Protein 4ZV9 (pdb70)

Sequence (1404 aa):
SNAQQVEFTDPEIFAEYITYPSPNGHGEVRGYLVKPAKSGKTPAVVVVHENRGLNPYIEDVARRVAKAGYIALAPDGLNSVGGYPGNDDKGREELQQQVDPTKLNDFFAAIEFQQRYPQATGKVGITGFYGGGVSNAAAVAYPELACAVPFYGRQAPTADVAKIEAPLLLHFAELDTRINEGWPAYEAALKANNKVYEAYIYPGVNHGFHNDSTPRRYDKSAADLAWQRTLKWFDKYLSNAQVEFTDPEIFAEYITYPSPNGHGEVRGYLVKPAKSGKTPAVVVVHENRGLNPYIEDVARRVAKAGYIALAPDGLNSVGGYPGNDDKGRRELQQQVDPTKLNDFFAAIEFQRRYPQATGKKVGITGFYGGGVSNAAAVAYPELACAVPFYGRRQAPTADVAKIEAPLLLHFAELDTRINEGWPAYEAALKANNKVYEAYIYPGVNHGFHNDSTPRRYDKSAADLAWQRTLKKWFDKYLSNAQVEFTDPEIFAEYITYPSPNGHGEVRGYLVKPAKSGKTPAVVVVHENRGLNPYIEDVARRVAKAGYIALAPDGLNSVGGYPGNDDKGRELQQQVDPTKLNDFFAAIEFQRYPQATGKVGITGFYGGGVSNAAAVAYPELACAVPFYGRQAPTADVAKIEAPLLLHFAELDTRINEGWPAYEAALKANNKVYEAYIYPGVNHGFHNDSTPRYDKSAADLAWQRTLKWFDKYLSNAQQVEFTDPEIFAEYITYPSPNGHGEVRGYLVKPAKSGKTPAVVVVHENRGLNPYIEDVARRVAKAGYIALAPDGLNSVGGYPGNDDKGRELQQQVDPTKLNDFFAAIEFQRYPQATGKVGITGFYGGGVSNAAAVAYPELACAVPFYGRQAPTADVAKIEAPLLLHFAELDTRINEEGWPAYEAALKANNKVYEAYIYPGVNHGFHNDSTPRYDKSAADLAWQRTLKWFDDKYLSNAQVEFTDPEIFAEYITYPSPNGHGEVRGYLVKPAKSGKTPAVVVVHENRGLNPYIEDVARRVAKAGYIALAPDGLNSVGGYPGNDDKGRELQQQQVDPTKLNDFFAAIEFQRYPQQATGKVGITGFYGGGVSNAAAVAYPELACAVPFYGRQAPTADVAKIEAPLLLHFAELDTRINEGWPAYEAALKANNKVYEAYIYPGVNHGFHNDSTPRYDKSAADLAWQRTLKWFDKYLSNAQVEFTDPEIFAEYITYPSPNGHGEVRGYLVKPAKSGKTPAVVVVHENRGLNPYIEDVARRVAKAGYIALAPDGLNSVGGYPGNDDKGRRELQQQVDPTKLNDFFAAIEFQRYPQATGKVGITGFYGGGVSNAAAVAYPELACAVPFYGRQAPTADVAKIEAPLLLHFAELDTRINEGWPAYEAALKANNKVYEAYIYPGVNHGFHNDSTPRRYDKSSAADLAWQRTLKWFDKYL

Nearest PDB structures (foldseek):
  4zv9-assembly5_E  TM=9.921E-01  e=2.365E-50  Escherichia coli O157:H7
  4u2e-assembly1_A  TM=8.870E-01  e=2.311E-17  Pseudomonas knackmussii
  4u2c-assembly1_A  TM=8.648E-01  e=3.155E-17  Pseudomonas knackmussii
  4u2g-assembly1_A  TM=8.722E-01  e=6.258E-17  Pseudomonas knackmussii
  1zi9-assembly1_A  TM=8.501E-01  e=1.695E-16  Pseudomonas putida

B-factor: mean 39.07, std 23.61, range [8.05, 160.91]

Radius of gyration: 39.45 Å; Cα contacts (8 Å, |Δi|>4): 3406; chains: 6; bounding box: 109×87×96 Å

CATH classification: 3.40.50.1820

Structure (mmCIF, N/CA/C/O backbone):
data_4ZV9
#
_entry.id   4ZV9
#
_cell.length_a   70.615
_cell.length_b   96.341
_cell.length_c   129.617
_cell.angle_alpha   90.00
_cell.angle_beta   98.22
_cell.angle_gamma   90.00
#
_symmetry.space_group_name_H-M   'P 1 21 1'
#
loop_
_entity.id
_entity.type
_entity.pdbx_description
1 polymer 'Uncharacterized protein'
2 non-polymer GLYCEROL
3 non-polymer 'PHOSPHATE ION'
4 non-polymer 'TRIETHYLENE GLYCOL'
5 non-polymer DI(HYDROXYETHYL)ETHER
6 water water
#
loop_
_atom_site.group_PDB
_atom_site.id
_atom_site.type_symbol
_atom_site.label_atom_id
_atom_site.label_alt_id
_atom_site.label_comp_id
_atom_site.label_asym_id
_atom_site.label_entity_id
_atom_site.label_seq_id
_atom_site.pdbx_PDB_ins_code
_atom_site.Cartn_x
_atom_site.Cartn_y
_atom_site.Cartn_z
_atom_site.occupancy
_atom_site.B_iso_or_equiv
_atom_site.auth_seq_id
_atom_site.auth_comp_id
_atom_site.auth_asym_id
_atom_site.auth_atom_id
_atom_site.pdbx_PDB_model_num
ATOM 1 N N . SER A 1 1 ? 65.928 73.839 93.848 1.00 56.69 -2 SER A N 1
ATOM 2 C CA . SER A 1 1 ? 64.549 73.774 94.406 1.00 56.89 -2 SER A CA 1
ATOM 3 C C . SER A 1 1 ? 64.256 72.374 94.899 1.00 55.64 -2 SER A C 1
ATOM 4 O O . SER A 1 1 ? 64.589 71.411 94.217 1.00 57.25 -2 SER A O 1
ATOM 7 N N . ASN A 1 2 ? 63.580 72.275 96.045 1.00 53.40 -1 ASN A N 1
ATOM 8 C CA . ASN A 1 2 ? 63.172 70.987 96.618 1.00 51.43 -1 ASN A CA 1
ATOM 9 C C . ASN A 1 2 ? 61.666 70.717 96.392 1.00 50.18 -1 ASN A C 1
ATOM 10 O O . ASN A 1 2 ? 61.058 69.878 97.051 1.00 43.19 -1 ASN A O 1
ATOM 15 N N . ALA A 1 3 ? 61.063 71.498 95.504 1.00 51.77 0 ALA A N 1
ATOM 16 C CA . ALA A 1 3 ? 59.649 71.362 95.207 1.00 49.30 0 ALA A CA 1
ATOM 17 C C . ALA A 1 3 ? 59.376 70.001 94.616 1.00 45.49 0 ALA A C 1
ATOM 18 O O . ALA A 1 3 ? 60.269 69.396 94.006 1.00 45.57 0 ALA A O 1
ATOM 20 N N A GLN A 1 4 ? 58.163 69.487 94.851 0.50 41.60 60 GLN A N 1
ATOM 21 N N B GLN A 1 4 ? 58.169 69.499 94.838 0.50 42.12 60 GLN A N 1
ATOM 22 C CA A GLN A 1 4 ? 57.730 68.277 94.170 0.50 37.14 60 GLN A CA 1
ATOM 23 C CA B GLN A 1 4 ? 57.726 68.295 94.189 0.50 37.95 60 GLN A CA 1
ATOM 24 C C A GLN A 1 4 ? 57.708 68.571 92.677 0.50 35.47 60 GLN A C 1
ATOM 25 C C B GLN A 1 4 ? 57.695 68.570 92.682 0.50 35.90 60 GLN A C 1
ATOM 26 O O A GLN A 1 4 ? 57.459 69.704 92.233 0.50 35.92 60 GLN A O 1
ATOM 27 O O B GLN A 1 4 ? 57.457 69.703 92.234 0.50 36.29 60 GLN A O 1
ATOM 38 N N . VAL A 1 5 ? 57.989 67.533 91.911 1.00 31.90 61 VAL A N 1
ATOM 39 C CA . VAL A 1 5 ? 58.043 67.629 90.471 1.00 30.91 61 VAL A CA 1
ATOM 40 C C . VAL A 1 5 ? 56.950 66.749 89.899 1.00 29.92 61 VAL A C 1
ATOM 41 O O . VAL A 1 5 ? 56.920 65.557 90.135 1.00 26.91 61 VAL A O 1
ATOM 45 N N . GLU A 1 6 ? 56.057 67.356 89.137 1.00 30.90 62 GLU A N 1
ATOM 46 C CA . GLU A 1 6 ? 54.971 66.651 88.494 1.00 33.49 62 GLU A CA 1
ATOM 47 C C . GLU A 1 6 ? 55.559 65.564 87.545 1.00 28.24 62 GLU A C 1
ATOM 48 O O . GLU A 1 6 ? 56.567 65.800 86.855 1.00 26.54 62 GLU A O 1
ATOM 54 N N . PHE A 1 7 ? 54.960 64.365 87.529 1.00 23.86 63 PHE A N 1
ATOM 55 C CA . PHE A 1 7 ? 55.461 63.311 86.661 1.00 22.31 63 PHE A CA 1
ATOM 56 C C . PHE A 1 7 ? 55.455 63.734 85.188 1.00 21.83 63 PHE A C 1
ATOM 57 O O . PHE A 1 7 ? 56.230 63.196 84.385 1.00 22.19 63 PHE A O 1
ATOM 65 N N . THR A 1 8 ? 54.586 64.689 84.841 1.00 22.07 64 THR A N 1
ATOM 66 C CA . THR A 1 8 ? 54.447 65.210 83.478 1.00 23.48 64 THR A CA 1
ATOM 67 C C . THR A 1 8 ? 55.283 66.459 83.182 1.00 24.51 64 THR A C 1
ATOM 68 O O . THR A 1 8 ? 55.173 67.029 82.092 1.00 23.95 64 THR A O 1
ATOM 72 N N . ASP A 1 9 ? 56.109 66.876 84.135 1.00 24.80 65 ASP A N 1
ATOM 73 C CA . ASP A 1 9 ? 56.940 68.077 83.964 1.00 26.63 65 ASP A CA 1
ATOM 74 C C . ASP A 1 9 ? 57.726 67.987 82.652 1.00 27.17 65 ASP A C 1
ATOM 75 O O . ASP A 1 9 ? 58.501 67.053 82.446 1.00 27.84 65 ASP A O 1
ATOM 80 N N . PRO A 1 10 ? 57.524 68.948 81.743 1.00 29.83 66 PRO A N 1
ATOM 81 C CA . PRO A 1 10 ? 58.191 68.840 80.431 1.00 30.92 66 PRO A CA 1
ATOM 82 C C . PRO A 1 10 ? 59.718 68.942 80.454 1.00 29.78 66 PRO A C 1
ATOM 83 O O . PRO A 1 10 ? 60.363 68.670 79.438 1.00 29.50 66 PRO A O 1
ATOM 87 N N . GLU A 1 11 ? 60.293 69.351 81.580 1.00 29.81 67 GLU A N 1
ATOM 88 C CA . GLU A 1 11 ? 61.747 69.470 81.675 1.00 30.94 67 GLU A CA 1
ATOM 89 C C . GLU A 1 11 ? 62.425 68.161 82.049 1.00 28.56 67 GLU A C 1
ATOM 90 O O . GLU A 1 11 ? 63.652 68.095 82.100 1.00 28.52 67 GLU A O 1
ATOM 96 N N . ILE A 1 12 ? 61.649 67.113 82.283 1.00 26.11 68 ILE A N 1
ATOM 97 C CA . ILE A 1 12 ? 62.235 65.810 82.606 1.00 25.81 68 ILE A CA 1
ATOM 98 C C . ILE A 1 12 ? 61.636 64.717 81.739 1.00 25.34 68 ILE A C 1
ATOM 99 O O . ILE A 1 12 ? 60.565 64.899 81.150 1.00 24.31 68 ILE A O 1
ATOM 104 N N . PHE A 1 13 ? 62.385 63.626 81.584 1.00 23.58 69 PHE A N 1
ATOM 105 C CA . PHE A 1 13 ? 61.922 62.478 80.852 1.00 23.04 69 PHE A CA 1
ATOM 106 C C . PHE A 1 13 ? 62.124 61.261 81.747 1.00 22.51 69 PHE A C 1
ATOM 107 O O . PHE A 1 13 ? 63.262 60.882 82.035 1.00 19.94 69 PHE A O 1
ATOM 115 N N . ALA A 1 14 ? 61.020 60.621 82.137 1.00 19.68 70 ALA A N 1
ATOM 116 C CA . ALA A 1 14 ? 61.051 59.479 83.050 1.00 20.09 70 ALA A CA 1
ATOM 117 C C . ALA A 1 14 ? 60.559 58.178 82.419 1.00 19.61 70 ALA A C 1
ATOM 118 O O . ALA A 1 14 ? 59.598 58.188 81.660 1.00 19.47 70 ALA A O 1
ATOM 120 N N . GLU A 1 15 ? 61.240 57.079 82.721 1.00 19.58 71 GLU A N 1
ATOM 121 C CA . GLU A 1 15 ? 60.836 55.768 82.231 1.00 22.11 71 GLU A CA 1
ATOM 122 C C . GLU A 1 15 ? 61.357 54.694 83.152 1.00 22.42 71 GLU A C 1
ATOM 123 O O . GLU A 1 15 ? 62.381 54.891 83.809 1.00 21.71 71 GLU A O 1
ATOM 129 N N . TYR A 1 16 ? 60.655 53.562 83.202 1.00 21.76 72 TYR A N 1
ATOM 130 C CA . TYR A 1 16 ? 61.150 52.403 83.952 1.00 21.35 72 TYR A CA 1
ATOM 131 C C . TYR A 1 16 ? 62.047 51.632 83.025 1.00 22.07 72 TYR A C 1
ATOM 132 O O . TYR A 1 16 ? 61.785 51.538 81.819 1.00 21.41 72 TYR A O 1
ATOM 141 N N . ILE A 1 17 ? 63.133 51.107 83.571 1.00 23.20 73 ILE A N 1
ATOM 142 C CA . ILE A 1 17 ? 64.076 50.322 82.809 1.00 24.75 73 ILE A CA 1
ATOM 143 C C . ILE A 1 17 ? 64.431 49.102 83.623 1.00 25.73 73 ILE A C 1
ATOM 144 O O . ILE A 1 17 ? 64.006 48.969 84.775 1.00 24.07 73 ILE A O 1
ATOM 149 N N . THR A 1 18 ? 65.208 48.217 83.027 1.00 27.13 74 THR A N 1
ATOM 150 C CA . THR A 1 18 ? 65.785 47.110 83.782 1.00 30.21 74 THR A CA 1
ATOM 151 C C . THR A 1 18 ? 67.290 47.184 83.558 1.00 29.48 74 THR A C 1
ATOM 152 O O . THR A 1 18 ? 67.730 47.645 82.513 1.00 27.63 74 THR A O 1
ATOM 156 N N . TYR A 1 19 ? 68.079 46.737 84.538 1.00 28.12 75 TYR A N 1
ATOM 157 C CA . TYR A 1 19 ? 69.533 46.709 84.383 1.00 28.16 75 TYR A CA 1
ATOM 158 C C . TYR A 1 19 ? 70.061 45.448 85.067 1.00 29.17 75 TYR A C 1
ATOM 159 O O . TYR A 1 19 ? 69.386 44.893 85.936 1.00 28.74 75 TYR A O 1
ATOM 168 N N . PRO A 1 20 ? 71.253 44.984 84.682 1.00 30.73 76 PRO A N 1
ATOM 169 C CA . PRO A 1 20 ? 71.756 43.757 85.280 1.00 31.57 76 PRO A CA 1
ATOM 170 C C . PRO A 1 20 ? 72.405 43.919 86.651 1.00 31.76 76 PRO A C 1
ATOM 171 O O . PRO A 1 20 ? 73.148 44.880 86.896 1.00 31.56 76 PRO A O 1
ATOM 175 N N . SER A 1 21 ? 72.133 42.956 87.525 1.00 31.53 77 SER A N 1
ATOM 176 C CA . SER A 1 21 ? 72.736 42.889 88.855 1.00 31.09 77 SER A CA 1
ATOM 177 C C . SER A 1 21 ? 73.110 41.426 89.068 1.00 33.02 77 SER A C 1
ATOM 178 O O . SER A 1 21 ? 72.393 40.692 89.758 1.00 31.84 77 SER A O 1
ATOM 181 N N . PRO A 1 22 ? 74.239 40.995 88.478 1.00 36.47 78 PRO A N 1
ATOM 182 C CA . PRO A 1 22 ? 74.650 39.579 88.539 1.00 39.31 78 PRO A CA 1
ATOM 183 C C . PRO A 1 22 ? 74.889 39.024 89.938 1.00 41.00 78 PRO A C 1
ATOM 184 O O . PRO A 1 22 ? 74.767 37.817 90.139 1.00 43.88 78 PRO A O 1
ATOM 188 N N . ASN A 1 23 ? 75.229 39.881 90.897 1.00 39.66 79 ASN A N 1
ATOM 189 C CA . ASN A 1 23 ? 75.460 39.446 92.279 1.00 39.71 79 ASN A CA 1
ATOM 190 C C . ASN A 1 23 ? 74.304 39.836 93.190 1.00 37.48 79 ASN A C 1
ATOM 191 O O . ASN A 1 23 ? 74.387 39.700 94.400 1.00 36.72 79 ASN A O 1
ATOM 196 N N . GLY A 1 24 ? 73.217 40.300 92.588 1.00 36.64 80 GLY A N 1
ATOM 197 C CA . GLY A 1 24 ? 72.027 40.676 93.321 1.00 36.05 80 GLY A CA 1
ATOM 198 C C . GLY A 1 24 ? 70.852 39.875 92.802 1.00 38.58 80 GLY A C 1
ATOM 199 O O . GLY A 1 24 ? 70.900 38.645 92.786 1.00 39.58 80 GLY A O 1
ATOM 200 N N . HIS A 1 25 ? 69.824 40.560 92.316 1.00 37.15 81 HIS A N 1
ATOM 201 C CA . HIS A 1 25 ? 68.614 39.864 91.871 1.00 39.01 81 HIS A CA 1
ATOM 202 C C . HIS A 1 25 ? 68.484 39.700 90.356 1.00 39.01 81 HIS A C 1
ATOM 203 O O . HIS A 1 25 ? 67.385 39.522 89.852 1.00 41.88 81 HIS A O 1
ATOM 210 N N . GLY A 1 26 ? 69.604 39.734 89.636 1.00 37.53 82 GLY A N 1
ATOM 211 C CA . GLY A 1 26 ? 69.581 39.544 88.186 1.00 39.50 82 GLY A CA 1
ATOM 212 C C . GLY A 1 26 ? 69.151 40.783 87.412 1.00 40.26 82 GLY A C 1
ATOM 213 O O . GLY A 1 26 ? 69.861 41.779 87.419 1.00 45.50 82 GLY A O 1
ATOM 214 N N . GLU A 1 27 ? 68.008 40.730 86.729 1.00 41.95 83 GLU A N 1
ATOM 215 C CA . GLU A 1 27 ? 67.536 41.884 85.972 1.00 41.69 83 GLU A CA 1
ATOM 216 C C . GLU A 1 27 ? 66.663 42.714 86.887 1.00 39.84 83 GLU A C 1
ATOM 217 O O . GLU A 1 27 ? 65.541 42.321 87.161 1.00 48.89 83 GLU A O 1
ATOM 223 N N . VAL A 1 28 ? 67.158 43.882 87.291 1.00 31.80 84 VAL A N 1
ATOM 224 C CA . VAL A 1 28 ? 66.485 44.727 88.257 1.00 28.77 84 VAL A CA 1
ATOM 225 C C . VAL A 1 28 ? 65.789 45.934 87.605 1.00 28.37 84 VAL A C 1
ATOM 226 O O . VAL A 1 28 ? 66.365 46.625 86.771 1.00 28.33 84 VAL A O 1
ATOM 230 N N . ARG A 1 29 ? 64.558 46.184 88.031 1.00 26.09 85 ARG A N 1
ATOM 231 C CA . ARG A 1 29 ? 63.771 47.308 87.540 1.00 25.91 85 ARG A CA 1
ATOM 232 C C . ARG A 1 29 ? 64.177 48.580 88.272 1.00 23.77 85 ARG A C 1
ATOM 233 O O . ARG A 1 29 ? 64.425 48.553 89.482 1.00 25.54 85 ARG A O 1
ATOM 241 N N . GLY A 1 30 ? 64.232 49.687 87.544 1.00 21.76 86 GLY A N 1
ATOM 242 C CA . GLY A 1 30 ? 64.546 50.982 88.115 1.00 21.79 86 GLY A CA 1
ATOM 243 C C . GLY A 1 30 ? 63.816 52.112 87.399 1.00 22.30 86 GLY A C 1
ATOM 244 O O . GLY A 1 30 ? 63.424 51.968 86.240 1.00 23.00 86 GLY A O 1
ATOM 245 N N . TYR A 1 31 ? 63.611 53.212 88.112 1.00 19.71 87 TYR A N 1
ATOM 246 C CA . TYR A 1 31 ? 62.998 54.416 87.579 1.00 19.21 87 TYR A CA 1
ATOM 247 C C . TYR A 1 31 ? 64.124 55.353 87.149 1.00 20.65 87 TYR A C 1
ATOM 248 O O . TYR A 1 31 ? 64.911 55.835 87.990 1.00 20.15 87 TYR A O 1
ATOM 257 N N . LEU A 1 32 ? 64.261 55.554 85.845 1.00 19.84 88 LEU A N 1
ATOM 258 C CA . LEU A 1 32 ? 65.315 56.382 85.285 1.00 21.93 88 LEU A CA 1
ATOM 259 C C . LEU A 1 32 ? 64.731 57.729 84.845 1.00 22.56 88 LEU A C 1
ATOM 260 O O . LEU A 1 32 ? 63.800 57.747 84.037 1.00 21.28 88 LEU A O 1
ATOM 265 N N . VAL A 1 33 ? 65.285 58.842 85.342 1.00 20.62 89 VAL A N 1
ATOM 266 C CA . VAL A 1 33 ? 64.807 60.161 84.953 1.00 21.78 89 VAL A CA 1
ATOM 267 C C . VAL A 1 33 ? 65.960 61.008 84.425 1.00 23.53 89 VAL A C 1
ATOM 268 O O . VAL A 1 33 ? 66.987 61.130 85.091 1.00 23.91 89 VAL A O 1
ATOM 272 N N . LYS A 1 34 ? 65.779 61.609 83.247 1.00 24.27 90 LYS A N 1
ATOM 273 C CA . LYS A 1 34 ? 66.801 62.446 82.609 1.00 26.06 90 LYS A CA 1
ATOM 274 C C . LYS A 1 34 ? 66.282 63.856 82.389 1.00 26.37 90 LYS A C 1
ATOM 275 O O . LYS A 1 34 ? 65.068 64.053 82.261 1.00 23.72 90 LYS A O 1
ATOM 281 N N . PRO A 1 35 ? 67.191 64.842 82.301 1.00 26.33 91 PRO A N 1
ATOM 282 C CA . PRO A 1 35 ? 66.773 66.164 81.862 1.00 28.90 91 PRO A CA 1
ATOM 283 C C . PRO A 1 35 ? 66.244 66.010 80.430 1.00 30.51 91 PRO A C 1
ATOM 284 O O . PRO A 1 35 ? 66.849 65.286 79.635 1.00 30.48 91 PRO A O 1
ATOM 288 N N . ALA A 1 36 ? 65.112 66.630 80.115 1.00 32.94 92 ALA A N 1
ATOM 289 C CA . ALA A 1 36 ? 64.500 66.481 78.790 1.00 37.25 92 ALA A CA 1
ATOM 290 C C . ALA A 1 36 ? 65.366 67.058 77.673 1.00 43.78 92 ALA A C 1
ATOM 291 O O . ALA A 1 36 ? 65.393 66.532 76.561 1.00 41.81 92 ALA A O 1
ATOM 293 N N . LYS A 1 37 ? 66.050 68.152 77.964 1.00 51.55 93 LYS A N 1
ATOM 294 C CA . LYS A 1 37 ? 66.915 68.793 76.994 1.00 64.59 93 LYS A CA 1
ATOM 295 C C . LYS A 1 37 ? 68.372 68.546 77.363 1.00 67.86 93 LYS A C 1
ATOM 296 O O . LYS A 1 37 ? 68.922 69.229 78.227 1.00 66.46 93 LYS A O 1
ATOM 310 N N . SER A 1 39 ? 72.117 67.983 75.442 1.00 70.04 95 SER A N 1
ATOM 311 C CA . SER A 1 39 ? 72.902 67.939 74.222 1.00 72.72 95 SER A CA 1
ATOM 312 C C . SER A 1 39 ? 73.973 66.862 74.410 1.00 66.74 95 SER A C 1
ATOM 313 O O . SER A 1 39 ? 73.941 65.825 73.757 1.00 76.16 95 SER A O 1
ATOM 316 N N . GLY A 1 40 ? 74.887 67.093 75.343 1.00 51.34 96 GLY A N 1
ATOM 317 C CA . GLY A 1 40 ? 76.011 66.177 75.559 1.00 46.14 96 GLY A CA 1
ATOM 318 C C . GLY A 1 40 ? 75.789 65.168 76.666 1.00 38.37 96 GLY A C 1
ATOM 319 O O . GLY A 1 40 ? 74.682 65.035 77.188 1.00 36.81 96 GLY A O 1
ATOM 320 N N . LYS A 1 41 ? 76.856 64.481 77.036 1.00 33.09 97 LYS A N 1
ATOM 321 C CA . LYS A 1 41 ? 76.818 63.530 78.133 1.00 29.84 97 LYS A CA 1
ATOM 322 C C . LYS A 1 41 ? 76.554 64.264 79.453 1.00 29.22 97 LYS A C 1
ATOM 323 O O . LYS A 1 41 ? 76.996 65.395 79.666 1.00 27.29 97 LYS A O 1
ATOM 329 N N . THR A 1 42 ? 75.816 63.607 80.341 1.00 28.06 98 THR A N 1
ATOM 330 C CA . THR A 1 42 ? 75.383 64.194 81.602 1.00 28.11 98 THR A CA 1
ATOM 331 C C . THR A 1 42 ? 75.837 63.314 82.779 1.00 27.25 98 THR A C 1
ATOM 332 O O . THR A 1 42 ? 75.812 62.098 82.671 1.00 25.92 98 THR A O 1
ATOM 336 N N . PRO A 1 43 ? 76.223 63.923 83.919 1.00 27.36 99 PRO A N 1
ATOM 337 C CA . PRO A 1 43 ? 76.573 63.106 85.088 1.00 25.72 99 PRO A CA 1
ATOM 338 C C . PRO A 1 43 ? 75.337 62.392 85.661 1.00 26.12 99 PRO A C 1
ATOM 339 O O . PRO A 1 43 ? 74.193 62.808 85.405 1.00 23.70 99 PRO A O 1
ATOM 343 N N . ALA A 1 44 ? 75.566 61.347 86.437 1.00 22.62 100 ALA A N 1
ATOM 344 C CA . ALA A 1 44 ? 74.486 60.537 86.981 1.00 23.70 100 ALA A CA 1
ATOM 345 C C . ALA A 1 44 ? 74.477 60.471 88.516 1.00 24.27 100 ALA A C 1
ATOM 346 O O . ALA A 1 44 ? 75.502 60.630 89.163 1.00 25.06 100 ALA A O 1
ATOM 348 N N . VAL A 1 45 ? 73.293 60.213 89.067 1.00 22.74 101 VAL A N 1
ATOM 349 C CA . VAL A 1 45 ? 73.111 60.042 90.496 1.00 23.14 101 VAL A CA 1
ATOM 350 C C . VAL A 1 45 ? 72.226 58.844 90.724 1.00 25.89 101 VAL A C 1
ATOM 351 O O . VAL A 1 45 ? 71.148 58.730 90.108 1.00 20.66 101 VAL A O 1
ATOM 355 N N . VAL A 1 46 ? 72.684 57.924 91.570 1.00 24.79 102 VAL A N 1
ATOM 356 C CA . VAL A 1 46 ? 71.856 56.798 91.974 1.00 23.85 102 VAL A CA 1
ATOM 357 C C . VAL A 1 46 ? 71.106 57.270 93.232 1.00 23.19 102 VAL A C 1
ATOM 358 O O . VAL A 1 46 ? 71.711 57.814 94.155 1.00 23.14 102 VAL A O 1
ATOM 362 N N . VAL A 1 47 ? 69.797 57.053 93.259 1.00 20.46 103 VAL A N 1
ATOM 363 C CA . VAL A 1 47 ? 68.968 57.436 94.389 1.00 20.59 103 VAL A CA 1
ATOM 364 C C . VAL A 1 47 ? 68.465 56.170 95.072 1.00 21.46 103 VAL A C 1
ATOM 365 O O . VAL A 1 47 ? 67.776 55.360 94.456 1.00 20.62 103 VAL A O 1
ATOM 369 N N . VAL A 1 48 ? 68.796 56.003 96.344 1.00 22.11 104 VAL A N 1
ATOM 370 C CA . VAL A 1 48 ? 68.438 54.801 97.077 1.00 22.82 104 VAL A CA 1
ATOM 371 C C . VAL A 1 48 ? 67.282 55.069 98.023 1.00 24.44 104 VAL A C 1
ATOM 372 O O . VAL A 1 48 ? 67.338 55.976 98.868 1.00 25.20 104 VAL A O 1
ATOM 376 N N . HIS A 1 49 ? 66.248 54.241 97.920 1.00 24.02 105 HIS A N 1
ATOM 377 C CA . HIS A 1 49 ? 65.053 54.407 98.754 1.00 24.43 105 HIS A CA 1
ATOM 378 C C . HIS A 1 49 ? 65.252 54.051 100.229 1.00 25.28 105 HIS A C 1
ATOM 379 O O . HIS A 1 49 ? 66.363 53.710 100.670 1.00 23.82 105 HIS A O 1
ATOM 386 N N . GLU A 1 50 ? 64.166 54.166 101.000 1.00 23.56 106 GLU A N 1
ATOM 387 C CA . GLU A 1 50 ? 64.179 53.891 102.428 1.00 26.68 106 GLU A CA 1
ATOM 388 C C . GLU A 1 50 ? 63.950 52.383 102.679 1.00 27.55 106 GLU A C 1
ATOM 389 O O . GLU A 1 50 ? 64.334 51.538 101.848 1.00 28.61 106 GLU A O 1
ATOM 395 N N . ASN A 1 51 ? 63.295 52.034 103.780 1.00 29.41 107 ASN A N 1
ATOM 396 C CA . ASN A 1 51 ? 63.053 50.630 104.126 1.00 31.21 107 ASN A CA 1
ATOM 397 C C . ASN A 1 51 ? 61.735 50.046 103.621 1.00 31.44 107 ASN A C 1
ATOM 398 O O . ASN A 1 51 ? 61.253 49.035 104.152 1.00 33.42 107 ASN A O 1
ATOM 403 N N . ARG A 1 52 ? 61.146 50.650 102.600 1.00 29.88 108 ARG A N 1
ATOM 404 C CA . ARG A 1 52 ? 59.869 50.177 102.096 1.00 29.16 108 ARG A CA 1
ATOM 405 C C . ARG A 1 52 ? 59.732 50.232 100.575 1.00 29.88 108 ARG A C 1
ATOM 406 O O . ARG A 1 52 ? 58.632 50.411 100.059 1.00 27.01 108 ARG A O 1
ATOM 414 N N . GLY A 1 53 ? 60.852 50.065 99.875 1.00 25.31 109 GLY A N 1
ATOM 415 C CA . GLY A 1 53 ? 60.866 50.008 98.419 1.00 24.17 109 GLY A CA 1
ATOM 416 C C . GLY A 1 53 ? 60.714 51.343 97.704 1.00 24.59 109 GLY A C 1
ATOM 417 O O . GLY A 1 53 ? 60.767 52.415 98.315 1.00 25.43 109 GLY A O 1
ATOM 418 N N . LEU A 1 54 ? 60.492 51.253 96.400 1.00 23.45 110 LEU A N 1
ATOM 419 C CA . LEU A 1 54 ? 60.441 52.398 95.529 1.00 22.17 110 LEU A CA 1
ATOM 420 C C . LEU A 1 54 ? 59.045 52.994 95.519 1.00 25.03 110 LEU A C 1
ATOM 421 O O . LEU A 1 54 ? 58.217 52.611 94.695 1.00 26.55 110 LEU A O 1
ATOM 426 N N . ASN A 1 55 ? 58.779 53.888 96.464 1.00 22.30 111 ASN A N 1
ATOM 427 C CA . ASN A 1 55 ? 57.455 54.466 96.621 1.00 22.16 111 ASN A CA 1
ATOM 428 C C . ASN A 1 55 ? 57.376 55.827 95.911 1.00 22.14 111 ASN A C 1
ATOM 429 O O . ASN A 1 55 ? 58.381 56.303 95.393 1.00 21.14 111 ASN A O 1
ATOM 434 N N . PRO A 1 56 ? 56.191 56.442 95.856 1.00 21.47 112 PRO A N 1
ATOM 435 C CA . PRO A 1 56 ? 56.104 57.706 95.110 1.00 22.69 112 PRO A CA 1
ATOM 436 C C . PRO A 1 56 ? 57.020 58.854 95.576 1.00 22.39 112 PRO A C 1
ATOM 437 O O . PRO A 1 56 ? 57.385 59.701 94.756 1.00 21.13 112 PRO A O 1
ATOM 441 N N . TYR A 1 57 ? 57.348 58.906 96.863 1.00 20.92 113 TYR A N 1
ATOM 442 C CA . TYR A 1 57 ? 58.256 59.934 97.380 1.00 21.78 113 TYR A CA 1
ATOM 443 C C . TYR A 1 57 ? 59.624 59.821 96.751 1.00 20.87 113 TYR A C 1
ATOM 444 O O . TYR A 1 57 ? 60.155 60.802 96.238 1.00 23.18 113 TYR A O 1
ATOM 453 N N . ILE A 1 58 ? 60.173 58.613 96.711 1.00 21.80 114 ILE A N 1
ATOM 454 C CA . ILE A 1 58 ? 61.488 58.412 96.103 1.00 21.47 114 ILE A CA 1
ATOM 455 C C . ILE A 1 58 ? 61.467 58.683 94.596 1.00 21.67 114 ILE A C 1
ATOM 456 O O . ILE A 1 58 ? 62.422 59.235 94.038 1.00 21.85 114 ILE A O 1
ATOM 461 N N . GLU A 1 59 ? 60.396 58.284 93.924 1.00 20.72 115 GLU A N 1
ATOM 462 C CA . GLU A 1 59 ? 60.269 58.582 92.495 1.00 22.66 115 GLU A CA 1
ATOM 463 C C . GLU A 1 59 ? 60.271 60.097 92.274 1.00 21.20 115 GLU A C 1
ATOM 464 O O . GLU A 1 59 ? 60.893 60.607 91.330 1.00 21.28 115 GLU A O 1
ATOM 470 N N . ASP A 1 60 ? 59.585 60.829 93.148 1.00 23.93 116 ASP A N 1
ATOM 471 C CA . ASP A 1 60 ? 59.591 62.289 93.054 1.00 22.41 116 ASP A CA 1
ATOM 472 C C . ASP A 1 60 ? 61.023 62.821 93.254 1.00 22.41 116 ASP A C 1
ATOM 473 O O . ASP A 1 60 ? 61.455 63.717 92.541 1.00 20.49 116 ASP A O 1
ATOM 478 N N . VAL A 1 61 ? 61.754 62.269 94.222 1.00 22.04 117 VAL A N 1
ATOM 479 C CA . VAL A 1 61 ? 63.121 62.726 94.465 1.00 24.05 117 VAL A CA 1
ATOM 480 C C . VAL A 1 61 ? 63.972 62.530 93.206 1.00 21.60 117 VAL A C 1
ATOM 481 O O . VAL A 1 61 ? 64.772 63.397 92.856 1.00 21.57 117 VAL A O 1
ATOM 485 N N . ALA A 1 62 ? 63.781 61.401 92.526 1.00 20.10 118 ALA A N 1
ATOM 486 C CA . ALA A 1 62 ? 64.500 61.139 91.286 1.00 18.59 118 ALA A CA 1
ATOM 487 C C . ALA A 1 62 ? 64.203 62.230 90.266 1.00 19.43 118 ALA A C 1
ATOM 488 O O . ALA A 1 62 ? 65.119 62.719 89.585 1.00 21.41 118 ALA A O 1
ATOM 490 N N . ARG A 1 63 ? 62.948 62.637 90.167 1.00 18.48 119 ARG A N 1
ATOM 491 C CA . ARG A 1 63 ? 62.582 63.722 89.272 1.00 20.64 119 ARG A CA 1
ATOM 492 C C . ARG A 1 63 ? 63.213 65.058 89.699 1.00 22.43 119 ARG A C 1
ATOM 493 O O . ARG A 1 63 ? 63.644 65.832 88.843 1.00 20.70 119 ARG A O 1
ATOM 501 N N . ARG A 1 64 ? 63.322 65.306 91.003 1.00 21.98 120 ARG A N 1
ATOM 502 C CA . ARG A 1 64 ? 63.991 66.534 91.493 1.00 23.71 120 ARG A CA 1
ATOM 503 C C . ARG A 1 64 ? 65.467 66.554 91.082 1.00 23.20 120 ARG A C 1
ATOM 504 O O . ARG A 1 64 ? 65.999 67.599 90.735 1.00 26.57 120 ARG A O 1
ATOM 512 N N . VAL A 1 65 ? 66.112 65.396 91.126 1.00 21.66 121 VAL A N 1
ATOM 513 C CA . VAL A 1 65 ? 67.486 65.278 90.688 1.00 23.40 121 VAL A CA 1
ATOM 514 C C . VAL A 1 65 ? 67.624 65.601 89.200 1.00 23.17 121 VAL A C 1
ATOM 515 O O . VAL A 1 65 ? 68.559 66.303 88.788 1.00 22.77 121 VAL A O 1
ATOM 519 N N . ALA A 1 66 ? 66.716 65.080 88.388 1.00 23.05 122 ALA A N 1
ATOM 520 C CA . ALA A 1 66 ? 66.744 65.363 86.960 1.00 24.86 122 ALA A CA 1
ATOM 521 C C . ALA A 1 66 ? 66.458 66.841 86.682 1.00 25.78 122 ALA A C 1
ATOM 522 O O . ALA A 1 66 ? 67.022 67.411 85.753 1.00 24.63 122 ALA A O 1
ATOM 524 N N . LYS A 1 67 ? 65.558 67.450 87.448 1.00 27.24 123 LYS A N 1
ATOM 525 C CA . LYS A 1 67 ? 65.290 68.897 87.298 1.00 31.26 123 LYS A CA 1
ATOM 526 C C . LYS A 1 67 ? 66.544 69.709 87.576 1.00 29.61 123 LYS A C 1
ATOM 527 O O . LYS A 1 67 ? 66.719 70.770 87.008 1.00 31.64 123 LYS A O 1
ATOM 533 N N . ALA A 1 68 ? 67.395 69.209 88.472 1.00 27.66 124 ALA A N 1
ATOM 534 C CA . ALA A 1 68 ? 68.642 69.890 88.804 1.00 30.47 124 ALA A CA 1
ATOM 535 C C . ALA A 1 68 ? 69.721 69.681 87.735 1.00 28.58 124 ALA A C 1
ATOM 536 O O . ALA A 1 68 ? 70.797 70.256 87.842 1.00 31.65 124 ALA A O 1
ATOM 538 N N . GLY A 1 69 ? 69.452 68.830 86.739 1.00 27.30 125 GLY A N 1
ATOM 539 C CA . GLY A 1 69 ? 70.370 68.612 85.613 1.00 28.15 125 GLY A CA 1
ATOM 540 C C . GLY A 1 69 ? 71.166 67.310 85.567 1.00 26.27 125 GLY A C 1
ATOM 541 O O . GLY A 1 69 ? 72.117 67.204 84.808 1.00 28.42 125 GLY A O 1
ATOM 542 N N . TYR A 1 70 ? 70.766 66.295 86.327 1.00 26.10 126 TYR A N 1
ATOM 543 C CA . TYR A 1 70 ? 71.493 65.013 86.341 1.00 24.33 126 TYR A CA 1
ATOM 544 C C . TYR A 1 70 ? 70.613 63.848 85.910 1.00 25.95 126 TYR A C 1
ATOM 545 O O . TYR A 1 70 ? 69.379 63.931 86.000 1.00 24.38 126 TYR A O 1
ATOM 554 N N . ILE A 1 71 ? 71.231 62.772 85.423 1.00 24.88 127 ILE A N 1
ATOM 555 C CA . ILE A 1 71 ? 70.474 61.546 85.120 1.00 24.61 127 ILE A CA 1
ATOM 556 C C . ILE A 1 71 ? 70.326 60.820 86.445 1.00 24.47 127 ILE A C 1
ATOM 557 O O . ILE A 1 71 ? 71.318 60.516 87.083 1.00 25.69 127 ILE A O 1
ATOM 562 N N . ALA A 1 72 ? 69.090 60.535 86.848 1.00 21.64 128 ALA A N 1
ATOM 563 C CA . ALA A 1 72 ? 68.839 59.867 88.109 1.00 20.37 128 ALA A CA 1
ATOM 564 C C . ALA A 1 72 ? 68.303 58.460 87.884 1.00 21.40 128 ALA A C 1
ATOM 565 O O . ALA A 1 72 ? 67.446 58.244 87.024 1.00 22.86 128 ALA A O 1
ATOM 567 N N . LEU A 1 73 ? 68.831 57.503 88.637 1.00 20.08 129 LEU A N 1
ATOM 568 C CA . LEU A 1 73 ? 68.342 56.134 88.595 1.00 20.90 129 LEU A CA 1
ATOM 569 C C . LEU A 1 73 ? 68.005 55.697 90.011 1.00 22.88 129 LEU A C 1
ATOM 570 O O . LEU A 1 73 ? 68.868 55.730 90.895 1.00 22.92 129 LEU A O 1
ATOM 575 N N . ALA A 1 74 ? 66.746 55.332 90.229 1.00 20.10 130 ALA A N 1
ATOM 576 C CA . ALA A 1 74 ? 66.250 54.858 91.520 1.00 21.16 130 ALA A CA 1
ATOM 577 C C . ALA A 1 74 ? 65.813 53.407 91.374 1.00 23.80 130 ALA A C 1
ATOM 578 O O . ALA A 1 74 ? 64.725 53.139 90.851 1.00 22.03 130 ALA A O 1
ATOM 580 N N . PRO A 1 75 ? 66.664 52.453 91.793 1.00 23.48 131 PRO A N 1
ATOM 581 C CA . PRO A 1 75 ? 66.276 51.053 91.656 1.00 22.43 131 PRO A CA 1
ATOM 582 C C . PRO A 1 75 ? 65.110 50.652 92.557 1.00 22.68 131 PRO A C 1
ATOM 583 O O . PRO A 1 75 ? 64.882 51.284 93.598 1.00 22.59 131 PRO A O 1
ATOM 587 N N . ASP A 1 76 ? 64.426 49.572 92.187 1.00 25.57 132 ASP A N 1
ATOM 588 C CA . ASP A 1 76 ? 63.372 49.005 93.011 1.00 27.86 132 ASP A CA 1
ATOM 589 C C . ASP A 1 76 ? 63.872 47.768 93.770 1.00 28.85 132 ASP A C 1
ATOM 590 O O . ASP A 1 76 ? 64.009 46.661 93.213 1.00 30.29 132 ASP A O 1
ATOM 595 N N . GLY A 1 77 ? 64.102 47.955 95.057 1.00 24.54 133 GLY A N 1
ATOM 596 C CA . GLY A 1 77 ? 64.608 46.886 95.918 1.00 29.25 133 GLY A CA 1
ATOM 597 C C . GLY A 1 77 ? 63.606 45.786 96.200 1.00 29.06 133 GLY A C 1
ATOM 598 O O . GLY A 1 77 ? 63.963 44.742 96.753 1.00 27.71 133 GLY A O 1
ATOM 599 N N . LEU A 1 78 ? 62.343 46.026 95.850 1.00 27.61 134 LEU A N 1
ATOM 600 C CA . LEU A 1 78 ? 61.312 45.006 96.006 1.00 30.72 134 LEU A CA 1
ATOM 601 C C . LEU A 1 78 ? 61.006 44.290 94.706 1.00 30.06 134 LEU A C 1
ATOM 602 O O . LEU A 1 78 ? 60.028 43.547 94.628 1.00 27.60 134 LEU A O 1
ATOM 607 N N . ASN A 1 79 ? 61.850 44.466 93.692 1.00 29.94 135 ASN A N 1
ATOM 608 C CA . ASN A 1 79 ? 61.556 43.878 92.389 1.00 29.01 135 ASN A CA 1
ATOM 609 C C . ASN A 1 79 ? 61.462 42.361 92.407 1.00 33.82 135 ASN A C 1
ATOM 610 O O . ASN A 1 79 ? 60.721 41.780 91.617 1.00 32.63 135 ASN A O 1
ATOM 615 N N . SER A 1 80 ? 62.183 41.714 93.320 1.00 33.20 136 SER A N 1
ATOM 616 C CA . SER A 1 80 ? 62.163 40.256 93.403 1.00 33.91 136 SER A CA 1
ATOM 617 C C . SER A 1 80 ? 60.905 39.701 94.087 1.00 35.83 136 SER A C 1
ATOM 618 O O . SER A 1 80 ? 60.682 38.498 94.063 1.00 37.76 136 SER A O 1
ATOM 621 N N . VAL A 1 81 ? 60.130 40.562 94.747 1.00 36.03 137 VAL A N 1
ATOM 622 C CA . VAL A 1 81 ? 58.936 40.130 95.471 1.00 34.99 137 VAL A CA 1
ATOM 623 C C . VAL A 1 81 ? 57.692 40.906 95.015 1.00 35.98 137 VAL A C 1
ATOM 624 O O . VAL A 1 81 ? 56.808 41.198 95.823 1.00 34.71 137 VAL A O 1
ATOM 628 N N . GLY A 1 82 ? 57.663 41.273 93.729 1.00 34.21 138 GLY A N 1
ATOM 629 C CA . GLY A 1 82 ? 56.518 41.943 93.113 1.00 33.17 138 GLY A CA 1
ATOM 630 C C . GLY A 1 82 ? 56.511 43.461 93.005 1.00 30.13 138 GLY A C 1
ATOM 631 O O . GLY A 1 82 ? 55.539 44.035 92.508 1.00 29.91 138 GLY A O 1
ATOM 632 N N . GLY A 1 83 ? 57.532 44.126 93.526 1.00 28.28 139 GLY A N 1
ATOM 633 C CA . GLY A 1 83 ? 57.594 45.588 93.482 1.00 26.23 139 GLY A CA 1
ATOM 634 C C . GLY A 1 83 ? 56.894 46.267 94.637 1.00 25.21 139 GLY A C 1
ATOM 635 O O . GLY A 1 83 ? 56.219 45.604 95.436 1.00 24.24 139 GLY A O 1
ATOM 636 N N . TYR A 1 84 ? 56.996 47.598 94.696 1.00 21.76 140 TYR A N 1
ATOM 637 C CA . TYR A 1 84 ? 56.275 48.346 95.694 1.00 25.82 140 TYR A CA 1
ATOM 638 C C . TYR A 1 84 ? 54.791 47.890 95.684 1.00 26.02 140 TYR A C 1
ATOM 639 O O . TYR A 1 84 ? 54.102 47.985 94.662 1.00 27.86 140 TYR A O 1
ATOM 648 N N . PRO A 1 85 ? 54.285 47.391 96.833 1.00 26.25 141 PRO A N 1
ATOM 649 C CA . PRO A 1 85 ? 52.924 46.848 96.879 1.00 24.98 141 PRO A CA 1
ATOM 650 C C . PRO A 1 85 ? 51.781 47.854 97.002 1.00 23.08 141 PRO A C 1
ATOM 651 O O . PRO A 1 85 ? 50.628 47.445 97.049 1.00 24.91 141 PRO A O 1
ATOM 655 N N . GLY A 1 86 ? 52.084 49.141 97.066 1.00 23.04 142 GLY A N 1
ATOM 656 C CA . GLY A 1 86 ? 51.067 50.181 97.111 1.00 26.44 142 GLY A CA 1
ATOM 657 C C . GLY A 1 86 ? 50.933 50.900 98.435 1.00 25.51 142 GLY A C 1
ATOM 658 O O . GLY A 1 86 ? 50.284 51.963 98.506 1.00 24.68 142 GLY A O 1
ATOM 659 N N . ASN A 1 87 ? 51.474 50.295 99.492 1.00 26.97 143 ASN A N 1
ATOM 660 C CA . ASN A 1 87 ? 51.481 50.919 100.811 1.00 27.89 143 ASN A CA 1
ATOM 661 C C . ASN A 1 87 ? 52.790 50.639 101.540 1.00 30.73 143 ASN A C 1
ATOM 662 O O . ASN A 1 87 ? 53.400 49.581 101.367 1.00 26.28 143 ASN A O 1
ATOM 667 N N . ASP A 1 88 ? 53.174 51.588 102.385 1.00 28.99 144 ASP A N 1
ATOM 668 C CA . ASP A 1 88 ? 54.438 51.513 103.089 1.00 32.98 144 ASP A CA 1
ATOM 669 C C . ASP A 1 88 ? 54.544 50.375 104.110 1.00 33.44 144 ASP A C 1
ATOM 670 O O . ASP A 1 88 ? 55.621 49.811 104.272 1.00 31.82 144 ASP A O 1
ATOM 675 N N . ASP A 1 89 ? 53.446 50.027 104.782 1.00 32.88 145 ASP A N 1
ATOM 676 C CA . ASP A 1 89 ? 53.476 48.924 105.754 1.00 35.55 145 ASP A CA 1
ATOM 677 C C . ASP A 1 89 ? 53.854 47.599 105.082 1.00 34.51 145 ASP A C 1
ATOM 678 O O . ASP A 1 89 ? 54.691 46.845 105.585 1.00 33.18 145 ASP A O 1
ATOM 683 N N . LYS A 1 90 ? 53.205 47.289 103.963 1.00 32.27 146 LYS A N 1
ATOM 684 C CA . LYS A 1 90 ? 53.503 46.057 103.255 1.00 32.63 146 LYS A CA 1
ATOM 685 C C . LYS A 1 90 ? 54.904 46.162 102.644 1.00 32.05 146 LYS A C 1
ATOM 686 O O . LYS A 1 90 ? 55.645 45.178 102.623 1.00 29.94 146 LYS A O 1
ATOM 692 N N . GLY A 1 91 ? 55.274 47.357 102.198 1.00 29.90 147 GLY A N 1
ATOM 693 C CA . GLY A 1 91 ? 56.597 47.588 101.639 1.00 27.91 147 GLY A CA 1
ATOM 694 C C . GLY A 1 91 ? 57.670 47.246 102.660 1.00 31.32 147 GLY A C 1
ATOM 695 O O . GLY A 1 91 ? 58.652 46.594 102.330 1.00 29.01 147 GLY A O 1
ATOM 696 N N . ARG A 1 92 ? 57.470 47.690 103.900 1.00 33.49 148 ARG A N 1
ATOM 697 C CA . ARG A 1 92 ? 58.422 47.417 104.994 1.00 37.26 148 ARG A CA 1
ATOM 698 C C . ARG A 1 92 ? 58.560 45.933 105.281 1.00 36.36 148 ARG A C 1
ATOM 699 O O . ARG A 1 92 ? 59.664 45.426 105.427 1.00 34.80 148 ARG A O 1
ATOM 707 N N A GLU A 1 93 ? 57.428 45.254 105.362 0.50 35.48 149 GLU A N 1
ATOM 708 N N B GLU A 1 93 ? 57.419 45.246 105.365 0.50 35.59 149 GLU A N 1
ATOM 709 C CA A GLU A 1 93 ? 57.398 43.822 105.584 0.50 37.89 149 GLU A CA 1
ATOM 710 C CA B GLU A 1 93 ? 57.389 43.792 105.586 0.50 37.93 149 GLU A CA 1
ATOM 711 C C A GLU A 1 93 ? 58.108 43.051 104.472 0.50 35.17 149 GLU A C 1
ATOM 712 C C B GLU A 1 93 ? 58.109 43.045 104.472 0.50 35.16 149 GLU A C 1
ATOM 713 O O A GLU A 1 93 ? 58.894 42.147 104.736 0.50 36.26 149 GLU A O 1
ATOM 714 O O B GLU A 1 93 ? 58.896 42.146 104.735 0.50 36.26 149 GLU A O 1
ATOM 725 N N . LEU A 1 94 ? 57.852 43.429 103.228 1.00 32.99 150 LEU A N 1
ATOM 726 C CA . LEU A 1 94 ? 58.485 42.768 102.093 1.00 33.50 150 LEU A CA 1
ATOM 727 C C . LEU A 1 94 ? 59.991 43.003 102.062 1.00 34.16 150 LEU A C 1
ATOM 728 O O . LEU A 1 94 ? 60.753 42.078 101.772 1.00 33.32 150 LEU A O 1
ATOM 733 N N . GLN A 1 95 ? 60.428 44.231 102.340 1.00 34.15 151 GLN A N 1
ATOM 734 C CA . GLN A 1 95 ? 61.860 44.536 102.231 1.00 32.53 151 GLN A CA 1
ATOM 735 C C . GLN A 1 95 ? 62.664 43.708 103.237 1.00 36.73 151 GLN A C 1
ATOM 736 O O . GLN A 1 95 ? 63.782 43.303 102.948 1.00 35.36 151 GLN A O 1
ATOM 742 N N . GLN A 1 96 ? 62.070 43.424 104.394 1.00 37.51 152 GLN A N 1
ATOM 743 C CA . GLN A 1 96 ? 62.692 42.556 105.401 1.00 44.76 152 GLN A CA 1
ATOM 744 C C . GLN A 1 96 ? 62.946 41.126 104.927 1.00 44.43 152 GLN A C 1
ATOM 745 O O . GLN A 1 96 ? 63.861 40.476 105.408 1.00 43.81 152 GLN A O 1
ATOM 751 N N . GLN A 1 97 ? 62.145 40.654 103.982 1.00 45.16 153 GLN A N 1
ATOM 752 C CA . GLN A 1 97 ? 62.274 39.303 103.457 1.00 46.88 153 GLN A CA 1
ATOM 753 C C . GLN A 1 97 ? 63.335 39.206 102.363 1.00 43.21 153 GLN A C 1
ATOM 754 O O . GLN A 1 97 ? 63.716 38.111 101.986 1.00 48.08 153 GLN A O 1
ATOM 760 N N . VAL A 1 98 ? 63.792 40.332 101.835 1.00 35.69 154 VAL A N 1
ATOM 761 C CA . VAL A 1 98 ? 64.770 40.322 100.754 1.00 34.46 154 VAL A CA 1
ATOM 762 C C . VAL A 1 98 ? 66.172 40.118 101.346 1.00 34.63 154 VAL A C 1
ATOM 763 O O . VAL A 1 98 ? 66.504 40.707 102.373 1.00 30.76 154 VAL A O 1
ATOM 767 N N . ASP A 1 99 ? 66.974 39.282 100.702 1.00 34.52 155 ASP A N 1
ATOM 768 C CA . ASP A 1 99 ? 68.337 39.034 101.183 1.00 37.18 155 ASP A CA 1
ATOM 769 C C . ASP A 1 99 ? 69.108 40.366 101.221 1.00 34.25 155 ASP A C 1
ATOM 770 O O . ASP A 1 99 ? 69.216 41.035 100.205 1.00 32.20 155 ASP A O 1
ATOM 775 N N . PRO A 1 100 ? 69.629 40.757 102.400 1.00 36.15 156 PRO A N 1
ATOM 776 C CA . PRO A 1 100 ? 70.307 42.045 102.511 1.00 35.17 156 PRO A CA 1
ATOM 777 C C . PRO A 1 100 ? 71.500 42.260 101.574 1.00 34.30 156 PRO A C 1
ATOM 778 O O . PRO A 1 100 ? 71.638 43.338 101.009 1.00 32.47 156 PRO A O 1
ATOM 782 N N . THR A 1 101 ? 72.337 41.246 101.406 1.00 33.95 157 THR A N 1
ATOM 783 C CA . THR A 1 101 ? 73.516 41.371 100.542 1.00 33.79 157 THR A CA 1
ATOM 784 C C . THR A 1 101 ? 73.116 41.568 99.089 1.00 32.61 157 THR A C 1
ATOM 785 O O . THR A 1 101 ? 73.697 42.404 98.405 1.00 29.92 157 THR A O 1
ATOM 789 N N . LYS A 1 102 ? 72.144 40.786 98.610 1.00 32.43 158 LYS A N 1
ATOM 790 C CA . LYS A 1 102 ? 71.712 40.895 97.219 1.00 32.75 158 LYS A CA 1
ATOM 791 C C . LYS A 1 102 ? 71.044 42.234 96.967 1.00 32.10 158 LYS A C 1
ATOM 792 O O . LYS A 1 102 ? 71.253 42.844 95.916 1.00 28.61 158 LYS A O 1
ATOM 798 N N . LEU A 1 103 ? 70.280 42.707 97.952 1.00 31.94 159 LEU A N 1
ATOM 799 C CA . LEU A 1 103 ? 69.625 44.007 97.847 1.00 32.83 159 LEU A CA 1
ATOM 800 C C . LEU A 1 103 ? 70.664 45.133 97.717 1.00 33.38 159 LEU A C 1
ATOM 801 O O . LEU A 1 103 ? 70.566 45.989 96.833 1.00 29.36 159 LEU A O 1
ATOM 822 N N . ASN A 1 105 ? 73.710 44.830 96.763 1.00 30.42 161 ASN A N 1
ATOM 823 C CA . ASN A 1 105 ? 74.365 44.633 95.466 1.00 29.92 161 ASN A CA 1
ATOM 824 C C . ASN A 1 105 ? 73.602 45.224 94.284 1.00 28.56 161 ASN A C 1
ATOM 825 O O . ASN A 1 105 ? 74.217 45.652 93.308 1.00 25.57 161 ASN A O 1
ATOM 830 N N . ASP A 1 106 ? 72.274 45.220 94.360 1.00 28.26 162 ASP A N 1
ATOM 831 C CA . ASP A 1 106 ? 71.459 45.813 93.319 1.00 27.14 162 ASP A CA 1
ATOM 832 C C . ASP A 1 106 ? 71.778 47.284 93.200 1.00 25.28 162 ASP A C 1
ATOM 833 O O . ASP A 1 106 ? 71.811 47.821 92.095 1.00 28.70 162 ASP A O 1
ATOM 838 N N . PHE A 1 107 ? 71.961 47.964 94.327 1.00 25.11 163 PHE A N 1
ATOM 839 C CA . PHE A 1 107 ? 72.280 49.393 94.295 1.00 23.94 163 PHE A CA 1
ATOM 840 C C . PHE A 1 107 ? 73.702 49.644 93.812 1.00 25.23 163 PHE A C 1
ATOM 841 O O . PHE A 1 107 ? 73.950 50.595 93.072 1.00 24.85 163 PHE A O 1
ATOM 849 N N . PHE A 1 108 ? 74.625 48.767 94.195 1.00 26.62 164 PHE A N 1
ATOM 850 C CA . PHE A 1 108 ? 76.002 48.832 93.704 1.00 25.87 164 PHE A CA 1
ATOM 851 C C . PHE A 1 108 ? 76.012 48.622 92.186 1.00 25.48 164 PHE A C 1
ATOM 852 O O . PHE A 1 108 ? 76.688 49.348 91.461 1.00 25.56 164 PHE A O 1
ATOM 860 N N . ALA A 1 109 ? 75.214 47.668 91.705 1.00 26.13 165 ALA A N 1
ATOM 861 C CA . ALA A 1 109 ? 75.114 47.393 90.273 1.00 27.23 165 ALA A CA 1
ATOM 862 C C . ALA A 1 109 ? 74.529 48.602 89.511 1.00 27.44 165 ALA A C 1
ATOM 863 O O . ALA A 1 109 ? 74.878 48.846 88.366 1.00 26.14 165 ALA A O 1
ATOM 865 N N . ALA A 1 110 ? 73.642 49.352 90.156 1.00 26.53 166 ALA A N 1
ATOM 866 C CA . ALA A 1 110 ? 73.077 50.555 89.548 1.00 25.37 166 ALA A CA 1
ATOM 867 C C . ALA A 1 110 ? 74.178 51.621 89.354 1.00 24.83 166 ALA A C 1
ATOM 868 O O . ALA A 1 110 ? 74.204 52.313 88.325 1.00 25.37 166 ALA A O 1
ATOM 870 N N . ILE A 1 111 ? 75.092 51.722 90.307 1.00 24.62 167 ILE A N 1
ATOM 871 C CA . ILE A 1 111 ? 76.234 52.632 90.166 1.00 24.34 167 ILE A CA 1
ATOM 872 C C . ILE A 1 111 ? 77.039 52.239 88.920 1.00 26.50 167 ILE A C 1
ATOM 873 O O . ILE A 1 111 ? 77.391 53.083 88.082 1.00 27.05 167 ILE A O 1
ATOM 878 N N . GLU A 1 112 ? 77.333 50.956 88.799 1.00 25.54 168 GLU A N 1
ATOM 879 C CA . GLU A 1 112 ? 78.136 50.473 87.679 1.00 27.97 168 GLU A CA 1
ATOM 880 C C . GLU A 1 112 ? 77.438 50.686 86.339 1.00 28.27 168 GLU A C 1
ATOM 881 O O . GLU A 1 112 ? 78.078 51.048 85.365 1.00 28.10 168 GLU A O 1
ATOM 887 N N . PHE A 1 113 ? 76.134 50.439 86.310 1.00 27.05 169 PHE A N 1
ATOM 888 C CA . PHE A 1 113 ? 75.341 50.626 85.124 1.00 25.72 169 PHE A CA 1
ATOM 889 C C . PHE A 1 113 ? 75.354 52.096 84.696 1.00 24.38 169 PHE A C 1
ATOM 890 O O . PHE A 1 113 ? 75.505 52.389 83.512 1.00 23.72 169 PHE A O 1
ATOM 914 N N A GLN A 1 115 ? 77.659 54.217 85.382 0.50 26.00 171 GLN A N 1
ATOM 915 N N B GLN A 1 115 ? 77.632 54.215 85.379 0.50 25.34 171 GLN A N 1
ATOM 916 C CA A GLN A 1 115 ? 79.040 54.549 84.981 0.50 27.74 171 GLN A CA 1
ATOM 917 C CA B GLN A 1 115 ? 79.000 54.558 85.012 0.50 28.34 171 GLN A CA 1
ATOM 918 C C A GLN A 1 115 ? 79.239 54.327 83.490 0.50 28.18 171 GLN A C 1
ATOM 919 C C B GLN A 1 115 ? 79.243 54.315 83.509 0.50 28.54 171 GLN A C 1
ATOM 920 O O A GLN A 1 115 ? 79.941 55.085 82.831 0.50 26.64 171 GLN A O 1
ATOM 921 O O B GLN A 1 115 ? 79.942 55.081 82.847 0.50 26.98 171 GLN A O 1
ATOM 932 N N . ARG A 1 116 ? 78.615 53.277 82.973 1.00 30.73 172 ARG A N 1
ATOM 933 C CA . ARG A 1 116 ? 78.770 52.891 81.578 1.00 34.80 172 ARG A CA 1
ATOM 934 C C . ARG A 1 116 ? 77.629 53.339 80.663 1.00 29.51 172 ARG A C 1
ATOM 935 O O . ARG A 1 116 ? 77.641 53.042 79.471 1.00 30.23 172 ARG A O 1
ATOM 943 N N . TYR A 1 117 ? 76.654 54.042 81.214 1.00 26.55 173 TYR A N 1
ATOM 944 C CA . TYR A 1 117 ? 75.484 54.468 80.448 1.00 25.63 173 TYR A CA 1
ATOM 945 C C . TYR A 1 117 ? 75.931 55.413 79.327 1.00 25.66 173 TYR A C 1
ATOM 946 O O . TYR A 1 117 ? 76.558 56.427 79.606 1.00 23.54 173 TYR A O 1
ATOM 955 N N . PRO A 1 118 ? 75.594 55.095 78.066 1.00 27.57 174 PRO A N 1
ATOM 956 C CA . PRO A 1 118 ? 76.052 55.906 76.926 1.00 31.18 174 PRO A CA 1
ATOM 957 C C . PRO A 1 118 ? 75.786 57.407 77.012 1.00 28.21 174 PRO A C 1
ATOM 958 O O . PRO A 1 118 ? 76.640 58.195 76.588 1.00 26.45 174 PRO A O 1
ATOM 962 N N . GLN A 1 119 ? 74.632 57.807 77.548 1.00 23.30 175 GLN A N 1
ATOM 963 C CA . GLN A 1 119 ? 74.302 59.227 77.651 1.00 24.30 175 GLN A CA 1
ATOM 964 C C . GLN A 1 119 ? 74.856 59.885 78.904 1.00 23.38 175 GLN A C 1
ATOM 965 O O . GLN A 1 119 ? 74.766 61.109 79.048 1.00 22.60 175 GLN A O 1
ATOM 971 N N . ALA A 1 120 ? 75.522 59.104 79.756 1.00 22.41 176 ALA A N 1
ATOM 972 C CA . ALA A 1 120 ? 76.172 59.645 80.941 1.00 21.71 176 ALA A CA 1
ATOM 973 C C . ALA A 1 120 ? 77.684 59.910 80.725 1.00 23.10 176 ALA A C 1
ATOM 974 O O . ALA A 1 120 ? 78.287 59.410 79.779 1.00 23.15 176 ALA A O 1
ATOM 976 N N . THR A 1 121 ? 78.270 60.731 81.593 1.00 22.67 177 THR A N 1
ATOM 977 C CA . THR A 1 121 ? 79.688 61.113 81.466 1.00 25.49 177 THR A CA 1
ATOM 978 C C . THR A 1 121 ? 80.625 60.049 81.991 1.00 25.88 177 THR A C 1
ATOM 979 O O . THR A 1 121 ? 81.813 60.060 81.683 1.00 27.24 177 THR A O 1
ATOM 983 N N . GLY A 1 122 ? 80.109 59.175 82.845 1.00 25.94 178 GLY A N 1
ATOM 984 C CA . GLY A 1 122 ? 80.965 58.206 83.528 1.00 27.01 178 GLY A CA 1
ATOM 985 C C . GLY A 1 122 ? 81.080 58.496 85.013 1.00 27.47 178 GLY A C 1
ATOM 986 O O . GLY A 1 122 ? 81.432 57.604 85.782 1.00 30.39 178 GLY A O 1
ATOM 987 N N . LYS A 1 123 ? 80.826 59.734 85.429 1.00 27.98 179 LYS A N 1
ATOM 988 C CA . LYS A 1 123 ? 80.853 60.078 86.860 1.00 30.47 179 LYS A CA 1
ATOM 989 C C . LYS A 1 123 ? 79.479 59.780 87.480 1.00 28.31 179 LYS A C 1
ATOM 990 O O . LYS A 1 123 ? 78.441 60.080 86.884 1.00 28.74 179 LYS A O 1
ATOM 996 N N . VAL A 1 124 ? 79.493 59.148 88.647 1.00 24.90 180 VAL A N 1
ATOM 997 C CA . VAL A 1 124 ? 78.276 58.778 89.337 1.00 26.27 180 VAL A CA 1
ATOM 998 C C . VAL A 1 124 ? 78.353 59.157 90.814 1.00 28.68 180 VAL A C 1
ATOM 999 O O . VAL A 1 124 ? 79.344 58.877 91.488 1.00 30.40 180 VAL A O 1
ATOM 1003 N N . GLY A 1 125 ? 77.301 59.803 91.291 1.00 24.66 181 GLY A N 1
ATOM 1004 C CA . GLY A 1 125 ? 77.153 60.127 92.700 1.00 26.51 181 GLY A CA 1
ATOM 1005 C C . GLY A 1 125 ? 76.010 59.295 93.252 1.00 25.93 181 GLY A C 1
ATOM 1006 O O . GLY A 1 125 ? 75.306 58.616 92.494 1.00 21.76 181 GLY A O 1
ATOM 1007 N N . ILE A 1 126 ? 75.843 59.314 94.569 1.00 25.40 182 ILE A N 1
ATOM 1008 C CA . ILE A 1 126 ? 74.785 58.549 95.193 1.00 23.64 182 ILE A CA 1
ATOM 1009 C C . ILE A 1 126 ? 74.175 59.320 96.368 1.00 25.31 182 ILE A C 1
ATOM 1010 O O . ILE A 1 126 ? 74.880 60.041 97.079 1.00 26.49 182 ILE A O 1
ATOM 1015 N N . THR A 1 127 ? 72.866 59.163 96.553 1.00 24.38 183 THR A N 1
ATOM 1016 C CA . THR A 1 127 ? 72.186 59.753 97.693 1.00 26.72 183 THR A CA 1
ATOM 1017 C C . THR A 1 127 ? 71.084 58.813 98.077 1.00 26.56 183 THR A C 1
ATOM 1018 O O . THR A 1 127 ? 70.577 58.049 97.245 1.00 26.24 183 THR A O 1
ATOM 1022 N N . GLY A 1 128 ? 70.733 58.830 99.348 1.00 25.86 184 GLY A N 1
ATOM 1023 C CA . GLY A 1 128 ? 69.690 57.964 99.851 1.00 26.73 184 GLY A CA 1
ATOM 1024 C C . GLY A 1 128 ? 69.234 58.385 101.223 1.00 27.35 184 GLY A C 1
ATOM 1025 O O . GLY A 1 128 ? 69.932 59.121 101.922 1.00 29.02 184 GLY A O 1
ATOM 1026 N N . PHE A 1 129 ? 68.099 57.843 101.634 1.00 26.27 185 PHE A N 1
ATOM 1027 C CA . PHE A 1 129 ? 67.467 58.210 102.881 1.00 28.94 185 PHE A CA 1
ATOM 1028 C C . PHE A 1 129 ? 67.236 56.982 103.741 1.00 28.11 185 PHE A C 1
ATOM 1029 O O . PHE A 1 129 ? 66.752 55.959 103.241 1.00 27.17 185 PHE A O 1
ATOM 1047 N N . TYR A 1 131 ? 67.544 53.722 105.251 1.00 31.23 187 TYR A N 1
ATOM 1048 C CA . TYR A 1 131 ? 68.246 52.589 104.665 1.00 30.13 187 TYR A CA 1
ATOM 1049 C C . TYR A 1 131 ? 69.186 53.068 103.569 1.00 27.45 187 TYR A C 1
ATOM 1050 O O . TYR A 1 131 ? 70.337 52.636 103.488 1.00 28.66 187 TYR A O 1
ATOM 1059 N N . GLY A 1 132 ? 68.682 53.945 102.708 1.00 24.75 188 GLY A N 1
ATOM 1060 C CA . GLY A 1 132 ? 69.450 54.464 101.597 1.00 23.82 188 GLY A CA 1
ATOM 1061 C C . GLY A 1 132 ? 70.662 55.280 101.976 1.00 25.58 188 GLY A C 1
ATOM 1062 O O . GLY A 1 132 ? 71.616 55.357 101.204 1.00 25.06 188 GLY A O 1
ATOM 1063 N N . GLY A 1 133 ? 70.617 55.926 103.137 1.00 26.14 189 GLY A N 1
ATOM 1064 C CA . GLY A 1 133 ? 71.781 56.660 103.642 1.00 28.04 189 GLY A CA 1
ATOM 1065 C C . GLY A 1 133 ? 72.866 55.664 104.001 1.00 29.33 189 GLY A C 1
ATOM 1066 O O . GLY A 1 133 ? 74.036 55.878 103.713 1.00 31.02 189 GLY A O 1
ATOM 1067 N N . GLY A 1 134 ? 72.460 54.547 104.601 1.00 31.22 190 GLY A N 1
ATOM 1068 C CA . GLY A 1 134 ? 73.360 53.434 104.919 1.00 30.95 190 GLY A CA 1
ATOM 1069 C C . GLY A 1 134 ? 74.028 52.879 103.670 1.00 30.91 190 GLY A C 1
ATOM 1070 O O . GLY A 1 134 ? 75.251 52.651 103.640 1.00 29.91 190 GLY A O 1
ATOM 1071 N N . VAL A 1 135 ? 73.238 52.679 102.621 1.00 29.63 191 VAL A N 1
ATOM 1072 C CA . VAL A 1 135 ? 73.794 52.191 101.339 1.00 29.85 191 VAL A CA 1
ATOM 1073 C C . VAL A 1 135 ? 74.763 53.202 100.720 1.00 27.85 191 VAL A C 1
ATOM 1074 O O . VAL A 1 135 ? 75.797 52.815 100.172 1.00 27.36 191 VAL A O 1
ATOM 1078 N N . SER A 1 136 ? 74.443 54.489 100.845 1.00 28.86 192 SER A N 1
ATOM 1079 C CA . SER A 1 136 ? 75.306 55.552 100.342 1.00 29.61 192 SER A CA 1
ATOM 1080 C C . SER A 1 136 ? 76.691 55.497 100.983 1.00 31.86 192 SER A C 1
ATOM 1081 O O . SER A 1 136 ? 77.700 55.592 100.283 1.00 30.99 192 SER A O 1
ATOM 1084 N N . ASN A 1 137 ? 76.736 55.336 102.307 1.00 29.72 193 ASN A N 1
ATOM 1085 C CA . ASN A 1 137 ? 77.997 55.177 103.000 1.00 30.57 193 ASN A CA 1
ATOM 1086 C C . ASN A 1 137 ? 78.736 53.900 102.556 1.00 30.03 193 ASN A C 1
ATOM 1087 O O . ASN A 1 137 ? 79.947 53.920 102.354 1.00 30.43 193 ASN A O 1
ATOM 1092 N N . ALA A 1 138 ? 78.015 52.794 102.442 1.00 28.63 194 ALA A N 1
ATOM 1093 C CA . ALA A 1 138 ? 78.614 51.542 102.013 1.00 28.96 194 ALA A CA 1
ATOM 1094 C C . ALA A 1 138 ? 79.177 51.662 100.600 1.00 30.62 194 ALA A C 1
ATOM 1095 O O . ALA A 1 138 ? 80.247 51.116 100.288 1.00 30.86 194 ALA A O 1
ATOM 1097 N N . ALA A 1 139 ? 78.478 52.395 99.741 1.00 25.93 195 ALA A N 1
ATOM 1098 C CA . ALA A 1 139 ? 78.973 52.635 98.382 1.00 27.07 195 ALA A CA 1
ATOM 1099 C C . ALA A 1 139 ? 80.259 53.461 98.399 1.00 27.79 195 ALA A C 1
ATOM 1100 O O . ALA A 1 139 ? 81.181 53.200 97.602 1.00 29.22 195 ALA A O 1
ATOM 1102 N N . ALA A 1 140 ? 80.339 54.441 99.304 1.00 27.38 196 ALA A N 1
ATOM 1103 C CA . ALA A 1 140 ? 81.552 55.240 99.432 1.00 30.64 196 ALA A CA 1
ATOM 1104 C C . ALA A 1 140 ? 82.742 54.358 99.820 1.00 33.18 196 ALA A C 1
ATOM 1105 O O . ALA A 1 140 ? 83.854 54.585 99.372 1.00 32.95 196 ALA A O 1
ATOM 1107 N N . VAL A 1 141 ? 82.494 53.364 100.670 1.00 33.63 197 VAL A N 1
ATOM 1108 C CA . VAL A 1 141 ? 83.520 52.416 101.060 1.00 34.25 197 VAL A CA 1
ATOM 1109 C C . VAL A 1 141 ? 83.941 51.555 99.872 1.00 34.16 197 VAL A C 1
ATOM 1110 O O . VAL A 1 141 ? 85.126 51.358 99.624 1.00 35.06 197 VAL A O 1
ATOM 1114 N N . ALA A 1 142 ? 82.971 51.062 99.117 1.00 33.45 198 ALA A N 1
ATOM 1115 C CA . ALA A 1 142 ? 83.250 50.121 98.032 1.00 34.84 198 ALA A CA 1
ATOM 1116 C C . ALA A 1 142 ? 83.788 50.679 96.699 1.00 34.14 198 ALA A C 1
ATOM 1117 O O . ALA A 1 142 ? 84.459 49.959 95.981 1.00 34.88 198 ALA A O 1
ATOM 1119 N N . TYR A 1 143 ? 83.457 51.920 96.348 1.00 33.66 199 TYR A N 1
ATOM 1120 C CA . TYR A 1 143 ? 83.806 52.482 95.034 1.00 31.41 199 TYR A CA 1
ATOM 1121 C C . TYR A 1 143 ? 84.723 53.690 95.137 1.00 33.48 199 TYR A C 1
ATOM 1122 O O . TYR A 1 143 ? 84.248 54.810 95.316 1.00 31.09 199 TYR A O 1
ATOM 1131 N N . PRO A 1 144 ? 86.043 53.475 94.977 1.00 36.31 200 PRO A N 1
ATOM 1132 C CA . PRO A 1 144 ? 86.958 54.608 95.105 1.00 36.56 200 PRO A CA 1
ATOM 1133 C C . PRO A 1 144 ? 86.744 55.717 94.061 1.00 34.47 200 PRO A C 1
ATOM 1134 O O . PRO A 1 144 ? 87.120 56.858 94.312 1.00 33.60 200 PRO A O 1
ATOM 1138 N N . GLU A 1 145 ? 86.117 55.393 92.934 1.00 33.28 201 GLU A N 1
ATOM 1139 C CA . GLU A 1 145 ? 85.817 56.384 91.897 1.00 34.72 201 GLU A CA 1
ATOM 1140 C C . GLU A 1 145 ? 84.463 57.101 92.025 1.00 32.49 201 GLU A C 1
ATOM 1141 O O . GLU A 1 145 ? 84.143 57.936 91.196 1.00 31.45 201 GLU A O 1
ATOM 1147 N N . LEU A 1 146 ? 83.670 56.729 93.012 1.00 28.47 202 LEU A N 1
ATOM 1148 C CA . LEU A 1 146 ? 82.376 57.355 93.240 1.00 28.19 202 LEU A CA 1
ATOM 1149 C C . LEU A 1 146 ? 82.600 58.858 93.374 1.00 29.25 202 LEU A C 1
ATOM 1150 O O . LEU A 1 146 ? 83.474 59.301 94.136 1.00 26.34 202 LEU A O 1
ATOM 1155 N N . ALA A 1 147 ? 81.856 59.642 92.604 1.00 27.29 203 ALA A N 1
ATOM 1156 C CA . ALA A 1 147 ? 82.066 61.092 92.576 1.00 28.94 203 ALA A CA 1
ATOM 1157 C C . ALA A 1 147 ? 81.706 61.806 93.889 1.00 30.11 203 ALA A C 1
ATOM 1158 O O . ALA A 1 147 ? 82.360 62.775 94.266 1.00 27.38 203 ALA A O 1
ATOM 1160 N N . CYS A 1 148 ? 80.656 61.342 94.559 1.00 29.63 204 CYS A N 1
ATOM 1161 C CA . CYS A 1 148 ? 80.243 61.898 95.845 1.00 30.86 204 CYS A CA 1
ATOM 1162 C C . CYS A 1 148 ? 79.151 61.013 96.443 1.00 28.40 204 CYS A C 1
ATOM 1163 O O . CYS A 1 148 ? 78.551 60.192 95.743 1.00 30.19 204 CYS A O 1
ATOM 1166 N N . ALA A 1 149 ? 78.930 61.158 97.742 1.00 26.16 205 ALA A N 1
ATOM 1167 C CA . ALA A 1 149 ? 77.883 60.411 98.444 1.00 25.19 205 ALA A CA 1
ATOM 1168 C C . ALA A 1 149 ? 77.188 61.326 99.438 1.00 25.69 205 ALA A C 1
ATOM 1169 O O . ALA A 1 149 ? 77.852 62.088 100.167 1.00 27.80 205 ALA A O 1
ATOM 1171 N N . VAL A 1 150 ? 75.866 61.235 99.493 1.00 24.68 206 VAL A N 1
ATOM 1172 C CA . VAL A 1 150 ? 75.062 62.101 100.344 1.00 26.94 206 VAL A CA 1
ATOM 1173 C C . VAL A 1 150 ? 74.040 61.289 101.148 1.00 29.71 206 VAL A C 1
ATOM 1174 O O . VAL A 1 150 ? 72.892 61.130 100.730 1.00 30.73 206 VAL A O 1
ATOM 1178 N N . PRO A 1 151 ? 74.469 60.732 102.293 1.00 32.07 207 PRO A N 1
ATOM 1179 C CA . PRO A 1 151 ? 73.535 59.984 103.122 1.00 31.40 207 PRO A CA 1
ATOM 1180 C C . PRO A 1 151 ? 72.642 60.873 103.989 1.00 33.75 207 PRO A C 1
ATOM 1181 O O . PRO A 1 151 ? 73.150 61.750 104.702 1.00 33.63 207 PRO A O 1
ATOM 1185 N N . PHE A 1 152 ? 71.324 60.665 103.894 1.00 29.97 208 PHE A N 1
ATOM 1186 C CA . PHE A 1 152 ? 70.379 61.317 104.789 1.00 30.06 208 PHE A CA 1
ATOM 1187 C C . PHE A 1 152 ? 70.041 60.340 105.920 1.00 31.34 208 PHE A C 1
ATOM 1188 O O . PHE A 1 152 ? 69.511 59.236 105.671 1.00 31.07 208 PHE A O 1
ATOM 1196 N N . TYR A 1 153 ? 70.311 60.763 107.155 1.00 34.22 209 TYR A N 1
ATOM 1197 C CA . TYR A 1 153 ? 69.983 60.004 108.374 1.00 35.12 209 TYR A CA 1
ATOM 1198 C C . TYR A 1 153 ? 70.028 58.504 108.182 1.00 33.73 209 TYR A C 1
ATOM 1199 O O . TYR A 1 153 ? 69.035 57.809 108.377 1.00 31.12 209 TYR A O 1
ATOM 1208 N N . GLY A 1 154 ? 71.219 58.018 107.842 1.00 35.65 210 GLY A N 1
ATOM 1209 C CA . GLY A 1 154 ? 71.462 56.593 107.616 1.00 35.58 210 GLY A CA 1
ATOM 1210 C C . GLY A 1 154 ? 72.637 56.034 108.375 1.00 35.75 210 GLY A C 1
ATOM 1211 O O . GLY A 1 154 ? 73.467 56.781 108.914 1.00 36.04 210 GLY A O 1
ATOM 1212 N N . ARG A 1 155 ? 72.692 54.707 108.432 1.00 38.70 211 ARG A N 1
ATOM 1213 C CA . ARG A 1 155 ? 73.776 54.002 109.127 1.00 44.14 211 ARG A CA 1
ATOM 1214 C C . ARG A 1 155 ? 75.159 54.434 108.640 1.00 41.78 211 ARG A C 1
ATOM 1215 O O . ARG A 1 155 ? 75.408 54.577 107.453 1.00 34.60 211 ARG A O 1
ATOM 1223 N N . GLN A 1 156 ? 76.064 54.578 109.589 1.00 40.33 212 GLN A N 1
ATOM 1224 C CA . GLN A 1 156 ? 77.421 55.015 109.317 1.00 44.24 212 GLN A CA 1
ATOM 1225 C C . GLN A 1 156 ? 78.202 53.900 108.610 1.00 43.16 212 GLN A C 1
ATOM 1226 O O . GLN A 1 156 ? 77.782 52.753 108.604 1.00 42.94 212 GLN A O 1
ATOM 1232 N N . ALA A 1 157 ? 79.321 54.252 107.983 1.00 42.27 213 ALA A N 1
ATOM 1233 C CA . ALA A 1 157 ? 80.207 53.255 107.394 1.00 39.88 213 ALA A CA 1
ATOM 1234 C C . ALA A 1 157 ? 80.913 52.552 108.553 1.00 45.91 213 ALA A C 1
ATOM 1235 O O . ALA A 1 157 ? 81.096 53.158 109.605 1.00 43.68 213 ALA A O 1
ATOM 1237 N N . PRO A 1 158 ? 81.299 51.279 108.377 1.00 46.62 214 PRO A N 1
ATOM 1238 C CA . PRO A 1 158 ? 82.062 50.601 109.421 1.00 47.32 214 PRO A CA 1
ATOM 1239 C C . PRO A 1 158 ? 83.402 51.327 109.668 1.00 49.80 214 PRO A C 1
ATOM 1240 O O . PRO A 1 158 ? 84.115 51.641 108.709 1.00 48.07 214 PRO A O 1
ATOM 1244 N N . THR A 1 159 ? 83.748 51.568 110.931 1.00 50.81 215 THR A N 1
ATOM 1245 C CA . THR A 1 159 ? 84.944 52.336 111.258 1.00 50.45 215 THR A CA 1
ATOM 1246 C C . THR A 1 159 ? 86.225 51.797 110.611 1.00 52.58 215 THR A C 1
ATOM 1247 O O . THR A 1 159 ? 87.038 52.578 110.114 1.00 50.26 215 THR A O 1
ATOM 1251 N N . ALA A 1 160 ? 86.406 50.478 110.607 1.00 54.17 216 ALA A N 1
ATOM 1252 C CA . ALA A 1 160 ? 87.614 49.879 110.019 1.00 56.04 216 ALA A CA 1
ATOM 1253 C C . ALA A 1 160 ? 87.738 50.056 108.497 1.00 53.18 216 ALA A C 1
ATOM 1254 O O . ALA A 1 160 ? 88.813 49.851 107.940 1.00 52.89 216 ALA A O 1
ATOM 1256 N N . ASP A 1 161 ? 86.656 50.446 107.828 1.00 50.96 217 ASP A N 1
ATOM 1257 C CA . ASP A 1 161 ? 86.665 50.634 106.369 1.00 50.96 217 ASP A CA 1
ATOM 1258 C C . ASP A 1 161 ? 86.783 52.080 105.915 1.00 46.07 217 ASP A C 1
ATOM 1259 O O . ASP A 1 161 ? 86.855 52.353 104.705 1.00 42.23 217 ASP A O 1
ATOM 1264 N N . VAL A 1 162 ? 86.795 53.012 106.862 1.00 43.86 218 VAL A N 1
ATOM 1265 C CA . VAL A 1 162 ? 86.782 54.438 106.528 1.00 42.68 218 VAL A CA 1
ATOM 1266 C C . VAL A 1 162 ? 87.979 54.866 105.669 1.00 42.15 218 VAL A C 1
ATOM 1267 O O . VAL A 1 162 ? 87.818 55.694 104.766 1.00 43.20 218 VAL A O 1
ATOM 1271 N N . ALA A 1 163 ? 89.150 54.272 105.891 1.00 41.10 219 ALA A N 1
ATOM 1272 C CA . ALA A 1 163 ? 90.343 54.615 105.099 1.00 41.52 219 ALA A CA 1
ATOM 1273 C C . ALA A 1 163 ? 90.145 54.383 103.597 1.00 40.81 219 ALA A C 1
ATOM 1274 O O . ALA A 1 163 ? 90.766 55.055 102.776 1.00 41.65 219 ALA A O 1
ATOM 1276 N N . LYS A 1 164 ? 89.262 53.449 103.234 1.00 42.90 220 LYS A N 1
ATOM 1277 C CA . LYS A 1 164 ? 89.001 53.145 101.824 1.00 42.78 220 LYS A CA 1
ATOM 1278 C C . LYS A 1 164 ? 88.183 54.218 101.090 1.00 39.69 220 LYS A C 1
ATOM 1279 O O . LYS A 1 164 ? 88.204 54.283 99.858 1.00 35.43 220 LYS A O 1
ATOM 1285 N N . ILE A 1 165 ? 87.460 55.050 101.841 1.00 39.44 221 ILE A N 1
ATOM 1286 C CA . ILE A 1 165 ? 86.563 56.062 101.242 1.00 34.40 221 ILE A CA 1
ATOM 1287 C C . ILE A 1 165 ? 87.302 57.164 100.485 1.00 34.18 221 ILE A C 1
ATOM 1288 O O . ILE A 1 165 ? 88.264 57.744 101.006 1.00 35.57 221 ILE A O 1
ATOM 1293 N N . GLU A 1 166 ? 86.875 57.423 99.241 1.00 33.98 222 GLU A N 1
ATOM 1294 C CA . GLU A 1 166 ? 87.439 58.509 98.435 1.00 34.65 222 GLU A CA 1
ATOM 1295 C C . GLU A 1 166 ? 86.382 59.546 98.018 1.00 35.00 222 GLU A C 1
ATOM 1296 O O . GLU A 1 166 ? 86.713 60.707 97.797 1.00 34.28 222 GLU A O 1
ATOM 1302 N N . ALA A 1 167 ? 85.120 59.133 97.927 1.00 32.75 223 ALA A N 1
ATOM 1303 C CA . ALA A 1 167 ? 84.051 60.049 97.568 1.00 32.86 223 ALA A CA 1
ATOM 1304 C C . ALA A 1 167 ? 83.824 61.085 98.670 1.00 33.47 223 ALA A C 1
ATOM 1305 O O . ALA A 1 167 ? 83.671 60.724 99.841 1.00 32.07 223 ALA A O 1
ATOM 1307 N N . PRO A 1 168 ? 83.783 62.375 98.290 1.00 34.06 224 PRO A N 1
ATOM 1308 C CA . PRO A 1 168 ? 83.421 63.432 99.237 1.00 34.95 224 PRO A CA 1
ATOM 1309 C C . PRO A 1 168 ? 82.029 63.186 99.804 1.00 32.05 224 PRO A C 1
ATOM 1310 O O . PRO A 1 168 ? 81.092 62.944 99.037 1.00 29.56 224 PRO A O 1
ATOM 1314 N N . LEU A 1 169 ? 81.919 63.239 101.126 1.00 31.89 225 LEU A N 1
ATOM 1315 C CA . LEU A 1 169 ? 80.677 62.906 101.841 1.00 33.37 225 LEU A CA 1
ATOM 1316 C C . LEU A 1 169 ? 79.951 64.118 102.380 1.00 34.55 225 LEU A C 1
ATOM 1317 O O . LEU A 1 169 ? 80.561 64.964 103.050 1.00 34.92 225 LEU A O 1
ATOM 1322 N N . LEU A 1 170 ? 78.656 64.193 102.109 1.00 32.44 226 LEU A N 1
ATOM 1323 C CA . LEU A 1 170 ? 77.804 65.223 102.683 1.00 33.97 226 LEU A CA 1
ATOM 1324 C C . LEU A 1 170 ? 76.795 64.462 103.515 1.00 33.52 226 LEU A C 1
ATOM 1325 O O . LEU A 1 170 ? 75.948 63.759 102.965 1.00 34.55 226 LEU A O 1
ATOM 1330 N N . LEU A 1 171 ? 76.867 64.605 104.838 1.00 34.38 227 LEU A N 1
ATOM 1331 C CA . LEU A 1 171 ? 75.975 63.857 105.711 1.00 34.05 227 LEU A CA 1
ATOM 1332 C C . LEU A 1 171 ? 74.932 64.748 106.397 1.00 36.75 227 LEU A C 1
ATOM 1333 O O . LEU A 1 171 ? 75.266 65.788 106.971 1.00 36.90 227 LEU A O 1
ATOM 1338 N N . HIS A 1 172 ? 73.673 64.337 106.307 1.00 33.88 228 HIS A N 1
ATOM 1339 C CA . HIS A 1 172 ? 72.572 65.056 106.957 1.00 35.65 228 HIS A CA 1
ATOM 1340 C C . HIS A 1 172 ? 72.030 64.220 108.112 1.00 37.02 228 HIS A C 1
ATOM 1341 O O . HIS A 1 172 ? 71.598 63.071 107.911 1.00 38.45 228 HIS A O 1
ATOM 1348 N N . PHE A 1 173 ? 72.037 64.788 109.313 1.00 38.19 229 PHE A N 1
ATOM 1349 C CA . PHE A 1 173 ? 71.526 64.101 110.496 1.00 38.49 229 PHE A CA 1
ATOM 1350 C C . PHE A 1 173 ? 70.416 64.915 111.152 1.00 39.87 229 PHE A C 1
ATOM 1351 O O . PHE A 1 173 ? 70.447 66.140 111.132 1.00 37.57 229 PHE A O 1
ATOM 1359 N N . ALA A 1 174 ? 69.446 64.220 111.737 1.00 38.42 230 ALA A N 1
ATOM 1360 C CA . ALA A 1 174 ? 68.371 64.870 112.476 1.00 41.47 230 ALA A CA 1
ATOM 1361 C C . ALA A 1 174 ? 68.735 64.845 113.960 1.00 43.17 230 ALA A C 1
ATOM 1362 O O . ALA A 1 174 ? 69.136 63.803 114.481 1.00 43.79 230 ALA A O 1
ATOM 1364 N N . GLU A 1 175 ? 68.596 65.978 114.637 1.00 49.09 231 GLU A N 1
ATOM 1365 C CA . GLU A 1 175 ? 68.952 66.071 116.071 1.00 51.74 231 GLU A CA 1
ATOM 1366 C C . GLU A 1 175 ? 68.294 65.009 116.951 1.00 53.83 231 GLU A C 1
ATOM 1367 O O . GLU A 1 175 ? 68.952 64.407 117.800 1.00 52.50 231 GLU A O 1
ATOM 1373 N N . LEU A 1 176 ? 67.007 64.756 116.730 1.00 53.57 232 LEU A N 1
ATOM 1374 C CA . LEU A 1 176 ? 66.266 63.806 117.556 1.00 56.35 232 LEU A CA 1
ATOM 1375 C C . LEU A 1 176 ? 66.491 62.324 117.207 1.00 55.60 232 LEU A C 1
ATOM 1376 O O . LEU A 1 176 ? 66.057 61.440 117.950 1.00 59.25 232 LEU A O 1
ATOM 1381 N N . ASP A 1 177 ? 67.192 62.049 116.114 1.00 50.91 233 ASP A N 1
ATOM 1382 C CA . ASP A 1 177 ? 67.444 60.678 115.636 1.00 50.70 233 ASP A CA 1
ATOM 1383 C C . ASP A 1 177 ? 68.627 60.040 116.380 1.00 51.39 233 ASP A C 1
ATOM 1384 O O . ASP A 1 177 ? 69.692 59.767 115.792 1.00 51.07 233 ASP A O 1
ATOM 1389 N N . THR A 1 178 ? 68.393 59.729 117.652 1.00 52.85 234 THR A N 1
ATOM 1390 C CA . THR A 1 178 ? 69.435 59.225 118.533 1.00 54.90 234 THR A CA 1
ATOM 1391 C C . THR A 1 178 ? 70.070 57.904 118.116 1.00 54.80 234 THR A C 1
ATOM 1392 O O . THR A 1 178 ? 71.269 57.744 118.301 1.00 49.76 234 THR A O 1
ATOM 1396 N N . ARG A 1 179 ? 69.301 56.979 117.534 1.00 57.98 235 ARG A N 1
ATOM 1397 C CA . ARG A 1 179 ? 69.861 55.684 117.100 1.00 61.92 235 ARG A CA 1
ATOM 1398 C C . ARG A 1 179 ? 70.957 55.848 116.048 1.00 55.90 235 ARG A C 1
ATOM 1399 O O . ARG A 1 179 ? 71.996 55.207 116.130 1.00 56.28 235 ARG A O 1
ATOM 1407 N N . ILE A 1 180 ? 70.746 56.725 115.078 1.00 54.97 236 ILE A N 1
ATOM 1408 C CA . ILE A 1 180 ? 71.765 56.977 114.049 1.00 55.32 236 ILE A CA 1
ATOM 1409 C C . ILE A 1 180 ? 72.885 57.854 114.567 1.00 53.01 236 ILE A C 1
ATOM 1410 O O . ILE A 1 180 ? 74.072 57.574 114.345 1.00 53.97 236 ILE A O 1
ATOM 1415 N N . ASN A 1 181 ? 72.512 58.917 115.264 1.00 55.61 237 ASN A N 1
ATOM 1416 C CA . ASN A 1 181 ? 73.502 59.847 115.818 1.00 59.29 237 ASN A CA 1
ATOM 1417 C C . ASN A 1 181 ? 74.510 59.198 116.761 1.00 61.60 237 ASN A C 1
ATOM 1418 O O . ASN A 1 181 ? 75.638 59.670 116.874 1.00 65.93 237 ASN A O 1
ATOM 1423 N N . GLU A 1 182 ? 74.104 58.132 117.444 1.00 67.59 238 GLU A N 1
ATOM 1424 C CA . GLU A 1 182 ? 74.986 57.410 118.378 1.00 75.33 238 GLU A CA 1
ATOM 1425 C C . GLU A 1 182 ? 76.290 57.004 117.725 1.00 64.82 238 GLU A C 1
ATOM 1426 O O . GLU A 1 182 ? 77.330 57.027 118.357 1.00 59.40 238 GLU A O 1
ATOM 1432 N N . GLY A 1 183 ? 76.209 56.587 116.466 1.00 57.95 239 GLY A N 1
ATOM 1433 C CA . GLY A 1 183 ? 77.389 56.138 115.734 1.00 58.94 239 GLY A CA 1
ATOM 1434 C C . GLY A 1 183 ? 78.181 57.215 115.009 1.00 56.25 239 GLY A C 1
ATOM 1435 O O . GLY A 1 183 ? 79.282 56.955 114.522 1.00 56.91 239 GLY A O 1
ATOM 1436 N N . TRP A 1 184 ? 77.650 58.433 114.954 1.00 57.18 240 TRP A N 1
ATOM 1437 C CA . TRP A 1 184 ? 78.324 59.517 114.236 1.00 54.59 240 TRP A CA 1
ATOM 1438 C C . TRP A 1 184 ? 79.708 59.890 114.789 1.00 53.46 240 TRP A C 1
ATOM 1439 O O . TRP A 1 184 ? 80.660 59.991 114.021 1.00 48.95 240 TRP A O 1
ATOM 1450 N N . PRO A 1 185 ? 79.841 60.082 116.117 1.00 54.03 241 PRO A N 1
ATOM 1451 C CA . PRO A 1 185 ? 81.158 60.475 116.600 1.00 54.31 241 PRO A CA 1
ATOM 1452 C C . PRO A 1 185 ? 82.303 59.539 116.188 1.00 53.45 241 PRO A C 1
ATOM 1453 O O . PRO A 1 185 ? 83.387 60.018 115.856 1.00 59.65 241 PRO A O 1
ATOM 1457 N N . ALA A 1 186 ? 82.086 58.228 116.232 1.00 50.90 242 ALA A N 1
ATOM 1458 C CA . ALA A 1 186 ? 83.132 57.290 115.829 1.00 51.42 242 ALA A CA 1
ATOM 1459 C C . ALA A 1 186 ? 83.435 57.432 114.331 1.00 48.88 242 ALA A C 1
ATOM 1460 O O . ALA A 1 186 ? 84.581 57.363 113.909 1.00 49.51 242 ALA A O 1
ATOM 1462 N N . TYR A 1 187 ? 82.395 57.653 113.535 1.00 48.27 243 TYR A N 1
ATOM 1463 C CA . TYR A 1 187 ? 82.557 57.818 112.092 1.00 45.13 243 TYR A CA 1
ATOM 1464 C C . TYR A 1 187 ? 83.316 59.107 111.801 1.00 45.24 243 TYR A C 1
ATOM 1465 O O . TYR A 1 187 ? 84.286 59.112 111.034 1.00 42.28 243 TYR A O 1
ATOM 1474 N N . GLU A 1 188 ? 82.917 60.192 112.461 1.00 48.89 244 GLU A N 1
ATOM 1475 C CA . GLU A 1 188 ? 83.590 61.466 112.263 1.00 51.72 244 GLU A CA 1
ATOM 1476 C C . GLU A 1 188 ? 85.057 61.389 112.654 1.00 52.04 244 GLU A C 1
ATOM 1477 O O . GLU A 1 188 ? 85.917 61.918 111.944 1.00 51.08 244 GLU A O 1
ATOM 1483 N N . ALA A 1 189 ? 85.347 60.753 113.784 1.00 55.74 245 ALA A N 1
ATOM 1484 C CA . ALA A 1 189 ? 86.728 60.646 114.255 1.00 57.71 245 ALA A CA 1
ATOM 1485 C C . ALA A 1 189 ? 87.586 59.896 113.238 1.00 57.48 245 ALA A C 1
ATOM 1486 O O . ALA A 1 189 ? 88.735 60.279 112.991 1.00 57.35 245 ALA A O 1
ATOM 1488 N N . ALA A 1 190 ? 87.025 58.851 112.625 1.00 54.06 246 ALA A N 1
ATOM 1489 C CA . ALA A 1 190 ? 87.763 58.084 111.610 1.00 51.60 246 ALA A CA 1
ATOM 1490 C C . ALA A 1 190 ? 87.950 58.891 110.321 1.00 50.19 246 ALA A C 1
ATOM 1491 O O . ALA A 1 190 ? 89.000 58.805 109.672 1.00 49.91 246 ALA A O 1
ATOM 1493 N N . LEU A 1 191 ? 86.938 59.673 109.950 1.00 47.70 247 LEU A N 1
ATOM 1494 C CA . LEU A 1 191 ? 87.039 60.521 108.764 1.00 46.70 247 LEU A CA 1
ATOM 1495 C C . LEU A 1 191 ? 88.171 61.539 108.956 1.00 49.62 247 LEU A C 1
ATOM 1496 O O . LEU A 1 191 ? 89.018 61.708 108.076 1.00 48.62 247 LEU A O 1
ATOM 1501 N N . LYS A 1 192 ? 88.197 62.184 110.122 1.00 53.28 248 LYS A N 1
ATOM 1502 C CA . LYS A 1 192 ? 89.234 63.163 110.429 1.00 53.84 248 LYS A CA 1
ATOM 1503 C C . LYS A 1 192 ? 90.605 62.518 110.524 1.00 56.34 248 LYS A C 1
ATOM 1504 O O . LYS A 1 192 ? 91.574 63.042 109.977 1.00 54.78 248 LYS A O 1
ATOM 1510 N N . ALA A 1 193 ? 90.692 61.379 111.209 1.00 57.96 249 ALA A N 1
ATOM 1511 C CA . ALA A 1 193 ? 91.974 60.676 111.361 1.00 58.77 249 ALA A CA 1
ATOM 1512 C C . ALA A 1 193 ? 92.563 60.249 110.013 1.00 56.23 249 ALA A C 1
ATOM 1513 O O . ALA A 1 193 ? 93.776 60.126 109.876 1.00 52.89 249 ALA A O 1
ATOM 1515 N N . ASN A 1 194 ? 91.703 60.041 109.020 1.00 55.31 250 ASN A N 1
ATOM 1516 C CA . ASN A 1 194 ? 92.137 59.648 107.682 1.00 54.69 250 ASN A CA 1
ATOM 1517 C C . ASN A 1 194 ? 92.059 60.767 106.640 1.00 53.04 250 ASN A C 1
ATOM 1518 O O . ASN A 1 194 ? 92.134 60.508 105.432 1.00 53.32 250 ASN A O 1
ATOM 1523 N N . ASN A 1 195 ? 91.954 62.009 107.113 1.00 53.67 251 ASN A N 1
ATOM 1524 C CA . ASN A 1 195 ? 91.944 63.196 106.245 1.00 54.26 251 ASN A CA 1
ATOM 1525 C C . ASN A 1 195 ? 90.951 63.128 105.096 1.00 50.06 251 ASN A C 1
ATOM 1526 O O . ASN A 1 195 ? 91.263 63.530 103.979 1.00 45.56 251 ASN A O 1
ATOM 1531 N N . LYS A 1 196 ? 89.749 62.642 105.385 1.00 47.49 252 LYS A N 1
ATOM 1532 C CA . LYS A 1 196 ? 88.716 62.508 104.364 1.00 46.29 252 LYS A CA 1
ATOM 1533 C C . LYS A 1 196 ? 87.913 63.789 104.197 1.00 43.77 252 LYS A C 1
ATOM 1534 O O . LYS A 1 196 ? 87.759 64.562 105.140 1.00 44.02 252 LYS A O 1
ATOM 1540 N N . VAL A 1 197 ? 87.443 64.017 102.972 1.00 41.51 253 VAL A N 1
ATOM 1541 C CA . VAL A 1 197 ? 86.663 65.204 102.639 1.00 41.10 253 VAL A CA 1
ATOM 1542 C C . VAL A 1 197 ? 85.223 64.924 103.017 1.00 39.85 253 VAL A C 1
ATOM 1543 O O . VAL A 1 197 ? 84.616 63.983 102.496 1.00 38.47 253 VAL A O 1
ATOM 1547 N N . TYR A 1 198 ? 84.670 65.730 103.920 1.00 41.75 254 TYR A N 1
ATOM 1548 C CA . TYR A 1 198 ? 83.274 65.582 104.302 1.00 40.24 254 TYR A CA 1
ATOM 1549 C C . TYR A 1 198 ? 82.726 66.865 104.897 1.00 43.18 254 TYR A C 1
ATOM 1550 O O . TYR A 1 198 ? 83.480 67.733 105.328 1.00 40.50 254 TYR A O 1
ATOM 1559 N N . GLU A 1 199 ? 81.401 66.977 104.892 1.00 40.57 255 GLU A N 1
ATOM 1560 C CA . GLU A 1 199 ? 80.696 68.033 105.621 1.00 44.82 255 GLU A CA 1
ATOM 1561 C C . GLU A 1 199 ? 79.500 67.339 106.244 1.00 42.37 255 GLU A C 1
ATOM 1562 O O . GLU A 1 199 ? 78.865 66.501 105.599 1.00 35.24 255 GLU A O 1
ATOM 1568 N N . ALA A 1 200 ? 79.223 67.649 107.507 1.00 42.84 256 ALA A N 1
ATOM 1569 C CA . ALA A 1 200 ? 78.099 67.026 108.197 1.00 44.01 256 ALA A CA 1
ATOM 1570 C C . ALA A 1 200 ? 77.269 68.094 108.858 1.00 45.18 256 ALA A C 1
ATOM 1571 O O . ALA A 1 200 ? 77.802 69.062 109.390 1.00 46.36 256 ALA A O 1
ATOM 1573 N N . TYR A 1 201 ? 75.957 67.924 108.793 1.00 43.90 257 TYR A N 1
ATOM 1574 C CA . TYR A 1 201 ? 75.035 68.884 109.369 1.00 47.88 257 TYR A CA 1
ATOM 1575 C C . TYR A 1 201 ? 74.009 68.177 110.223 1.00 48.07 257 TYR A C 1
ATOM 1576 O O . TYR A 1 201 ? 73.446 67.151 109.820 1.00 46.94 257 TYR A O 1
ATOM 1585 N N . ILE A 1 202 ? 73.788 68.723 111.413 1.00 49.05 258 ILE A N 1
ATOM 1586 C CA . ILE A 1 202 ? 72.777 68.213 112.317 1.00 49.49 258 ILE A CA 1
ATOM 1587 C C . ILE A 1 202 ? 71.668 69.257 112.331 1.00 50.51 258 ILE A C 1
ATOM 1588 O O . ILE A 1 202 ? 71.895 70.394 112.722 1.00 53.63 258 ILE A O 1
ATOM 1593 N N . TYR A 1 203 ? 70.468 68.853 111.923 1.00 46.49 259 TYR A N 1
ATOM 1594 C CA . TYR A 1 203 ? 69.335 69.761 111.810 1.00 47.43 259 TYR A CA 1
ATOM 1595 C C . TYR A 1 203 ? 68.590 69.785 113.143 1.00 48.99 259 TYR A C 1
ATOM 1596 O O . TYR A 1 203 ? 68.105 68.743 113.592 1.00 47.11 259 TYR A O 1
ATOM 1605 N N . PRO A 1 204 ? 68.526 70.966 113.798 1.00 52.01 260 PRO A N 1
ATOM 1606 C CA . PRO A 1 204 ? 67.901 71.014 115.125 1.00 53.22 260 PRO A CA 1
ATOM 1607 C C . PRO A 1 204 ? 66.389 70.827 115.138 1.00 51.99 260 PRO A C 1
ATOM 1608 O O . PRO A 1 204 ? 65.701 71.164 114.178 1.00 52.15 260 PRO A O 1
ATOM 1612 N N . GLY A 1 205 ? 65.901 70.216 116.212 1.00 54.67 261 GLY A N 1
ATOM 1613 C CA . GLY A 1 205 ? 64.471 70.056 116.449 1.00 53.82 261 GLY A CA 1
ATOM 1614 C C . GLY A 1 205 ? 63.687 69.155 115.513 1.00 52.23 261 GLY A C 1
ATOM 1615 O O . GLY A 1 205 ? 62.462 69.174 115.549 1.00 50.67 261 GLY A O 1
ATOM 1616 N N . VAL A 1 206 ? 64.367 68.365 114.685 1.00 48.77 262 VAL A N 1
ATOM 1617 C CA . VAL A 1 206 ? 63.676 67.459 113.769 1.00 46.07 262 VAL A CA 1
ATOM 1618 C C . VAL A 1 206 ? 64.160 66.038 113.981 1.00 46.78 262 VAL A C 1
ATOM 1619 O O . VAL A 1 206 ? 65.203 65.793 114.606 1.00 49.46 262 VAL A O 1
ATOM 1623 N N . ASN A 1 207 ? 63.411 65.103 113.417 1.00 47.90 263 ASN A N 1
ATOM 1624 C CA . ASN A 1 207 ? 63.723 63.699 113.542 1.00 50.54 263 ASN A CA 1
ATOM 1625 C C . ASN A 1 207 ? 64.031 63.078 112.191 1.00 44.90 263 ASN A C 1
ATOM 1626 O O . ASN A 1 207 ? 63.934 63.704 111.144 1.00 43.40 263 ASN A O 1
ATOM 1631 N N . HIS A 1 208 ? 64.449 61.831 112.230 1.00 44.95 264 HIS A N 1
ATOM 1632 C CA . HIS A 1 208 ? 64.680 61.028 111.044 1.00 45.99 264 HIS A CA 1
ATOM 1633 C C . HIS A 1 208 ? 63.482 61.140 110.126 1.00 42.43 264 HIS A C 1
ATOM 1634 O O . HIS A 1 208 ? 62.348 61.223 110.606 1.00 39.66 264 HIS A O 1
ATOM 1641 N N . GLY A 1 209 ? 63.725 61.153 108.817 1.00 37.94 265 GLY A N 1
ATOM 1642 C CA . GLY A 1 209 ? 62.656 61.239 107.827 1.00 33.80 265 GLY A CA 1
ATOM 1643 C C . GLY A 1 209 ? 62.184 62.656 107.541 1.00 34.64 265 GLY A C 1
ATOM 1644 O O . GLY A 1 209 ? 61.158 62.841 106.877 1.00 34.41 265 GLY A O 1
ATOM 1645 N N . PHE A 1 210 ? 62.926 63.672 107.990 1.00 33.32 266 PHE A N 1
ATOM 1646 C CA . PHE A 1 210 ? 62.461 65.071 107.836 1.00 34.39 266 PHE A CA 1
ATOM 1647 C C . PHE A 1 210 ? 62.347 65.550 106.393 1.00 32.02 266 PHE A C 1
ATOM 1648 O O . PHE A 1 210 ? 61.633 66.509 106.128 1.00 33.07 266 PHE A O 1
ATOM 1656 N N . HIS A 1 211 ? 63.044 64.897 105.473 1.00 31.89 267 HIS A N 1
ATOM 1657 C CA . HIS A 1 211 ? 62.935 65.240 104.059 1.00 29.57 267 HIS A CA 1
ATOM 1658 C C . HIS A 1 211 ? 61.726 64.564 103.397 1.00 29.45 267 HIS A C 1
ATOM 1659 O O . HIS A 1 211 ? 61.305 64.981 102.309 1.00 27.72 267 HIS A O 1
ATOM 1666 N N . ASN A 1 212 ? 61.164 63.539 104.037 1.00 27.71 268 ASN A N 1
ATOM 1667 C CA . ASN A 1 212 ? 60.045 62.804 103.448 1.00 27.31 268 ASN A CA 1
ATOM 1668 C C . ASN A 1 212 ? 58.727 63.542 103.673 1.00 28.31 268 ASN A C 1
ATOM 1669 O O . ASN A 1 212 ? 58.085 63.414 104.710 1.00 27.62 268 ASN A O 1
ATOM 1674 N N . ASP A 1 213 ? 58.305 64.254 102.636 1.00 29.27 269 ASP A N 1
ATOM 1675 C CA . ASP A 1 213 ? 57.087 65.049 102.668 1.00 32.67 269 ASP A CA 1
ATOM 1676 C C . ASP A 1 213 ? 55.782 64.230 102.661 1.00 32.07 269 ASP A C 1
ATOM 1677 O O . ASP A 1 213 ? 54.706 64.805 102.787 1.00 31.71 269 ASP A O 1
ATOM 1682 N N . SER A 1 214 ? 55.871 62.903 102.573 1.00 30.28 270 SER A N 1
ATOM 1683 C CA . SER A 1 214 ? 54.676 62.058 102.665 1.00 30.37 270 SER A CA 1
ATOM 1684 C C . SER A 1 214 ? 54.445 61.542 104.099 1.00 30.57 270 SER A C 1
ATOM 1685 O O . SER A 1 214 ? 53.491 60.788 104.339 1.00 30.00 270 SER A O 1
ATOM 1688 N N . THR A 1 215 ? 55.266 61.972 105.053 1.00 32.19 271 THR A N 1
ATOM 1689 C CA . THR A 1 215 ? 55.140 61.504 106.451 1.00 34.29 271 THR A CA 1
ATOM 1690 C C . THR A 1 215 ? 55.011 62.676 107.419 1.00 35.66 271 THR A C 1
ATOM 1691 O O . THR A 1 215 ? 55.404 63.796 107.099 1.00 34.18 271 THR A O 1
ATOM 1695 N N . PRO A 1 216 ? 54.482 62.415 108.627 1.00 38.16 272 PRO A N 1
ATOM 1696 C CA . PRO A 1 216 ? 54.365 63.473 109.639 1.00 40.59 272 PRO A CA 1
ATOM 1697 C C . PRO A 1 216 ? 55.709 64.011 110.179 1.00 42.19 272 PRO A C 1
ATOM 1698 O O . PRO A 1 216 ? 55.723 65.033 110.857 1.00 43.87 272 PRO A O 1
ATOM 1702 N N A ARG A 1 217 ? 56.807 63.303 109.920 0.50 41.49 273 ARG A N 1
ATOM 1703 N N B ARG A 1 217 ? 56.808 63.311 109.914 0.50 41.34 273 ARG A N 1
ATOM 1704 C CA A ARG A 1 217 ? 58.131 63.740 110.359 0.50 43.68 273 ARG A CA 1
ATOM 1705 C CA B ARG A 1 217 ? 58.127 63.769 110.348 0.50 43.43 273 ARG A CA 1
ATOM 1706 C C A ARG A 1 217 ? 58.709 64.814 109.419 0.50 39.94 273 ARG A C 1
ATOM 1707 C C B ARG A 1 217 ? 58.709 64.824 109.416 0.50 39.82 273 ARG A C 1
ATOM 1708 O O A ARG A 1 217 ? 59.767 65.387 109.684 0.50 40.38 273 ARG A O 1
ATOM 1709 O O B ARG A 1 217 ? 59.767 65.389 109.683 0.50 40.26 273 ARG A O 1
ATOM 1724 N N . TYR A 1 218 ? 58.011 65.092 108.320 1.00 37.36 274 TYR A N 1
ATOM 1725 C CA . TYR A 1 218 ? 58.449 66.096 107.368 1.00 35.49 274 TYR A CA 1
ATOM 1726 C C . TYR A 1 218 ? 58.647 67.453 108.038 1.00 36.49 274 TYR A C 1
ATOM 1727 O O . TYR A 1 218 ? 57.819 67.875 108.835 1.00 31.90 274 TYR A O 1
ATOM 1736 N N . ASP A 1 219 ? 59.763 68.105 107.731 1.00 36.32 275 ASP A N 1
ATOM 1737 C CA . ASP A 1 219 ? 59.998 69.484 108.167 1.00 39.03 275 ASP A CA 1
ATOM 1738 C C . ASP A 1 219 ? 60.496 70.257 106.954 1.00 39.71 275 ASP A C 1
ATOM 1739 O O . ASP A 1 219 ? 61.628 70.053 106.506 1.00 36.48 275 ASP A O 1
ATOM 1744 N N . LYS A 1 220 ? 59.661 71.151 106.434 1.00 41.28 276 LYS A N 1
ATOM 1745 C CA . LYS A 1 220 ? 59.993 71.880 105.217 1.00 42.84 276 LYS A CA 1
ATOM 1746 C C . LYS A 1 220 ? 61.309 72.646 105.285 1.00 42.25 276 LYS A C 1
ATOM 1747 O O . LYS A 1 220 ? 62.118 72.569 104.368 1.00 38.80 276 LYS A O 1
ATOM 1753 N N . SER A 1 221 ? 61.522 73.378 106.369 1.00 40.83 277 SER A N 1
ATOM 1754 C CA . SER A 1 221 ? 62.724 74.189 106.515 1.00 42.82 277 SER A CA 1
ATOM 1755 C C . SER A 1 221 ? 64.010 73.344 106.464 1.00 41.32 277 SER A C 1
ATOM 1756 O O . SER A 1 221 ? 64.952 73.674 105.738 1.00 40.60 277 SER A O 1
ATOM 1759 N N . ALA A 1 222 ? 64.040 72.249 107.217 1.00 40.62 278 ALA A N 1
ATOM 1760 C CA . ALA A 1 222 ? 65.206 71.377 107.229 1.00 41.38 278 ALA A CA 1
ATOM 1761 C C . ALA A 1 222 ? 65.348 70.657 105.885 1.00 39.51 278 ALA A C 1
ATOM 1762 O O . ALA A 1 222 ? 66.449 70.525 105.360 1.00 39.06 278 ALA A O 1
ATOM 1764 N N . ALA A 1 223 ? 64.229 70.197 105.334 1.00 37.86 279 ALA A N 1
ATOM 1765 C CA . ALA A 1 223 ? 64.228 69.472 104.055 1.00 35.70 279 ALA A CA 1
ATOM 1766 C C . ALA A 1 223 ? 64.815 70.328 102.947 1.00 35.88 279 ALA A C 1
ATOM 1767 O O . ALA A 1 223 ? 65.704 69.888 102.217 1.00 35.46 279 ALA A O 1
ATOM 1769 N N . ASP A 1 224 ? 64.313 71.557 102.832 1.00 38.23 280 ASP A N 1
ATOM 1770 C CA . ASP A 1 224 ? 64.759 72.488 101.793 1.00 37.38 280 ASP A CA 1
ATOM 1771 C C . ASP A 1 224 ? 66.225 72.848 101.949 1.00 37.50 280 ASP A C 1
ATOM 1772 O O . ASP A 1 224 ? 66.951 72.890 100.959 1.00 36.79 280 ASP A O 1
ATOM 1777 N N . LEU A 1 225 ? 66.655 73.112 103.181 1.00 37.67 281 LEU A N 1
ATOM 1778 C CA . LEU A 1 225 ? 68.055 73.460 103.443 1.00 38.49 281 LEU A CA 1
ATOM 1779 C C . LEU A 1 225 ? 68.981 72.298 103.109 1.00 35.64 281 LEU A C 1
ATOM 1780 O O . LEU A 1 225 ? 69.992 72.466 102.424 1.00 36.38 281 LEU A O 1
ATOM 1785 N N . ALA A 1 226 ? 68.627 71.102 103.563 1.00 35.52 282 ALA A N 1
ATOM 1786 C CA . ALA A 1 226 ? 69.411 69.905 103.235 1.00 32.73 282 ALA A CA 1
ATOM 1787 C C . ALA A 1 226 ? 69.482 69.680 101.718 1.00 33.47 282 ALA A C 1
ATOM 1788 O O . ALA A 1 226 ? 70.537 69.295 101.176 1.00 30.61 282 ALA A O 1
ATOM 1790 N N . TRP A 1 227 ? 68.372 69.918 101.022 1.00 32.64 283 TRP A N 1
ATOM 1791 C CA . TRP A 1 227 ? 68.370 69.694 99.587 1.00 35.05 283 TRP A CA 1
ATOM 1792 C C . TRP A 1 227 ? 69.254 70.719 98.870 1.00 36.90 283 TRP A C 1
ATOM 1793 O O . TRP A 1 227 ? 69.958 70.369 97.934 1.00 34.93 283 TRP A O 1
ATOM 1804 N N . GLN A 1 228 ? 69.196 71.974 99.301 1.00 39.71 284 GLN A N 1
ATOM 1805 C CA . GLN A 1 228 ? 70.027 73.014 98.692 1.00 41.11 284 GLN A CA 1
ATOM 1806 C C . GLN A 1 228 ? 71.480 72.650 98.844 1.00 38.49 284 GLN A C 1
ATOM 1807 O O . GLN A 1 228 ? 72.246 72.763 97.894 1.00 35.37 284 GLN A O 1
ATOM 1813 N N . ARG A 1 229 ? 71.859 72.203 100.035 1.00 37.52 285 ARG A N 1
ATOM 1814 C CA . ARG A 1 229 ? 73.230 71.764 100.273 1.00 38.57 285 ARG A CA 1
ATOM 1815 C C . ARG A 1 229 ? 73.609 70.571 99.387 1.00 33.40 285 ARG A C 1
ATOM 1816 O O . ARG A 1 229 ? 74.729 70.493 98.874 1.00 33.30 285 ARG A O 1
ATOM 1824 N N . THR A 1 230 ? 72.676 69.656 99.213 1.00 30.14 286 THR A N 1
ATOM 1825 C CA . THR A 1 230 ? 72.877 68.484 98.347 1.00 27.99 286 THR A CA 1
ATOM 1826 C C . THR A 1 230 ? 73.121 68.876 96.872 1.00 28.24 286 THR A C 1
ATOM 1827 O O . THR A 1 230 ? 74.065 68.404 96.249 1.00 28.10 286 THR A O 1
ATOM 1831 N N . LEU A 1 231 ? 72.320 69.793 96.345 1.00 30.31 287 LEU A N 1
ATOM 1832 C CA . LEU A 1 231 ? 72.519 70.283 94.976 1.00 32.29 287 LEU A CA 1
ATOM 1833 C C . LEU A 1 231 ? 73.869 71.007 94.794 1.00 33.71 287 LEU A C 1
ATOM 1834 O O . LEU A 1 231 ? 74.533 70.851 93.766 1.00 32.84 287 LEU A O 1
ATOM 1839 N N . LYS A 1 232 ? 74.290 71.774 95.791 1.00 35.06 288 LYS A N 1
ATOM 1840 C CA . LYS A 1 232 ? 75.605 72.417 95.718 1.00 37.42 288 LYS A CA 1
ATOM 1841 C C . LYS A 1 232 ? 76.730 71.377 95.714 1.00 34.78 288 LYS A C 1
ATOM 1842 O O . LYS A 1 232 ? 77.760 71.566 95.062 1.00 34.01 288 LYS A O 1
ATOM 1848 N N . TRP A 1 233 ? 76.546 70.302 96.467 1.00 32.85 289 TRP A N 1
ATOM 1849 C CA . TRP A 1 233 ? 77.535 69.236 96.548 1.00 34.24 289 TRP A CA 1
ATOM 1850 C C . TRP A 1 233 ? 77.625 68.566 95.169 1.00 33.50 289 TRP A C 1
ATOM 1851 O O . TRP A 1 233 ? 78.726 68.343 94.647 1.00 32.44 289 TRP A O 1
ATOM 1862 N N . PHE A 1 234 ? 76.466 68.258 94.585 1.00 31.11 290 PHE A N 1
ATOM 1863 C CA . PHE A 1 234 ? 76.429 67.658 93.245 1.00 33.43 290 PHE A CA 1
ATOM 1864 C C . PHE A 1 234 ? 77.118 68.553 92.228 1.00 35.64 290 PHE A C 1
ATOM 1865 O O . PHE A 1 234 ? 77.885 68.076 91.396 1.00 34.81 290 PHE A O 1
ATOM 1873 N N . ASP A 1 235 ? 76.809 69.844 92.282 1.00 36.61 291 ASP A N 1
ATOM 1874 C CA . ASP A 1 235 ? 77.374 70.801 91.351 1.00 42.29 291 ASP A CA 1
ATOM 1875 C C . ASP A 1 235 ? 78.894 70.859 91.484 1.00 42.23 291 ASP A C 1
ATOM 1876 O O . ASP A 1 235 ? 79.613 70.972 90.501 1.00 39.13 291 ASP A O 1
ATOM 1881 N N . LYS A 1 236 ? 79.376 70.760 92.711 1.00 40.21 292 LYS A N 1
ATOM 1882 C CA . LYS A 1 236 ? 80.803 70.806 92.966 1.00 42.29 292 LYS A CA 1
ATOM 1883 C C . LYS A 1 236 ? 81.541 69.538 92.527 1.00 39.66 292 LYS A C 1
ATOM 1884 O O . LYS A 1 236 ? 82.643 69.625 91.997 1.00 38.91 292 LYS A O 1
ATOM 1890 N N . TYR A 1 237 ? 80.941 68.369 92.740 1.00 33.76 293 TYR A N 1
ATOM 1891 C CA . TYR A 1 237 ? 81.662 67.119 92.529 1.00 35.56 293 TYR A CA 1
ATOM 1892 C C . TYR A 1 237 ? 81.256 66.238 91.357 1.00 38.72 293 TYR A C 1
ATOM 1893 O O . TYR A 1 237 ? 81.963 65.292 91.066 1.00 36.04 293 TYR A O 1
ATOM 1902 N N . LEU A 1 238 ? 80.147 66.537 90.683 1.00 38.22 294 LEU A N 1
ATOM 1903 C CA . LEU A 1 238 ? 79.729 65.739 89.526 1.00 43.11 294 LEU A CA 1
ATOM 1904 C C . LEU A 1 238 ? 80.156 66.378 88.212 1.00 48.56 294 LEU A C 1
ATOM 1905 O O . LEU A 1 238 ? 80.100 67.603 88.067 1.00 58.20 294 LEU A O 1
ATOM 1911 N N . SER B 1 1 ? 10.739 25.126 86.620 1.00 28.94 57 SER B N 1
ATOM 1912 C CA . SER B 1 1 ? 11.990 25.761 86.119 1.00 27.18 57 SER B CA 1
ATOM 1913 C C . SER B 1 1 ? 12.651 24.840 85.108 1.00 26.07 57 SER B C 1
ATOM 1914 O O . SER B 1 1 ? 12.722 23.632 85.340 1.00 24.64 57 SER B O 1
ATOM 1917 N N . ASN B 1 2 ? 13.169 25.423 84.029 1.00 24.69 58 ASN B N 1
ATOM 1918 C CA . ASN B 1 2 ? 13.907 24.675 83.008 1.00 23.17 58 ASN B CA 1
ATOM 1919 C C . ASN B 1 2 ? 15.409 24.885 83.147 1.00 22.53 58 ASN B C 1
ATOM 1920 O O . ASN B 1 2 ? 16.195 24.585 82.218 1.00 21.45 58 ASN B O 1
ATOM 1925 N N . ALA B 1 3 ? 15.828 25.420 84.294 1.00 22.79 59 ALA B N 1
ATOM 1926 C CA . ALA B 1 3 ? 17.261 25.625 84.556 1.00 21.89 59 ALA B CA 1
ATOM 1927 C C . ALA B 1 3 ? 18.015 24.302 84.540 1.00 21.44 59 ALA B C 1
ATOM 1928 O O . ALA B 1 3 ? 17.453 23.253 84.859 1.00 20.54 59 ALA B O 1
ATOM 1930 N N . GLN B 1 4 ? 19.286 24.353 84.141 1.00 21.73 60 GLN B N 1
ATOM 1931 C CA . GLN B 1 4 ? 20.169 23.212 84.288 1.00 21.95 60 GLN B CA 1
ATOM 1932 C C . GLN B 1 4 ? 20.313 22.900 85.780 1.00 21.62 60 GLN B C 1
ATOM 1933 O O . GLN B 1 4 ? 20.221 23.784 86.639 1.00 20.70 60 GLN B O 1
ATOM 1939 N N . VAL B 1 5 ? 20.451 21.616 86.079 1.00 19.55 61 VAL B N 1
ATOM 1940 C CA . VAL B 1 5 ? 20.537 21.131 87.444 1.00 19.87 61 VAL B CA 1
ATOM 1941 C C . VAL B 1 5 ? 21.917 20.528 87.672 1.00 20.74 61 VAL B C 1
ATOM 1942 O O . VAL B 1 5 ? 22.311 19.604 86.966 1.00 20.48 61 VAL B O 1
ATOM 1946 N N . GLU B 1 6 ? 22.642 21.071 88.638 1.00 19.65 62 GLU B N 1
ATOM 1947 C CA . GLU B 1 6 ? 23.965 20.554 88.994 1.00 23.10 62 GLU B CA 1
ATOM 1948 C C . GLU B 1 6 ? 23.845 19.088 89.370 1.00 21.46 62 GLU B C 1
ATOM 1949 O O . GLU B 1 6 ? 22.907 18.705 90.083 1.00 19.31 62 GLU B O 1
ATOM 1955 N N . PHE B 1 7 ? 24.806 18.272 88.944 1.00 19.19 63 PHE B N 1
ATOM 1956 C CA . PHE B 1 7 ? 24.789 16.854 89.309 1.00 19.08 63 PHE B CA 1
ATOM 1957 C C . PHE B 1 7 ? 24.857 16.654 90.828 1.00 19.64 63 PHE B C 1
ATOM 1958 O O . PHE B 1 7 ? 24.370 15.650 91.334 1.00 20.45 63 PHE B O 1
ATOM 1966 N N . THR B 1 8 ? 25.402 17.642 91.541 1.00 19.12 64 THR B N 1
ATOM 1967 C CA . THR B 1 8 ? 25.511 17.624 92.999 1.00 20.61 64 THR B CA 1
ATOM 1968 C C . THR B 1 8 ? 24.338 18.287 93.749 1.00 21.28 64 THR B C 1
ATOM 1969 O O . THR B 1 8 ? 24.384 18.404 94.985 1.00 20.28 64 THR B O 1
ATOM 1973 N N . ASP B 1 9 ? 23.300 18.711 93.030 1.00 20.39 65 ASP B N 1
ATOM 1974 C CA . ASP B 1 9 ? 22.175 19.425 93.652 1.00 21.17 65 ASP B CA 1
ATOM 1975 C C . ASP B 1 9 ? 21.629 18.584 94.818 1.00 21.66 65 ASP B C 1
ATOM 1976 O O . ASP B 1 9 ? 21.216 17.451 94.605 1.00 21.98 65 ASP B O 1
ATOM 1981 N N . PRO B 1 10 ? 21.647 19.125 96.045 1.00 21.44 66 PRO B N 1
ATOM 1982 C CA . PRO B 1 10 ? 21.189 18.335 97.200 1.00 23.65 66 PRO B CA 1
ATOM 1983 C C . PRO B 1 10 ? 19.709 17.936 97.190 1.00 22.24 66 PRO B C 1
ATOM 1984 O O . PRO B 1 10 ? 19.308 17.095 97.982 1.00 22.46 66 PRO B O 1
ATOM 1988 N N . GLU B 1 11 ? 18.911 18.503 96.287 1.00 21.71 67 GLU B N 1
ATOM 1989 C CA . GLU B 1 11 ? 17.491 18.159 96.219 1.00 23.37 67 GLU B CA 1
ATOM 1990 C C . GLU B 1 11 ? 17.224 16.926 95.358 1.00 22.68 67 GLU B C 1
ATOM 1991 O O . GLU B 1 11 ? 16.090 16.496 95.233 1.00 20.53 67 GLU B O 1
ATOM 1997 N N . ILE B 1 12 ? 18.263 16.380 94.728 1.00 22.38 68 ILE B N 1
ATOM 1998 C CA . ILE B 1 12 ? 18.072 15.179 93.902 1.00 24.03 68 ILE B CA 1
ATOM 1999 C C . ILE B 1 12 ? 19.069 14.109 94.311 1.00 23.68 68 ILE B C 1
ATOM 2000 O O . ILE B 1 12 ? 20.105 14.416 94.910 1.00 22.15 68 ILE B O 1
ATOM 2005 N N . PHE B 1 13 ? 18.751 12.864 93.989 1.00 21.54 69 PHE B N 1
ATOM 2006 C CA . PHE B 1 13 ? 19.643 11.742 94.220 1.00 21.67 69 PHE B CA 1
ATOM 2007 C C . PHE B 1 13 ? 19.744 10.938 92.929 1.00 21.24 69 PHE B C 1
ATOM 2008 O O . PHE B 1 13 ? 18.744 10.380 92.463 1.00 19.87 69 PHE B O 1
ATOM 2016 N N . ALA B 1 14 ? 20.947 10.903 92.345 1.00 19.44 70 ALA B N 1
ATOM 2017 C CA . ALA B 1 14 ? 21.162 10.268 91.044 1.00 19.23 70 ALA B CA 1
ATOM 2018 C C . ALA B 1 14 ? 22.087 9.081 91.130 1.00 21.14 70 ALA B C 1
ATOM 2019 O O . ALA B 1 14 ? 23.105 9.140 91.832 1.00 20.97 70 ALA B O 1
ATOM 2021 N N . GLU B 1 15 ? 21.763 8.024 90.390 1.00 20.65 71 GLU B N 1
ATOM 2022 C CA . GLU B 1 15 ? 22.608 6.838 90.334 1.00 24.03 71 GLU B CA 1
ATOM 2023 C C . GLU B 1 15 ? 22.335 6.064 89.057 1.00 23.37 71 GLU B C 1
ATOM 2024 O O . GLU B 1 15 ? 21.244 6.164 88.491 1.00 22.38 71 GLU B O 1
ATOM 2030 N N . TYR B 1 16 ? 23.336 5.318 88.590 1.00 23.57 72 TYR B N 1
ATOM 2031 C CA . TYR B 1 16 ? 23.143 4.465 87.425 1.00 25.15 72 TYR B CA 1
ATOM 2032 C C . TYR B 1 16 ? 22.635 3.158 87.947 1.00 27.28 72 TYR B C 1
ATOM 2033 O O . TYR B 1 16 ? 23.054 2.710 89.025 1.00 30.37 72 TYR B O 1
ATOM 2042 N N . ILE B 1 17 ? 21.702 2.567 87.218 1.00 25.96 73 ILE B N 1
ATOM 2043 C CA . ILE B 1 17 ? 21.138 1.287 87.585 1.00 26.68 73 ILE B CA 1
ATOM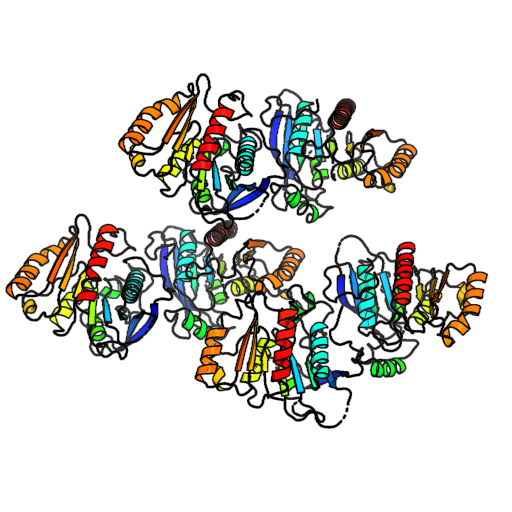 2044 C C . ILE B 1 17 ? 21.081 0.431 86.340 1.00 26.17 73 ILE B C 1
ATOM 2045 O O . ILE B 1 17 ? 21.417 0.884 85.244 1.00 25.61 73 ILE B O 1
ATOM 2050 N N . THR B 1 18 ? 20.676 -0.817 86.518 1.00 27.69 74 THR B N 1
ATOM 2051 C CA . THR B 1 18 ? 20.418 -1.690 85.372 1.00 28.99 74 THR B CA 1
ATOM 2052 C C . THR B 1 18 ? 19.009 -2.236 85.571 1.00 28.67 74 THR B C 1
ATOM 2053 O O . THR B 1 18 ? 18.558 -2.359 86.705 1.00 29.66 74 THR B O 1
ATOM 2057 N N . TYR B 1 19 ? 18.318 -2.536 84.478 1.00 28.94 75 TYR B N 1
ATOM 2058 C CA . TYR B 1 19 ? 16.972 -3.089 84.563 1.00 29.93 75 TYR B CA 1
ATOM 2059 C C . TYR B 1 19 ? 16.797 -4.076 83.417 1.00 30.05 75 TYR B C 1
ATOM 2060 O O . TYR B 1 19 ? 17.519 -4.000 82.431 1.00 30.11 75 TYR B O 1
ATOM 2069 N N . PRO B 1 20 ? 15.848 -5.015 83.540 1.00 30.96 76 PRO B N 1
ATOM 2070 C CA . PRO B 1 20 ? 15.711 -6.045 82.508 1.00 31.83 76 PRO B CA 1
ATOM 2071 C C . PRO B 1 20 ? 14.880 -5.640 81.300 1.00 29.84 76 PRO B C 1
ATOM 2072 O O . PRO B 1 20 ? 13.874 -4.941 81.441 1.00 28.17 76 PRO B O 1
ATOM 2076 N N . SER B 1 21 ? 15.361 -6.035 80.125 1.00 29.59 77 SER B N 1
ATOM 2077 C CA . SER B 1 21 ? 14.692 -5.777 78.860 1.00 28.83 77 SER B CA 1
ATOM 2078 C C . SER B 1 21 ? 14.796 -7.078 78.064 1.00 31.45 77 SER B C 1
ATOM 2079 O O . SER B 1 21 ? 15.630 -7.190 77.170 1.00 30.35 77 SER B O 1
ATOM 2082 N N . PRO B 1 22 ? 13.934 -8.059 78.387 1.00 31.56 78 PRO B N 1
ATOM 2083 C CA . PRO B 1 22 ? 14.006 -9.389 77.763 1.00 35.11 78 PRO B CA 1
ATOM 2084 C C . PRO B 1 22 ? 13.814 -9.417 76.256 1.00 32.95 78 PRO B C 1
ATOM 2085 O O . PRO B 1 22 ? 14.314 -10.323 75.603 1.00 36.94 78 PRO B O 1
ATOM 2089 N N . ASN B 1 23 ? 13.097 -8.449 75.705 1.00 31.63 79 ASN B N 1
ATOM 2090 C CA . ASN B 1 23 ? 12.884 -8.376 74.265 1.00 32.20 79 ASN B CA 1
ATOM 2091 C C . ASN B 1 23 ? 13.757 -7.302 73.628 1.00 31.14 79 ASN B C 1
ATOM 2092 O O . ASN B 1 23 ? 13.578 -6.965 72.458 1.00 31.00 79 ASN B O 1
ATOM 2097 N N . GLY B 1 24 ? 14.678 -6.753 74.405 1.00 29.57 80 GLY B N 1
ATOM 2098 C CA . GLY B 1 24 ? 15.589 -5.740 73.921 1.00 30.28 80 GLY B CA 1
ATOM 2099 C C . GLY B 1 24 ? 17.010 -6.218 74.110 1.00 32.77 80 GLY B C 1
ATOM 2100 O O . GLY B 1 24 ? 17.370 -7.287 73.627 1.00 33.14 80 GLY B O 1
ATOM 2101 N N . HIS B 1 25 ? 17.814 -5.450 74.843 1.00 30.58 81 HIS B N 1
ATOM 2102 C CA . HIS B 1 25 ? 19.222 -5.790 75.013 1.00 32.41 81 HIS B CA 1
ATOM 2103 C C . HIS B 1 25 ? 19.561 -6.459 76.354 1.00 33.77 81 HIS B C 1
ATOM 2104 O O . HIS B 1 25 ? 20.714 -6.451 76.772 1.00 34.59 81 HIS B O 1
ATOM 2111 N N . GLY B 1 26 ? 18.576 -7.089 76.990 1.00 33.61 82 GLY B N 1
ATOM 2112 C CA . GLY B 1 26 ? 18.810 -7.812 78.240 1.00 35.68 82 GLY B CA 1
ATOM 2113 C C . GLY B 1 26 ? 18.885 -6.914 79.456 1.00 36.29 82 GLY B C 1
ATOM 2114 O O . GLY B 1 26 ? 17.900 -6.289 79.825 1.00 38.50 82 GLY B O 1
ATOM 2115 N N . GLU B 1 27 ? 20.042 -6.843 80.092 1.00 35.42 83 GLU B N 1
ATOM 2116 C CA . GLU B 1 27 ? 20.197 -6.043 81.294 1.00 37.40 83 GLU B CA 1
ATOM 2117 C C . GLU B 1 27 ? 20.710 -4.641 80.853 1.00 34.10 83 GLU B C 1
ATOM 2118 O O . GLU B 1 27 ? 21.836 -4.477 80.402 1.00 34.46 83 GLU B O 1
ATOM 2124 N N . VAL B 1 28 ? 19.817 -3.646 80.892 1.00 29.66 84 VAL B N 1
ATOM 2125 C CA . VAL B 1 28 ? 20.074 -2.309 80.333 1.00 27.19 84 VAL B CA 1
ATOM 2126 C C . VAL B 1 28 ? 20.409 -1.285 81.414 1.00 26.39 84 VAL B C 1
ATOM 2127 O O . VAL B 1 28 ? 19.724 -1.186 82.425 1.00 26.27 84 VAL B O 1
ATOM 2131 N N . ARG B 1 29 ? 21.445 -0.506 81.161 1.00 24.08 85 ARG B N 1
ATOM 2132 C CA . ARG B 1 29 ? 21.864 0.547 82.057 1.00 25.81 85 ARG B CA 1
ATOM 2133 C C . ARG B 1 29 ? 20.997 1.802 81.860 1.00 24.82 85 ARG B C 1
ATOM 2134 O O . ARG B 1 29 ? 20.642 2.152 80.739 1.00 21.67 85 ARG B O 1
ATOM 2142 N N . GLY B 1 30 ? 20.670 2.459 82.965 1.00 24.47 86 GLY B N 1
ATOM 2143 C CA . GLY B 1 30 ? 19.927 3.698 82.936 1.00 22.79 86 GLY B CA 1
ATOM 2144 C C . GLY B 1 30 ? 20.344 4.646 84.039 1.00 23.00 86 GLY B C 1
ATOM 2145 O O . GLY B 1 30 ? 20.871 4.219 85.078 1.00 24.01 86 GLY B O 1
ATOM 2146 N N . TYR B 1 31 ? 20.097 5.935 83.817 1.00 20.44 87 TYR B N 1
ATOM 2147 C CA . TYR B 1 31 ? 20.364 6.971 84.808 1.00 18.37 87 TYR B CA 1
ATOM 2148 C C . TYR B 1 31 ? 19.059 7.227 85.552 1.00 18.95 87 TYR B C 1
ATOM 2149 O O . TYR B 1 31 ? 18.088 7.726 84.958 1.00 17.24 87 TYR B O 1
ATOM 2158 N N . LEU B 1 32 ? 19.019 6.866 86.838 1.00 19.13 88 LEU B N 1
ATOM 2159 C CA . LEU B 1 32 ? 17.845 7.037 87.660 1.00 20.34 88 LEU B CA 1
ATOM 2160 C C . LEU B 1 32 ? 18.027 8.227 88.596 1.00 21.37 88 LEU B C 1
ATOM 2161 O O . LEU B 1 32 ? 18.999 8.256 89.355 1.00 21.76 88 LEU B O 1
ATOM 2166 N N . VAL B 1 33 ? 17.094 9.185 88.577 1.00 18.22 89 VAL B N 1
ATOM 2167 C CA . VAL B 1 33 ? 17.190 10.355 89.460 1.00 18.74 89 VAL B CA 1
ATOM 2168 C C . VAL B 1 33 ? 15.879 10.511 90.252 1.00 20.88 89 VAL B C 1
ATOM 2169 O O . VAL B 1 33 ? 14.808 10.501 89.660 1.00 20.90 89 VAL B O 1
ATOM 2173 N N . LYS B 1 34 ? 15.991 10.634 91.581 1.00 22.64 90 LYS B N 1
ATOM 2174 C CA . LYS B 1 34 ? 14.844 10.774 92.470 1.00 23.41 90 LYS B CA 1
ATOM 2175 C C . LYS B 1 34 ? 14.913 12.084 93.235 1.00 23.17 90 LYS B C 1
ATOM 2176 O O . LYS B 1 34 ? 16.001 12.609 93.453 1.00 20.54 90 LYS B O 1
ATOM 2182 N N . PRO B 1 35 ? 13.762 12.575 93.703 1.00 22.64 91 PRO B N 1
ATOM 2183 C CA . PRO B 1 35 ? 13.791 13.705 94.615 1.00 24.85 91 PRO B CA 1
ATOM 2184 C C . PRO B 1 35 ? 14.500 13.204 95.897 1.00 27.85 91 PRO B C 1
ATOM 2185 O O . PRO B 1 35 ? 14.240 12.089 96.319 1.00 24.35 91 PRO B O 1
ATOM 2189 N N . ALA B 1 36 ? 15.406 13.995 96.464 1.00 27.90 92 ALA B N 1
ATOM 2190 C CA . ALA B 1 36 ? 16.168 13.573 97.626 1.00 31.73 92 ALA B CA 1
ATOM 2191 C C . ALA B 1 36 ? 15.288 13.376 98.875 1.00 39.57 92 ALA B C 1
ATOM 2192 O O . ALA B 1 36 ? 15.546 12.492 99.675 1.00 40.14 92 ALA B O 1
ATOM 2194 N N . LYS B 1 37 ? 14.271 14.214 99.035 1.00 44.56 93 LYS B N 1
ATOM 2195 C CA . LYS B 1 37 ? 13.372 14.119 100.193 1.00 64.62 93 LYS B CA 1
ATOM 2196 C C . LYS B 1 37 ? 12.024 13.587 99.699 1.00 68.86 93 LYS B C 1
ATOM 2197 O O . LYS B 1 37 ? 11.229 14.324 99.105 1.00 72.88 93 LYS B O 1
ATOM 2211 N N . SER B 1 39 ? 8.800 11.267 101.076 1.00 73.20 95 SER B N 1
ATOM 2212 C CA . SER B 1 39 ? 8.162 10.565 102.178 1.00 83.31 95 SER B CA 1
ATOM 2213 C C . SER B 1 39 ? 7.433 9.344 101.602 1.00 79.79 95 SER B C 1
ATOM 2214 O O . SER B 1 39 ? 7.831 8.204 101.839 1.00 86.14 95 SER B O 1
ATOM 2217 N N . GLY B 1 40 ? 6.405 9.596 100.794 1.00 68.34 96 GLY B N 1
ATOM 2218 C CA . GLY B 1 40 ? 5.598 8.525 100.212 1.00 58.97 96 GLY B CA 1
ATOM 2219 C C . GLY B 1 40 ? 6.029 8.130 98.810 1.00 49.85 96 GLY B C 1
ATOM 2220 O O . GLY B 1 40 ? 7.097 8.519 98.334 1.00 46.04 96 GLY B O 1
ATOM 2221 N N . LYS B 1 41 ? 5.217 7.297 98.172 1.00 43.09 97 LYS B N 1
ATOM 2222 C CA . LYS B 1 41 ? 5.498 6.831 96.822 1.00 40.37 97 LYS B CA 1
ATOM 2223 C C . LYS B 1 41 ? 5.411 8.027 95.880 1.00 35.81 97 LYS B C 1
ATOM 2224 O O . LYS B 1 41 ? 4.599 8.925 96.087 1.00 32.63 97 LYS B O 1
ATOM 2230 N N . THR B 1 42 ? 6.219 8.005 94.828 1.00 31.86 98 THR B N 1
ATOM 2231 C CA . THR B 1 42 ? 6.316 9.109 93.896 1.00 28.66 98 THR B CA 1
ATOM 2232 C C . THR B 1 42 ? 6.038 8.618 92.466 1.00 25.77 98 THR B C 1
ATOM 2233 O O . THR B 1 42 ? 6.431 7.510 92.111 1.00 25.47 98 THR B O 1
ATOM 2237 N N . PRO B 1 43 ? 5.369 9.433 91.635 1.00 23.50 99 PRO B N 1
ATOM 2238 C CA . PRO B 1 43 ? 5.148 9.021 90.247 1.00 22.25 99 PRO B CA 1
ATOM 2239 C C . PRO B 1 43 ? 6.459 9.013 89.459 1.00 21.75 99 PRO B C 1
ATOM 2240 O O . PRO B 1 43 ? 7.438 9.658 89.877 1.00 19.28 99 PRO B O 1
ATOM 2244 N N . ALA B 1 44 ? 6.477 8.309 88.334 1.00 21.38 100 ALA B N 1
ATOM 2245 C CA . ALA B 1 44 ? 7.685 8.172 87.530 1.00 21.92 100 ALA B CA 1
ATOM 2246 C C . ALA B 1 44 ? 7.547 8.663 86.104 1.00 20.90 100 ALA B C 1
ATOM 2247 O O . ALA B 1 44 ? 6.447 8.718 85.553 1.00 20.63 100 ALA B O 1
ATOM 2249 N N . VAL B 1 45 ? 8.684 9.021 85.515 1.00 18.83 101 VAL B N 1
ATOM 2250 C CA . VAL B 1 45 ? 8.745 9.477 84.137 1.00 18.12 101 VAL B CA 1
ATOM 2251 C C . VAL B 1 45 ? 9.946 8.830 83.479 1.00 17.24 101 VAL B C 1
ATOM 2252 O O . VAL B 1 45 ? 11.046 8.902 84.003 1.00 18.09 101 VAL B O 1
ATOM 2256 N N . VAL B 1 46 ? 9.720 8.221 82.323 1.00 18.69 102 VAL B N 1
ATOM 2257 C CA . VAL B 1 46 ? 10.791 7.695 81.509 1.00 18.28 102 VAL B CA 1
ATOM 2258 C C . VAL B 1 46 ? 11.184 8.808 80.550 1.00 18.34 102 VAL B C 1
ATOM 2259 O O . VAL B 1 46 ? 10.320 9.441 79.906 1.00 19.36 102 VAL B O 1
ATOM 2263 N N . VAL B 1 47 ? 12.471 9.091 80.476 1.00 17.36 103 VAL B N 1
ATOM 2264 C CA . VAL B 1 47 ? 12.997 10.136 79.596 1.00 16.77 103 VAL B CA 1
ATOM 2265 C C . VAL B 1 47 ? 13.794 9.486 78.477 1.00 17.54 103 VAL B C 1
ATOM 2266 O O . VAL B 1 47 ? 14.775 8.770 78.738 1.00 16.11 103 VAL B O 1
ATOM 2270 N N . VAL B 1 48 ? 13.390 9.722 77.236 1.00 15.63 104 VAL B N 1
ATOM 2271 C CA . VAL B 1 48 ? 14.022 9.054 76.080 1.00 15.46 104 VAL B CA 1
ATOM 2272 C C . VAL B 1 48 ? 14.897 10.010 75.314 1.00 14.91 104 VAL B C 1
ATOM 2273 O O . VAL B 1 48 ? 14.459 11.105 74.920 1.00 15.47 104 VAL B O 1
ATOM 2277 N N . HIS B 1 49 ? 16.138 9.602 75.096 1.00 13.60 105 HIS B N 1
ATOM 2278 C CA . HIS B 1 49 ? 17.120 10.458 74.435 1.00 15.41 105 HIS B CA 1
ATOM 2279 C C . HIS B 1 49 ? 16.870 10.660 72.942 1.00 16.00 105 HIS B C 1
ATOM 2280 O O . HIS B 1 49 ? 15.880 10.164 72.391 1.00 15.44 105 HIS B O 1
ATOM 2287 N N . GLU B 1 50 ? 17.776 11.396 72.310 1.00 16.65 106 GLU B N 1
ATOM 2288 C CA . GLU B 1 50 ? 17.697 11.716 70.898 1.00 17.98 106 GLU B CA 1
ATOM 2289 C C . GLU B 1 50 ? 18.378 10.597 70.078 1.00 17.23 106 GLU B C 1
ATOM 2290 O O . GLU B 1 50 ? 18.375 9.433 70.502 1.00 17.72 106 GLU B O 1
ATOM 2296 N N . ASN B 1 51 ? 18.974 10.938 68.946 1.00 17.44 107 ASN B N 1
ATOM 2297 C CA . ASN B 1 51 ? 19.632 9.948 68.086 1.00 22.71 107 ASN B CA 1
ATOM 2298 C C . ASN B 1 51 ? 21.127 9.708 68.358 1.00 21.18 107 ASN B C 1
ATOM 2299 O O . ASN B 1 51 ? 21.820 9.184 67.508 1.00 20.86 107 ASN B O 1
ATOM 2304 N N . ARG B 1 52 ? 21.620 10.082 69.535 1.00 20.46 108 ARG B N 1
ATOM 2305 C CA . ARG B 1 52 ? 23.028 9.907 69.850 1.00 20.47 108 ARG B CA 1
ATOM 2306 C C . ARG B 1 52 ? 23.308 9.434 71.266 1.00 18.79 108 ARG B C 1
ATOM 2307 O O . ARG B 1 52 ? 24.351 9.741 71.832 1.00 20.73 108 ARG B O 1
ATOM 2315 N N . GLY B 1 53 ? 22.397 8.637 71.807 1.00 17.22 109 GLY B N 1
ATOM 2316 C CA . GLY B 1 53 ? 22.585 8.017 73.121 1.00 17.07 109 GLY B CA 1
ATOM 2317 C C . GLY B 1 53 ? 22.367 8.933 74.304 1.00 17.64 109 GLY B C 1
ATOM 2318 O O . GLY B 1 53 ? 21.876 10.068 74.173 1.00 17.04 109 GLY B O 1
ATOM 2319 N N . LEU B 1 54 ? 22.747 8.415 75.473 1.00 17.55 110 LEU B N 1
ATOM 2320 C CA . LEU B 1 54 ? 22.526 9.079 76.716 1.00 18.00 110 LEU B CA 1
ATOM 2321 C C . LEU B 1 54 ? 23.648 10.064 76.966 1.00 17.70 110 LEU B C 1
ATOM 2322 O O . LEU B 1 54 ? 24.647 9.713 77.594 1.00 19.40 110 LEU B O 1
ATOM 2327 N N . ASN B 1 55 ? 23.493 11.292 76.447 1.00 16.55 111 ASN B N 1
ATOM 2328 C CA . ASN B 1 55 ? 24.537 12.315 76.544 1.00 15.17 111 ASN B CA 1
ATOM 2329 C C . ASN B 1 55 ? 24.256 13.253 77.734 1.00 15.97 111 ASN B C 1
ATOM 2330 O O . ASN B 1 55 ? 23.241 13.102 78.401 1.00 16.29 111 ASN B O 1
ATOM 2335 N N . PRO B 1 56 ? 25.175 14.163 78.050 1.00 14.88 112 PRO B N 1
ATOM 2336 C CA . PRO B 1 56 ? 24.952 14.967 79.260 1.00 15.45 112 PRO B CA 1
ATOM 2337 C C . PRO B 1 56 ? 23.690 15.838 79.282 1.00 14.59 112 PRO B C 1
ATOM 2338 O O . PRO B 1 56 ? 23.165 16.122 80.356 1.00 14.12 112 PRO B O 1
ATOM 2342 N N . TYR B 1 57 ? 23.201 16.253 78.113 1.00 14.58 113 TYR B N 1
ATOM 2343 C CA . TYR B 1 57 ? 21.957 17.016 78.034 1.00 13.84 113 TYR B CA 1
ATOM 2344 C C . TYR B 1 57 ? 20.792 16.199 78.561 1.00 14.15 113 TYR B C 1
ATOM 2345 O O . TYR B 1 57 ? 20.022 16.685 79.381 1.00 15.35 113 TYR B O 1
ATOM 2354 N N . ILE B 1 58 ? 20.647 14.961 78.098 1.00 14.13 114 ILE B N 1
ATOM 2355 C CA . ILE B 1 58 ? 19.547 14.111 78.548 1.00 14.47 114 ILE B CA 1
ATOM 2356 C C . ILE B 1 58 ? 19.671 13.760 80.047 1.00 15.43 114 ILE B C 1
ATOM 2357 O O . ILE B 1 58 ? 18.665 13.745 80.760 1.00 15.38 114 ILE B O 1
ATOM 2362 N N . GLU B 1 59 ? 20.896 13.564 80.532 1.00 14.98 115 GLU B N 1
ATOM 2363 C CA . GLU B 1 59 ? 21.101 13.329 81.970 1.00 17.35 115 GLU B CA 1
ATOM 2364 C C . GLU B 1 59 ? 20.650 14.569 82.769 1.00 16.90 115 GLU B C 1
ATOM 2365 O O . GLU B 1 59 ? 19.990 14.444 83.822 1.00 16.74 115 GLU B O 1
ATOM 2371 N N . ASP B 1 60 ? 20.939 15.762 82.253 1.00 16.87 116 ASP B N 1
ATOM 2372 C CA . ASP B 1 60 ? 20.474 16.983 82.909 1.00 16.98 116 ASP B CA 1
ATOM 2373 C C . ASP B 1 60 ? 18.934 17.060 82.904 1.00 16.19 116 ASP B C 1
ATOM 2374 O O . ASP B 1 60 ? 18.324 17.395 83.917 1.00 15.83 116 ASP B O 1
ATOM 2379 N N . VAL B 1 61 ? 18.308 16.706 81.788 1.00 15.59 117 VAL B N 1
ATOM 2380 C CA . VAL B 1 61 ? 16.840 16.707 81.720 1.00 14.36 117 VAL B CA 1
ATOM 2381 C C . VAL B 1 61 ? 16.246 15.777 82.779 1.00 15.20 117 VAL B C 1
ATOM 2382 O O . VAL B 1 61 ? 15.264 16.124 83.434 1.00 15.23 117 VAL B O 1
ATOM 2386 N N . ALA B 1 62 ? 16.856 14.608 82.968 1.00 15.82 118 ALA B N 1
ATOM 2387 C CA . ALA B 1 62 ? 16.411 13.673 83.985 1.00 16.54 118 ALA B CA 1
ATOM 2388 C C . ALA B 1 62 ? 16.485 14.328 85.370 1.00 15.82 118 ALA B C 1
ATOM 2389 O O . ALA B 1 62 ? 15.553 14.174 86.177 1.00 15.64 118 ALA B O 1
ATOM 2391 N N . ARG B 1 63 ? 17.561 15.062 85.642 1.00 15.98 119 ARG B N 1
ATOM 2392 C CA . ARG B 1 63 ? 17.661 15.795 86.910 1.00 16.31 119 ARG B CA 1
ATOM 2393 C C . ARG B 1 63 ? 16.579 16.885 87.027 1.00 16.73 119 ARG B C 1
ATOM 2394 O O . ARG B 1 63 ? 16.025 17.081 88.112 1.00 17.60 119 ARG B O 1
ATOM 2402 N N . ARG B 1 64 ? 16.251 17.560 85.924 1.00 16.13 120 ARG B N 1
ATOM 2403 C CA . ARG B 1 64 ? 15.170 18.565 85.945 1.00 18.17 120 ARG B CA 1
ATOM 2404 C C . ARG B 1 64 ? 13.841 17.920 86.310 1.00 17.63 120 ARG B C 1
ATOM 2405 O O . ARG B 1 64 ? 13.033 18.526 87.013 1.00 18.71 120 ARG B O 1
ATOM 2413 N N . VAL B 1 65 ? 13.601 16.708 85.808 1.00 18.36 121 VAL B N 1
ATOM 2414 C CA . VAL B 1 65 ? 12.361 15.976 86.106 1.00 18.12 121 VAL B CA 1
ATOM 2415 C C . VAL B 1 65 ? 12.304 15.630 87.593 1.00 17.77 121 VAL B C 1
ATOM 2416 O O . VAL B 1 65 ? 11.260 15.815 88.233 1.00 17.79 121 VAL B O 1
ATOM 2420 N N . ALA B 1 66 ? 13.429 15.185 88.156 1.00 17.31 122 ALA B N 1
ATOM 2421 C CA . ALA B 1 66 ? 13.488 14.918 89.597 1.00 19.78 122 ALA B CA 1
ATOM 2422 C C . ALA B 1 66 ? 13.310 16.195 90.429 1.00 19.48 122 ALA B C 1
ATOM 2423 O O . ALA B 1 66 ? 12.696 16.157 91.492 1.00 22.69 122 ALA B O 1
ATOM 2425 N N . LYS B 1 67 ? 13.855 17.317 89.967 1.00 20.36 123 LYS B N 1
ATOM 2426 C CA . LYS B 1 67 ? 13.673 18.587 90.700 1.00 23.13 123 LYS B CA 1
ATOM 2427 C C . LYS B 1 67 ? 12.194 18.974 90.736 1.00 21.37 123 LYS B C 1
ATOM 2428 O O . LYS B 1 67 ? 11.760 19.618 91.677 1.00 21.05 123 LYS B O 1
ATOM 2434 N N . ALA B 1 68 ? 11.449 18.589 89.700 1.00 19.01 124 ALA B N 1
ATOM 2435 C CA . ALA B 1 68 ? 10.022 18.880 89.625 1.00 20.89 124 ALA B CA 1
ATOM 2436 C C . ALA B 1 68 ? 9.191 17.930 90.477 1.00 22.86 124 ALA B C 1
ATOM 2437 O O . ALA B 1 68 ? 7.974 18.101 90.587 1.00 21.92 124 ALA B O 1
ATOM 2439 N N . GLY B 1 69 ? 9.836 16.925 91.070 1.00 23.78 125 GLY B N 1
ATOM 2440 C CA . GLY B 1 69 ? 9.179 16.030 92.024 1.00 23.03 125 GLY B CA 1
ATOM 2441 C C . GLY B 1 69 ? 8.862 14.615 91.543 1.00 23.05 125 GLY B C 1
ATOM 2442 O O . GLY B 1 69 ? 8.069 13.939 92.164 1.00 23.39 125 GLY B O 1
ATOM 2443 N N . TYR B 1 70 ? 9.484 14.144 90.471 1.00 20.36 126 TYR B N 1
ATOM 2444 C CA . TYR B 1 70 ? 9.186 12.807 89.935 1.00 22.02 126 TYR B CA 1
ATOM 2445 C C . TYR B 1 70 ? 10.440 11.935 89.898 1.00 22.14 126 TYR B C 1
ATOM 2446 O O . TYR B 1 70 ? 11.552 12.454 89.868 1.00 21.36 126 TYR B O 1
ATOM 2455 N N . ILE B 1 71 ? 10.256 10.619 89.923 1.00 20.58 127 ILE B N 1
ATOM 2456 C CA . ILE B 1 71 ? 11.377 9.706 89.729 1.00 20.68 127 ILE B CA 1
ATOM 2457 C C . ILE B 1 71 ? 11.593 9.611 88.231 1.00 19.33 127 ILE B C 1
ATOM 2458 O O . ILE B 1 71 ? 10.679 9.252 87.495 1.00 20.54 127 ILE B O 1
ATOM 2463 N N . ALA B 1 72 ? 12.797 9.948 87.772 1.00 17.75 128 ALA B N 1
ATOM 2464 C CA . ALA B 1 72 ? 13.102 9.933 86.359 1.00 18.04 128 ALA B CA 1
ATOM 2465 C C . ALA B 1 72 ? 14.081 8.813 86.021 1.00 19.76 128 ALA B C 1
ATOM 2466 O O . ALA B 1 72 ? 15.050 8.587 86.736 1.00 23.14 128 ALA B O 1
ATOM 2468 N N . LEU B 1 73 ? 13.786 8.088 84.950 1.00 19.14 129 LEU B N 1
ATOM 2469 C CA . LEU B 1 73 ? 14.685 7.066 84.442 1.00 18.72 129 LEU B CA 1
ATOM 2470 C C . LEU B 1 73 ? 14.979 7.353 82.968 1.00 18.49 129 LEU B C 1
ATOM 2471 O O . LEU B 1 73 ? 14.060 7.385 82.149 1.00 17.90 129 LEU B O 1
ATOM 2476 N N . ALA B 1 74 ? 16.268 7.541 82.656 1.00 18.48 130 ALA B N 1
ATOM 2477 C CA . ALA B 1 74 ? 16.740 7.753 81.291 1.00 17.31 130 ALA B CA 1
ATOM 2478 C C . ALA B 1 74 ? 17.613 6.579 80.880 1.00 18.66 130 ALA B C 1
ATOM 2479 O O . ALA B 1 74 ? 18.780 6.525 81.256 1.00 17.92 130 ALA B O 1
ATOM 2481 N N . PRO B 1 75 ? 17.057 5.645 80.080 1.00 19.59 131 PRO B N 1
ATOM 2482 C CA . PRO B 1 75 ? 17.861 4.503 79.656 1.00 21.06 131 PRO B CA 1
ATOM 2483 C C . PRO B 1 75 ? 18.960 4.862 78.673 1.00 20.36 131 PRO B C 1
ATOM 2484 O O . PRO B 1 75 ? 18.894 5.904 77.987 1.00 18.51 131 PRO B O 1
ATOM 2488 N N . ASP B 1 76 ? 19.983 4.029 78.633 1.00 21.43 132 ASP B N 1
ATOM 2489 C CA . ASP B 1 76 ? 21.082 4.213 77.693 1.00 22.07 132 ASP B CA 1
ATOM 2490 C C . ASP B 1 76 ? 20.887 3.262 76.509 1.00 20.48 132 ASP B C 1
ATOM 2491 O O . ASP B 1 76 ? 21.220 2.076 76.565 1.00 21.49 132 ASP B O 1
ATOM 2496 N N . GLY B 1 77 ? 20.501 3.843 75.385 1.00 19.08 133 GLY B N 1
ATOM 2497 C CA . GLY B 1 77 ? 20.297 3.092 74.158 1.00 19.42 133 GLY B CA 1
ATOM 2498 C C . GLY B 1 77 ? 21.577 2.609 73.507 1.00 20.21 133 GLY B C 1
ATOM 2499 O O . GLY B 1 77 ? 21.514 1.824 72.559 1.00 18.92 133 GLY B O 1
ATOM 2500 N N . LEU B 1 78 ? 22.735 3.110 73.966 1.00 19.33 134 LEU B N 1
ATOM 2501 C CA . LEU B 1 78 ? 24.029 2.650 73.446 1.00 20.13 134 LEU B CA 1
ATOM 2502 C C . LEU B 1 78 ? 24.688 1.648 74.361 1.00 22.36 134 LEU B C 1
ATOM 2503 O O . LEU B 1 78 ? 25.856 1.313 74.161 1.00 22.33 134 LEU B O 1
ATOM 2508 N N . ASN B 1 79 ? 23.944 1.124 75.340 1.00 24.18 135 ASN B N 1
ATOM 2509 C CA . ASN B 1 79 ? 24.538 0.222 76.323 1.00 26.02 135 ASN B CA 1
ATOM 2510 C C . ASN B 1 79 ? 25.112 -1.054 75.697 1.00 28.30 135 ASN B C 1
ATOM 2511 O O . ASN B 1 79 ? 26.088 -1.580 76.203 1.00 27.85 135 ASN B O 1
ATOM 2516 N N . SER B 1 80 ? 24.543 -1.509 74.580 1.00 28.24 136 SER B N 1
ATOM 2517 C CA . SER B 1 80 ? 25.023 -2.722 73.912 1.00 29.51 136 SER B CA 1
ATOM 2518 C C . SER B 1 80 ? 26.297 -2.507 73.092 1.00 28.97 136 SER B C 1
ATOM 2519 O O . SER B 1 80 ? 26.900 -3.473 72.659 1.00 30.32 136 SER B O 1
ATOM 2522 N N . VAL B 1 81 ? 26.691 -1.252 72.863 1.00 28.88 137 VAL B N 1
ATOM 2523 C CA . VAL B 1 81 ? 27.870 -0.943 72.048 1.00 29.47 137 VAL B CA 1
ATOM 2524 C C . VAL B 1 81 ? 28.843 -0.019 72.780 1.00 30.01 137 VAL B C 1
ATOM 2525 O O . VAL B 1 81 ? 29.488 0.838 72.166 1.00 32.23 137 VAL B O 1
ATOM 2529 N N . GLY B 1 82 ? 28.895 -0.152 74.100 1.00 28.92 138 GLY B N 1
ATOM 2530 C CA . GLY B 1 82 ? 29.875 0.576 74.916 1.00 28.30 138 GLY B CA 1
ATOM 2531 C C . GLY B 1 82 ? 29.455 1.882 75.578 1.00 26.86 138 GLY B C 1
ATOM 2532 O O . GLY B 1 82 ? 30.262 2.515 76.243 1.00 25.76 138 GLY B O 1
ATOM 2533 N N . GLY B 1 83 ? 28.206 2.289 75.409 1.00 23.14 139 GLY B N 1
ATOM 2534 C CA . GLY B 1 83 ? 27.711 3.497 76.040 1.00 22.60 139 GLY B CA 1
ATOM 2535 C C . GLY B 1 83 ? 28.099 4.771 75.286 1.00 22.66 139 GLY B C 1
ATOM 2536 O O . GLY B 1 83 ? 28.751 4.719 74.250 1.00 23.00 139 GLY B O 1
ATOM 2537 N N . TYR B 1 84 ? 27.648 5.918 75.775 1.00 19.79 140 TYR B N 1
ATOM 2538 C CA . TYR B 1 84 ? 27.916 7.189 75.091 1.00 19.46 140 TYR B CA 1
ATOM 2539 C C . TYR B 1 84 ? 29.423 7.346 74.901 1.00 20.15 140 TYR B C 1
ATOM 2540 O O . TYR B 1 84 ? 30.157 7.252 75.877 1.00 19.29 140 TYR B O 1
ATOM 2549 N N . PRO B 1 85 ? 29.881 7.553 73.659 1.00 17.92 141 PRO B N 1
ATOM 2550 C CA . PRO B 1 85 ? 31.327 7.525 73.407 1.00 19.60 141 PRO B CA 1
ATOM 2551 C C . PRO B 1 85 ? 32.071 8.818 73.680 1.00 18.76 141 PRO B C 1
ATOM 2552 O O . PRO B 1 85 ? 33.283 8.865 73.481 1.00 19.88 141 PRO B O 1
ATOM 2556 N N . GLY B 1 86 ? 31.360 9.854 74.093 1.00 17.56 142 GLY B N 1
ATOM 2557 C CA . GLY B 1 86 ? 31.975 11.126 74.484 1.00 18.19 142 GLY B CA 1
ATOM 2558 C C . GLY B 1 86 ? 31.715 12.272 73.515 1.00 17.98 142 GLY B C 1
ATOM 2559 O O . GLY B 1 86 ? 31.922 13.423 73.869 1.00 17.52 142 GLY B O 1
ATOM 2560 N N . ASN B 1 87 ? 31.306 11.942 72.300 1.00 17.45 143 ASN B N 1
ATOM 2561 C CA . ASN B 1 87 ? 30.920 12.948 71.317 1.00 18.07 143 ASN B CA 1
ATOM 2562 C C . ASN B 1 87 ? 29.698 12.518 70.526 1.00 19.04 143 ASN B C 1
ATOM 2563 O O . ASN B 1 87 ? 29.443 11.322 70.330 1.00 17.29 143 ASN B O 1
ATOM 2568 N N . ASP B 1 88 ? 28.913 13.510 70.131 1.00 17.50 144 ASP B N 1
ATOM 2569 C CA . ASP B 1 88 ? 27.650 13.262 69.481 1.00 17.85 144 ASP B CA 1
ATOM 2570 C C . ASP B 1 88 ? 27.766 12.611 68.094 1.00 18.54 144 ASP B C 1
ATOM 2571 O O . ASP B 1 88 ? 26.899 11.820 67.738 1.00 17.89 144 ASP B O 1
ATOM 2576 N N . ASP B 1 89 ? 28.821 12.923 67.339 1.00 20.14 145 ASP B N 1
ATOM 2577 C CA . ASP B 1 89 ? 29.019 12.308 66.015 1.00 22.55 145 ASP B CA 1
ATOM 2578 C C . ASP B 1 89 ? 29.178 10.789 66.137 1.00 20.00 145 ASP B C 1
ATOM 2579 O O . ASP B 1 89 ? 28.548 10.028 65.406 1.00 20.58 145 ASP B O 1
ATOM 2584 N N . LYS B 1 90 ? 30.015 10.342 67.054 1.00 20.77 146 LYS B N 1
ATOM 2585 C CA . LYS B 1 90 ? 30.210 8.912 67.238 1.00 20.22 146 LYS B CA 1
ATOM 2586 C C . LYS B 1 90 ? 28.938 8.317 67.835 1.00 19.32 146 LYS B C 1
ATOM 2587 O O . LYS B 1 90 ? 28.538 7.207 67.478 1.00 17.56 146 LYS B O 1
ATOM 2593 N N . GLY B 1 91 ? 28.281 9.071 68.717 1.00 17.16 147 GLY B N 1
ATOM 2594 C CA . GLY B 1 91 ? 27.014 8.615 69.313 1.00 17.93 147 GLY B CA 1
ATOM 2595 C C . GLY B 1 91 ? 25.971 8.318 68.228 1.00 18.91 147 GLY B C 1
ATOM 2596 O O . GLY B 1 91 ? 25.288 7.294 68.282 1.00 17.99 147 GLY B O 1
ATOM 2597 N N A ARG B 1 92 ? 25.845 9.227 67.259 0.50 18.85 148 ARG B N 1
ATOM 2598 N N B ARG B 1 92 ? 25.853 9.227 67.264 0.50 17.95 148 ARG B N 1
ATOM 2599 C CA A ARG B 1 92 ? 24.887 9.117 66.150 0.50 21.21 148 ARG B CA 1
ATOM 2600 C CA B ARG B 1 92 ? 24.904 9.087 66.171 0.50 19.32 148 ARG B CA 1
ATOM 2601 C C A ARG B 1 92 ? 25.225 7.893 65.298 0.50 20.33 148 ARG B C 1
ATOM 2602 C C B ARG B 1 92 ? 25.230 7.873 65.320 0.50 19.33 148 ARG B C 1
ATOM 2603 O O A ARG B 1 92 ? 24.338 7.101 64.969 0.50 21.97 148 ARG B O 1
ATOM 2604 O O B ARG B 1 92 ? 24.339 7.098 64.971 0.50 20.87 148 ARG B O 1
ATOM 2619 N N . GLU B 1 93 ? 26.504 7.700 64.993 1.00 19.93 149 GLU B N 1
ATOM 2620 C CA . GLU B 1 93 ? 26.957 6.554 64.244 1.00 22.16 149 GLU B CA 1
ATOM 2621 C C . GLU B 1 93 ? 26.653 5.243 64.961 1.00 24.00 149 GLU B C 1
ATOM 2622 O O . GLU B 1 93 ? 26.181 4.291 64.336 1.00 23.75 149 GLU B O 1
ATOM 2628 N N . LEU B 1 94 ? 26.934 5.184 66.259 1.00 21.06 150 LEU B N 1
ATOM 2629 C CA . LEU B 1 94 ? 26.681 3.970 67.024 1.00 21.26 150 LEU B CA 1
ATOM 2630 C C . LEU B 1 94 ? 25.181 3.661 67.139 1.00 21.10 150 LEU B C 1
ATOM 2631 O O . LEU B 1 94 ? 24.786 2.502 67.003 1.00 20.94 150 LEU B O 1
ATOM 2636 N N . GLN B 1 95 ? 24.350 4.683 67.369 1.00 18.77 151 GLN B N 1
ATOM 2637 C CA . GLN B 1 95 ? 22.926 4.420 67.564 1.00 18.87 151 GLN B CA 1
ATOM 2638 C C . GLN B 1 95 ? 22.273 3.835 66.287 1.00 20.77 151 GLN B C 1
ATOM 2639 O O . GLN B 1 95 ? 21.405 2.971 66.368 1.00 19.87 151 GLN B O 1
ATOM 2645 N N . GLN B 1 96 ? 22.744 4.257 65.122 1.00 20.82 152 GLN B N 1
ATOM 2646 C CA . GLN B 1 96 ? 22.232 3.739 63.870 1.00 23.77 152 GLN B CA 1
ATOM 2647 C C . GLN B 1 96 ? 22.586 2.235 63.696 1.00 26.41 152 GLN B C 1
ATOM 2648 O O . GLN B 1 96 ? 21.889 1.554 62.967 1.00 28.01 152 GLN B O 1
ATOM 2654 N N . GLN B 1 97 ? 23.623 1.712 64.371 1.00 24.10 153 GLN B N 1
ATOM 2655 C CA . GLN B 1 97 ? 23.999 0.294 64.287 1.00 27.77 153 GLN B CA 1
ATOM 2656 C C . GLN B 1 97 ? 23.178 -0.594 65.223 1.00 29.58 153 GLN B C 1
ATOM 2657 O O . GLN B 1 97 ? 23.195 -1.808 65.090 1.00 29.56 153 GLN B O 1
ATOM 2663 N N . VAL B 1 98 ? 22.481 0.005 66.187 1.00 28.14 154 VAL B N 1
ATOM 2664 C CA . VAL B 1 98 ? 21.681 -0.755 67.149 1.00 26.14 154 VAL B CA 1
ATOM 2665 C C . VAL B 1 98 ? 20.368 -1.179 66.475 1.00 25.67 154 VAL B C 1
ATOM 2666 O O . VAL B 1 98 ? 19.748 -0.391 65.744 1.00 25.87 154 VAL B O 1
ATOM 2670 N N . ASP B 1 99 ? 19.936 -2.398 66.733 1.00 25.66 155 ASP B N 1
ATOM 2671 C CA . ASP B 1 99 ? 18.691 -2.896 66.140 1.00 27.44 155 ASP B CA 1
ATOM 2672 C C . ASP B 1 99 ? 17.542 -2.012 66.596 1.00 25.68 155 ASP B C 1
ATOM 2673 O O . ASP B 1 99 ? 17.340 -1.844 67.796 1.00 24.68 155 ASP B O 1
ATOM 2678 N N . PRO B 1 100 ? 16.772 -1.453 65.651 1.00 26.59 156 PRO B N 1
ATOM 2679 C CA . PRO B 1 100 ? 15.721 -0.504 66.059 1.00 25.69 156 PRO B CA 1
ATOM 2680 C C . PRO B 1 100 ? 14.643 -1.061 66.969 1.00 24.22 156 PRO B C 1
ATOM 2681 O O . PRO B 1 100 ? 14.222 -0.384 67.911 1.00 23.33 156 PRO B O 1
ATOM 2685 N N . THR B 1 101 ? 14.186 -2.280 66.690 1.00 23.88 157 THR B N 1
ATOM 2686 C CA . THR B 1 101 ? 13.138 -2.894 67.495 1.00 25.28 157 THR B CA 1
ATOM 2687 C C . THR B 1 101 ? 13.619 -3.141 68.926 1.00 25.98 157 THR B C 1
ATOM 2688 O O . THR B 1 101 ? 12.883 -2.876 69.882 1.00 24.55 157 THR B O 1
ATOM 2692 N N . LYS B 1 102 ? 14.825 -3.679 69.078 1.00 25.15 158 LYS B N 1
ATOM 2693 C CA . LYS B 1 102 ? 15.354 -3.957 70.412 1.00 27.04 158 LYS B CA 1
ATOM 2694 C C . LYS B 1 102 ? 15.562 -2.668 71.189 1.00 24.12 158 LYS B C 1
ATOM 2695 O O . LYS B 1 102 ? 15.316 -2.621 72.397 1.00 21.91 158 LYS B O 1
ATOM 2701 N N . LEU B 1 103 ? 16.021 -1.627 70.488 1.00 22.78 159 LEU B N 1
ATOM 2702 C CA . LEU B 1 103 ? 16.251 -0.326 71.123 1.00 22.74 159 LEU B CA 1
ATOM 2703 C C . LEU B 1 103 ? 14.934 0.239 71.663 1.00 22.06 159 LEU B C 1
ATOM 2704 O O . LEU B 1 103 ? 14.853 0.667 72.817 1.00 19.86 159 LEU B O 1
ATOM 2725 N N . ASN B 1 105 ? 12.266 -1.418 72.356 1.00 24.02 161 ASN B N 1
ATOM 2726 C CA . ASN B 1 105 ? 11.863 -2.313 73.451 1.00 25.81 161 ASN B CA 1
ATOM 2727 C C . ASN B 1 105 ? 12.549 -2.014 74.790 1.00 24.43 161 ASN B C 1
ATOM 2728 O O . ASN B 1 105 ? 11.933 -2.205 75.843 1.00 26.03 161 ASN B O 1
ATOM 2733 N N . ASP B 1 106 ? 13.787 -1.529 74.747 1.00 22.85 162 ASP B N 1
ATOM 2734 C CA . ASP B 1 106 ? 14.490 -1.113 75.955 1.00 22.08 162 ASP B CA 1
ATOM 2735 C C . ASP B 1 106 ? 13.744 0.024 76.654 1.00 21.32 162 ASP B C 1
ATOM 2736 O O . ASP B 1 106 ? 13.630 0.030 77.876 1.00 22.62 162 ASP B O 1
ATOM 2741 N N . PHE B 1 107 ? 13.224 0.975 75.887 1.00 19.78 163 PHE B N 1
ATOM 2742 C CA . PHE B 1 107 ? 12.442 2.069 76.474 1.00 18.97 163 PHE B CA 1
ATOM 2743 C C . PHE B 1 107 ? 11.077 1.603 76.982 1.00 20.94 163 PHE B C 1
ATOM 2744 O O . PHE B 1 107 ? 10.623 2.065 78.029 1.00 20.02 163 PHE B O 1
ATOM 2752 N N . PHE B 1 108 ? 10.452 0.658 76.271 1.00 20.54 164 PHE B N 1
ATOM 2753 C CA . PHE B 1 108 ? 9.188 0.087 76.707 1.00 21.85 164 PHE B CA 1
ATOM 2754 C C . PHE B 1 108 ? 9.419 -0.673 78.027 1.00 22.97 164 PHE B C 1
ATOM 2755 O O . PHE B 1 108 ? 8.639 -0.543 78.972 1.00 22.27 164 PHE B O 1
ATOM 2763 N N . ALA B 1 109 ? 10.523 -1.417 78.107 1.00 23.26 165 ALA B N 1
ATOM 2764 C CA . ALA B 1 109 ? 10.882 -2.141 79.317 1.00 24.55 165 ALA B CA 1
ATOM 2765 C C . ALA B 1 109 ? 11.129 -1.202 80.509 1.00 24.61 165 ALA B C 1
ATOM 2766 O O . ALA B 1 109 ? 10.841 -1.552 81.647 1.00 25.69 165 ALA B O 1
ATOM 2768 N N . ALA B 1 110 ? 11.627 0.001 80.236 1.00 22.93 166 ALA B N 1
ATOM 2769 C CA . ALA B 1 110 ? 11.847 0.990 81.276 1.00 21.87 166 ALA B CA 1
ATOM 2770 C C . ALA B 1 110 ? 10.508 1.438 81.862 1.00 22.61 166 ALA B C 1
ATOM 2771 O O . ALA B 1 110 ? 10.400 1.668 83.069 1.00 21.27 166 ALA B O 1
ATOM 2773 N N . ILE B 1 111 ? 9.492 1.569 81.010 1.00 21.55 167 ILE B N 1
ATOM 2774 C CA . ILE B 1 111 ? 8.159 1.934 81.478 1.00 21.94 167 ILE B CA 1
ATOM 2775 C C . ILE B 1 111 ? 7.669 0.858 82.454 1.00 25.42 167 ILE B C 1
ATOM 2776 O O . ILE B 1 111 ? 7.186 1.170 83.550 1.00 24.35 167 ILE B O 1
ATOM 2781 N N . GLU B 1 112 ? 7.788 -0.398 82.044 1.00 25.69 168 GLU B N 1
ATOM 2782 C CA . GLU B 1 112 ? 7.323 -1.519 82.859 1.00 29.50 168 GLU B CA 1
ATOM 2783 C C . GLU B 1 112 ? 8.087 -1.622 84.180 1.00 28.48 168 GLU B C 1
ATOM 2784 O O . GLU B 1 112 ? 7.485 -1.838 85.231 1.00 31.59 168 GLU B O 1
ATOM 2790 N N . PHE B 1 113 ? 9.397 -1.389 84.127 1.00 27.30 169 PHE B N 1
ATOM 2791 C CA . PHE B 1 113 ? 10.221 -1.368 85.318 1.00 27.18 169 PHE B CA 1
ATOM 2792 C C . PHE B 1 113 ? 9.794 -0.259 86.302 1.00 28.55 169 PHE B C 1
ATOM 2793 O O . PHE B 1 113 ? 9.700 -0.488 87.525 1.00 30.78 169 PHE B O 1
ATOM 2809 N N . GLN B 1 115 ? 6.868 1.052 86.491 1.00 27.75 171 GLN B N 1
ATOM 2810 C CA . GLN B 1 115 ? 5.522 0.726 86.966 1.00 30.11 171 GLN B CA 1
ATOM 2811 C C . GLN B 1 115 ? 5.578 -0.089 88.247 1.00 32.08 171 GLN B C 1
ATOM 2812 O O . GLN B 1 115 ? 4.751 0.096 89.132 1.00 33.83 171 GLN B O 1
ATOM 2818 N N A ARG B 1 116 ? 6.570 -0.965 88.344 0.50 32.42 172 ARG B N 1
ATOM 2819 N N B ARG B 1 116 ? 6.560 -0.981 88.343 0.50 33.86 172 ARG B N 1
ATOM 2820 C CA A ARG B 1 116 ? 6.708 -1.873 89.477 0.50 34.30 172 ARG B CA 1
ATOM 2821 C CA B ARG B 1 116 ? 6.684 -1.877 89.503 0.50 36.74 172 ARG B CA 1
ATOM 2822 C C A ARG B 1 116 ? 7.739 -1.436 90.515 0.50 34.80 172 ARG B C 1
ATOM 2823 C C B ARG B 1 116 ? 7.739 -1.439 90.520 0.50 36.20 172 ARG B C 1
ATOM 2824 O O A ARG B 1 116 ? 7.951 -2.123 91.504 0.50 35.11 172 ARG B O 1
ATOM 2825 O O B ARG B 1 116 ? 7.955 -2.122 91.509 0.50 36.41 172 ARG B O 1
ATOM 2840 N N . TYR B 1 117 ? 8.362 -0.282 90.305 1.00 34.30 173 TYR B N 1
ATOM 2841 C CA . TYR B 1 117 ? 9.404 0.210 91.212 1.00 34.98 173 TYR B CA 1
ATOM 2842 C C . TYR B 1 117 ? 8.822 0.477 92.613 1.00 35.43 173 TYR B C 1
ATOM 2843 O O . TYR B 1 117 ? 7.863 1.216 92.734 1.00 33.14 173 TYR B O 1
ATOM 2852 N N . PRO B 1 118 ? 9.415 -0.114 93.669 1.00 39.73 174 PRO B N 1
ATOM 2853 C CA . PRO B 1 118 ? 8.830 -0.033 95.029 1.00 42.35 174 PRO B CA 1
ATOM 2854 C C . PRO B 1 118 ? 8.580 1.378 95.567 1.00 40.58 174 PRO B C 1
ATOM 2855 O O . PRO B 1 118 ? 7.561 1.624 96.218 1.00 42.13 174 PRO B O 1
ATOM 2859 N N . GLN B 1 119 ? 9.464 2.309 95.256 1.00 37.58 175 GLN B N 1
ATOM 2860 C CA . GLN B 1 119 ? 9.275 3.677 95.707 1.00 41.69 175 GLN B CA 1
ATOM 2861 C C . GLN B 1 119 ? 8.332 4.505 94.812 1.00 37.26 175 GLN B C 1
ATOM 2862 O O . GLN B 1 119 ? 8.101 5.677 95.092 1.00 33.54 175 GLN B O 1
ATOM 2868 N N . ALA B 1 120 ? 7.858 3.921 93.712 1.00 32.67 176 ALA B N 1
ATOM 2869 C CA . ALA B 1 120 ? 6.994 4.630 92.777 1.00 31.47 176 ALA B CA 1
ATOM 2870 C C . ALA B 1 120 ? 5.534 4.299 93.050 1.00 30.09 176 ALA B C 1
ATOM 2871 O O . ALA B 1 120 ? 5.246 3.305 93.695 1.00 32.43 176 ALA B O 1
ATOM 2873 N N . THR B 1 121 ? 4.634 5.135 92.547 1.00 29.62 177 THR B N 1
ATOM 2874 C CA . THR B 1 121 ? 3.200 4.949 92.753 1.00 29.73 177 THR B CA 1
ATOM 2875 C C . THR B 1 121 ? 2.596 3.909 91.838 1.00 29.77 177 THR B C 1
ATOM 2876 O O . THR B 1 121 ? 1.507 3.410 92.106 1.00 30.62 177 THR B O 1
ATOM 2880 N N . GLY B 1 122 ? 3.286 3.584 90.759 1.00 26.99 178 GLY B N 1
ATOM 2881 C CA . GLY B 1 122 ? 2.715 2.705 89.741 1.00 29.85 178 GLY B CA 1
ATOM 2882 C C . GLY B 1 122 ? 2.339 3.452 88.467 1.00 27.64 178 GLY B C 1
ATOM 2883 O O . GLY B 1 122 ? 2.214 2.843 87.401 1.00 33.39 178 GLY B O 1
ATOM 2884 N N A LYS B 1 123 ? 2.153 4.765 88.554 0.50 27.64 179 LYS B N 1
ATOM 2885 N N B LYS B 1 123 ? 2.161 4.764 88.554 0.50 26.31 179 LYS B N 1
ATOM 2886 C CA A LYS B 1 123 ? 1.864 5.568 87.363 0.50 27.61 179 LYS B CA 1
ATOM 2887 C CA B LYS B 1 123 ? 1.875 5.563 87.363 0.50 25.43 179 LYS B CA 1
ATOM 2888 C C A LYS B 1 123 ? 3.177 5.977 86.699 0.50 24.80 179 LYS B C 1
ATOM 2889 C C B LYS B 1 123 ? 3.181 5.975 86.699 0.50 23.63 179 LYS B C 1
ATOM 2890 O O A LYS B 1 123 ? 4.124 6.397 87.381 0.50 23.28 179 LYS B O 1
ATOM 2891 O O B LYS B 1 123 ? 4.126 6.396 87.381 0.50 22.30 179 LYS B O 1
ATOM 2902 N N . VAL B 1 124 ? 3.227 5.856 85.373 1.00 21.48 180 VAL B N 1
ATOM 2903 C CA . VAL B 1 124 ? 4.415 6.218 84.610 1.00 21.65 180 VAL B CA 1
ATOM 2904 C C . VAL B 1 124 ? 4.057 7.079 83.409 1.00 21.77 180 VAL B C 1
ATOM 2905 O O . VAL B 1 124 ? 3.120 6.771 82.661 1.00 27.41 180 VAL B O 1
ATOM 2909 N N . GLY B 1 125 ? 4.792 8.171 83.244 1.00 19.25 181 GLY B N 1
ATOM 2910 C CA . GLY B 1 125 ? 4.644 9.044 82.077 1.00 18.69 181 GLY B CA 1
ATOM 2911 C C . GLY B 1 125 ? 5.894 8.896 81.246 1.00 16.14 181 GLY B C 1
ATOM 2912 O O . GLY B 1 125 ? 6.875 8.295 81.696 1.00 17.03 181 GLY B O 1
ATOM 2913 N N . ILE B 1 126 ? 5.893 9.465 80.058 1.00 15.39 182 ILE B N 1
ATOM 2914 C CA . ILE B 1 126 ? 7.060 9.408 79.203 1.00 15.84 182 ILE B CA 1
ATOM 2915 C C . ILE B 1 126 ? 7.244 10.720 78.430 1.00 17.49 182 ILE B C 1
ATOM 2916 O O . ILE B 1 126 ? 6.263 11.389 78.060 1.00 16.50 182 ILE B O 1
ATOM 2921 N N . THR B 1 127 ? 8.505 11.111 78.226 1.00 16.73 183 THR B N 1
ATOM 2922 C CA . THR B 1 127 ? 8.812 12.283 77.416 1.00 15.50 183 THR B CA 1
ATOM 2923 C C . THR B 1 127 ? 10.113 11.968 76.687 1.00 16.29 183 THR B C 1
ATOM 2924 O O . THR B 1 127 ? 10.939 11.188 77.169 1.00 16.55 183 THR B O 1
ATOM 2928 N N . GLY B 1 128 ? 10.288 12.588 75.531 1.00 15.73 184 GLY B N 1
ATOM 2929 C CA . GLY B 1 128 ? 11.493 12.396 74.746 1.00 16.21 184 GLY B CA 1
ATOM 2930 C C . GLY B 1 128 ? 11.609 13.406 73.642 1.00 15.55 184 GLY B C 1
ATOM 2931 O O . GLY B 1 128 ? 10.635 14.086 73.303 1.00 14.29 184 GLY B O 1
ATOM 2932 N N . PHE B 1 129 ? 12.795 13.454 73.050 1.00 14.34 185 PHE B N 1
ATOM 2933 C CA . PHE B 1 129 ? 13.140 14.463 72.087 1.00 14.79 185 PHE B CA 1
ATOM 2934 C C . PHE B 1 129 ? 13.655 13.833 70.811 1.00 15.06 185 PHE B C 1
ATOM 2935 O O . PHE B 1 129 ? 14.494 12.942 70.880 1.00 16.17 185 PHE B O 1
ATOM 2953 N N . TYR B 1 131 ? 14.185 11.478 68.150 1.00 17.43 187 TYR B N 1
ATOM 2954 C CA . TYR B 1 131 ? 14.004 10.034 68.263 1.00 15.93 187 TYR B CA 1
ATOM 2955 C C . TYR B 1 131 ? 13.081 9.716 69.437 1.00 16.23 187 TYR B C 1
ATOM 2956 O O . TYR B 1 131 ? 12.137 8.953 69.308 1.00 15.18 187 TYR B O 1
ATOM 2965 N N . GLY B 1 132 ? 13.359 10.338 70.580 1.00 13.70 188 GLY B N 1
ATOM 2966 C CA . GLY B 1 132 ? 12.587 10.117 71.768 1.00 14.11 188 GLY B CA 1
ATOM 2967 C C . GLY B 1 132 ? 11.152 10.545 71.720 1.00 14.55 188 GLY B C 1
ATOM 2968 O O . GLY B 1 132 ? 10.329 10.013 72.458 1.00 14.81 188 GLY B O 1
ATOM 2969 N N . GLY B 1 133 ? 10.838 11.545 70.904 1.00 14.26 189 GLY B N 1
ATOM 2970 C CA . GLY B 1 133 ? 9.450 11.969 70.742 1.00 14.55 189 GLY B CA 1
ATOM 2971 C C . GLY B 1 133 ? 8.694 10.884 69.991 1.00 16.01 189 GLY B C 1
ATOM 2972 O O . GLY B 1 133 ? 7.554 10.574 70.321 1.00 15.10 189 GLY B O 1
ATOM 2973 N N . GLY B 1 134 ? 9.358 10.299 68.999 1.00 16.44 190 GLY B N 1
ATOM 2974 C CA . GLY B 1 134 ? 8.817 9.143 68.250 1.00 17.32 190 GLY B CA 1
ATOM 2975 C C . GLY B 1 134 ? 8.520 7.975 69.157 1.00 18.42 190 GLY B C 1
ATOM 2976 O O . GLY B 1 134 ? 7.428 7.375 69.095 1.00 18.45 190 GLY B O 1
ATOM 2977 N N . VAL B 1 135 ? 9.458 7.689 70.070 1.00 17.46 191 VAL B N 1
ATOM 2978 C CA . VAL B 1 135 ? 9.266 6.599 71.034 1.00 17.54 191 VAL B CA 1
ATOM 2979 C C . VAL B 1 135 ? 8.099 6.925 71.973 1.00 17.77 191 VAL B C 1
ATOM 2980 O O . VAL B 1 135 ? 7.315 6.029 72.334 1.00 17.70 191 VAL B O 1
ATOM 2984 N N . SER B 1 136 ? 7.997 8.191 72.391 1.00 17.96 192 SER B N 1
ATOM 2985 C CA . SER B 1 136 ? 6.895 8.606 73.267 1.00 17.79 192 SER B CA 1
ATOM 2986 C C . SER B 1 136 ? 5.513 8.313 72.640 1.00 16.59 192 SER B C 1
ATOM 2987 O O . SER B 1 136 ? 4.608 7.803 73.320 1.00 17.24 192 SER B O 1
ATOM 2990 N N . ASN B 1 137 ? 5.342 8.665 71.374 1.00 17.57 193 ASN B N 1
ATOM 2991 C CA . ASN B 1 137 ? 4.098 8.382 70.650 1.00 17.09 193 ASN B CA 1
ATOM 2992 C C . ASN B 1 137 ? 3.876 6.870 70.527 1.00 18.48 193 ASN B C 1
ATOM 2993 O O . ASN B 1 137 ? 2.757 6.394 70.720 1.00 18.39 193 ASN B O 1
ATOM 2998 N N . ALA B 1 138 ? 4.925 6.131 70.191 1.00 17.62 194 ALA B N 1
ATOM 2999 C CA . ALA B 1 138 ? 4.821 4.678 70.085 1.00 18.02 194 ALA B CA 1
ATOM 3000 C C . ALA B 1 138 ? 4.406 4.056 71.431 1.00 19.41 194 ALA B C 1
ATOM 3001 O O . ALA B 1 138 ? 3.625 3.107 71.472 1.00 18.62 194 ALA B O 1
ATOM 3003 N N . ALA B 1 139 ? 4.924 4.604 72.527 1.00 18.12 195 ALA B N 1
ATOM 3004 C CA . ALA B 1 139 ? 4.561 4.119 73.847 1.00 20.06 195 ALA B CA 1
ATOM 3005 C C . ALA B 1 139 ? 3.088 4.396 74.137 1.00 18.90 195 ALA B C 1
ATOM 3006 O O . ALA B 1 139 ? 2.427 3.565 74.763 1.00 17.94 195 ALA B O 1
ATOM 3008 N N . ALA B 1 140 ? 2.579 5.550 73.691 1.00 18.89 196 ALA B N 1
ATOM 3009 C CA . ALA B 1 140 ? 1.173 5.883 73.896 1.00 19.34 196 ALA B CA 1
ATOM 3010 C C . ALA B 1 140 ? 0.283 4.876 73.166 1.00 20.94 196 ALA B C 1
ATOM 3011 O O . ALA B 1 140 ? -0.774 4.525 73.665 1.00 22.28 196 ALA B O 1
ATOM 3013 N N . VAL B 1 141 ? 0.728 4.424 72.002 1.00 18.96 197 VAL B N 1
ATOM 3014 C CA . VAL B 1 141 ? 0.012 3.408 71.252 1.00 20.97 197 VAL B CA 1
ATOM 3015 C C . VAL B 1 141 ? 0.053 2.072 71.990 1.00 23.50 197 VAL B C 1
ATOM 3016 O O . VAL B 1 141 ? -0.977 1.410 72.138 1.00 22.17 197 VAL B O 1
ATOM 3020 N N . ALA B 1 142 ? 1.226 1.717 72.513 1.00 22.75 198 ALA B N 1
ATOM 3021 C CA . ALA B 1 142 ? 1.409 0.387 73.103 1.00 23.38 198 ALA B CA 1
ATOM 3022 C C . ALA B 1 142 ? 0.907 0.167 74.532 1.00 23.69 198 ALA B C 1
ATOM 3023 O O . ALA B 1 142 ? 0.564 -0.954 74.876 1.00 24.55 198 ALA B O 1
ATOM 3025 N N . TYR B 1 143 ? 0.890 1.204 75.364 1.00 22.95 199 TYR B N 1
ATOM 3026 C CA . TYR B 1 143 ? 0.515 1.072 76.789 1.00 24.95 199 TYR B CA 1
ATOM 3027 C C . TYR B 1 143 ? -0.752 1.847 77.158 1.00 24.30 199 TYR B C 1
ATOM 3028 O O . TYR B 1 143 ? -0.685 3.044 77.442 1.00 23.11 199 TYR B O 1
ATOM 3037 N N . PRO B 1 144 ? -1.913 1.162 77.189 1.00 26.32 200 PRO B N 1
ATOM 3038 C CA . PRO B 1 144 ? -3.154 1.885 77.495 1.00 25.88 200 PRO B CA 1
ATOM 3039 C C . PRO B 1 144 ? -3.180 2.496 78.899 1.00 27.00 200 PRO B C 1
ATOM 3040 O O . PRO B 1 144 ? -3.921 3.436 79.130 1.00 28.32 200 PRO B O 1
ATOM 3044 N N . GLU B 1 145 ? -2.361 1.985 79.812 1.00 26.43 201 GLU B N 1
ATOM 3045 C CA . GLU B 1 145 ? -2.289 2.508 81.177 1.00 28.66 201 GLU B CA 1
ATOM 3046 C C . GLU B 1 145 ? -1.215 3.625 81.373 1.00 26.15 201 GLU B C 1
ATOM 3047 O O . GLU B 1 145 ? -1.083 4.191 82.458 1.00 24.38 201 GLU B O 1
ATOM 3053 N N . LEU B 1 146 ? -0.484 3.975 80.318 1.00 23.73 202 LEU B N 1
ATOM 3054 C CA . LEU B 1 146 ? 0.523 5.052 80.395 1.00 22.70 202 LEU B CA 1
ATOM 3055 C C . LEU B 1 146 ? -0.169 6.333 80.876 1.00 22.67 202 LEU B C 1
ATOM 3056 O O . LEU B 1 146 ? -1.215 6.721 80.343 1.00 21.12 202 LEU B O 1
ATOM 3061 N N . ALA B 1 147 ? 0.392 6.988 81.889 1.00 22.55 203 ALA B N 1
ATOM 3062 C CA . ALA B 1 147 ? -0.272 8.159 82.488 1.00 22.61 203 ALA B CA 1
ATOM 3063 C C . ALA B 1 147 ? -0.330 9.376 81.574 1.00 20.82 203 ALA B C 1
ATOM 3064 O O . ALA B 1 147 ? -1.286 10.148 81.620 1.00 19.47 203 ALA B O 1
ATOM 3066 N N . CYS B 1 148 ? 0.727 9.588 80.797 1.00 20.01 204 CYS B N 1
ATOM 3067 C CA . CYS B 1 148 ? 0.801 10.707 79.862 1.00 19.53 204 CYS B CA 1
ATOM 3068 C C . CYS B 1 148 ? 2.032 10.552 78.980 1.00 18.80 204 CYS B C 1
ATOM 3069 O O . CYS B 1 148 ? 2.930 9.764 79.291 1.00 16.54 204 CYS B O 1
ATOM 3072 N N . ALA B 1 149 ? 2.037 11.257 77.854 1.00 16.42 205 ALA B N 1
ATOM 3073 C CA . ALA B 1 149 ? 3.148 11.217 76.934 1.00 17.04 205 ALA B CA 1
ATOM 3074 C C . ALA B 1 149 ? 3.400 12.638 76.406 1.00 16.40 205 ALA B C 1
ATOM 3075 O O . ALA B 1 149 ? 2.458 13.327 76.008 1.00 16.33 205 ALA B O 1
ATOM 3077 N N . VAL B 1 150 ? 4.675 13.013 76.334 1.00 16.13 206 VAL B N 1
ATOM 3078 C CA . VAL B 1 150 ? 5.072 14.341 75.880 1.00 15.39 206 VAL B CA 1
ATOM 3079 C C . VAL B 1 150 ? 6.175 14.280 74.827 1.00 16.06 206 VAL B C 1
ATOM 3080 O O . VAL B 1 150 ? 7.360 14.367 75.153 1.00 16.03 206 VAL B O 1
ATOM 3084 N N . PRO B 1 151 ? 5.795 14.112 73.545 1.00 16.65 207 PRO B N 1
ATOM 3085 C CA . PRO B 1 151 ? 6.805 14.070 72.500 1.00 15.45 207 PRO B CA 1
ATOM 3086 C C . PRO B 1 151 ? 7.258 15.451 72.063 1.00 16.96 207 PRO B C 1
ATOM 3087 O O . PRO B 1 151 ? 6.415 16.316 71.770 1.00 18.40 207 PRO B O 1
ATOM 3091 N N . PHE B 1 152 ? 8.575 15.673 72.055 1.00 15.74 208 PHE B N 1
ATOM 3092 C CA . PHE B 1 152 ? 9.150 16.899 71.519 1.00 16.02 208 PHE B CA 1
ATOM 3093 C C . PHE B 1 152 ? 9.643 16.586 70.092 1.00 15.12 208 PHE B C 1
ATOM 3094 O O . PHE B 1 152 ? 10.526 15.732 69.909 1.00 16.97 208 PHE B O 1
ATOM 3102 N N . TYR B 1 153 ? 9.104 17.314 69.123 1.00 14.29 209 TYR B N 1
ATOM 3103 C CA . TYR B 1 153 ? 9.483 17.246 67.713 1.00 15.61 209 TYR B CA 1
ATOM 3104 C C . TYR B 1 153 ? 9.918 15.870 67.239 1.00 17.04 209 TYR B C 1
ATOM 3105 O O . TYR B 1 153 ? 11.056 15.670 66.845 1.00 17.93 209 TYR B O 1
ATOM 3114 N N . GLY B 1 154 ? 9.000 14.928 67.362 1.00 18.60 210 GLY B N 1
ATOM 3115 C CA . GLY B 1 154 ? 9.240 13.535 67.030 1.00 18.48 210 GLY B CA 1
ATOM 3116 C C . GLY B 1 154 ? 8.188 12.955 66.123 1.00 18.31 210 GLY B C 1
ATOM 3117 O O . GLY B 1 154 ? 7.098 13.519 65.937 1.00 17.36 210 GLY B O 1
ATOM 3118 N N A ARG B 1 155 ? 8.521 11.809 65.553 0.50 20.53 211 ARG B N 1
ATOM 3119 N N B ARG B 1 155 ? 8.518 11.803 65.562 0.50 19.68 211 ARG B N 1
ATOM 3120 C CA A ARG B 1 155 ? 7.617 11.105 64.636 0.50 20.73 211 ARG B CA 1
ATOM 3121 C CA B ARG B 1 155 ? 7.641 11.087 64.631 0.50 19.57 211 ARG B CA 1
ATOM 3122 C C A ARG B 1 155 ? 6.251 10.847 65.247 0.50 19.23 211 ARG B C 1
ATOM 3123 C C B ARG B 1 155 ? 6.258 10.827 65.239 0.50 18.65 211 ARG B C 1
ATOM 3124 O O A ARG B 1 155 ? 6.140 10.410 66.381 0.50 19.11 211 ARG B O 1
ATOM 3125 O O B ARG B 1 155 ? 6.140 10.407 66.380 0.50 18.56 211 ARG B O 1
ATOM 3140 N N . GLN B 1 156 ? 5.226 11.051 64.437 1.00 18.46 212 GLN B N 1
ATOM 3141 C CA . GLN B 1 156 ? 3.853 10.866 64.846 1.00 19.73 212 GLN B CA 1
ATOM 3142 C C . GLN B 1 156 ? 3.561 9.369 65.059 1.00 20.61 212 GLN B C 1
ATOM 3143 O O . GLN B 1 156 ? 4.286 8.522 64.569 1.00 20.72 212 GLN B O 1
ATOM 3149 N N . ALA B 1 157 ? 2.475 9.063 65.762 1.00 21.29 213 ALA B N 1
ATOM 3150 C CA . ALA B 1 157 ? 2.009 7.690 65.868 1.00 21.09 213 ALA B CA 1
ATOM 3151 C C . ALA B 1 157 ? 1.412 7.296 64.523 1.00 19.82 213 ALA B C 1
ATOM 3152 O O . ALA B 1 157 ? 0.917 8.146 63.790 1.00 20.34 213 ALA B O 1
ATOM 3154 N N . PRO B 1 158 ? 1.470 6.010 64.174 1.00 20.77 214 PRO B N 1
ATOM 3155 C CA . PRO B 1 158 ? 0.813 5.562 62.939 1.00 19.49 214 PRO B CA 1
ATOM 3156 C C . PRO B 1 158 ? -0.690 5.818 62.980 1.00 20.95 214 PRO B C 1
ATOM 3157 O O . PRO B 1 158 ? -1.346 5.477 63.971 1.00 20.98 214 PRO B O 1
ATOM 3161 N N . THR B 1 159 ? -1.251 6.396 61.918 1.00 21.29 215 THR B N 1
ATOM 3162 C CA . THR B 1 159 ? -2.660 6.776 61.922 1.00 22.60 215 THR B CA 1
ATOM 3163 C C . THR B 1 159 ? -3.620 5.640 62.273 1.00 23.70 215 THR B C 1
ATOM 3164 O O . THR B 1 159 ? -4.559 5.851 63.031 1.00 23.79 215 THR B O 1
ATOM 3168 N N . ALA B 1 160 ? -3.390 4.434 61.742 1.00 24.35 216 ALA B N 1
ATOM 3169 C CA . ALA B 1 160 ? -4.268 3.302 62.027 1.00 27.13 216 ALA B CA 1
ATOM 3170 C C . ALA B 1 160 ? -4.238 2.823 63.495 1.00 29.54 216 ALA B C 1
ATOM 3171 O O . ALA B 1 160 ? -5.117 2.077 63.914 1.00 26.62 216 ALA B O 1
ATOM 3173 N N . ASP B 1 161 ? -3.263 3.278 64.278 1.00 28.57 217 ASP B N 1
ATOM 3174 C CA . ASP B 1 161 ? -3.139 2.868 65.681 1.00 27.81 217 ASP B CA 1
ATOM 3175 C C . ASP B 1 161 ? -3.639 3.900 66.682 1.00 26.43 217 ASP B C 1
ATOM 3176 O O . ASP B 1 161 ? -3.619 3.650 67.893 1.00 24.75 217 ASP B O 1
ATOM 3181 N N . VAL B 1 162 ? -4.042 5.065 66.192 1.00 25.55 218 VAL B N 1
ATOM 3182 C CA . VAL B 1 162 ? -4.429 6.175 67.071 1.00 24.79 218 VAL B CA 1
ATOM 3183 C C . VAL B 1 162 ? -5.585 5.818 68.018 1.00 25.33 218 VAL B C 1
ATOM 3184 O O . VAL B 1 162 ? -5.575 6.230 69.171 1.00 23.98 218 VAL B O 1
ATOM 3188 N N . ALA B 1 163 ? -6.546 5.006 67.563 1.00 23.65 219 ALA B N 1
ATOM 3189 C CA . ALA B 1 163 ? -7.661 4.606 68.409 1.00 24.25 219 ALA B CA 1
ATOM 3190 C C . ALA B 1 163 ? -7.219 3.890 69.693 1.00 24.30 219 ALA B C 1
ATOM 3191 O O . ALA B 1 163 ? -7.919 3.943 70.704 1.00 25.58 219 ALA B O 1
ATOM 3193 N N . LYS B 1 164 ? -6.064 3.231 69.657 1.00 23.43 220 LYS B N 1
ATOM 3194 C CA . LYS B 1 164 ? -5.542 2.519 70.816 1.00 25.39 220 LYS B CA 1
ATOM 3195 C C . LYS B 1 164 ? -5.012 3.443 71.920 1.00 22.54 220 LYS B C 1
ATOM 3196 O O . LYS B 1 164 ? -4.897 3.021 73.061 1.00 23.01 220 LYS B O 1
ATOM 3202 N N . ILE B 1 165 ? -4.671 4.681 71.576 1.00 20.08 221 ILE B N 1
ATOM 3203 C CA . ILE B 1 165 ? -4.065 5.599 72.532 1.00 20.70 221 ILE B CA 1
ATOM 3204 C C . ILE B 1 165 ? -5.013 6.005 73.673 1.00 22.57 221 ILE B C 1
ATOM 3205 O O . ILE B 1 165 ? -6.145 6.417 73.426 1.00 23.29 221 ILE B O 1
ATOM 3210 N N . GLU B 1 166 ? -4.530 5.904 74.916 1.00 22.12 222 GLU B N 1
ATOM 3211 C CA . GLU B 1 166 ? -5.286 6.365 76.080 1.00 24.01 222 GLU B CA 1
ATOM 3212 C C . GLU B 1 166 ? -4.541 7.459 76.856 1.00 23.18 222 GLU B C 1
ATOM 3213 O O . GLU B 1 166 ? -5.179 8.259 77.531 1.00 24.79 222 GLU B O 1
ATOM 3219 N N . ALA B 1 167 ? -3.213 7.490 76.790 1.00 20.20 223 ALA B N 1
ATOM 3220 C CA . ALA B 1 167 ? -2.426 8.499 77.497 1.00 20.65 223 ALA B CA 1
ATOM 3221 C C . ALA B 1 167 ? -2.640 9.891 76.926 1.00 20.32 223 ALA B C 1
ATOM 3222 O O . ALA B 1 167 ? -2.558 10.079 75.702 1.00 18.68 223 ALA B O 1
ATOM 3224 N N . PRO B 1 168 ? -2.943 10.862 77.792 1.00 19.58 224 PRO B N 1
ATOM 3225 C CA . PRO B 1 168 ? -3.076 12.254 77.332 1.00 19.86 224 PRO B CA 1
ATOM 3226 C C . PRO B 1 168 ? -1.764 12.720 76.733 1.00 18.20 224 PRO B C 1
ATOM 3227 O O . PRO B 1 168 ? -0.722 12.549 77.349 1.00 17.70 224 PRO B O 1
ATOM 3231 N N . LEU B 1 169 ? -1.841 13.323 75.554 1.00 18.93 225 LEU B N 1
ATOM 3232 C CA . LEU B 1 169 ? -0.684 13.729 74.789 1.00 17.17 225 LEU B CA 1
ATOM 3233 C C . LEU B 1 169 ? -0.444 15.226 74.782 1.00 17.52 225 LEU B C 1
ATOM 3234 O O . LEU B 1 169 ? -1.353 15.996 74.501 1.00 17.97 225 LEU B O 1
ATOM 3239 N N . LEU B 1 170 ? 0.796 15.621 75.053 1.00 16.19 226 LEU B N 1
ATOM 3240 C CA . LEU B 1 170 ? 1.212 17.016 74.937 1.00 17.09 226 LEU B CA 1
ATOM 3241 C C . LEU B 1 170 ? 2.304 17.034 73.896 1.00 15.40 226 LEU B C 1
ATOM 3242 O O . LEU B 1 170 ? 3.375 16.465 74.116 1.00 14.69 226 LEU B O 1
ATOM 3247 N N . LEU B 1 171 ? 2.022 17.632 72.739 1.00 15.76 227 LEU B N 1
ATOM 3248 C CA . LEU B 1 171 ? 2.972 17.589 71.647 1.00 14.87 227 LEU B CA 1
ATOM 3249 C C . LEU B 1 171 ? 3.592 18.948 71.376 1.00 16.02 227 LEU B C 1
ATOM 3250 O O . LEU B 1 171 ? 2.876 19.963 71.243 1.00 14.95 227 LEU B O 1
ATOM 3255 N N . HIS B 1 172 ? 4.919 18.966 71.291 1.00 13.84 228 HIS B N 1
ATOM 3256 C CA . HIS B 1 172 ? 5.662 20.188 70.995 1.00 16.16 228 HIS B CA 1
ATOM 3257 C C . HIS B 1 172 ? 6.268 20.082 69.608 1.00 14.72 228 HIS B C 1
ATOM 3258 O O . HIS B 1 172 ? 7.061 19.176 69.350 1.00 17.05 228 HIS B O 1
ATOM 3265 N N . PHE B 1 173 ? 5.926 21.011 68.735 1.00 14.33 229 PHE B N 1
ATOM 3266 C CA . PHE B 1 173 ? 6.488 21.045 67.391 1.00 14.88 229 PHE B CA 1
ATOM 3267 C C . PHE B 1 173 ? 7.225 22.367 67.131 1.00 15.23 229 PHE B C 1
ATOM 3268 O O . PHE B 1 173 ? 6.828 23.421 67.631 1.00 18.62 229 PHE B O 1
ATOM 3276 N N . ALA B 1 174 ? 8.276 22.313 66.328 1.00 14.09 230 ALA B N 1
ATOM 3277 C CA . ALA B 1 174 ? 9.029 23.507 65.925 1.00 15.37 230 ALA B CA 1
ATOM 3278 C C . ALA B 1 174 ? 8.548 23.916 64.538 1.00 16.69 230 ALA B C 1
ATOM 3279 O O . ALA B 1 174 ? 8.403 23.074 63.662 1.00 17.66 230 ALA B O 1
ATOM 3281 N N . GLU B 1 175 ? 8.265 25.202 64.344 1.00 17.71 231 GLU B N 1
ATOM 3282 C CA . GLU B 1 175 ? 7.723 25.678 63.077 1.00 19.94 231 GLU B CA 1
ATOM 3283 C C . GLU B 1 175 ? 8.565 25.275 61.859 1.00 20.65 231 GLU B C 1
ATOM 3284 O O . GLU B 1 175 ? 8.029 24.891 60.827 1.00 18.91 231 GLU B O 1
ATOM 3290 N N . LEU B 1 176 ? 9.872 25.431 61.973 1.00 19.14 232 LEU B N 1
ATOM 3291 C CA . LEU B 1 176 ? 10.766 25.154 60.857 1.00 21.29 232 LEU B CA 1
ATOM 3292 C C . LEU B 1 176 ? 11.030 23.655 60.591 1.00 19.72 232 LEU B C 1
ATOM 3293 O O . LEU B 1 176 ? 11.644 23.309 59.583 1.00 20.60 232 LEU B O 1
ATOM 3298 N N . ASP B 1 177 ? 10.584 22.782 61.487 1.00 18.90 233 ASP B N 1
ATOM 3299 C CA . ASP B 1 177 ? 10.818 21.330 61.389 1.00 17.97 233 ASP B CA 1
ATOM 3300 C C . ASP B 1 177 ? 9.803 20.672 60.441 1.00 18.43 233 ASP B C 1
ATOM 3301 O O . ASP B 1 177 ? 8.915 19.905 60.868 1.00 17.26 233 ASP B O 1
ATOM 3306 N N . THR B 1 178 ? 9.932 20.993 59.155 1.00 17.65 234 THR B N 1
ATOM 3307 C CA . THR B 1 178 ? 8.952 20.585 58.146 1.00 19.85 234 THR B CA 1
ATOM 3308 C C . THR B 1 178 ? 8.765 19.087 57.986 1.00 18.78 234 THR B C 1
ATOM 3309 O O . THR B 1 178 ? 7.655 18.637 57.734 1.00 20.47 234 THR B O 1
ATOM 3313 N N . ARG B 1 179 ? 9.826 18.307 58.133 1.00 17.13 235 ARG B N 1
ATOM 3314 C CA . ARG B 1 179 ? 9.706 16.857 57.989 1.00 20.33 235 ARG B CA 1
ATOM 3315 C C . ARG B 1 179 ? 8.747 16.262 59.013 1.00 19.11 235 ARG B C 1
ATOM 3316 O O . ARG B 1 179 ? 7.984 15.378 58.687 1.00 19.94 235 ARG B O 1
ATOM 3324 N N . ILE B 1 180 ? 8.849 16.689 60.260 1.00 18.03 236 ILE B N 1
ATOM 3325 C CA . ILE B 1 180 ? 7.953 16.182 61.306 1.00 19.37 236 ILE B CA 1
ATOM 3326 C C . ILE B 1 180 ? 6.565 16.790 61.162 1.00 19.68 236 ILE B C 1
ATOM 3327 O O . ILE B 1 180 ? 5.553 16.088 61.259 1.00 20.72 236 ILE B O 1
ATOM 3332 N N . ASN B 1 181 ? 6.516 18.099 60.954 1.00 18.95 237 ASN B N 1
ATOM 3333 C CA . ASN B 1 181 ? 5.243 18.794 60.832 1.00 21.05 237 ASN B CA 1
ATOM 3334 C C . ASN B 1 181 ? 4.346 18.270 59.682 1.00 23.32 237 ASN B C 1
ATOM 3335 O O . ASN B 1 181 ? 3.129 18.356 59.764 1.00 20.82 237 ASN B O 1
ATOM 3340 N N . GLU B 1 182 ? 4.962 17.742 58.622 1.00 23.38 238 GLU B N 1
ATOM 3341 C CA . GLU B 1 182 ? 4.225 17.177 57.474 1.00 26.25 238 GLU B CA 1
ATOM 3342 C C . GLU B 1 182 ? 3.197 16.140 57.898 1.00 20.82 238 GLU B C 1
ATOM 3343 O O . GLU B 1 182 ? 2.112 16.088 57.356 1.00 21.19 238 GLU B O 1
ATOM 3349 N N . GLY B 1 183 ? 3.565 15.320 58.867 1.00 20.57 239 GLY B N 1
ATOM 3350 C CA . GLY B 1 183 ? 2.685 14.278 59.362 1.00 20.32 239 GLY B CA 1
ATOM 3351 C C . GLY B 1 183 ? 1.699 14.700 60.446 1.00 20.45 239 GLY B C 1
ATOM 3352 O O . GLY B 1 183 ? 0.804 13.920 60.804 1.00 17.69 239 GLY B O 1
ATOM 3353 N N . TRP B 1 184 ? 1.829 15.914 60.969 1.00 19.52 240 TRP B N 1
ATOM 3354 C CA . TRP B 1 184 ? 0.945 16.338 62.066 1.00 18.93 240 TRP B CA 1
ATOM 3355 C C . TRP B 1 184 ? -0.542 16.405 61.715 1.00 19.44 240 TRP B C 1
ATOM 3356 O O . TRP B 1 184 ? -1.367 15.883 62.473 1.00 19.48 240 TRP B O 1
ATOM 3367 N N . PRO B 1 185 ? -0.912 17.070 60.608 1.00 19.60 241 PRO B N 1
ATOM 3368 C CA . PRO B 1 185 ? -2.334 17.146 60.317 1.00 19.56 241 PRO B CA 1
ATOM 3369 C C . PRO B 1 185 ? -3.056 15.785 60.303 1.00 19.53 241 PRO B C 1
ATOM 3370 O O . PRO B 1 185 ? -4.183 15.698 60.790 1.00 17.66 241 PRO B O 1
ATOM 3374 N N . ALA B 1 186 ? -2.429 14.737 59.763 1.00 18.27 242 ALA B N 1
ATOM 3375 C CA . ALA B 1 186 ? -3.079 13.428 59.723 1.00 21.17 242 ALA B CA 1
ATOM 3376 C C . ALA B 1 186 ? -3.211 12.872 61.149 1.00 21.21 242 ALA B C 1
ATOM 3377 O O . ALA B 1 186 ? -4.224 12.256 61.494 1.00 19.56 242 ALA B O 1
ATOM 3379 N N . TYR B 1 187 ? -2.190 13.094 61.966 1.00 19.65 243 TYR B N 1
ATOM 3380 C CA . TYR B 1 187 ? -2.218 12.629 63.358 1.00 19.03 243 TYR B CA 1
ATOM 3381 C C . TYR B 1 187 ? -3.313 13.372 64.125 1.00 19.63 243 TYR B C 1
ATOM 3382 O O . TYR B 1 187 ? -4.122 12.763 64.827 1.00 18.70 243 TYR B O 1
ATOM 3391 N N . GLU B 1 188 ? -3.355 14.691 63.967 1.00 21.11 244 GLU B N 1
ATOM 3392 C CA . GLU B 1 188 ? -4.359 15.486 64.657 1.00 19.38 244 GLU B CA 1
ATOM 3393 C C . GLU B 1 188 ? -5.777 15.083 64.259 1.00 19.36 244 GLU B C 1
ATOM 3394 O O . GLU B 1 188 ? -6.647 14.975 65.120 1.00 19.37 244 GLU B O 1
ATOM 3400 N N . ALA B 1 189 ? -6.010 14.891 62.970 1.00 19.66 245 ALA B N 1
ATOM 3401 C CA . ALA B 1 189 ? -7.330 14.495 62.495 1.00 22.58 245 ALA B CA 1
ATOM 3402 C C . ALA B 1 189 ? -7.764 13.170 63.125 1.00 20.96 245 ALA B C 1
ATOM 3403 O O . ALA B 1 189 ? -8.926 13.018 63.498 1.00 20.14 245 ALA B O 1
ATOM 3405 N N . ALA B 1 190 ? -6.832 12.227 63.257 1.00 19.07 246 ALA B N 1
ATOM 3406 C CA . ALA B 1 190 ? -7.153 10.927 63.875 1.00 19.73 246 ALA B CA 1
ATOM 3407 C C . ALA B 1 190 ? -7.395 11.065 65.387 1.00 19.50 246 ALA B C 1
ATOM 3408 O O . ALA B 1 190 ? -8.281 10.396 65.934 1.00 19.89 246 ALA B O 1
ATOM 3410 N N . LEU B 1 191 ? -6.636 11.951 66.051 1.00 16.64 247 LEU B N 1
ATOM 3411 C CA . LEU B 1 191 ? -6.845 12.190 67.449 1.00 17.16 247 LEU B CA 1
ATOM 3412 C C . LEU B 1 191 ? -8.246 12.760 67.679 1.00 18.02 247 LEU B C 1
ATOM 3413 O O . LEU B 1 191 ? -8.987 12.285 68.559 1.00 19.25 247 LEU B O 1
ATOM 3418 N N . LYS B 1 192 ? -8.624 13.745 66.875 1.00 17.60 248 LYS B N 1
ATOM 3419 C CA . LYS B 1 192 ? -9.947 14.346 66.998 1.00 19.63 248 LYS B CA 1
ATOM 3420 C C . LYS B 1 192 ? -11.070 13.353 66.638 1.00 20.02 248 LYS B C 1
ATOM 3421 O O . LYS B 1 192 ? -12.076 13.285 67.335 1.00 21.86 248 LYS B O 1
ATOM 3427 N N . ALA B 1 193 ? -10.896 12.611 65.548 1.00 20.38 249 ALA B N 1
ATOM 3428 C CA . ALA B 1 193 ? -11.891 11.636 65.116 1.00 22.44 249 ALA B CA 1
ATOM 3429 C C . ALA B 1 193 ? -12.143 10.563 66.174 1.00 22.62 249 ALA B C 1
ATOM 3430 O O . ALA B 1 193 ? -13.231 10.001 66.240 1.00 23.72 249 ALA B O 1
ATOM 3432 N N . ASN B 1 194 ? -11.152 10.306 67.011 1.00 20.76 250 ASN B N 1
ATOM 3433 C CA . ASN B 1 194 ? -11.266 9.323 68.083 1.00 21.78 250 ASN B CA 1
ATOM 3434 C C . ASN B 1 194 ? -11.405 9.914 69.489 1.00 21.47 250 ASN B C 1
ATOM 3435 O O . ASN B 1 194 ? -11.216 9.206 70.493 1.00 20.34 250 ASN B O 1
ATOM 3440 N N . ASN B 1 195 ? -11.746 11.198 69.562 1.00 21.05 251 ASN B N 1
ATOM 3441 C CA . ASN B 1 195 ? -11.949 11.895 70.838 1.00 21.77 251 ASN B CA 1
ATOM 3442 C C . ASN B 1 195 ? -10.845 11.713 71.851 1.00 22.20 251 ASN B C 1
ATOM 3443 O O . ASN B 1 195 ? -11.105 11.532 73.043 1.00 23.74 251 ASN B O 1
ATOM 3448 N N . LYS B 1 196 ? -9.602 11.815 71.393 1.00 21.76 252 LYS B N 1
ATOM 3449 C CA . LYS B 1 196 ? -8.477 11.655 72.269 1.00 21.24 252 LYS B CA 1
ATOM 3450 C C . LYS B 1 196 ? -8.119 12.966 72.941 1.00 22.00 252 LYS B C 1
ATOM 3451 O O . LYS B 1 196 ? -8.309 14.045 72.379 1.00 22.40 252 LYS B O 1
ATOM 3457 N N . VAL B 1 197 ? -7.589 12.854 74.155 1.00 21.89 253 VAL B N 1
ATOM 3458 C CA . VAL B 1 197 ? -7.147 14.015 74.935 1.00 20.73 253 VAL B CA 1
ATOM 3459 C C . VAL B 1 197 ? -5.751 14.405 74.487 1.00 19.57 253 VAL B C 1
ATOM 3460 O O . VAL B 1 197 ? -4.813 13.591 74.571 1.00 19.98 253 VAL B O 1
ATOM 3464 N N . TYR B 1 198 ? -5.595 15.628 73.994 1.00 19.24 254 TYR B N 1
ATOM 3465 C CA . TYR B 1 198 ? -4.268 16.112 73.594 1.00 19.79 254 TYR B CA 1
ATOM 3466 C C . TYR B 1 198 ? -4.218 17.633 73.560 1.00 20.98 254 TYR B C 1
ATOM 3467 O O . TYR B 1 198 ? -5.254 18.293 73.495 1.00 20.93 254 TYR B O 1
ATOM 3476 N N . GLU B 1 199 ? -3.000 18.171 73.595 1.00 18.84 255 GLU B N 1
ATOM 3477 C CA . GLU B 1 199 ? -2.743 19.586 73.354 1.00 18.56 255 GLU B CA 1
ATOM 3478 C C . GLU B 1 199 ? -1.495 19.616 72.522 1.00 18.03 255 GLU B C 1
ATOM 3479 O O . GLU B 1 199 ? -0.560 18.857 72.781 1.00 17.38 255 GLU B O 1
ATOM 3485 N N . ALA B 1 200 ? -1.483 20.452 71.489 1.00 18.44 256 ALA B N 1
ATOM 3486 C CA . ALA B 1 200 ? -0.324 20.538 70.621 1.00 18.80 256 ALA B CA 1
ATOM 3487 C C . ALA B 1 200 ? 0.039 21.989 70.437 1.00 19.55 256 ALA B C 1
ATOM 3488 O O . ALA B 1 200 ? -0.845 22.849 70.339 1.00 19.05 256 ALA B O 1
ATOM 3490 N N . TYR B 1 201 ? 1.334 22.257 70.389 1.00 18.23 257 TYR B N 1
ATOM 3491 C CA . TYR B 1 201 ? 1.850 23.615 70.258 1.00 18.55 257 TYR B CA 1
ATOM 3492 C C . TYR B 1 201 ? 2.931 23.685 69.217 1.00 19.57 257 TYR B C 1
ATOM 3493 O O . TYR B 1 201 ? 3.837 22.821 69.196 1.00 17.01 257 TYR B O 1
ATOM 3502 N N . ILE B 1 202 ? 2.819 24.681 68.333 1.00 17.55 258 ILE B N 1
ATOM 3503 C CA . ILE B 1 202 ? 3.828 24.916 67.306 1.00 21.12 258 ILE B CA 1
ATOM 3504 C C . ILE B 1 202 ? 4.561 26.192 67.689 1.00 21.36 258 ILE B C 1
ATOM 3505 O O . ILE B 1 202 ? 3.945 27.248 67.800 1.00 23.42 258 ILE B O 1
ATOM 3510 N N . TYR B 1 203 ? 5.856 26.076 67.932 1.00 18.42 259 TYR B N 1
ATOM 3511 C CA . TYR B 1 203 ? 6.682 27.190 68.413 1.00 19.33 259 TYR B CA 1
ATOM 3512 C C . TYR B 1 203 ? 7.248 27.954 67.213 1.00 19.42 259 TYR B C 1
ATOM 3513 O O . TYR B 1 203 ? 7.960 27.378 66.404 1.00 21.83 259 TYR B O 1
ATOM 3522 N N . PRO B 1 204 ? 6.882 29.239 67.061 1.00 22.62 260 PRO B N 1
ATOM 3523 C CA . PRO B 1 204 ? 7.303 29.977 65.861 1.00 23.59 260 PRO B CA 1
ATOM 3524 C C . PRO B 1 204 ? 8.787 30.300 65.797 1.00 22.91 260 PRO B C 1
ATOM 3525 O O . PRO B 1 204 ? 9.435 30.480 66.829 1.00 23.01 260 PRO B O 1
ATOM 3529 N N . GLY B 1 205 ? 9.313 30.328 64.579 1.00 22.10 261 GLY B N 1
ATOM 3530 C CA . GLY B 1 205 ? 10.677 30.759 64.323 1.00 23.20 261 GLY B CA 1
ATOM 3531 C C . GLY B 1 205 ? 11.802 29.894 64.861 1.00 22.83 261 GLY B C 1
ATOM 3532 O O . GLY B 1 205 ? 12.947 30.322 64.851 1.00 24.71 261 GLY B O 1
ATOM 3533 N N . VAL B 1 206 ? 11.498 28.684 65.303 1.00 20.17 262 VAL B N 1
ATOM 3534 C CA . VAL B 1 206 ? 12.527 27.775 65.808 1.00 19.58 262 VAL B CA 1
ATOM 3535 C C . VAL B 1 206 ? 12.471 26.446 65.064 1.00 20.50 262 VAL B C 1
ATOM 3536 O O . VAL B 1 206 ? 11.494 26.141 64.369 1.00 18.69 262 VAL B O 1
ATOM 3540 N N . ASN B 1 207 ? 13.532 25.659 65.232 1.00 19.78 263 ASN B N 1
ATOM 3541 C CA . ASN B 1 207 ? 13.660 24.386 64.571 1.00 19.89 263 ASN B CA 1
ATOM 3542 C C . ASN B 1 207 ? 13.717 23.244 65.575 1.00 19.16 263 ASN B C 1
ATOM 3543 O O . ASN B 1 207 ? 13.725 23.469 66.780 1.00 16.57 263 ASN B O 1
ATOM 3548 N N . HIS B 1 208 ? 13.705 22.014 65.056 1.00 19.23 264 HIS B N 1
ATOM 3549 C CA . HIS B 1 208 ? 13.844 20.825 65.881 1.00 20.32 264 HIS B CA 1
ATOM 3550 C C . HIS B 1 208 ? 15.086 21.012 66.761 1.00 19.45 264 HIS B C 1
ATOM 3551 O O . HIS B 1 208 ? 16.060 21.665 66.363 1.00 18.46 264 HIS B O 1
ATOM 3558 N N . GLY B 1 209 ? 15.018 20.466 67.961 1.00 22.05 265 GLY B N 1
ATOM 3559 C CA . GLY B 1 209 ? 16.106 20.551 68.942 1.00 20.12 265 GLY B CA 1
ATOM 3560 C C . GLY B 1 209 ? 16.138 21.824 69.760 1.00 17.62 265 GLY B C 1
ATOM 3561 O O . GLY B 1 209 ? 17.126 22.101 70.421 1.00 17.35 265 GLY B O 1
ATOM 3562 N N . PHE B 1 210 ? 15.083 22.637 69.703 1.00 16.76 266 PHE B N 1
ATOM 3563 C CA . PHE B 1 210 ? 15.103 23.938 70.383 1.00 16.00 266 PHE B CA 1
ATOM 3564 C C . PHE B 1 210 ? 15.242 23.862 71.899 1.00 16.57 266 PHE B C 1
ATOM 3565 O O . PHE B 1 210 ? 15.642 24.837 72.520 1.00 16.63 266 PHE B O 1
ATOM 3573 N N . HIS B 1 211 ? 14.947 22.707 72.482 1.00 16.91 267 HIS B N 1
ATOM 3574 C CA . HIS B 1 211 ? 15.085 22.523 73.930 1.00 15.92 267 HIS B CA 1
ATOM 3575 C C . HIS B 1 211 ? 16.515 22.108 74.297 1.00 17.11 267 HIS B C 1
ATOM 3576 O O . HIS B 1 211 ? 16.896 22.216 75.452 1.00 17.85 267 HIS B O 1
ATOM 3583 N N . ASN B 1 212 ? 17.288 21.643 73.320 1.00 15.92 268 ASN B N 1
ATOM 3584 C CA . ASN B 1 212 ? 18.642 21.163 73.583 1.00 15.96 268 ASN B CA 1
ATOM 3585 C C . ASN B 1 212 ? 19.651 22.318 73.660 1.00 17.07 268 ASN B C 1
ATOM 3586 O O . ASN B 1 212 ? 20.123 22.840 72.650 1.00 17.96 268 ASN B O 1
ATOM 3591 N N . ASP B 1 213 ? 19.957 22.699 74.890 1.00 17.72 269 ASP B N 1
ATOM 3592 C CA . ASP B 1 213 ? 20.819 23.835 75.170 1.00 22.91 269 ASP B CA 1
ATOM 3593 C C . ASP B 1 213 ? 22.290 23.582 74.867 1.00 22.19 269 ASP B C 1
ATOM 3594 O O . ASP B 1 213 ? 23.093 24.499 74.974 1.00 22.23 269 ASP B O 1
ATOM 3599 N N . SER B 1 214 ? 22.639 22.367 74.425 1.00 19.23 270 SER B N 1
ATOM 3600 C CA . SER B 1 214 ? 24.003 22.076 74.012 1.00 20.71 270 SER B CA 1
ATOM 3601 C C . SER B 1 214 ? 24.198 22.236 72.490 1.00 21.24 270 SER B C 1
ATOM 3602 O O . SER B 1 214 ? 25.306 21.985 71.984 1.00 22.10 270 SER B O 1
ATOM 3605 N N . THR B 1 215 ? 23.171 22.691 71.770 1.00 19.49 271 THR B N 1
ATOM 3606 C CA . THR B 1 215 ? 23.255 22.834 70.310 1.00 20.01 271 THR B CA 1
ATOM 3607 C C . THR B 1 215 ? 22.903 24.237 69.854 1.00 19.93 271 THR B C 1
ATOM 3608 O O . THR B 1 215 ? 22.232 24.958 70.577 1.00 20.92 271 THR B O 1
ATOM 3612 N N . PRO B 1 216 ? 23.302 24.604 68.617 1.00 22.87 272 PRO B N 1
ATOM 3613 C CA . PRO B 1 216 ? 22.971 25.934 68.057 1.00 22.99 272 PRO B CA 1
ATOM 3614 C C . PRO B 1 216 ? 21.477 26.145 67.776 1.00 21.28 272 PRO B C 1
ATOM 3615 O O . PRO B 1 216 ? 21.062 27.264 67.560 1.00 22.24 272 PRO B O 1
ATOM 3619 N N A ARG B 1 217 ? 20.691 25.068 67.775 0.50 20.95 273 ARG B N 1
ATOM 3620 N N B ARG B 1 217 ? 20.689 25.073 67.782 0.50 21.71 273 ARG B N 1
ATOM 3621 C CA A ARG B 1 217 ? 19.254 25.172 67.559 0.50 20.78 273 ARG B CA 1
ATOM 3622 C CA B ARG B 1 217 ? 19.252 25.190 67.574 0.50 22.02 273 ARG B CA 1
ATOM 3623 C C A ARG B 1 217 ? 18.505 25.555 68.843 0.50 20.95 273 ARG B C 1
ATOM 3624 C C B ARG B 1 217 ? 18.504 25.566 68.846 0.50 21.67 273 ARG B C 1
ATOM 3625 O O A ARG B 1 217 ? 17.299 25.801 68.811 0.50 20.00 273 ARG B O 1
ATOM 3626 O O B ARG B 1 217 ? 17.297 25.806 68.813 0.50 20.57 273 ARG B O 1
ATOM 3641 N N . TYR B 1 218 ? 19.219 25.630 69.963 1.00 20.08 274 TYR B N 1
ATOM 3642 C CA . TYR B 1 218 ? 18.616 26.008 71.231 1.00 19.82 274 TYR B CA 1
ATOM 3643 C C . TYR B 1 218 ? 17.925 27.365 71.133 1.00 21.67 274 TYR B C 1
ATOM 3644 O O . TYR B 1 218 ? 18.476 28.301 70.552 1.00 20.32 274 TYR B O 1
ATOM 3653 N N . ASP B 1 219 ? 16.718 27.451 71.677 1.00 19.25 275 ASP B N 1
ATOM 3654 C CA . ASP B 1 219 ? 16.014 28.731 71.799 1.00 20.50 275 ASP B CA 1
ATOM 3655 C C . ASP B 1 219 ? 15.433 28.796 73.203 1.00 19.95 275 ASP B C 1
ATOM 3656 O O . ASP B 1 219 ? 14.484 28.064 73.527 1.00 19.72 275 ASP B O 1
ATOM 3661 N N . LYS B 1 220 ? 16.009 29.655 74.034 1.00 19.16 276 LYS B N 1
ATOM 3662 C CA . LYS B 1 220 ? 15.610 29.743 75.440 1.00 21.96 276 LYS B CA 1
ATOM 3663 C C . LYS B 1 220 ? 14.113 29.990 75.660 1.00 19.62 276 LYS B C 1
ATOM 3664 O O . LYS B 1 220 ? 13.486 29.289 76.458 1.00 18.97 276 LYS B O 1
ATOM 3670 N N . SER B 1 221 ? 13.533 30.936 74.932 1.00 20.39 277 SER B N 1
ATOM 3671 C CA . SER B 1 221 ? 12.117 31.252 75.107 1.00 21.95 277 SER B CA 1
ATOM 3672 C C . SER B 1 221 ? 11.212 30.071 74.809 1.00 19.49 277 SER B C 1
ATOM 3673 O O . SER B 1 221 ? 10.304 29.771 75.587 1.00 20.82 277 SER B O 1
ATOM 3676 N N . ALA B 1 222 ? 11.438 29.417 73.680 1.00 19.29 278 ALA B N 1
ATOM 3677 C CA . ALA B 1 222 ? 10.630 28.256 73.328 1.00 18.27 278 ALA B CA 1
ATOM 3678 C C . ALA B 1 222 ? 10.887 27.074 74.290 1.00 16.19 278 ALA B C 1
ATOM 3679 O O . ALA B 1 222 ? 9.958 26.400 74.707 1.00 15.15 278 ALA B O 1
ATOM 3681 N N . ALA B 1 223 ? 12.143 26.862 74.640 1.00 16.86 279 ALA B N 1
ATOM 3682 C CA . ALA B 1 223 ? 12.527 25.760 75.538 1.00 16.23 279 ALA B CA 1
ATOM 3683 C C . ALA B 1 223 ? 11.842 25.887 76.887 1.00 16.42 279 ALA B C 1
ATOM 3684 O O . ALA B 1 223 ? 11.234 24.938 77.371 1.00 17.59 279 ALA B O 1
ATOM 3686 N N . ASP B 1 224 ? 11.939 27.071 77.472 1.00 16.28 280 ASP B N 1
ATOM 3687 C CA . ASP B 1 224 ? 11.363 27.335 78.779 1.00 18.36 280 ASP B CA 1
ATOM 3688 C C . ASP B 1 224 ? 9.837 27.223 78.766 1.00 17.70 280 ASP B C 1
ATOM 3689 O O . ASP B 1 224 ? 9.258 26.647 79.683 1.00 18.00 280 ASP B O 1
ATOM 3694 N N . LEU B 1 225 ? 9.197 27.796 77.751 1.00 17.78 281 LEU B N 1
ATOM 3695 C CA . LEU B 1 225 ? 7.752 27.706 77.623 1.00 18.37 281 LEU B CA 1
ATOM 3696 C C . LEU B 1 225 ? 7.310 26.242 77.461 1.00 17.28 281 LEU B C 1
ATOM 3697 O O . LEU B 1 225 ? 6.361 25.787 78.109 1.00 16.93 281 LEU B O 1
ATOM 3702 N N . ALA B 1 226 ? 7.970 25.504 76.573 1.00 17.74 282 ALA B N 1
ATOM 3703 C CA . ALA B 1 226 ? 7.621 24.074 76.370 1.00 16.79 282 ALA B CA 1
ATOM 3704 C C . ALA B 1 226 ? 7.806 23.283 77.673 1.00 16.14 282 ALA B C 1
ATOM 3705 O O . ALA B 1 226 ? 6.993 22.399 78.006 1.00 16.35 282 ALA B O 1
ATOM 3707 N N . TRP B 1 227 ? 8.853 23.609 78.424 1.00 15.82 283 TRP B N 1
ATOM 3708 C CA . TRP B 1 227 ? 9.102 22.882 79.659 1.00 16.71 283 TRP B CA 1
ATOM 3709 C C . TRP B 1 227 ? 8.036 23.198 80.694 1.00 16.82 283 TRP B C 1
ATOM 3710 O O . TRP B 1 227 ? 7.589 22.307 81.412 1.00 17.76 283 TRP B O 1
ATOM 3721 N N . GLN B 1 228 ? 7.635 24.453 80.789 1.00 19.58 284 GLN B N 1
ATOM 3722 C CA . GLN B 1 228 ? 6.592 24.825 81.746 1.00 21.56 284 GLN B CA 1
ATOM 3723 C C . GLN B 1 228 ? 5.324 24.067 81.442 1.00 18.44 284 GLN B C 1
ATOM 3724 O O . GLN B 1 228 ? 4.669 23.571 82.339 1.00 18.32 284 GLN B O 1
ATOM 3730 N N . ARG B 1 229 ? 4.952 24.020 80.176 1.00 17.04 285 ARG B N 1
ATOM 3731 C CA . ARG B 1 229 ? 3.763 23.276 79.761 1.00 19.00 285 ARG B CA 1
ATOM 3732 C C . ARG B 1 229 ? 3.893 21.791 80.094 1.00 17.25 285 ARG B C 1
ATOM 3733 O O . ARG B 1 229 ? 2.925 21.150 80.510 1.00 15.44 285 ARG B O 1
ATOM 3741 N N . THR B 1 230 ? 5.089 21.260 79.904 1.00 16.23 286 THR B N 1
ATOM 3742 C CA . THR B 1 230 ? 5.382 19.855 80.228 1.00 16.54 286 THR B CA 1
ATOM 3743 C C . THR B 1 230 ? 5.192 19.566 81.721 1.00 16.60 286 THR B C 1
ATOM 3744 O O . THR B 1 230 ? 4.533 18.592 82.093 1.00 17.24 286 THR B O 1
ATOM 3748 N N . LEU B 1 231 ? 5.714 20.431 82.580 1.00 16.60 287 LEU B N 1
ATOM 3749 C CA . LEU B 1 231 ? 5.542 20.247 84.025 1.00 18.79 287 LEU B CA 1
ATOM 3750 C C . LEU B 1 231 ? 4.055 20.329 84.443 1.00 19.13 287 LEU B C 1
ATOM 3751 O O . LEU B 1 231 ? 3.615 19.591 85.337 1.00 18.83 287 LEU B O 1
ATOM 3756 N N A LYS B 1 232 ? 3.297 21.230 83.824 0.50 19.48 288 LYS B N 1
ATOM 3757 N N B LYS B 1 232 ? 3.299 21.232 83.825 0.50 18.95 288 LYS B N 1
ATOM 3758 C CA A LYS B 1 232 ? 1.866 21.344 84.131 0.50 20.48 288 LYS B CA 1
ATOM 3759 C CA B LYS B 1 232 ? 1.869 21.360 84.130 0.50 19.64 288 LYS B CA 1
ATOM 3760 C C A LYS B 1 232 ? 1.128 20.073 83.702 0.50 19.38 288 LYS B C 1
ATOM 3761 C C B LYS B 1 232 ? 1.120 20.088 83.692 0.50 18.91 288 LYS B C 1
ATOM 3762 O O A LYS B 1 232 ? 0.195 19.623 84.373 0.50 19.92 288 LYS B O 1
ATOM 3763 O O B LYS B 1 232 ? 0.194 19.628 84.371 0.50 19.49 288 LYS B O 1
ATOM 3774 N N . TRP B 1 233 ? 1.579 19.477 82.603 1.00 17.35 289 TRP B N 1
ATOM 3775 C CA . TRP B 1 233 ? 0.977 18.228 82.088 1.00 17.71 289 TRP B CA 1
ATOM 3776 C C . TRP B 1 233 ? 1.268 17.086 83.073 1.00 18.82 289 TRP B C 1
ATOM 3777 O O . TRP B 1 233 ? 0.364 16.348 83.474 1.00 16.54 289 TRP B O 1
ATOM 3788 N N . PHE B 1 234 ? 2.527 17.002 83.510 1.00 19.11 290 PHE B N 1
ATOM 3789 C CA . PHE B 1 234 ? 2.905 15.996 84.509 1.00 19.12 290 PHE B CA 1
ATOM 3790 C C . PHE B 1 234 ? 2.097 16.159 85.791 1.00 21.68 290 PHE B C 1
ATOM 3791 O O . PHE B 1 234 ? 1.612 15.189 86.359 1.00 22.58 290 PHE B O 1
ATOM 3799 N N . ASP B 1 235 ? 1.976 17.391 86.265 1.00 22.23 291 ASP B N 1
ATOM 3800 C CA . ASP B 1 235 ? 1.234 17.668 87.487 1.00 25.03 291 ASP B CA 1
ATOM 3801 C C . ASP B 1 235 ? -0.233 17.241 87.350 1.00 24.56 291 ASP B C 1
ATOM 3802 O O . ASP B 1 235 ? -0.835 16.741 88.287 1.00 23.82 291 ASP B O 1
ATOM 3807 N N . LYS B 1 236 ? -0.799 17.473 86.176 1.00 21.76 292 LYS B N 1
ATOM 3808 C CA . LYS B 1 236 ? -2.195 17.142 85.944 1.00 25.19 292 LYS B CA 1
ATOM 3809 C C . LYS B 1 236 ? -2.461 15.637 85.808 1.00 23.90 292 LYS B C 1
ATOM 3810 O O . LYS B 1 236 ? -3.444 15.135 86.344 1.00 24.29 292 LYS B O 1
ATOM 3816 N N . TYR B 1 237 ? -1.555 14.916 85.156 1.00 23.93 293 TYR B N 1
ATOM 3817 C CA . TYR B 1 237 ? -1.798 13.502 84.868 1.00 24.77 293 TYR B CA 1
ATOM 3818 C C . TYR B 1 237 ? -0.983 12.447 85.609 1.00 28.89 293 TYR B C 1
ATOM 3819 O O . TYR B 1 237 ? -1.320 11.270 85.534 1.00 27.64 293 TYR B O 1
ATOM 3828 N N . LEU B 1 238 ? 0.044 12.840 86.354 1.00 29.68 294 LEU B N 1
ATOM 3829 C CA . LEU B 1 238 ? 0.824 11.857 87.119 1.00 37.66 294 LEU B CA 1
ATOM 3830 C C . LEU B 1 238 ? 0.356 11.767 88.569 1.00 43.48 294 LEU B C 1
ATOM 3831 O O . LEU B 1 238 ? 0.036 12.780 89.183 1.00 51.92 294 LEU B O 1
ATOM 3837 N N . SER C 1 1 ? 65.675 36.673 130.102 1.00 42.33 57 SER C N 1
ATOM 3838 C CA . SER C 1 1 ? 64.513 35.970 130.717 1.00 41.25 57 SER C CA 1
ATOM 3839 C C . SER C 1 1 ? 64.897 34.574 131.111 1.00 39.32 57 SER C C 1
ATOM 3840 O O . SER C 1 1 ? 65.569 33.900 130.347 1.00 41.40 57 SER C O 1
ATOM 3843 N N . ASN C 1 2 ? 64.424 34.132 132.276 1.00 39.84 58 ASN C N 1
ATOM 3844 C CA . ASN C 1 2 ? 64.656 32.769 132.770 1.00 37.91 58 ASN C CA 1
ATOM 3845 C C . ASN C 1 2 ? 63.396 31.905 132.624 1.00 38.08 58 ASN C C 1
ATOM 3846 O O . ASN C 1 2 ? 63.282 30.828 133.222 1.00 37.73 58 ASN C O 1
ATOM 3851 N N . ALA C 1 3 ? 62.438 32.393 131.846 1.00 36.78 59 ALA C N 1
ATOM 3852 C CA . ALA C 1 3 ? 61.214 31.646 131.580 1.00 38.23 59 ALA C CA 1
ATOM 3853 C C . ALA C 1 3 ? 61.528 30.325 130.894 1.00 38.34 59 ALA C C 1
ATOM 3854 O O . ALA C 1 3 ? 62.536 30.203 130.180 1.00 34.71 59 ALA C O 1
ATOM 3856 N N . GLN C 1 4 ? 60.677 29.330 131.131 1.00 39.12 60 GLN C N 1
ATOM 3857 C CA . GLN C 1 4 ? 60.760 28.095 130.371 1.00 38.30 60 GLN C CA 1
ATOM 3858 C C . GLN C 1 4 ? 60.488 28.421 128.890 1.00 37.28 60 GLN C C 1
ATOM 3859 O O . GLN C 1 4 ? 59.741 29.346 128.552 1.00 37.65 60 GLN C O 1
ATOM 3865 N N . VAL C 1 5 ? 61.140 27.678 128.011 1.00 36.59 61 VAL C N 1
ATOM 3866 C CA . VAL C 1 5 ? 61.033 27.888 126.573 1.00 37.12 61 VAL C CA 1
ATOM 3867 C C . VAL C 1 5 ? 60.394 26.658 125.943 1.00 36.26 61 VAL C C 1
ATOM 3868 O O . VAL C 1 5 ? 60.895 25.556 126.084 1.00 36.60 61 VAL C O 1
ATOM 3872 N N . GLU C 1 6 ? 59.266 26.858 125.284 1.00 35.41 62 GLU C N 1
ATOM 3873 C CA . GLU C 1 6 ? 58.530 25.785 124.633 1.00 36.66 62 GLU C CA 1
ATOM 3874 C C . GLU C 1 6 ? 59.454 25.138 123.578 1.00 34.72 62 GLU C C 1
ATOM 3875 O O . GLU C 1 6 ? 60.207 25.834 122.870 1.00 34.87 62 GLU C O 1
ATOM 3881 N N . PHE C 1 7 ? 59.439 23.806 123.482 1.00 33.87 63 PHE C N 1
ATOM 3882 C CA . PHE C 1 7 ? 60.287 23.124 122.497 1.00 33.58 63 PHE C CA 1
ATOM 3883 C C . PHE C 1 7 ? 59.975 23.581 121.063 1.00 34.50 63 PHE C C 1
ATOM 3884 O O . PHE C 1 7 ? 60.836 23.510 120.188 1.00 37.70 63 PHE C O 1
ATOM 3892 N N . THR C 1 8 ? 58.751 24.066 120.838 1.00 36.09 64 THR C N 1
ATOM 3893 C CA . THR C 1 8 ? 58.292 24.557 119.529 1.00 35.16 64 THR C CA 1
ATOM 3894 C C . THR C 1 8 ? 58.481 26.070 119.317 1.00 34.21 64 THR C C 1
ATOM 3895 O O . THR C 1 8 ? 58.065 26.605 118.293 1.00 34.43 64 THR C O 1
ATOM 3899 N N . ASP C 1 9 ? 59.114 26.753 120.260 1.00 32.70 65 ASP C N 1
ATOM 3900 C CA . ASP C 1 9 ? 59.315 28.201 120.158 1.00 34.43 65 ASP C CA 1
ATOM 3901 C C . ASP C 1 9 ? 59.946 28.546 118.799 1.00 37.09 65 ASP C C 1
ATOM 3902 O O . ASP C 1 9 ? 61.046 28.088 118.492 1.00 39.07 65 ASP C O 1
ATOM 3907 N N . PRO C 1 10 ? 59.267 29.376 117.989 1.00 38.48 66 PRO C N 1
ATOM 3908 C CA . PRO C 1 10 ? 59.812 29.682 116.656 1.00 40.39 66 PRO C CA 1
ATOM 3909 C C . PRO C 1 10 ? 61.130 30.460 116.621 1.00 40.45 66 PRO C C 1
ATOM 3910 O O . PRO C 1 10 ? 61.756 30.543 115.567 1.00 42.07 66 PRO C O 1
ATOM 3914 N N . GLU C 1 11 ? 61.554 31.020 117.744 1.00 38.45 67 GLU C N 1
ATOM 3915 C CA . GLU C 1 11 ? 62.820 31.741 117.787 1.00 40.93 67 GLU C CA 1
ATOM 3916 C C . GLU C 1 11 ? 64.037 30.839 117.999 1.00 42.02 67 GLU C C 1
ATOM 3917 O O . GLU C 1 11 ? 65.168 31.315 118.004 1.00 43.44 67 GLU C O 1
ATOM 3923 N N . ILE C 1 12 ? 63.821 29.541 118.196 1.00 43.13 68 ILE C N 1
ATOM 3924 C CA . ILE C 1 12 ? 64.943 28.617 118.372 1.00 43.23 68 ILE C CA 1
ATOM 3925 C C . ILE C 1 12 ? 64.811 27.431 117.427 1.00 45.27 68 ILE C C 1
ATOM 3926 O O . ILE C 1 12 ? 63.726 27.151 116.917 1.00 45.39 68 ILE C O 1
ATOM 3931 N N . PHE C 1 13 ? 65.939 26.782 117.149 1.00 46.30 69 PHE C N 1
ATOM 3932 C CA . PHE C 1 13 ? 65.961 25.576 116.331 1.00 47.84 69 PHE C CA 1
ATOM 3933 C C . PHE C 1 13 ? 66.750 24.519 117.090 1.00 48.21 69 PHE C C 1
ATOM 3934 O O . PHE C 1 13 ? 67.951 24.677 117.311 1.00 48.71 69 PHE C O 1
ATOM 3942 N N . ALA C 1 14 ? 66.066 23.447 117.487 1.00 47.43 70 ALA C N 1
ATOM 3943 C CA . ALA C 1 14 ? 66.667 22.388 118.298 1.00 45.91 70 ALA C CA 1
ATOM 3944 C C . ALA C 1 14 ? 66.742 21.064 117.560 1.00 47.83 70 ALA C C 1
ATOM 3945 O O . ALA C 1 14 ? 65.804 20.687 116.855 1.00 47.27 70 ALA C O 1
ATOM 3947 N N . GLU C 1 15 ? 67.855 20.358 117.734 1.00 50.74 71 GLU C N 1
ATOM 3948 C CA . GLU C 1 15 ? 68.014 19.033 117.148 1.00 53.45 71 GLU C CA 1
ATOM 3949 C C . GLU C 1 15 ? 69.041 18.239 117.941 1.00 55.02 71 GLU C C 1
ATOM 3950 O O . GLU C 1 15 ? 69.909 18.823 118.579 1.00 55.03 71 GLU C O 1
ATOM 3956 N N . TYR C 1 16 ? 68.903 16.917 117.932 1.00 54.66 72 TYR C N 1
ATOM 3957 C CA . TYR C 1 16 ? 69.891 16.053 118.557 1.00 56.55 72 TYR C CA 1
ATOM 3958 C C . TYR C 1 16 ? 70.966 15.811 117.515 1.00 59.69 72 TYR C C 1
ATOM 3959 O O . TYR C 1 16 ? 70.672 15.689 116.325 1.00 62.69 72 TYR C O 1
ATOM 3968 N N . ILE C 1 17 ? 72.213 15.801 117.963 1.00 62.48 73 ILE C N 1
ATOM 3969 C CA . ILE C 1 17 ? 73.348 15.554 117.091 1.00 66.13 73 ILE C CA 1
ATOM 3970 C C . ILE C 1 17 ? 74.269 14.569 117.787 1.00 69.40 73 ILE C C 1
ATOM 3971 O O . ILE C 1 17 ? 74.028 14.186 118.932 1.00 67.56 73 ILE C O 1
ATOM 3976 N N . THR C 1 18 ? 75.304 14.141 117.081 1.00 75.05 74 THR C N 1
ATOM 3977 C CA . THR C 1 18 ? 76.354 13.342 117.695 1.00 79.38 74 THR C CA 1
ATOM 3978 C C . THR C 1 18 ? 77.655 14.069 117.391 1.00 83.23 74 THR C C 1
ATOM 3979 O O . THR C 1 18 ? 77.759 14.768 116.383 1.00 83.75 74 THR C O 1
ATOM 3983 N N . TYR C 1 19 ? 78.623 13.964 118.291 1.00 86.56 75 TYR C N 1
ATOM 3984 C CA . TYR C 1 19 ? 79.921 14.602 118.083 1.00 89.41 75 TYR C CA 1
ATOM 3985 C C . TYR C 1 19 ? 80.991 13.655 118.620 1.00 92.86 75 TYR C C 1
ATOM 3986 O O . TYR C 1 19 ? 80.699 12.821 119.467 1.00 90.15 75 TYR C O 1
ATOM 3995 N N . PRO C 1 20 ? 82.235 13.784 118.136 1.00 98.44 76 PRO C N 1
ATOM 3996 C CA . PRO C 1 20 ? 83.274 12.869 118.600 1.00 102.11 76 PRO C CA 1
ATOM 3997 C C . PRO C 1 20 ? 83.914 13.219 119.949 1.00 101.90 76 PRO C C 1
ATOM 3998 O O . PRO C 1 20 ? 84.171 14.389 120.250 1.00 103.17 76 PRO C O 1
ATOM 4002 N N . SER C 1 21 ? 84.155 12.186 120.747 1.00 102.64 77 SER C N 1
ATOM 4003 C CA . SER C 1 21 ? 84.825 12.301 122.037 1.00 102.89 77 SER C CA 1
ATOM 4004 C C . SER C 1 21 ? 85.805 11.128 122.108 1.00 107.31 77 SER C C 1
ATOM 4005 O O . SER C 1 21 ? 85.525 10.120 122.759 1.00 106.81 77 SER C O 1
ATOM 4008 N N . PRO C 1 22 ? 86.960 11.261 121.429 1.00 112.89 78 PRO C N 1
ATOM 4009 C CA . PRO C 1 22 ? 87.938 10.169 121.348 1.00 119.82 78 PRO C CA 1
ATOM 4010 C C . PRO C 1 22 ? 88.503 9.683 122.683 1.00 123.14 78 PRO C C 1
ATOM 4011 O O . PRO C 1 22 ? 88.917 8.531 122.778 1.00 127.17 78 PRO C O 1
ATOM 4015 N N . ASN C 1 23 ? 88.526 10.541 123.695 1.00 121.21 79 ASN C N 1
ATOM 4016 C CA . ASN C 1 23 ? 89.023 10.165 125.013 1.00 125.07 79 ASN C CA 1
ATOM 4017 C C . ASN C 1 23 ? 87.888 9.946 125.998 1.00 120.74 79 ASN C C 1
ATOM 4018 O O . ASN C 1 23 ? 88.115 9.789 127.195 1.00 121.74 79 ASN C O 1
ATOM 4023 N N . GLY C 1 24 ? 86.662 9.938 125.487 1.00 118.62 80 GLY C N 1
ATOM 4024 C CA . GLY C 1 24 ? 85.483 9.722 126.307 1.00 115.66 80 GLY C CA 1
ATOM 4025 C C . GLY C 1 24 ? 84.721 8.524 125.785 1.00 115.45 80 GLY C C 1
ATOM 4026 O O . GLY C 1 24 ? 85.290 7.442 125.654 1.00 121.18 80 GLY C O 1
ATOM 4027 N N . HIS C 1 25 ? 83.455 8.719 125.428 1.00 108.06 81 HIS C N 1
ATOM 4028 C CA . HIS C 1 25 ? 82.624 7.612 124.964 1.00 107.38 81 HIS C CA 1
ATOM 4029 C C . HIS C 1 25 ? 82.457 7.524 123.432 1.00 107.64 81 HIS C C 1
ATOM 4030 O O . HIS C 1 25 ? 81.513 6.906 122.946 1.00 104.25 81 HIS C O 1
ATOM 4037 N N . GLY C 1 26 ? 83.400 8.081 122.675 1.00 111.93 82 GLY C N 1
ATOM 4038 C CA . GLY C 1 26 ? 83.367 7.983 121.210 1.00 114.92 82 GLY C CA 1
ATOM 4039 C C . GLY C 1 26 ? 82.402 8.950 120.558 1.00 112.54 82 GLY C C 1
ATOM 4040 O O . GLY C 1 26 ? 82.607 10.152 120.636 1.00 111.94 82 GLY C O 1
ATOM 4041 N N . GLU C 1 27 ? 81.361 8.444 119.896 1.00 113.23 83 GLU C N 1
ATOM 4042 C CA . GLU C 1 27 ? 80.372 9.340 119.290 1.00 112.26 83 GLU C CA 1
ATOM 4043 C C . GLU C 1 27 ? 79.271 9.620 120.299 1.00 108.63 83 GLU C C 1
ATOM 4044 O O . GLU C 1 27 ? 78.481 8.744 120.626 1.00 112.79 83 GLU C O 1
ATOM 4050 N N . VAL C 1 28 ? 79.246 10.854 120.798 1.00 103.65 84 VAL C N 1
ATOM 4051 C CA . VAL C 1 28 ? 78.354 11.254 121.882 1.00 99.04 84 VAL C CA 1
ATOM 4052 C C . VAL C 1 28 ? 77.166 12.064 121.382 1.00 93.30 84 VAL C C 1
ATOM 4053 O O . VAL C 1 28 ? 77.315 12.989 120.593 1.00 92.72 84 VAL C O 1
ATOM 4057 N N . ARG C 1 29 ? 75.990 11.720 121.884 1.00 87.24 85 ARG C N 1
ATOM 4058 C CA . ARG C 1 29 ? 74.752 12.407 121.542 1.00 81.13 85 ARG C CA 1
ATOM 4059 C C . ARG C 1 29 ? 74.619 13.675 122.373 1.00 72.14 85 ARG C C 1
ATOM 4060 O O . ARG C 1 29 ? 74.956 13.693 123.558 1.00 68.86 85 ARG C O 1
ATOM 4068 N N . GLY C 1 30 ? 74.132 14.737 121.740 1.00 68.27 86 GLY C N 1
ATOM 4069 C CA . GLY C 1 30 ? 73.905 16.005 122.417 1.00 62.67 86 GLY C CA 1
ATOM 4070 C C . GLY C 1 30 ? 72.712 16.754 121.839 1.00 59.44 86 GLY C C 1
ATOM 4071 O O . GLY C 1 30 ? 72.322 16.526 120.692 1.00 59.06 86 GLY C O 1
ATOM 4072 N N . TYR C 1 31 ? 72.122 17.618 122.661 1.00 53.03 87 TYR C N 1
ATOM 4073 C CA . TYR C 1 31 ? 70.990 18.449 122.267 1.00 51.28 87 TYR C CA 1
ATOM 4074 C C . TYR C 1 31 ? 71.554 19.807 121.874 1.00 48.64 87 TYR C C 1
ATOM 4075 O O . TYR C 1 31 ? 72.096 20.525 122.710 1.00 46.85 87 TYR C O 1
ATOM 4084 N N . LEU C 1 32 ? 71.480 20.118 120.586 1.00 50.53 88 LEU C N 1
ATOM 4085 C CA . LEU C 1 32 ? 72.004 21.368 120.047 1.00 51.97 88 LEU C CA 1
ATOM 4086 C C . LEU C 1 32 ? 70.859 22.332 119.759 1.00 50.21 88 LEU C C 1
ATOM 4087 O O . LEU C 1 32 ? 69.957 21.989 119.006 1.00 50.19 88 LEU C O 1
ATOM 4092 N N . VAL C 1 33 ? 70.914 23.542 120.322 1.00 50.12 89 VAL C N 1
ATOM 4093 C CA . VAL C 1 33 ? 69.876 24.538 120.081 1.00 47.55 89 VAL C CA 1
ATOM 4094 C C . VAL C 1 33 ? 70.501 25.844 119.592 1.00 49.81 89 VAL C C 1
ATOM 4095 O O . VAL C 1 33 ? 71.428 26.351 120.210 1.00 49.33 89 VAL C O 1
ATOM 4099 N N . LYS C 1 34 ? 69.979 26.375 118.486 1.00 52.87 90 LYS C N 1
ATOM 4100 C CA . LYS C 1 34 ? 70.478 27.609 117.874 1.00 58.03 90 LYS C CA 1
ATOM 4101 C C . LYS C 1 34 ? 69.386 28.657 117.792 1.00 56.52 90 LYS C C 1
ATOM 4102 O O . LYS C 1 34 ? 68.208 28.307 117.748 1.00 53.01 90 LYS C O 1
ATOM 4108 N N . PRO C 1 35 ? 69.775 29.946 117.733 1.00 56.85 91 PRO C N 1
ATOM 4109 C CA . PRO C 1 35 ? 68.781 30.977 117.447 1.00 55.82 91 PRO C CA 1
ATOM 4110 C C . PRO C 1 35 ? 68.261 30.692 116.039 1.00 59.08 91 PRO C C 1
ATOM 4111 O O . PRO C 1 35 ? 69.056 30.358 115.161 1.00 60.97 91 PRO C O 1
ATOM 4115 N N . ALA C 1 36 ? 66.950 30.772 115.831 1.00 58.35 92 ALA C N 1
ATOM 4116 C CA . ALA C 1 36 ? 66.365 30.440 114.530 1.00 62.66 92 ALA C CA 1
ATOM 4117 C C . ALA C 1 36 ? 66.799 31.400 113.424 1.00 68.27 92 ALA C C 1
ATOM 4118 O O . ALA C 1 36 ? 66.976 30.999 112.277 1.00 68.13 92 ALA C O 1
ATOM 4120 N N . LYS C 1 37 ? 66.958 32.667 113.776 1.00 71.58 93 LYS C N 1
ATOM 4121 C CA . LYS C 1 37 ? 67.372 33.674 112.823 1.00 83.72 93 LYS C CA 1
ATOM 4122 C C . LYS C 1 37 ? 68.801 34.099 113.115 1.00 88.52 93 LYS C C 1
ATOM 4123 O O . LYS C 1 37 ? 69.044 34.898 114.017 1.00 95.14 93 LYS C O 1
ATOM 4137 N N . SER C 1 39 ? 72.249 35.483 111.095 1.00 92.77 95 SER C N 1
ATOM 4138 C CA . SER C 1 39 ? 72.865 35.934 109.855 1.00 94.39 95 SER C CA 1
ATOM 4139 C C . SER C 1 39 ? 74.325 35.470 109.855 1.00 96.57 95 SER C C 1
ATOM 4140 O O . SER C 1 39 ? 74.703 34.595 109.075 1.00 104.06 95 SER C O 1
ATOM 4143 N N . GLY C 1 40 ? 75.120 36.003 110.781 1.00 90.64 96 GLY C N 1
ATOM 4144 C CA . GLY C 1 40 ? 76.537 35.664 110.866 1.00 89.39 96 GLY C CA 1
ATOM 4145 C C . GLY C 1 40 ? 76.848 34.563 111.862 1.00 85.44 96 GLY C C 1
ATOM 4146 O O . GLY C 1 40 ? 75.952 33.892 112.381 1.00 82.28 96 GLY C O 1
ATOM 4147 N N . LYS C 1 41 ? 78.137 34.358 112.108 1.00 87.18 97 LYS C N 1
ATOM 4148 C CA . LYS C 1 41 ? 78.591 33.362 113.075 1.00 85.15 97 LYS C CA 1
ATOM 4149 C C . LYS C 1 41 ? 78.135 33.785 114.473 1.00 79.59 97 LYS C C 1
ATOM 4150 O O . LYS C 1 41 ? 78.070 34.973 114.781 1.00 75.53 97 LYS C O 1
ATOM 4156 N N . THR C 1 42 ? 77.836 32.798 115.310 1.00 76.07 98 THR C N 1
ATOM 4157 C CA . THR C 1 42 ? 77.289 33.029 116.643 1.00 73.47 98 THR C CA 1
ATOM 4158 C C . THR C 1 42 ? 78.164 32.362 117.710 1.00 71.89 98 THR C C 1
ATOM 4159 O O . THR C 1 42 ? 78.703 31.283 117.474 1.00 75.59 98 THR C O 1
ATOM 4163 N N . PRO C 1 43 ? 78.324 33.001 118.884 1.00 67.37 99 PRO C N 1
ATOM 4164 C CA . PRO C 1 43 ? 79.118 32.357 119.936 1.00 66.77 99 PRO C CA 1
ATOM 4165 C C . PRO C 1 43 ? 78.396 31.132 120.499 1.00 64.61 99 PRO C C 1
ATOM 4166 O O . PRO C 1 43 ? 77.178 31.008 120.341 1.00 60.14 99 PRO C O 1
ATOM 4170 N N . ALA C 1 44 ? 79.142 30.246 121.162 1.00 66.26 100 ALA C N 1
ATOM 4171 C CA . ALA C 1 44 ? 78.579 29.007 121.684 1.00 65.19 100 ALA C CA 1
ATOM 4172 C C . ALA C 1 44 ? 78.727 28.844 123.189 1.00 63.36 100 ALA C C 1
ATOM 4173 O O . ALA C 1 44 ? 79.628 29.401 123.806 1.00 66.70 100 ALA C O 1
ATOM 4175 N N . VAL C 1 45 ? 77.833 28.047 123.763 1.00 61.49 101 VAL C N 1
ATOM 4176 C CA . VAL C 1 45 ? 77.858 27.729 125.178 1.00 61.42 101 VAL C CA 1
ATOM 4177 C C . VAL C 1 45 ? 77.584 26.244 125.357 1.00 61.10 101 VAL C C 1
ATOM 4178 O O . VAL C 1 45 ? 76.622 25.716 124.800 1.00 57.70 101 VAL C O 1
ATOM 4182 N N . VAL C 1 46 ? 78.455 25.573 126.106 1.00 61.52 102 VAL C N 1
ATOM 4183 C CA . VAL C 1 46 ? 78.242 24.182 126.457 1.00 61.47 102 VAL C CA 1
ATOM 4184 C C . VAL C 1 46 ? 77.492 24.193 127.782 1.00 59.02 102 VAL C C 1
ATOM 4185 O O . VAL C 1 46 ? 77.871 24.899 128.712 1.00 58.51 102 VAL C O 1
ATOM 4189 N N . VAL C 1 47 ? 76.409 23.429 127.845 1.00 58.64 103 VAL C N 1
ATOM 4190 C CA . VAL C 1 47 ? 75.592 23.337 129.048 1.00 57.62 103 VAL C CA 1
ATOM 4191 C C . VAL C 1 47 ? 75.746 21.939 129.637 1.00 57.82 103 VAL C C 1
ATOM 4192 O O . VAL C 1 47 ? 75.432 20.951 128.986 1.00 57.43 103 VAL C O 1
ATOM 4196 N N . VAL C 1 48 ? 76.225 21.864 130.875 1.00 61.83 104 VAL C N 1
ATOM 4197 C CA . VAL C 1 48 ? 76.491 20.576 131.522 1.00 62.62 104 VAL C CA 1
ATOM 4198 C C . VAL C 1 48 ? 75.417 20.246 132.549 1.00 61.60 104 VAL C C 1
ATOM 4199 O O . VAL C 1 48 ? 75.144 21.043 133.456 1.00 57.60 104 VAL C O 1
ATOM 4203 N N . HIS C 1 49 ? 74.843 19.051 132.423 1.00 60.50 105 HIS C N 1
ATOM 4204 C CA . HIS C 1 49 ? 73.768 18.618 133.311 1.00 59.19 105 HIS C CA 1
ATOM 4205 C C . HIS C 1 49 ? 74.227 18.306 134.740 1.00 60.18 105 HIS C C 1
ATOM 4206 O O . HIS C 1 49 ? 75.396 18.478 135.092 1.00 60.26 105 HIS C O 1
ATOM 4213 N N . GLU C 1 50 ? 73.264 17.883 135.556 1.00 59.64 106 GLU C N 1
ATOM 4214 C CA . GLU C 1 50 ? 73.487 17.558 136.950 1.00 60.89 106 GLU C CA 1
ATOM 4215 C C . GLU C 1 50 ? 73.928 16.084 137.061 1.00 62.95 106 GLU C C 1
ATOM 4216 O O . GLU C 1 50 ? 74.593 15.564 136.155 1.00 63.41 106 GLU C O 1
ATOM 4222 N N . ASN C 1 51 ? 73.568 15.416 138.157 1.00 64.61 107 ASN C N 1
ATOM 4223 C CA . ASN C 1 51 ? 73.984 14.025 138.399 1.00 69.67 107 ASN C CA 1
ATOM 4224 C C . ASN C 1 51 ? 73.002 12.961 137.900 1.00 67.54 107 ASN C C 1
ATOM 4225 O O . ASN C 1 51 ? 73.041 11.818 138.350 1.00 66.55 107 ASN C O 1
ATOM 4230 N N . ARG C 1 52 ? 72.133 13.317 136.957 1.00 63.07 108 ARG C N 1
ATOM 4231 C CA . ARG C 1 52 ? 71.149 12.359 136.465 1.00 61.64 108 ARG C CA 1
ATOM 4232 C C . ARG C 1 52 ? 70.891 12.436 134.973 1.00 58.72 108 ARG C C 1
ATOM 4233 O O . ARG C 1 52 ? 69.775 12.160 134.517 1.00 60.16 108 ARG C O 1
ATOM 4241 N N . GLY C 1 53 ? 71.919 12.811 134.220 1.00 56.51 109 GLY C N 1
ATOM 4242 C CA . GLY C 1 53 ? 71.830 12.856 132.774 1.00 55.76 109 GLY C CA 1
ATOM 4243 C C . GLY C 1 53 ? 71.074 14.039 132.191 1.00 53.62 109 GLY C C 1
ATOM 4244 O O . GLY C 1 53 ? 70.713 14.998 132.886 1.00 52.23 109 GLY C O 1
ATOM 4245 N N . LEU C 1 54 ? 70.843 13.949 130.888 1.00 53.05 110 LEU C N 1
ATOM 4246 C CA . LEU C 1 54 ? 70.216 15.010 130.122 1.00 49.08 110 LEU C CA 1
ATOM 4247 C C . LEU C 1 54 ? 68.703 14.917 130.247 1.00 46.40 110 LEU C C 1
ATOM 4248 O O . LEU C 1 54 ? 68.050 14.277 129.424 1.00 47.21 110 LEU C O 1
ATOM 4253 N N . ASN C 1 55 ? 68.159 15.532 131.294 1.00 43.72 111 ASN C N 1
ATOM 4254 C CA . ASN C 1 55 ? 66.720 15.486 131.547 1.00 43.21 111 ASN C CA 1
ATOM 4255 C C . ASN C 1 55 ? 66.009 16.716 130.963 1.00 39.03 111 ASN C C 1
ATOM 4256 O O . ASN C 1 55 ? 66.664 17.608 130.445 1.00 38.88 111 ASN C O 1
ATOM 4261 N N . PRO C 1 56 ? 64.668 16.761 131.025 1.00 38.65 112 PRO C N 1
ATOM 4262 C CA . PRO C 1 56 ? 63.989 17.892 130.396 1.00 35.20 112 PRO C CA 1
ATOM 4263 C C . PRO C 1 56 ? 64.355 19.283 130.920 1.00 35.88 112 PRO C C 1
ATOM 4264 O O . PRO C 1 56 ? 64.252 20.255 130.168 1.00 34.13 112 PRO C O 1
ATOM 4268 N N . TYR C 1 57 ? 64.738 19.393 132.191 1.00 36.07 113 TYR C N 1
ATOM 4269 C CA . TYR C 1 57 ? 65.151 20.679 132.755 1.00 37.41 113 TYR C CA 1
ATOM 4270 C C . TYR C 1 57 ? 66.370 21.214 132.029 1.00 37.76 113 TYR C C 1
ATOM 4271 O O . TYR C 1 57 ? 66.378 22.362 131.600 1.00 42.36 113 TYR C O 1
ATOM 4280 N N . ILE C 1 58 ? 67.379 20.378 131.840 1.00 39.95 114 ILE C N 1
ATOM 4281 C CA . ILE C 1 58 ? 68.598 20.816 131.163 1.00 40.45 114 ILE C CA 1
ATOM 4282 C C . ILE C 1 58 ? 68.339 21.140 129.697 1.00 41.23 114 ILE C C 1
ATOM 4283 O O . ILE C 1 58 ? 68.909 22.086 129.157 1.00 41.28 114 ILE C O 1
ATOM 4288 N N . GLU C 1 59 ? 67.469 20.369 129.051 1.00 41.19 115 GLU C N 1
ATOM 4289 C CA . GLU C 1 59 ? 67.113 20.657 127.664 1.00 41.70 115 GLU C CA 1
ATOM 4290 C C . GLU C 1 59 ? 66.442 22.031 127.576 1.00 39.36 115 GLU C C 1
ATOM 4291 O O . GLU C 1 59 ? 66.704 22.808 126.658 1.00 39.73 115 GLU C O 1
ATOM 4297 N N . ASP C 1 60 ? 65.591 22.334 128.545 1.00 38.57 116 ASP C N 1
ATOM 4298 C CA . ASP C 1 60 ? 64.947 23.639 128.585 1.00 36.34 116 ASP C CA 1
ATOM 4299 C C . ASP C 1 60 ? 66.008 24.728 128.773 1.00 35.58 116 ASP C C 1
ATOM 4300 O O . ASP C 1 60 ? 65.955 25.760 128.119 1.00 36.26 116 ASP C O 1
ATOM 4305 N N . VAL C 1 61 ? 66.980 24.502 129.654 1.00 36.61 117 VAL C N 1
ATOM 4306 C CA . VAL C 1 61 ? 68.042 25.491 129.872 1.00 36.83 117 VAL C CA 1
ATOM 4307 C C . VAL C 1 61 ? 68.800 25.760 128.574 1.00 37.52 117 VAL C C 1
ATOM 4308 O O . VAL C 1 61 ? 69.102 26.915 128.257 1.00 39.45 117 VAL C O 1
ATOM 4312 N N . ALA C 1 62 ? 69.070 24.715 127.804 1.00 37.21 118 ALA C N 1
ATOM 4313 C CA . ALA C 1 62 ? 69.728 24.882 126.511 1.00 38.61 118 ALA C CA 1
ATOM 4314 C C . ALA C 1 62 ? 68.892 25.790 125.597 1.00 37.88 118 ALA C C 1
ATOM 4315 O O . ALA C 1 62 ? 69.434 26.655 124.914 1.00 40.26 118 ALA C O 1
ATOM 4317 N N . ARG C 1 63 ? 67.573 25.603 125.595 1.00 34.79 119 ARG C N 1
ATOM 4318 C CA . ARG C 1 63 ? 66.700 26.464 124.806 1.00 34.06 119 ARG C CA 1
ATOM 4319 C C . ARG C 1 63 ? 66.733 27.913 125.321 1.00 34.65 119 ARG C C 1
ATOM 4320 O O . ARG C 1 63 ? 66.698 28.846 124.525 1.00 35.35 119 ARG C O 1
ATOM 4328 N N . ARG C 1 64 ? 66.818 28.102 126.637 1.00 35.31 120 ARG C N 1
ATOM 4329 C CA . ARG C 1 64 ? 66.921 29.462 127.209 1.00 36.53 120 ARG C CA 1
ATOM 4330 C C . ARG C 1 64 ? 68.200 30.148 126.735 1.00 36.62 120 ARG C C 1
ATOM 4331 O O . ARG C 1 64 ? 68.196 31.340 126.464 1.00 38.47 120 ARG C O 1
ATOM 4339 N N . VAL C 1 65 ? 69.282 29.388 126.628 1.00 37.87 121 VAL C N 1
ATOM 4340 C CA . VAL C 1 65 ? 70.544 29.921 126.131 1.00 39.57 121 VAL C CA 1
ATOM 4341 C C . VAL C 1 65 ? 70.407 30.359 124.672 1.00 40.35 121 VAL C C 1
ATOM 4342 O O . VAL C 1 65 ? 70.892 31.427 124.289 1.00 42.29 121 VAL C O 1
ATOM 4346 N N . ALA C 1 66 ? 69.732 29.551 123.861 1.00 39.99 122 ALA C N 1
ATOM 4347 C CA . ALA C 1 66 ? 69.513 29.904 122.465 1.00 39.17 122 ALA C CA 1
ATOM 4348 C C . ALA C 1 66 ? 68.588 31.115 122.337 1.00 39.84 122 ALA C C 1
ATOM 4349 O O . ALA C 1 66 ? 68.787 31.946 121.443 1.00 37.53 122 ALA C O 1
ATOM 4351 N N . LYS C 1 67 ? 67.581 31.223 123.204 1.00 38.79 123 LYS C N 1
ATOM 4352 C CA . LYS C 1 67 ? 66.704 32.410 123.198 1.00 39.45 123 LYS C CA 1
ATOM 4353 C C . LYS C 1 67 ? 67.500 33.675 123.493 1.00 40.76 123 LYS C C 1
ATOM 4354 O O . LYS C 1 67 ? 67.161 34.740 123.013 1.00 40.05 123 LYS C O 1
ATOM 4360 N N . ALA C 1 68 ? 68.554 33.549 124.300 1.00 41.22 124 ALA C N 1
ATOM 4361 C CA . ALA C 1 68 ? 69.405 34.689 124.633 1.00 41.52 124 ALA C CA 1
ATOM 4362 C C . ALA C 1 68 ? 70.381 35.040 123.505 1.00 41.91 124 ALA C C 1
ATOM 4363 O O . ALA C 1 68 ? 71.113 36.017 123.616 1.00 42.33 124 ALA C O 1
ATOM 4365 N N . GLY C 1 69 ? 70.421 34.225 122.451 1.00 41.51 125 GLY C N 1
ATOM 4366 C CA . GLY C 1 69 ? 71.239 34.510 121.268 1.00 44.99 125 GLY C CA 1
ATOM 4367 C C . GLY C 1 69 ? 72.510 33.694 121.060 1.00 47.68 125 GLY C C 1
ATOM 4368 O O . GLY C 1 69 ? 73.356 34.082 120.261 1.00 50.34 125 GLY C O 1
ATOM 4369 N N . TYR C 1 70 ? 72.649 32.551 121.730 1.00 48.44 126 TYR C N 1
ATOM 4370 C CA . TYR C 1 70 ? 73.866 31.734 121.589 1.00 50.32 126 TYR C CA 1
ATOM 4371 C C . TYR C 1 70 ? 73.553 30.329 121.096 1.00 51.82 126 TYR C C 1
ATOM 4372 O O . TYR C 1 70 ? 72.432 29.853 121.255 1.00 49.88 126 TYR C O 1
ATOM 4381 N N . ILE C 1 71 ? 74.539 29.664 120.489 1.00 54.31 127 ILE C N 1
ATOM 4382 C CA . ILE C 1 71 ? 74.372 28.267 120.115 1.00 55.29 127 ILE C CA 1
ATOM 4383 C C . ILE C 1 71 ? 74.663 27.465 121.373 1.00 55.64 127 ILE C C 1
ATOM 4384 O O . ILE C 1 71 ? 75.750 27.576 121.934 1.00 61.39 127 ILE C O 1
ATOM 4389 N N . ALA C 1 72 ? 73.708 26.653 121.809 1.00 53.33 128 ALA C N 1
ATOM 4390 C CA . ALA C 1 72 ? 73.876 25.855 123.015 1.00 54.66 128 ALA C CA 1
ATOM 4391 C C . ALA C 1 72 ? 73.992 24.373 122.690 1.00 57.97 128 ALA C C 1
ATOM 4392 O O . ALA C 1 72 ? 73.258 23.852 121.851 1.00 62.18 128 ALA C O 1
ATOM 4394 N N . LEU C 1 73 ? 74.939 23.704 123.338 1.00 60.33 129 LEU C N 1
ATOM 4395 C CA . LEU C 1 73 ? 75.098 22.263 123.198 1.00 60.26 129 LEU C CA 1
ATOM 4396 C C . LEU C 1 73 ? 75.103 21.637 124.581 1.00 58.68 129 LEU C C 1
ATOM 4397 O O . LEU C 1 73 ? 75.942 21.976 125.415 1.00 61.89 129 LEU C O 1
ATOM 4402 N N . ALA C 1 74 ? 74.150 20.738 124.816 1.00 57.16 130 ALA C N 1
ATOM 4403 C CA . ALA C 1 74 ? 74.023 20.013 126.078 1.00 58.90 130 ALA C CA 1
ATOM 4404 C C . ALA C 1 74 ? 74.248 18.525 125.821 1.00 61.30 130 ALA C C 1
ATOM 4405 O O . ALA C 1 74 ? 73.348 17.843 125.331 1.00 59.31 130 ALA C O 1
ATOM 4407 N N . PRO C 1 75 ? 75.456 18.019 126.123 1.00 66.59 131 PRO C N 1
ATOM 4408 C CA . PRO C 1 75 ? 75.722 16.600 125.884 1.00 66.57 131 PRO C CA 1
ATOM 4409 C C . PRO C 1 75 ? 74.960 15.661 126.809 1.00 64.44 131 PRO C C 1
ATOM 4410 O O . PRO C 1 75 ? 74.528 16.071 127.891 1.00 58.85 131 PRO C O 1
ATOM 4414 N N . ASP C 1 76 ? 74.783 14.417 126.359 1.00 64.65 132 ASP C N 1
ATOM 4415 C CA . ASP C 1 76 ? 74.119 13.398 127.165 1.00 64.75 132 ASP C CA 1
ATOM 4416 C C . ASP C 1 76 ? 75.153 12.464 127.783 1.00 69.23 132 ASP C C 1
ATOM 4417 O O . ASP C 1 76 ? 75.703 11.585 127.122 1.00 69.34 132 ASP C O 1
ATOM 4422 N N . GLY C 1 77 ? 75.383 12.658 129.070 1.00 69.16 133 GLY C N 1
ATOM 4423 C CA . GLY C 1 77 ? 76.351 11.875 129.815 1.00 75.92 133 GLY C CA 1
ATOM 4424 C C . GLY C 1 77 ? 75.940 10.437 130.034 1.00 75.68 133 GLY C C 1
ATOM 4425 O O . GLY C 1 77 ? 76.741 9.634 130.484 1.00 82.45 133 GLY C O 1
ATOM 4426 N N . LEU C 1 78 ? 74.680 10.119 129.757 1.00 74.09 134 LEU C N 1
ATOM 4427 C CA . LEU C 1 78 ? 74.199 8.749 129.873 1.00 74.20 134 LEU C CA 1
ATOM 4428 C C . LEU C 1 78 ? 74.134 8.047 128.525 1.00 74.90 134 LEU C C 1
ATOM 4429 O O . LEU C 1 78 ? 73.560 6.962 128.419 1.00 72.41 134 LEU C O 1
ATOM 4434 N N . ASN C 1 79 ? 74.731 8.638 127.495 1.00 75.14 135 ASN C N 1
ATOM 4435 C CA . ASN C 1 79 ? 74.624 8.064 126.161 1.00 76.06 135 ASN C CA 1
ATOM 4436 C C . ASN C 1 79 ? 75.202 6.658 126.056 1.00 79.38 135 ASN C C 1
ATOM 4437 O O . ASN C 1 79 ? 74.727 5.867 125.251 1.00 81.45 135 ASN C O 1
ATOM 4442 N N . SER C 1 80 ? 76.201 6.343 126.879 1.00 80.24 136 SER C N 1
ATOM 4443 C CA . SER C 1 80 ? 76.833 5.025 126.844 1.00 83.83 136 SER C CA 1
ATOM 4444 C C . SER C 1 80 ? 76.009 3.945 127.540 1.00 84.67 136 SER C C 1
ATOM 4445 O O . SER C 1 80 ? 76.308 2.764 127.396 1.00 88.68 136 SER C O 1
ATOM 4448 N N . VAL C 1 81 ? 74.979 4.340 128.285 1.00 81.69 137 VAL C N 1
ATOM 4449 C CA . VAL C 1 81 ? 74.141 3.380 129.008 1.00 80.69 137 VAL C CA 1
ATOM 4450 C C . VAL C 1 81 ? 72.648 3.562 128.686 1.00 77.09 137 VAL C C 1
ATOM 4451 O O . VAL C 1 81 ? 71.789 3.361 129.546 1.00 75.33 137 VAL C O 1
ATOM 4455 N N . GLY C 1 82 ? 72.352 3.965 127.449 1.00 75.01 138 GLY C N 1
ATOM 4456 C CA . GLY C 1 82 ? 70.972 4.071 126.964 1.00 70.28 138 GLY C CA 1
ATOM 4457 C C . GLY C 1 82 ? 70.281 5.416 127.012 1.00 67.39 138 GLY C C 1
ATOM 4458 O O . GLY C 1 82 ? 69.125 5.526 126.604 1.00 65.86 138 GLY C O 1
ATOM 4459 N N . GLY C 1 83 ? 70.959 6.445 127.506 1.00 66.11 139 GLY C N 1
ATOM 4460 C CA . GLY C 1 83 ? 70.366 7.786 127.574 1.00 60.12 139 GLY C CA 1
ATOM 4461 C C . GLY C 1 83 ? 69.490 8.002 128.795 1.00 56.62 139 GLY C C 1
ATOM 4462 O O . GLY C 1 83 ? 69.273 7.091 129.580 1.00 57.75 139 GLY C O 1
ATOM 4463 N N . TYR C 1 84 ? 68.972 9.216 128.949 1.00 56.27 140 TYR C N 1
ATOM 4464 C CA . TYR C 1 84 ? 68.108 9.532 130.082 1.00 53.19 140 TYR C CA 1
ATOM 4465 C C . TYR C 1 84 ? 66.967 8.506 130.123 1.00 52.08 140 TYR C C 1
ATOM 4466 O O . TYR C 1 84 ? 66.245 8.343 129.146 1.00 49.19 140 TYR C O 1
ATOM 4475 N N . PRO C 1 85 ? 66.846 7.758 131.236 1.00 52.26 141 PRO C N 1
ATOM 4476 C CA . PRO C 1 85 ? 65.865 6.672 131.291 1.00 51.53 141 PRO C CA 1
ATOM 4477 C C . PRO C 1 85 ? 64.415 7.075 131.548 1.00 48.11 141 PRO C C 1
ATOM 4478 O O . PRO C 1 85 ? 63.559 6.198 131.622 1.00 47.45 141 PRO C O 1
ATOM 4482 N N . GLY C 1 86 ? 64.146 8.369 131.715 1.00 45.65 142 GLY C N 1
ATOM 4483 C CA . GLY C 1 86 ? 62.786 8.852 131.895 1.00 44.04 142 GLY C CA 1
ATOM 4484 C C . GLY C 1 86 ? 62.465 9.331 133.295 1.00 43.42 142 GLY C C 1
ATOM 4485 O O . GLY C 1 86 ? 61.449 10.010 133.503 1.00 39.86 142 GLY C O 1
ATOM 4486 N N . ASN C 1 87 ? 63.285 8.929 134.273 1.00 45.32 143 ASN C N 1
ATOM 4487 C CA . ASN C 1 87 ? 63.132 9.422 135.636 1.00 45.58 143 ASN C CA 1
ATOM 4488 C C . ASN C 1 87 ? 64.488 9.701 136.262 1.00 47.75 143 ASN C C 1
ATOM 4489 O O . ASN C 1 87 ? 65.489 9.038 135.962 1.00 51.52 143 ASN C O 1
ATOM 4494 N N . ASP C 1 88 ? 64.502 10.681 137.157 1.00 47.47 144 ASP C N 1
ATOM 4495 C CA . ASP C 1 88 ? 65.739 11.120 137.802 1.00 49.76 144 ASP C CA 1
ATOM 4496 C C . ASP C 1 88 ? 66.408 10.077 138.695 1.00 52.46 144 ASP C C 1
ATOM 4497 O O . ASP C 1 88 ? 67.639 10.037 138.768 1.00 52.26 144 ASP C O 1
ATOM 4502 N N . ASP C 1 89 ? 65.622 9.246 139.377 1.00 55.20 145 ASP C N 1
ATOM 4503 C CA . ASP C 1 89 ? 66.209 8.209 140.259 1.00 62.21 145 ASP C CA 1
ATOM 4504 C C . ASP C 1 89 ? 67.063 7.222 139.461 1.00 63.02 145 ASP C C 1
ATOM 4505 O O . ASP C 1 89 ? 68.185 6.890 139.848 1.00 68.36 145 ASP C O 1
ATOM 4510 N N . LYS C 1 90 ? 66.523 6.735 138.350 1.00 61.67 146 LYS C N 1
ATOM 4511 C CA . LYS C 1 90 ? 67.268 5.806 137.516 1.00 63.60 146 LYS C CA 1
ATOM 4512 C C . LYS C 1 90 ? 68.436 6.546 136.864 1.00 64.00 146 LYS C C 1
ATOM 4513 O O . LYS C 1 90 ? 69.523 5.994 136.714 1.00 67.01 146 LYS C O 1
ATOM 4519 N N . GLY C 1 91 ? 68.211 7.803 136.496 1.00 61.41 147 GLY C N 1
ATOM 4520 C CA . GLY C 1 91 ? 69.265 8.627 135.914 1.00 62.35 147 GLY C CA 1
ATOM 4521 C C . GLY C 1 91 ? 70.462 8.730 136.848 1.00 67.29 147 GLY C C 1
ATOM 4522 O O . GLY C 1 91 ? 71.604 8.602 136.415 1.00 68.31 147 GLY C O 1
ATOM 4523 N N . ARG C 1 92 ? 70.191 8.979 138.130 1.00 68.06 148 ARG C N 1
ATOM 4524 C CA . ARG C 1 92 ? 71.245 9.074 139.143 1.00 75.70 148 ARG C CA 1
ATOM 4525 C C . ARG C 1 92 ? 72.029 7.783 139.276 1.00 77.96 148 ARG C C 1
ATOM 4526 O O . ARG C 1 92 ? 73.252 7.797 139.338 1.00 79.08 148 ARG C O 1
ATOM 4534 N N . GLU C 1 93 ? 71.306 6.676 139.346 1.00 79.06 149 GLU C N 1
ATOM 4535 C CA . GLU C 1 93 ? 71.918 5.359 139.439 1.00 85.34 149 GLU C CA 1
ATOM 4536 C C . GLU C 1 93 ? 72.805 5.059 138.233 1.00 85.03 149 GLU C C 1
ATOM 4537 O O . GLU C 1 93 ? 73.922 4.571 138.388 1.00 86.34 149 GLU C O 1
ATOM 4543 N N . LEU C 1 94 ? 72.313 5.366 137.038 1.00 82.79 150 LEU C N 1
ATOM 4544 C CA . LEU C 1 94 ? 73.084 5.125 135.820 1.00 85.02 150 LEU C CA 1
ATOM 4545 C C . LEU C 1 94 ? 74.329 6.000 135.731 1.00 87.43 150 LEU C C 1
ATOM 4546 O O . LEU C 1 94 ? 75.395 5.521 135.352 1.00 92.41 150 LEU C O 1
ATOM 4551 N N . GLN C 1 95 ? 74.212 7.274 136.099 1.00 88.23 151 GLN C N 1
ATOM 4552 C CA . GLN C 1 95 ? 75.358 8.172 135.974 1.00 88.25 151 GLN C CA 1
ATOM 4553 C C . GLN C 1 95 ? 76.517 7.720 136.868 1.00 94.28 151 GLN C C 1
ATOM 4554 O O . GLN C 1 95 ? 77.683 7.872 136.502 1.00 92.97 151 GLN C O 1
ATOM 4560 N N . GLN C 1 96 ? 76.193 7.139 138.021 1.00 98.01 152 GLN C N 1
ATOM 4561 C CA . GLN C 1 96 ? 77.206 6.582 138.920 1.00 105.62 152 GLN C CA 1
ATOM 4562 C C . GLN C 1 96 ? 78.030 5.454 138.301 1.00 106.45 152 GLN C C 1
ATOM 4563 O O . GLN C 1 96 ? 79.170 5.239 138.692 1.00 111.23 152 GLN C O 1
ATOM 4569 N N . GLN C 1 97 ? 77.435 4.725 137.361 1.00 105.19 153 GLN C N 1
ATOM 4570 C CA . GLN C 1 97 ? 78.094 3.598 136.711 1.00 108.30 153 GLN C CA 1
ATOM 4571 C C . GLN C 1 97 ? 79.006 4.037 135.567 1.00 106.98 153 GLN C C 1
ATOM 4572 O O . GLN C 1 97 ? 79.801 3.248 135.089 1.00 110.01 153 GLN C O 1
ATOM 4578 N N . VAL C 1 98 ? 78.878 5.280 135.110 1.00 102.22 154 VAL C N 1
ATOM 4579 C CA . VAL C 1 98 ? 79.689 5.778 133.998 1.00 100.85 154 VAL C CA 1
ATOM 4580 C C . VAL C 1 98 ? 81.076 6.159 134.507 1.00 103.42 154 VAL C C 1
ATOM 4581 O O . VAL C 1 98 ? 81.207 6.762 135.578 1.00 103.74 154 VAL C O 1
ATOM 4585 N N . ASP C 1 99 ? 82.108 5.814 133.744 1.00 106.42 155 ASP C N 1
ATOM 4586 C CA . ASP C 1 99 ? 83.473 6.146 134.145 1.00 112.16 155 ASP C CA 1
ATOM 4587 C C . ASP C 1 99 ? 83.598 7.664 134.279 1.00 109.96 155 ASP C C 1
ATOM 4588 O O . ASP C 1 99 ? 83.342 8.383 133.324 1.00 106.62 155 ASP C O 1
ATOM 4593 N N . PRO C 1 100 ? 84.005 8.157 135.461 1.00 112.27 156 PRO C N 1
ATOM 4594 C CA . PRO C 1 100 ? 84.079 9.610 135.656 1.00 109.06 156 PRO C CA 1
ATOM 4595 C C . PRO C 1 100 ? 84.987 10.379 134.691 1.00 109.46 156 PRO C C 1
ATOM 4596 O O . PRO C 1 100 ? 84.607 11.452 134.230 1.00 110.62 156 PRO C O 1
ATOM 4600 N N . THR C 1 101 ? 86.165 9.844 134.393 1.00 113.61 157 THR C N 1
ATOM 4601 C CA . THR C 1 101 ? 87.104 10.523 133.502 1.00 114.33 157 THR C CA 1
ATOM 4602 C C . THR C 1 101 ? 86.564 10.621 132.086 1.00 109.67 157 THR C C 1
ATOM 4603 O O . THR C 1 101 ? 86.655 11.673 131.462 1.00 107.40 157 THR C O 1
ATOM 4607 N N . LYS C 1 102 ? 85.996 9.530 131.582 1.00 109.40 158 LYS C N 1
ATOM 4608 C CA . LYS C 1 102 ? 85.434 9.536 130.234 1.00 108.71 158 LYS C CA 1
ATOM 4609 C C . LYS C 1 102 ? 84.242 10.483 130.145 1.00 105.69 158 LYS C C 1
ATOM 4610 O O . LYS C 1 102 ? 84.070 11.166 129.138 1.00 105.44 158 LYS C O 1
ATOM 4616 N N . LEU C 1 103 ? 83.428 10.518 131.200 1.00 104.09 159 LEU C N 1
ATOM 4617 C CA . LEU C 1 103 ? 82.265 11.396 131.241 1.00 99.08 159 LEU C CA 1
ATOM 4618 C C . LEU C 1 103 ? 82.696 12.860 131.170 1.00 96.65 159 LEU C C 1
ATOM 4619 O O . LEU C 1 103 ? 82.168 13.630 130.369 1.00 91.16 159 LEU C O 1
ATOM 4632 N N . ASN C 1 105 ? 85.497 13.973 130.042 1.00 101.93 161 ASN C N 1
ATOM 4633 C CA . ASN C 1 105 ? 86.072 14.161 128.705 1.00 102.21 161 ASN C CA 1
ATOM 4634 C C . ASN C 1 105 ? 85.035 14.411 127.616 1.00 96.55 161 ASN C C 1
ATOM 4635 O O . ASN C 1 105 ? 85.312 15.129 126.655 1.00 97.58 161 ASN C O 1
ATOM 4640 N N . ASP C 1 106 ? 83.852 13.818 127.759 1.00 94.49 162 ASP C N 1
ATOM 4641 C CA . ASP C 1 106 ? 82.756 14.070 126.815 1.00 92.13 162 ASP C CA 1
ATOM 4642 C C . ASP C 1 106 ? 82.381 15.547 126.812 1.00 86.63 162 ASP C C 1
ATOM 4643 O O . ASP C 1 106 ? 82.116 16.117 125.755 1.00 87.55 162 ASP C O 1
ATOM 4648 N N . PHE C 1 107 ? 82.347 16.167 127.988 1.00 82.95 163 PHE C N 1
ATOM 4649 C CA . PHE C 1 107 ? 82.020 17.591 128.066 1.00 79.28 163 PHE C CA 1
ATOM 4650 C C . PHE C 1 107 ? 83.158 18.464 127.536 1.00 80.68 163 PHE C C 1
ATOM 4651 O O . PHE C 1 107 ? 82.915 19.482 126.880 1.00 76.01 163 PHE C O 1
ATOM 4659 N N . PHE C 1 108 ? 84.396 18.051 127.793 1.00 83.76 164 PHE C N 1
ATOM 4660 C CA . PHE C 1 108 ? 85.562 18.752 127.258 1.00 86.67 164 PHE C CA 1
ATOM 4661 C C . PHE C 1 108 ? 85.533 18.671 125.729 1.00 88.02 164 PHE C C 1
ATOM 4662 O O . PHE C 1 108 ? 85.778 19.658 125.040 1.00 88.03 164 PHE C O 1
ATOM 4670 N N . ALA C 1 109 ? 85.196 17.497 125.200 1.00 90.27 165 ALA C N 1
ATOM 4671 C CA . ALA C 1 109 ? 85.106 17.303 123.752 1.00 91.82 165 ALA C CA 1
ATOM 4672 C C . ALA C 1 109 ? 84.016 18.182 123.134 1.00 87.26 165 ALA C C 1
ATOM 4673 O O . ALA C 1 109 ? 84.137 18.618 121.990 1.00 88.54 165 ALA C O 1
ATOM 4675 N N . ALA C 1 110 ? 82.947 18.428 123.882 1.00 83.68 166 ALA C N 1
ATOM 4676 C CA . ALA C 1 110 ? 81.870 19.297 123.406 1.00 80.01 166 ALA C CA 1
ATOM 4677 C C . ALA C 1 110 ? 82.381 20.730 123.238 1.00 79.97 166 ALA C C 1
ATOM 4678 O O . ALA C 1 110 ? 82.008 21.423 122.294 1.00 78.73 166 ALA C O 1
ATOM 4680 N N . ILE C 1 111 ? 83.249 21.168 124.149 1.00 83.46 167 ILE C N 1
ATOM 4681 C CA . ILE C 1 111 ? 83.853 22.498 124.041 1.00 84.15 167 ILE C CA 1
ATOM 4682 C C . ILE C 1 111 ? 84.648 22.591 122.739 1.00 88.48 167 ILE C C 1
ATOM 4683 O O . ILE C 1 111 ? 84.508 23.540 121.960 1.00 86.74 167 ILE C O 1
ATOM 4688 N N . GLU C 1 112 ? 85.482 21.591 122.496 1.00 92.31 168 GLU C N 1
ATOM 4689 C CA . GLU C 1 112 ? 86.302 21.598 121.295 1.00 97.34 168 GLU C CA 1
ATOM 4690 C C . GLU C 1 112 ? 85.472 21.524 120.023 1.00 95.44 168 GLU C C 1
ATOM 4691 O O . GLU C 1 112 ? 85.796 22.184 119.045 1.00 95.86 168 GLU C O 1
ATOM 4697 N N . PHE C 1 113 ? 84.404 20.731 120.049 1.00 93.31 169 PHE C N 1
ATOM 4698 C CA . PHE C 1 113 ? 83.497 20.620 118.909 1.00 91.20 169 PHE C CA 1
ATOM 4699 C C . PHE C 1 113 ? 82.834 21.969 118.604 1.00 88.82 169 PHE C C 1
ATOM 4700 O O . PHE C 1 113 ? 82.740 22.377 117.445 1.00 90.81 169 PHE C O 1
ATOM 4716 N N . GLN C 1 115 ? 84.005 24.833 119.365 1.00 94.22 171 GLN C N 1
ATOM 4717 C CA . GLN C 1 115 ? 85.054 25.766 118.983 1.00 96.01 171 GLN C CA 1
ATOM 4718 C C . GLN C 1 115 ? 85.249 25.747 117.455 1.00 98.14 171 GLN C C 1
ATOM 4719 O O . GLN C 1 115 ? 85.490 26.785 116.837 1.00 97.26 171 GLN C O 1
ATOM 4725 N N . ARG C 1 116 ? 85.075 24.578 116.846 1.00 101.37 172 ARG C N 1
ATOM 4726 C CA . ARG C 1 116 ? 85.274 24.396 115.407 1.00 105.61 172 ARG C CA 1
ATOM 4727 C C . ARG C 1 116 ? 83.976 24.347 114.591 1.00 101.37 172 ARG C C 1
ATOM 4728 O O . ARG C 1 116 ? 84.015 24.173 113.377 1.00 104.97 172 ARG C O 1
ATOM 4736 N N . TYR C 1 117 ? 82.836 24.518 115.248 1.00 94.73 173 TYR C N 1
ATOM 4737 C CA . TYR C 1 117 ? 81.538 24.448 114.577 1.00 92.28 173 TYR C CA 1
ATOM 4738 C C . TYR C 1 117 ? 81.420 25.565 113.532 1.00 91.25 173 TYR C C 1
ATOM 4739 O O . TYR C 1 117 ? 81.591 26.731 113.866 1.00 87.37 173 TYR C O 1
ATOM 4748 N N . PRO C 1 118 ? 81.119 25.215 112.266 1.00 94.24 174 PRO C N 1
ATOM 4749 C CA . PRO C 1 118 ? 81.123 26.210 111.177 1.00 98.12 174 PRO C CA 1
ATOM 4750 C C . PRO C 1 118 ? 80.255 27.447 111.402 1.00 97.65 174 PRO C C 1
ATOM 4751 O O . PRO C 1 118 ? 80.646 28.554 111.019 1.00 101.01 174 PRO C O 1
ATOM 4755 N N . GLN C 1 119 ? 79.090 27.272 112.012 1.00 95.56 175 GLN C N 1
ATOM 4756 C CA . GLN C 1 119 ? 78.199 28.404 112.259 1.00 94.60 175 GLN C CA 1
ATOM 4757 C C . GLN C 1 119 ? 78.553 29.188 113.528 1.00 89.23 175 GLN C C 1
ATOM 4758 O O . GLN C 1 119 ? 77.909 30.191 113.828 1.00 85.75 175 GLN C O 1
ATOM 4764 N N . ALA C 1 120 ? 79.557 28.725 114.272 1.00 85.89 176 ALA C N 1
ATOM 4765 C CA . ALA C 1 120 ? 79.977 29.396 115.495 1.00 81.82 176 ALA C CA 1
ATOM 4766 C C . ALA C 1 120 ? 81.165 30.316 115.235 1.00 84.82 176 ALA C C 1
ATOM 4767 O O . ALA C 1 120 ? 81.854 30.173 114.234 1.00 87.29 176 ALA C O 1
ATOM 4769 N N . THR C 1 121 ? 81.405 31.247 116.154 1.00 83.70 177 THR C N 1
ATOM 4770 C CA . THR C 1 121 ? 82.498 32.211 116.025 1.00 85.46 177 THR C CA 1
ATOM 4771 C C . THR C 1 121 ? 83.852 31.645 116.420 1.00 89.89 177 THR C C 1
ATOM 4772 O O . THR C 1 121 ? 84.884 32.190 116.040 1.00 92.16 177 THR C O 1
ATOM 4776 N N . GLY C 1 122 ? 83.852 30.565 117.195 1.00 89.35 178 GLY C N 1
ATOM 4777 C CA . GLY C 1 122 ? 85.092 30.006 117.716 1.00 91.94 178 GLY C CA 1
ATOM 4778 C C . GLY C 1 122 ? 85.207 30.214 119.214 1.00 89.54 178 GLY C C 1
ATOM 4779 O O . GLY C 1 122 ? 85.978 29.529 119.873 1.00 91.60 178 GLY C O 1
ATOM 4780 N N . LYS C 1 123 ? 84.461 31.173 119.758 1.00 85.51 179 LYS C N 1
ATOM 4781 C CA . LYS C 1 123 ? 84.466 31.390 121.200 1.00 84.02 179 LYS C CA 1
ATOM 4782 C C . LYS C 1 123 ? 83.433 30.477 121.843 1.00 78.37 179 LYS C C 1
ATOM 4783 O O . LYS C 1 123 ? 82.311 30.335 121.341 1.00 74.35 179 LYS C O 1
ATOM 4789 N N . VAL C 1 124 ? 83.817 29.859 122.953 1.00 77.39 180 VAL C N 1
ATOM 4790 C CA . VAL C 1 124 ? 82.940 28.954 123.670 1.00 75.16 180 VAL C CA 1
ATOM 4791 C C . VAL C 1 124 ? 82.966 29.234 125.166 1.00 72.48 180 VAL C C 1
ATOM 4792 O O . VAL C 1 124 ? 84.031 29.373 125.763 1.00 76.21 180 VAL C O 1
ATOM 4796 N N . GLY C 1 125 ? 81.779 29.311 125.755 1.00 67.43 181 GLY C N 1
ATOM 4797 C CA . GLY C 1 125 ? 81.626 29.462 127.192 1.00 66.43 181 GLY C CA 1
ATOM 4798 C C . GLY C 1 125 ? 81.026 28.177 127.730 1.00 66.23 181 GLY C C 1
ATOM 4799 O O . GLY C 1 125 ? 80.607 27.307 126.955 1.00 66.50 181 GLY C O 1
ATOM 4800 N N . ILE C 1 126 ? 80.984 28.042 129.047 1.00 65.55 182 ILE C N 1
ATOM 4801 C CA . ILE C 1 126 ? 80.414 26.852 129.649 1.00 66.37 182 ILE C CA 1
ATOM 4802 C C . ILE C 1 126 ? 79.649 27.200 130.917 1.00 64.72 182 ILE C C 1
ATOM 4803 O O . ILE C 1 126 ? 80.011 28.123 131.646 1.00 65.17 182 ILE C O 1
ATOM 4808 N N . THR C 1 127 ? 78.566 26.474 131.153 1.00 63.98 183 THR C N 1
ATOM 4809 C CA . THR C 1 127 ? 77.789 26.635 132.373 1.00 63.43 183 THR C CA 1
ATOM 4810 C C . THR C 1 127 ? 77.233 25.266 132.736 1.00 61.93 183 THR C C 1
ATOM 4811 O O . THR C 1 127 ? 77.024 24.420 131.869 1.00 62.51 183 THR C O 1
ATOM 4815 N N . GLY C 1 128 ? 77.014 25.054 134.022 1.00 62.73 184 GLY C N 1
ATOM 4816 C CA . GLY C 1 128 ? 76.501 23.787 134.499 1.00 62.06 184 GLY C CA 1
ATOM 4817 C C . GLY C 1 128 ? 76.035 23.884 135.926 1.00 61.62 184 GLY C C 1
ATOM 4818 O O . GLY C 1 128 ? 76.389 24.821 136.650 1.00 64.41 184 GLY C O 1
ATOM 4819 N N . PHE C 1 129 ? 75.266 22.881 136.333 1.00 62.18 185 PHE C N 1
ATOM 4820 C CA . PHE C 1 129 ? 74.628 22.855 137.639 1.00 63.80 185 PHE C CA 1
ATOM 4821 C C . PHE C 1 129 ? 75.012 21.600 138.408 1.00 67.46 185 PHE C C 1
ATOM 4822 O O . PHE C 1 129 ? 74.999 20.500 137.845 1.00 65.51 185 PHE C O 1
ATOM 4840 N N . TYR C 1 131 ? 76.840 18.730 139.589 1.00 72.58 187 TYR C N 1
ATOM 4841 C CA . TYR C 1 131 ? 77.907 18.050 138.863 1.00 74.13 187 TYR C CA 1
ATOM 4842 C C . TYR C 1 131 ? 78.466 18.959 137.769 1.00 72.38 187 TYR C C 1
ATOM 4843 O O . TYR C 1 131 ? 79.674 19.088 137.604 1.00 72.99 187 TYR C O 1
ATOM 4852 N N . GLY C 1 132 ? 77.562 19.595 137.028 1.00 69.15 188 GLY C N 1
ATOM 4853 C CA . GLY C 1 132 ? 77.930 20.469 135.930 1.00 67.59 188 GLY C CA 1
ATOM 4854 C C . GLY C 1 132 ? 78.704 21.708 136.323 1.00 69.87 188 GLY C C 1
ATOM 4855 O O . GLY C 1 132 ? 79.465 22.238 135.515 1.00 71.16 188 GLY C O 1
ATOM 4856 N N . GLY C 1 133 ? 78.486 22.204 137.537 1.00 70.32 189 GLY C N 1
ATOM 4857 C CA . GLY C 1 133 ? 79.260 23.338 138.035 1.00 72.61 189 GLY C CA 1
ATOM 4858 C C . GLY C 1 133 ? 80.705 22.898 138.240 1.00 77.74 189 GLY C C 1
ATOM 4859 O O . GLY C 1 133 ? 81.643 23.638 137.935 1.00 77.28 189 GLY C O 1
ATOM 4860 N N . GLY C 1 134 ? 80.873 21.683 138.761 1.00 79.47 190 GLY C N 1
ATOM 4861 C CA . GLY C 1 134 ? 82.197 21.086 138.945 1.00 84.90 190 GLY C CA 1
ATOM 4862 C C . GLY C 1 134 ? 82.928 20.972 137.615 1.00 86.09 190 GLY C C 1
ATOM 4863 O O . GLY C 1 134 ? 84.118 21.302 137.509 1.00 88.61 190 GLY C O 1
ATOM 4864 N N . VAL C 1 135 ? 82.217 20.501 136.594 1.00 83.96 191 VAL C N 1
ATOM 4865 C CA . VAL C 1 135 ? 82.803 20.358 135.260 1.00 84.24 191 VAL C CA 1
ATOM 4866 C C . VAL C 1 135 ? 83.186 21.726 134.697 1.00 82.38 191 VAL C C 1
ATOM 4867 O O . VAL C 1 135 ? 84.226 21.863 134.048 1.00 82.88 191 VAL C O 1
ATOM 4871 N N . SER C 1 136 ? 82.345 22.732 134.943 1.00 79.58 192 SER C N 1
ATOM 4872 C CA . SER C 1 136 ? 82.620 24.093 134.479 1.00 77.75 192 SER C CA 1
ATOM 4873 C C . SER C 1 136 ? 83.955 24.609 135.035 1.00 79.85 192 SER C C 1
ATOM 4874 O O . SER C 1 136 ? 84.750 25.197 134.295 1.00 79.38 192 SER C O 1
ATOM 4877 N N . ASN C 1 137 ? 84.183 24.409 136.332 1.00 80.03 193 ASN C N 1
ATOM 4878 C CA . ASN C 1 137 ? 85.451 24.813 136.958 1.00 86.36 193 ASN C CA 1
ATOM 4879 C C . ASN C 1 137 ? 86.626 24.018 136.386 1.00 90.09 193 ASN C C 1
ATOM 4880 O O . ASN C 1 137 ? 87.675 24.585 136.095 1.00 94.67 193 ASN C O 1
ATOM 4885 N N . ALA C 1 138 ? 86.441 22.710 136.214 1.00 88.98 194 ALA C N 1
ATOM 4886 C CA . ALA C 1 138 ? 87.479 21.865 135.633 1.00 91.55 194 ALA C CA 1
ATOM 4887 C C . ALA C 1 138 ? 87.814 22.303 134.204 1.00 90.84 194 ALA C C 1
ATOM 4888 O O . ALA C 1 138 ? 88.978 22.303 133.797 1.00 92.95 194 ALA C O 1
ATOM 4890 N N . ALA C 1 139 ? 86.795 22.712 133.451 1.00 86.37 195 ALA C N 1
ATOM 4891 C CA . ALA C 1 139 ? 87.018 23.211 132.096 1.00 86.24 195 ALA C CA 1
ATOM 4892 C C . ALA C 1 139 ? 87.831 24.506 132.121 1.00 87.91 195 ALA C C 1
ATOM 4893 O O . ALA C 1 139 ? 88.671 24.725 131.246 1.00 89.06 195 ALA C O 1
ATOM 4895 N N . ALA C 1 140 ? 87.561 25.372 133.101 1.00 88.61 196 ALA C N 1
ATOM 4896 C CA . ALA C 1 140 ? 88.291 26.636 133.221 1.00 91.25 196 ALA C CA 1
ATOM 4897 C C . ALA C 1 140 ? 89.767 26.353 133.467 1.00 97.84 196 ALA C C 1
ATOM 4898 O O . ALA C 1 140 ? 90.626 27.070 132.974 1.00 100.65 196 ALA C O 1
ATOM 4900 N N . VAL C 1 141 ? 90.051 25.302 134.229 1.00 100.62 197 VAL C N 1
ATOM 4901 C CA . VAL C 1 141 ? 91.423 24.887 134.480 1.00 106.41 197 VAL C CA 1
ATOM 4902 C C . VAL C 1 141 ? 92.068 24.354 133.203 1.00 108.86 197 VAL C C 1
ATOM 4903 O O . VAL C 1 141 ? 93.192 24.719 132.872 1.00 113.16 197 VAL C O 1
ATOM 4907 N N . ALA C 1 142 ? 91.336 23.525 132.468 1.00 106.63 198 ALA C N 1
ATOM 4908 C CA . ALA C 1 142 ? 91.889 22.845 131.296 1.00 110.22 198 ALA C CA 1
ATOM 4909 C C . ALA C 1 142 ? 91.999 23.645 129.988 1.00 108.83 198 ALA C C 1
ATOM 4910 O O . ALA C 1 142 ? 92.877 23.348 129.185 1.00 113.18 198 ALA C O 1
ATOM 4912 N N . TYR C 1 143 ? 91.130 24.631 129.765 1.00 102.75 199 TYR C N 1
ATOM 4913 C CA . TYR C 1 143 ? 91.107 25.377 128.496 1.00 100.44 199 TYR C CA 1
ATOM 4914 C C . TYR C 1 143 ? 91.418 26.859 128.661 1.00 99.96 199 TYR C C 1
ATOM 4915 O O . TYR C 1 143 ? 90.523 27.648 128.955 1.00 96.22 199 TYR C O 1
ATOM 4924 N N . PRO C 1 144 ? 92.680 27.254 128.427 1.00 104.14 200 PRO C N 1
ATOM 4925 C CA . PRO C 1 144 ? 93.012 28.672 128.594 1.00 104.57 200 PRO C CA 1
ATOM 4926 C C . PRO C 1 144 ? 92.245 29.625 127.665 1.00 100.44 200 PRO C C 1
ATOM 4927 O O . PRO C 1 144 ? 92.113 30.801 127.976 1.00 98.70 200 PRO C O 1
ATOM 4931 N N . GLU C 1 145 ? 91.753 29.120 126.538 1.00 99.50 201 GLU C N 1
ATOM 4932 C CA . GLU C 1 145 ? 90.989 29.936 125.587 1.00 96.94 201 GLU C CA 1
ATOM 4933 C C . GLU C 1 145 ? 89.484 29.989 125.857 1.00 91.77 201 GLU C C 1
ATOM 4934 O O . GLU C 1 145 ? 88.755 30.661 125.135 1.00 86.32 201 GLU C O 1
ATOM 4940 N N . LEU C 1 146 ? 89.012 29.254 126.859 1.00 91.00 202 LEU C N 1
ATOM 4941 C CA . LEU C 1 146 ? 87.589 29.237 127.198 1.00 87.38 202 LEU C CA 1
ATOM 4942 C C . LEU C 1 146 ? 87.147 30.681 127.443 1.00 85.90 202 LEU C C 1
ATOM 4943 O O . LEU C 1 146 ? 87.785 31.408 128.202 1.00 89.83 202 LEU C O 1
ATOM 4948 N N . ALA C 1 147 ? 86.068 31.099 126.793 1.00 82.96 203 ALA C N 1
ATOM 4949 C CA . ALA C 1 147 ? 85.610 32.493 126.888 1.00 82.28 203 ALA C CA 1
ATOM 4950 C C . ALA C 1 147 ? 85.094 32.896 128.268 1.00 80.72 203 ALA C C 1
ATOM 4951 O O . ALA C 1 147 ? 85.279 34.033 128.692 1.00 80.90 203 ALA C O 1
ATOM 4953 N N . CYS C 1 148 ? 84.417 31.975 128.945 1.00 79.90 204 CYS C N 1
ATOM 4954 C CA . CYS C 1 148 ? 83.906 32.216 130.294 1.00 78.89 204 CYS C CA 1
ATOM 4955 C C . CYS C 1 148 ? 83.366 30.911 130.874 1.00 76.51 204 CYS C C 1
ATOM 4956 O O . CYS C 1 148 ? 83.125 29.950 130.141 1.00 79.46 204 CYS C O 1
ATOM 4959 N N . ALA C 1 149 ? 83.203 30.878 132.191 1.00 73.94 205 ALA C N 1
ATOM 4960 C CA . ALA C 1 149 ? 82.665 29.704 132.876 1.00 71.52 205 ALA C CA 1
ATOM 4961 C C . ALA C 1 149 ? 81.730 30.161 133.985 1.00 68.43 205 ALA C C 1
ATOM 4962 O O . ALA C 1 149 ? 82.045 31.099 134.734 1.00 67.65 205 ALA C O 1
ATOM 4964 N N . VAL C 1 150 ? 80.585 29.492 134.089 1.00 65.03 206 VAL C N 1
ATOM 4965 C CA . VAL C 1 150 ? 79.566 29.854 135.062 1.00 63.45 206 VAL C CA 1
ATOM 4966 C C . VAL C 1 150 ? 79.080 28.625 135.840 1.00 64.12 206 VAL C C 1
ATOM 4967 O O . VAL C 1 150 ? 78.076 28.001 135.482 1.00 62.99 206 VAL C O 1
ATOM 4971 N N . PRO C 1 151 ? 79.810 28.251 136.897 1.00 66.67 207 PRO C N 1
ATOM 4972 C CA . PRO C 1 151 ? 79.367 27.131 137.723 1.00 67.57 207 PRO C CA 1
ATOM 4973 C C . PRO C 1 151 ? 78.256 27.481 138.719 1.00 66.42 207 PRO C C 1
ATOM 4974 O O . PRO C 1 151 ? 78.384 28.457 139.469 1.00 66.76 207 PRO C O 1
ATOM 4978 N N . PHE C 1 152 ? 77.166 26.712 138.686 1.00 63.92 208 PHE C N 1
ATOM 4979 C CA . PHE C 1 152 ? 76.095 26.825 139.677 1.00 62.24 208 PHE C CA 1
ATOM 4980 C C . PHE C 1 152 ? 76.299 25.736 140.738 1.00 64.37 208 PHE C C 1
ATOM 4981 O O . PHE C 1 152 ? 76.287 24.531 140.416 1.00 62.80 208 PHE C O 1
ATOM 4989 N N . TYR C 1 153 ? 76.463 26.170 141.987 1.00 68.37 209 TYR C N 1
ATOM 4990 C CA . TYR C 1 153 ? 76.625 25.283 143.154 1.00 73.05 209 TYR C CA 1
ATOM 4991 C C . TYR C 1 153 ? 77.317 23.973 142.832 1.00 75.37 209 TYR C C 1
ATOM 4992 O O . TYR C 1 153 ? 76.747 22.894 143.006 1.00 76.58 209 TYR C O 1
ATOM 5001 N N . GLY C 1 154 ? 78.564 24.091 142.383 1.00 77.63 210 GLY C N 1
ATOM 5002 C CA . GLY C 1 154 ? 79.379 22.946 142.016 1.00 81.87 210 GLY C CA 1
ATOM 5003 C C . GLY C 1 154 ? 80.753 22.948 142.658 1.00 87.60 210 GLY C C 1
ATOM 5004 O O . GLY C 1 154 ? 81.215 23.968 143.191 1.00 89.78 210 GLY C O 1
ATOM 5005 N N . ARG C 1 155 ? 81.405 21.791 142.591 1.00 91.52 211 ARG C N 1
ATOM 5006 C CA . ARG C 1 155 ? 82.745 21.627 143.145 1.00 100.01 211 ARG C CA 1
ATOM 5007 C C . ARG C 1 155 ? 83.744 22.643 142.634 1.00 102.27 211 ARG C C 1
ATOM 5008 O O . ARG C 1 155 ? 83.810 22.916 141.453 1.00 104.94 211 ARG C O 1
ATOM 5016 N N . GLN C 1 156 ? 84.559 23.147 143.548 1.00 108.89 212 GLN C N 1
ATOM 5017 C CA . GLN C 1 156 ? 85.566 24.157 143.247 1.00 110.71 212 GLN C CA 1
ATOM 5018 C C . GLN C 1 156 ? 86.694 23.534 142.430 1.00 110.51 212 GLN C C 1
ATOM 5019 O O . GLN C 1 156 ? 86.826 22.313 142.374 1.00 113.64 212 GLN C O 1
ATOM 5025 N N . ALA C 1 157 ? 87.484 24.372 141.773 1.00 108.35 213 ALA C N 1
ATOM 5026 C CA . ALA C 1 157 ? 88.660 23.902 141.053 1.00 110.81 213 ALA C CA 1
ATOM 5027 C C . ALA C 1 157 ? 89.703 23.530 142.098 1.00 116.75 213 ALA C C 1
ATOM 5028 O O . ALA C 1 157 ? 89.693 24.096 143.189 1.00 118.25 213 ALA C O 1
ATOM 5030 N N . PRO C 1 158 ? 90.594 22.575 141.784 1.00 118.91 214 PRO C N 1
ATOM 5031 C CA . PRO C 1 158 ? 91.675 22.257 142.726 1.00 125.93 214 PRO C CA 1
ATOM 5032 C C . PRO C 1 158 ? 92.576 23.486 142.950 1.00 129.17 214 PRO C C 1
ATOM 5033 O O . PRO C 1 158 ? 92.981 24.133 141.985 1.00 128.14 214 PRO C O 1
ATOM 5037 N N . THR C 1 159 ? 92.889 23.801 144.206 1.00 132.13 215 THR C N 1
ATOM 5038 C CA . THR C 1 159 ? 93.671 25.010 144.524 1.00 135.78 215 THR C CA 1
ATOM 5039 C C . THR C 1 159 ? 94.982 25.131 143.762 1.00 138.41 215 THR C C 1
ATOM 5040 O O . THR C 1 159 ? 95.315 26.205 143.290 1.00 138.04 215 THR C O 1
ATOM 5044 N N . ALA C 1 160 ? 95.718 24.031 143.636 1.00 141.58 216 ALA C N 1
ATOM 5045 C CA . ALA C 1 160 ? 97.001 24.054 142.931 1.00 144.97 216 ALA C CA 1
ATOM 5046 C C . ALA C 1 160 ? 96.890 24.344 141.426 1.00 140.64 216 ALA C C 1
ATOM 5047 O O . ALA C 1 160 ? 97.891 24.656 140.789 1.00 142.76 216 ALA C O 1
ATOM 5049 N N . ASP C 1 161 ? 95.689 24.235 140.859 1.00 134.29 217 ASP C N 1
ATOM 5050 C CA . ASP C 1 161 ? 95.482 24.466 139.425 1.00 131.90 217 ASP C CA 1
ATOM 5051 C C . ASP C 1 161 ? 94.913 25.836 139.087 1.00 128.56 217 ASP C C 1
ATOM 5052 O O . ASP C 1 161 ? 94.760 26.170 137.908 1.00 127.24 217 ASP C O 1
ATOM 5057 N N . VAL C 1 162 ? 94.601 26.628 140.106 1.00 129.49 218 VAL C N 1
ATOM 5058 C CA . VAL C 1 162 ? 93.948 27.918 139.895 1.00 126.23 218 VAL C CA 1
ATOM 5059 C C . VAL C 1 162 ? 94.754 28.875 139.002 1.00 126.65 218 VAL C C 1
ATOM 5060 O O . VAL C 1 162 ? 94.169 29.589 138.190 1.00 122.35 218 VAL C O 1
ATOM 5064 N N . ALA C 1 163 ? 96.080 28.855 139.110 1.00 130.56 219 ALA C N 1
ATOM 5065 C CA . ALA C 1 163 ? 96.921 29.732 138.289 1.00 132.20 219 ALA C CA 1
ATOM 5066 C C . ALA C 1 163 ? 96.715 29.509 136.786 1.00 128.74 219 ALA C C 1
ATOM 5067 O O . ALA C 1 163 ? 96.909 30.424 135.994 1.00 127.17 219 ALA C O 1
ATOM 5069 N N . LYS C 1 164 ? 96.317 28.298 136.401 1.00 127.14 220 LYS C N 1
ATOM 5070 C CA . LYS C 1 164 ? 96.085 27.973 134.992 1.00 125.16 220 LYS C CA 1
ATOM 5071 C C . LYS C 1 164 ? 94.814 28.601 134.408 1.00 119.19 220 LYS C C 1
ATOM 5072 O O . LYS C 1 164 ? 94.697 28.739 133.191 1.00 118.26 220 LYS C O 1
ATOM 5078 N N . ILE C 1 165 ? 93.866 28.978 135.262 1.00 116.51 221 ILE C N 1
ATOM 5079 C CA . ILE C 1 165 ? 92.579 29.515 134.798 1.00 111.06 221 ILE C CA 1
ATOM 5080 C C . ILE C 1 165 ? 92.697 30.870 134.094 1.00 109.45 221 ILE C C 1
ATOM 5081 O O . ILE C 1 165 ? 93.330 31.793 134.609 1.00 114.16 221 ILE C O 1
ATOM 5086 N N . GLU C 1 166 ? 92.093 30.976 132.910 1.00 104.49 222 GLU C N 1
ATOM 5087 C CA . GLU C 1 166 ? 92.043 32.243 132.172 1.00 102.12 222 GLU C CA 1
ATOM 5088 C C . GLU C 1 166 ? 90.606 32.721 131.914 1.00 96.17 222 GLU C C 1
ATOM 5089 O O . GLU C 1 166 ? 90.370 33.916 131.770 1.00 95.95 222 GLU C O 1
ATOM 5095 N N . ALA C 1 167 ? 89.654 31.799 131.865 1.00 92.46 223 ALA C N 1
ATOM 5096 C CA . ALA C 1 167 ? 88.257 32.156 131.649 1.00 87.85 223 ALA C CA 1
ATOM 5097 C C . ALA C 1 167 ? 87.684 32.927 132.835 1.00 86.89 223 ALA C C 1
ATOM 5098 O O . ALA C 1 167 ? 87.815 32.478 133.979 1.00 86.57 223 ALA C O 1
ATOM 5100 N N . PRO C 1 168 ? 87.050 34.089 132.566 1.00 83.81 224 PRO C N 1
ATOM 5101 C CA . PRO C 1 168 ? 86.359 34.828 133.615 1.00 82.88 224 PRO C CA 1
ATOM 5102 C C . PRO C 1 168 ? 85.278 33.953 134.233 1.00 81.27 224 PRO C C 1
ATOM 5103 O O . PRO C 1 168 ? 84.469 33.367 133.508 1.00 80.17 224 PRO C O 1
ATOM 5107 N N . LEU C 1 169 ? 85.264 33.890 135.559 1.00 84.08 225 LEU C N 1
ATOM 5108 C CA . LEU C 1 169 ? 84.362 33.018 136.307 1.00 83.72 225 LEU C CA 1
ATOM 5109 C C . LEU C 1 169 ? 83.227 33.747 136.991 1.00 80.76 225 LEU C C 1
ATOM 5110 O O . LEU C 1 169 ? 83.458 34.734 137.686 1.00 81.23 225 LEU C O 1
ATOM 5115 N N . LEU C 1 170 ? 82.010 33.247 136.800 1.00 76.25 226 LEU C N 1
ATOM 5116 C CA . LEU C 1 170 ? 80.846 33.751 137.513 1.00 75.46 226 LEU C CA 1
ATOM 5117 C C . LEU C 1 170 ? 80.338 32.576 138.326 1.00 74.80 226 LEU C C 1
ATOM 5118 O O . LEU C 1 170 ? 79.854 31.596 137.766 1.00 71.66 226 LEU C O 1
ATOM 5123 N N . LEU C 1 171 ? 80.457 32.665 139.646 1.00 77.55 227 LEU C N 1
ATOM 5124 C CA . LEU C 1 171 ? 80.067 31.553 140.504 1.00 77.17 227 LEU C CA 1
ATOM 5125 C C . LEU C 1 171 ? 78.813 31.850 141.318 1.00 74.75 227 LEU C C 1
ATOM 5126 O O . LEU C 1 171 ? 78.709 32.896 141.961 1.00 73.25 227 LEU C O 1
ATOM 5131 N N . HIS C 1 172 ? 77.862 30.919 141.268 1.00 72.69 228 HIS C N 1
ATOM 5132 C CA . HIS C 1 172 ? 76.622 31.024 142.032 1.00 70.79 228 HIS C CA 1
ATOM 5133 C C . HIS C 1 172 ? 76.607 29.970 143.138 1.00 73.26 228 HIS C C 1
ATOM 5134 O O . HIS C 1 172 ? 76.707 28.771 142.862 1.00 72.62 228 HIS C O 1
ATOM 5141 N N . PHE C 1 173 ? 76.468 30.418 144.381 1.00 75.44 229 PHE C N 1
ATOM 5142 C CA . PHE C 1 173 ? 76.412 29.512 145.524 1.00 78.80 229 PHE C CA 1
ATOM 5143 C C . PHE C 1 173 ? 75.117 29.707 146.303 1.00 78.07 229 PHE C C 1
ATOM 5144 O O . PHE C 1 173 ? 74.595 30.817 146.381 1.00 78.74 229 PHE C O 1
ATOM 5152 N N . ALA C 1 174 ? 74.605 28.626 146.878 1.00 78.11 230 ALA C N 1
ATOM 5153 C CA . ALA C 1 174 ? 73.414 28.688 147.716 1.00 79.32 230 ALA C CA 1
ATOM 5154 C C . ALA C 1 174 ? 73.864 28.744 149.167 1.00 85.02 230 ALA C C 1
ATOM 5155 O O . ALA C 1 174 ? 74.731 27.972 149.574 1.00 90.67 230 ALA C O 1
ATOM 5157 N N . GLU C 1 175 ? 73.282 29.650 149.950 1.00 86.17 231 GLU C N 1
ATOM 5158 C CA . GLU C 1 175 ? 73.684 29.821 151.355 1.00 91.85 231 GLU C CA 1
ATOM 5159 C C . GLU C 1 175 ? 73.654 28.527 152.167 1.00 92.02 231 GLU C C 1
ATOM 5160 O O . GLU C 1 175 ? 74.567 28.250 152.937 1.00 93.99 231 GLU C O 1
ATOM 5166 N N . LEU C 1 176 ? 72.599 27.740 152.000 1.00 90.29 232 LEU C N 1
ATOM 5167 C CA . LEU C 1 176 ? 72.432 26.515 152.789 1.00 92.26 232 LEU C CA 1
ATOM 5168 C C . LEU C 1 176 ? 73.274 25.319 152.310 1.00 93.98 232 LEU C C 1
ATOM 5169 O O . LEU C 1 176 ? 73.331 24.295 152.989 1.00 99.86 232 LEU C O 1
ATOM 5174 N N . ASP C 1 177 ? 73.935 25.454 151.161 1.00 95.19 233 ASP C N 1
ATOM 5175 C CA . ASP C 1 177 ? 74.729 24.372 150.556 1.00 95.67 233 ASP C CA 1
ATOM 5176 C C . ASP C 1 177 ? 76.124 24.317 151.181 1.00 99.01 233 ASP C C 1
ATOM 5177 O O . ASP C 1 177 ? 77.139 24.608 150.531 1.00 98.56 233 ASP C O 1
ATOM 5182 N N . THR C 1 178 ? 76.158 23.884 152.437 1.00 103.73 234 THR C N 1
ATOM 5183 C CA . THR C 1 178 ? 77.384 23.887 153.231 1.00 111.12 234 THR C CA 1
ATOM 5184 C C . THR C 1 178 ? 78.526 23.049 152.672 1.00 112.12 234 THR C C 1
ATOM 5185 O O . THR C 1 178 ? 79.672 23.458 152.792 1.00 113.29 234 THR C O 1
ATOM 5189 N N . ARG C 1 179 ? 78.226 21.907 152.057 1.00 111.42 235 ARG C N 1
ATOM 5190 C CA . ARG C 1 179 ? 79.286 21.055 151.514 1.00 115.69 235 ARG C CA 1
ATOM 5191 C C . ARG C 1 179 ? 80.085 21.738 150.425 1.00 111.57 235 ARG C C 1
ATOM 5192 O O . ARG C 1 179 ? 81.302 21.640 150.404 1.00 112.26 235 ARG C O 1
ATOM 5200 N N . ILE C 1 180 ? 79.408 22.446 149.537 1.00 108.13 236 ILE C N 1
ATOM 5201 C CA . ILE C 1 180 ? 80.089 23.163 148.469 1.00 107.56 236 ILE C CA 1
ATOM 5202 C C . ILE C 1 180 ? 80.737 24.454 148.965 1.00 112.64 236 ILE C C 1
ATOM 5203 O O . ILE C 1 180 ? 81.910 24.737 148.675 1.00 117.10 236 ILE C O 1
ATOM 5208 N N . ASN C 1 181 ? 79.988 25.215 149.745 1.00 116.61 237 ASN C N 1
ATOM 5209 C CA . ASN C 1 181 ? 80.462 26.495 150.247 1.00 126.26 237 ASN C CA 1
ATOM 5210 C C . ASN C 1 181 ? 81.727 26.341 151.192 1.00 131.84 237 ASN C C 1
ATOM 5211 O O . ASN C 1 181 ? 82.587 27.225 151.254 1.00 136.44 237 ASN C O 1
ATOM 5216 N N . GLU C 1 182 ? 81.912 25.172 151.812 1.00 129.55 238 GLU C N 1
ATOM 5217 C CA . GLU C 1 182 ? 83.113 24.891 152.631 1.00 136.47 238 GLU C CA 1
ATOM 5218 C C . GLU C 1 182 ? 84.415 25.134 151.876 1.00 136.78 238 GLU C C 1
ATOM 5219 O O . GLU C 1 182 ? 85.404 25.566 152.456 1.00 145.99 238 GLU C O 1
ATOM 5225 N N . GLY C 1 183 ? 84.433 24.758 150.603 1.00 130.31 239 GLY C N 1
ATOM 5226 C CA . GLY C 1 183 ? 85.633 24.883 149.781 1.00 129.56 239 GLY C CA 1
ATOM 5227 C C . GLY C 1 183 ? 85.807 26.224 149.097 1.00 127.22 239 GLY C C 1
ATOM 5228 O O . GLY C 1 183 ? 86.854 26.485 148.510 1.00 131.39 239 GLY C O 1
ATOM 5229 N N . TRP C 1 184 ? 84.796 27.086 149.169 1.00 122.01 240 TRP C N 1
ATOM 5230 C CA . TRP C 1 184 ? 84.858 28.379 148.480 1.00 118.00 240 TRP C CA 1
ATOM 5231 C C . TRP C 1 184 ? 85.972 29.314 148.982 1.00 122.60 240 TRP C C 1
ATOM 5232 O O . TRP C 1 184 ? 86.720 29.846 148.170 1.00 124.44 240 TRP C O 1
ATOM 5243 N N . PRO C 1 185 ? 86.111 29.498 150.308 1.00 125.64 241 PRO C N 1
ATOM 5244 C CA . PRO C 1 185 ? 87.177 30.404 150.761 1.00 129.82 241 PRO C CA 1
ATOM 5245 C C . PRO C 1 185 ? 88.581 30.082 150.222 1.00 132.13 241 PRO C C 1
ATOM 5246 O O . PRO C 1 185 ? 89.309 30.999 149.843 1.00 131.47 241 PRO C O 1
ATOM 5250 N N . ALA C 1 186 ? 88.956 28.807 150.163 1.00 132.79 242 ALA C N 1
ATOM 5251 C CA . ALA C 1 186 ? 90.267 28.443 149.618 1.00 135.18 242 ALA C CA 1
ATOM 5252 C C . ALA C 1 186 ? 90.343 28.772 148.122 1.00 131.32 242 ALA C C 1
ATOM 5253 O O . ALA C 1 186 ? 91.369 29.240 147.626 1.00 132.80 242 ALA C O 1
ATOM 5255 N N . TYR C 1 187 ? 89.249 28.536 147.407 1.00 125.04 243 TYR C N 1
ATOM 5256 C CA . TYR C 1 187 ? 89.202 28.824 145.974 1.00 121.93 243 TYR C CA 1
ATOM 5257 C C . TYR C 1 187 ? 89.294 30.332 145.749 1.00 120.73 243 TYR C C 1
ATOM 5258 O O . TYR C 1 187 ? 90.084 30.800 144.921 1.00 122.11 243 TYR C O 1
ATOM 5267 N N . GLU C 1 188 ? 88.521 31.096 146.518 1.00 119.10 244 GLU C N 1
ATOM 5268 C CA . GLU C 1 188 ? 88.540 32.545 146.374 1.00 119.13 244 GLU C CA 1
ATOM 5269 C C . GLU C 1 188 ? 89.919 33.122 146.672 1.00 124.44 244 GLU C C 1
ATOM 5270 O O . GLU C 1 188 ? 90.390 33.998 145.952 1.00 124.92 244 GLU C O 1
ATOM 5276 N N . ALA C 1 189 ? 90.561 32.637 147.731 1.00 130.65 245 ALA C N 1
ATOM 5277 C CA . ALA C 1 189 ? 91.887 33.124 148.097 1.00 135.23 245 ALA C CA 1
ATOM 5278 C C . ALA C 1 189 ? 92.889 32.882 146.967 1.00 135.83 245 ALA C C 1
ATOM 5279 O O . ALA C 1 189 ? 93.723 33.739 146.685 1.00 139.87 245 ALA C O 1
ATOM 5281 N N . ALA C 1 190 ? 92.800 31.723 146.317 1.00 132.53 246 ALA C N 1
ATOM 5282 C CA . ALA C 1 190 ? 93.696 31.404 145.200 1.00 132.01 246 ALA C CA 1
ATOM 5283 C C . ALA C 1 190 ? 93.391 32.268 143.974 1.00 127.21 246 ALA C C 1
ATOM 5284 O O . ALA C 1 190 ? 94.306 32.678 143.253 1.00 128.23 246 ALA C O 1
ATOM 5286 N N . LEU C 1 191 ? 92.109 32.530 143.727 1.00 121.18 247 LEU C N 1
ATOM 5287 C CA . LEU C 1 191 ? 91.721 33.388 142.612 1.00 117.15 247 LEU C CA 1
ATOM 5288 C C . LEU C 1 191 ? 92.300 34.788 142.812 1.00 119.25 247 LEU C C 1
ATOM 5289 O O . LEU C 1 191 ? 92.898 35.356 141.898 1.00 119.34 247 LEU C O 1
ATOM 5294 N N . LYS C 1 192 ? 92.144 35.327 144.020 1.00 121.23 248 LYS C N 1
ATOM 5295 C CA . LYS C 1 192 ? 92.670 36.651 144.336 1.00 125.05 248 LYS C CA 1
ATOM 5296 C C . LYS C 1 192 ? 94.190 36.685 144.290 1.00 128.79 248 LYS C C 1
ATOM 5297 O O . LYS C 1 192 ? 94.770 37.610 143.730 1.00 129.21 248 LYS C O 1
ATOM 5303 N N . ALA C 1 193 ? 94.832 35.677 144.877 1.00 132.45 249 ALA C N 1
ATOM 5304 C CA . ALA C 1 193 ? 96.294 35.613 144.895 1.00 138.93 249 ALA C CA 1
ATOM 5305 C C . ALA C 1 193 ? 96.885 35.563 143.487 1.00 138.16 249 ALA C C 1
ATOM 5306 O O . ALA C 1 193 ? 98.011 36.002 143.271 1.00 144.09 249 ALA C O 1
ATOM 5308 N N . ASN C 1 194 ? 96.121 35.038 142.536 1.00 132.62 250 ASN C N 1
ATOM 5309 C CA . ASN C 1 194 ? 96.565 34.936 141.149 1.00 131.74 250 ASN C CA 1
ATOM 5310 C C . ASN C 1 194 ? 95.912 35.954 140.205 1.00 127.61 250 ASN C C 1
ATOM 5311 O O . ASN C 1 194 ? 95.970 35.800 138.982 1.00 125.28 250 ASN C O 1
ATOM 5316 N N . ASN C 1 195 ? 95.319 37.002 140.778 1.00 127.36 251 ASN C N 1
ATOM 5317 C CA . ASN C 1 195 ? 94.697 38.085 140.013 1.00 124.71 251 ASN C CA 1
ATOM 5318 C C . ASN C 1 195 ? 93.733 37.628 138.931 1.00 117.90 251 ASN C C 1
ATOM 5319 O O . ASN C 1 195 ? 93.729 38.168 137.828 1.00 116.34 251 ASN C O 1
ATOM 5324 N N . LYS C 1 196 ? 92.901 36.648 139.258 1.00 114.89 252 LYS C N 1
ATOM 5325 C CA . LYS C 1 196 ? 91.946 36.113 138.297 1.00 108.90 252 LYS C CA 1
ATOM 5326 C C . LYS C 1 196 ? 90.658 36.918 138.290 1.00 103.23 252 LYS C C 1
ATOM 5327 O O . LYS C 1 196 ? 90.263 37.488 139.307 1.00 103.27 252 LYS C O 1
ATOM 5333 N N . VAL C 1 197 ? 90.028 36.971 137.123 1.00 99.27 253 VAL C N 1
ATOM 5334 C CA . VAL C 1 197 ? 88.777 37.694 136.940 1.00 95.93 253 VAL C CA 1
ATOM 5335 C C . VAL C 1 197 ? 87.630 36.788 137.366 1.00 92.88 253 VAL C C 1
ATOM 5336 O O . VAL C 1 197 ? 87.463 35.696 136.823 1.00 90.71 253 VAL C O 1
ATOM 5340 N N . TYR C 1 198 ? 86.857 37.225 138.357 1.00 93.27 254 TYR C N 1
ATOM 5341 C CA . TYR C 1 198 ? 85.712 36.449 138.816 1.00 91.66 254 TYR C CA 1
ATOM 5342 C C . TYR C 1 198 ? 84.711 37.316 139.567 1.00 88.75 254 TYR C C 1
ATOM 5343 O O . TYR C 1 198 ? 85.042 38.394 140.036 1.00 89.46 254 TYR C O 1
ATOM 5352 N N . GLU C 1 199 ? 83.483 36.818 139.659 1.00 85.45 255 GLU C N 1
ATOM 5353 C CA . GLU C 1 199 ? 82.450 37.399 140.512 1.00 84.87 255 GLU C CA 1
ATOM 5354 C C . GLU C 1 199 ? 81.745 36.210 141.130 1.00 82.70 255 GLU C C 1
ATOM 5355 O O . GLU C 1 199 ? 81.492 35.214 140.452 1.00 84.53 255 GLU C O 1
ATOM 5361 N N . ALA C 1 200 ? 81.448 36.296 142.417 1.00 82.93 256 ALA C N 1
ATOM 5362 C CA . ALA C 1 200 ? 80.785 35.202 143.108 1.00 81.43 256 ALA C CA 1
ATOM 5363 C C . ALA C 1 200 ? 79.632 35.755 143.903 1.00 80.28 256 ALA C C 1
ATOM 5364 O O . ALA C 1 200 ? 79.738 36.833 144.493 1.00 84.27 256 ALA C O 1
ATOM 5366 N N . TYR C 1 201 ? 78.536 35.011 143.921 1.00 76.40 257 TYR C N 1
ATOM 5367 C CA . TYR C 1 201 ? 77.339 35.419 144.632 1.00 76.32 257 TYR C CA 1
ATOM 5368 C C . TYR C 1 201 ? 76.809 34.285 145.469 1.00 77.50 257 TYR C C 1
ATOM 5369 O O . TYR C 1 201 ? 76.719 33.142 145.010 1.00 78.19 257 TYR C O 1
ATOM 5378 N N . ILE C 1 202 ? 76.478 34.611 146.711 1.00 81.53 258 ILE C N 1
ATOM 5379 C CA . ILE C 1 202 ? 75.897 33.662 147.632 1.00 83.73 258 ILE C CA 1
ATOM 5380 C C . ILE C 1 202 ? 74.423 34.083 147.786 1.00 79.87 258 ILE C C 1
ATOM 5381 O O . ILE C 1 202 ? 74.129 35.187 148.237 1.00 80.54 258 ILE C O 1
ATOM 5386 N N . TYR C 1 203 ? 73.500 33.203 147.409 1.00 74.96 259 TYR C N 1
ATOM 5387 C CA . TYR C 1 203 ? 72.064 33.510 147.439 1.00 73.10 259 TYR C CA 1
ATOM 5388 C C . TYR C 1 203 ? 71.490 33.125 148.799 1.00 75.96 259 TYR C C 1
ATOM 5389 O O . TYR C 1 203 ? 71.544 31.959 149.178 1.00 79.11 259 TYR C O 1
ATOM 5398 N N . PRO C 1 204 ? 70.946 34.106 149.545 1.00 78.13 260 PRO C N 1
ATOM 5399 C CA . PRO C 1 204 ? 70.481 33.796 150.900 1.00 80.72 260 PRO C CA 1
ATOM 5400 C C . PRO C 1 204 ? 69.220 32.949 150.975 1.00 78.88 260 PRO C C 1
ATOM 5401 O O . PRO C 1 204 ? 68.371 33.003 150.087 1.00 72.95 260 PRO C O 1
ATOM 5405 N N . GLY C 1 205 ? 69.142 32.138 152.026 1.00 82.04 261 GLY C N 1
ATOM 5406 C CA . GLY C 1 205 ? 67.960 31.348 152.323 1.00 81.41 261 GLY C CA 1
ATOM 5407 C C . GLY C 1 205 ? 67.580 30.253 151.353 1.00 76.96 261 GLY C C 1
ATOM 5408 O O . GLY C 1 205 ? 66.487 29.709 151.456 1.00 78.98 261 GLY C O 1
ATOM 5409 N N . VAL C 1 206 ? 68.470 29.899 150.434 1.00 74.95 262 VAL C N 1
ATOM 5410 C CA . VAL C 1 206 ? 68.181 28.829 149.476 1.00 73.62 262 VAL C CA 1
ATOM 5411 C C . VAL C 1 206 ? 69.259 27.759 149.527 1.00 76.98 262 VAL C C 1
ATOM 5412 O O . VAL C 1 206 ? 70.349 27.973 150.079 1.00 82.56 262 VAL C O 1
ATOM 5416 N N . ASN C 1 207 ? 68.949 26.614 148.927 1.00 75.03 263 ASN C N 1
ATOM 5417 C CA . ASN C 1 207 ? 69.857 25.494 148.909 1.00 77.00 263 ASN C CA 1
ATOM 5418 C C . ASN C 1 207 ? 70.283 25.152 147.493 1.00 75.80 263 ASN C C 1
ATOM 5419 O O . ASN C 1 207 ? 69.837 25.735 146.514 1.00 72.52 263 ASN C O 1
ATOM 5424 N N . HIS C 1 208 ? 71.207 24.223 147.398 1.00 78.77 264 HIS C N 1
ATOM 5425 C CA . HIS C 1 208 ? 71.665 23.682 146.134 1.00 80.10 264 HIS C CA 1
ATOM 5426 C C . HIS C 1 208 ? 70.460 23.282 145.282 1.00 73.84 264 HIS C C 1
ATOM 5427 O O . HIS C 1 208 ? 69.455 22.841 145.828 1.00 76.97 264 HIS C O 1
ATOM 5434 N N . GLY C 1 209 ? 70.551 23.483 143.968 1.00 68.64 265 GLY C N 1
ATOM 5435 C CA . GLY C 1 209 ? 69.462 23.161 143.042 1.00 62.69 265 GLY C CA 1
ATOM 5436 C C . GLY C 1 209 ? 68.383 24.233 142.925 1.00 59.29 265 GLY C C 1
ATOM 5437 O O . GLY C 1 209 ? 67.336 23.983 142.330 1.00 55.28 265 GLY C O 1
ATOM 5438 N N . PHE C 1 210 ? 68.641 25.439 143.430 1.00 58.23 266 PHE C N 1
ATOM 5439 C CA . PHE C 1 210 ? 67.608 26.482 143.425 1.00 56.51 266 PHE C CA 1
ATOM 5440 C C . PHE C 1 210 ? 67.166 26.936 142.037 1.00 51.44 266 PHE C C 1
ATOM 5441 O O . PHE C 1 210 ? 66.092 27.507 141.901 1.00 50.10 266 PHE C O 1
ATOM 5449 N N . HIS C 1 211 ? 67.986 26.691 141.019 1.00 50.01 267 HIS C N 1
ATOM 5450 C CA . HIS C 1 211 ? 67.623 27.054 139.652 1.00 49.69 267 HIS C CA 1
ATOM 5451 C C . HIS C 1 211 ? 66.772 25.974 138.988 1.00 47.29 267 HIS C C 1
ATOM 5452 O O . HIS C 1 211 ? 66.124 26.238 137.972 1.00 45.12 267 HIS C O 1
ATOM 5459 N N . ASN C 1 212 ? 66.768 24.770 139.553 1.00 46.76 268 ASN C N 1
ATOM 5460 C CA . ASN C 1 212 ? 66.029 23.661 138.959 1.00 47.34 268 ASN C CA 1
ATOM 5461 C C . ASN C 1 212 ? 64.552 23.715 139.321 1.00 48.93 268 ASN C C 1
ATOM 5462 O O . ASN C 1 212 ? 64.125 23.267 140.387 1.00 47.99 268 ASN C O 1
ATOM 5467 N N . ASP C 1 213 ? 63.772 24.234 138.381 1.00 46.60 269 ASP C N 1
ATOM 5468 C CA . ASP C 1 213 ? 62.339 24.417 138.571 1.00 47.08 269 ASP C CA 1
ATOM 5469 C C . ASP C 1 213 ? 61.522 23.119 138.572 1.00 46.14 269 ASP C C 1
ATOM 5470 O O . ASP C 1 213 ? 60.319 23.160 138.794 1.00 47.25 269 ASP C O 1
ATOM 5475 N N . SER C 1 214 ? 62.166 21.978 138.347 1.00 46.04 270 SER C N 1
ATOM 5476 C CA . SER C 1 214 ? 61.473 20.694 138.415 1.00 45.77 270 SER C CA 1
ATOM 5477 C C . SER C 1 214 ? 61.616 20.028 139.799 1.00 48.68 270 SER C C 1
ATOM 5478 O O . SER C 1 214 ? 61.112 18.922 140.001 1.00 47.31 270 SER C O 1
ATOM 5481 N N . THR C 1 215 ? 62.256 20.714 140.757 1.00 51.51 271 THR C N 1
ATOM 5482 C CA . THR C 1 215 ? 62.467 20.158 142.097 1.00 56.40 271 THR C CA 1
ATOM 5483 C C . THR C 1 215 ? 61.909 21.079 143.174 1.00 57.62 271 THR C C 1
ATOM 5484 O O . THR C 1 215 ? 61.757 22.272 142.947 1.00 55.57 271 THR C O 1
ATOM 5488 N N . PRO C 1 216 ? 61.672 20.535 144.384 1.00 60.09 272 PRO C N 1
ATOM 5489 C CA . PRO C 1 216 ? 61.213 21.356 145.512 1.00 60.75 272 PRO C CA 1
ATOM 5490 C C . PRO C 1 216 ? 62.233 22.386 146.023 1.00 62.67 272 PRO C C 1
ATOM 5491 O O . PRO C 1 216 ? 61.859 23.273 146.790 1.00 62.61 272 PRO C O 1
ATOM 5495 N N . ARG C 1 217 ? 63.502 22.268 145.630 1.00 63.57 273 ARG C N 1
ATOM 5496 C CA . ARG C 1 217 ? 64.526 23.239 146.035 1.00 65.30 273 ARG C CA 1
ATOM 5497 C C . ARG C 1 217 ? 64.498 24.501 145.172 1.00 62.02 273 ARG C C 1
ATOM 5498 O O . ARG C 1 217 ? 65.226 25.464 145.431 1.00 60.04 273 ARG C O 1
ATOM 5506 N N . TYR C 1 218 ? 63.655 24.498 144.142 1.00 58.14 274 TYR C N 1
ATOM 5507 C CA . TYR C 1 218 ? 63.518 25.654 143.272 1.00 55.19 274 TYR C CA 1
ATOM 5508 C C . TYR C 1 218 ? 63.171 26.912 144.054 1.00 53.66 274 TYR C C 1
ATOM 5509 O O . TYR C 1 218 ? 62.325 26.875 144.934 1.00 53.67 274 TYR C O 1
ATOM 5518 N N . ASP C 1 219 ? 63.853 28.009 143.743 1.00 52.41 275 ASP C N 1
ATOM 5519 C CA . ASP C 1 219 ? 63.505 29.321 144.289 1.00 54.18 275 ASP C CA 1
ATOM 5520 C C . ASP C 1 219 ? 63.514 30.306 143.131 1.00 52.76 275 ASP C C 1
ATOM 5521 O O . ASP C 1 219 ? 64.575 30.649 142.605 1.00 52.57 275 ASP C O 1
ATOM 5526 N N . LYS C 1 220 ? 62.335 30.776 142.749 1.00 52.76 276 LYS C N 1
ATOM 5527 C CA . LYS C 1 220 ? 62.207 31.655 141.590 1.00 51.76 276 LYS C CA 1
ATOM 5528 C C . LYS C 1 220 ? 63.069 32.908 141.661 1.00 53.57 276 LYS C C 1
ATOM 5529 O O . LYS C 1 220 ? 63.736 33.251 140.691 1.00 56.24 276 LYS C O 1
ATOM 5535 N N . SER C 1 221 ? 63.052 33.598 142.798 1.00 54.03 277 SER C N 1
ATOM 5536 C CA . SER C 1 221 ? 63.807 34.849 142.933 1.00 55.10 277 SER C CA 1
ATOM 5537 C C . SER C 1 221 ? 65.293 34.652 142.723 1.00 53.53 277 SER C C 1
ATOM 5538 O O . SER C 1 221 ? 65.921 35.404 141.989 1.00 51.04 277 SER C O 1
ATOM 5541 N N . ALA C 1 222 ? 65.854 33.646 143.378 1.00 53.65 278 ALA C N 1
ATOM 5542 C CA . ALA C 1 222 ? 67.277 33.373 143.248 1.00 54.37 278 ALA C CA 1
ATOM 5543 C C . ALA C 1 222 ? 67.604 32.860 141.851 1.00 51.57 278 ALA C C 1
ATOM 5544 O O . ALA C 1 222 ? 68.593 33.268 141.252 1.00 50.77 278 ALA C O 1
ATOM 5546 N N . ALA C 1 223 ? 66.746 31.987 141.320 1.00 50.03 279 ALA C N 1
ATOM 5547 C CA . ALA C 1 223 ? 66.944 31.431 139.985 1.00 48.37 279 ALA C CA 1
ATOM 5548 C C . ALA C 1 223 ? 67.006 32.530 138.933 1.00 47.44 279 ALA C C 1
ATOM 5549 O O . ALA C 1 223 ? 67.921 32.558 138.106 1.00 47.35 279 ALA C O 1
ATOM 5551 N N . ASP C 1 224 ? 66.007 33.408 138.954 1.00 48.12 280 ASP C N 1
ATOM 5552 C CA . ASP C 1 224 ? 65.902 34.495 137.970 1.00 48.00 280 ASP C CA 1
ATOM 5553 C C . ASP C 1 224 ? 67.076 35.466 138.071 1.00 48.98 280 ASP C C 1
ATOM 5554 O O . ASP C 1 224 ? 67.625 35.867 137.055 1.00 47.25 280 ASP C O 1
ATOM 5559 N N . LEU C 1 225 ? 67.460 35.818 139.296 1.00 50.46 281 LEU C N 1
ATOM 5560 C CA . LEU C 1 225 ? 68.583 36.728 139.512 1.00 52.54 281 LEU C CA 1
ATOM 5561 C C . LEU C 1 225 ? 69.885 36.105 139.012 1.00 52.00 281 LEU C C 1
ATOM 5562 O O . LEU C 1 225 ? 70.654 36.746 138.308 1.00 50.50 281 LEU C O 1
ATOM 5567 N N . ALA C 1 226 ? 70.132 34.851 139.382 1.00 53.37 282 ALA C N 1
ATOM 5568 C CA . ALA C 1 226 ? 71.330 34.146 138.918 1.00 53.48 282 ALA C CA 1
ATOM 5569 C C . ALA C 1 226 ? 71.366 34.043 137.389 1.00 52.21 282 ALA C C 1
ATOM 5570 O O . ALA C 1 226 ? 72.421 34.220 136.768 1.00 52.92 282 ALA C O 1
ATOM 5572 N N . TRP C 1 227 ? 70.212 33.780 136.776 1.00 49.09 283 TRP C N 1
ATOM 5573 C CA . TRP C 1 227 ? 70.172 33.669 135.328 1.00 46.24 283 TRP C CA 1
ATOM 5574 C C . TRP C 1 227 ? 70.445 35.014 134.666 1.00 46.47 283 TRP C C 1
ATOM 5575 O O . TRP C 1 227 ? 71.151 35.092 133.669 1.00 46.34 283 TRP C O 1
ATOM 5586 N N . GLN C 1 228 ? 69.889 36.083 135.209 1.00 47.26 284 GLN C N 1
ATOM 5587 C CA . GLN C 1 228 ? 70.140 37.386 134.636 1.00 49.04 284 GLN C CA 1
ATOM 5588 C C . GLN C 1 228 ? 71.626 37.708 134.670 1.00 50.93 284 GLN C C 1
ATOM 5589 O O . GLN C 1 228 ? 72.163 38.256 133.718 1.00 51.61 284 GLN C O 1
ATOM 5595 N N . ARG C 1 229 ? 72.261 37.440 135.805 1.00 51.92 285 ARG C N 1
ATOM 5596 C CA . ARG C 1 229 ? 73.694 37.676 135.947 1.00 54.48 285 ARG C CA 1
ATOM 5597 C C . ARG C 1 229 ? 74.480 36.830 134.956 1.00 54.99 285 ARG C C 1
ATOM 5598 O O . ARG C 1 229 ? 75.461 37.293 134.377 1.00 57.72 285 ARG C O 1
ATOM 5606 N N . THR C 1 230 ? 74.022 35.598 134.748 1.00 52.93 286 THR C N 1
ATOM 5607 C CA . THR C 1 230 ? 74.630 34.697 133.778 1.00 52.67 286 THR C CA 1
ATOM 5608 C C . THR C 1 230 ? 74.548 35.254 132.341 1.00 52.51 286 THR C C 1
ATOM 5609 O O . THR C 1 230 ? 75.549 35.277 131.624 1.00 53.48 286 THR C O 1
ATOM 5613 N N . LEU C 1 231 ? 73.380 35.749 131.941 1.00 49.59 287 LEU C N 1
ATOM 5614 C CA . LEU C 1 231 ? 73.239 36.343 130.609 1.00 48.86 287 LEU C CA 1
ATOM 5615 C C . LEU C 1 231 ? 74.128 37.582 130.421 1.00 50.91 287 LEU C C 1
ATOM 5616 O O . LEU C 1 231 ? 74.687 37.800 129.340 1.00 50.30 287 LEU C O 1
ATOM 5621 N N . LYS C 1 232 ? 74.256 38.401 131.460 1.00 53.33 288 LYS C N 1
ATOM 5622 C CA . LYS C 1 232 ? 75.125 39.579 131.381 1.00 58.22 288 LYS C CA 1
ATOM 5623 C C . LYS C 1 232 ? 76.588 39.161 131.226 1.00 59.11 288 LYS C C 1
ATOM 5624 O O . L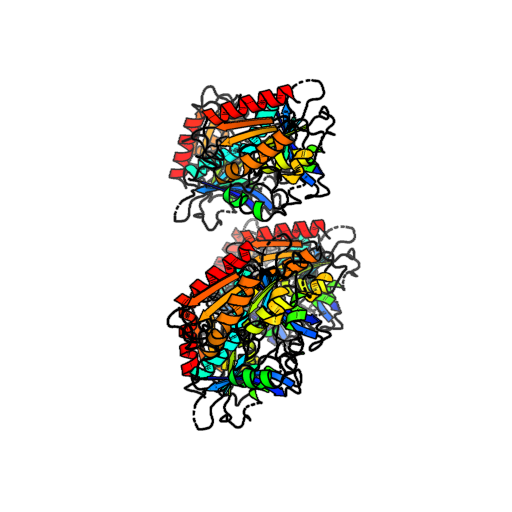YS C 1 232 ? 77.361 39.815 130.526 1.00 60.12 288 LYS C O 1
ATOM 5630 N N . TRP C 1 233 ? 76.961 38.066 131.885 1.00 59.69 289 TRP C N 1
ATOM 5631 C CA . TRP C 1 233 ? 78.317 37.537 131.809 1.00 62.38 289 TRP C CA 1
ATOM 5632 C C . TRP C 1 233 ? 78.577 37.048 130.383 1.00 63.30 289 TRP C C 1
ATOM 5633 O O . TRP C 1 233 ? 79.611 37.382 129.781 1.00 65.79 289 TRP C O 1
ATOM 5644 N N . PHE C 1 234 ? 77.628 36.287 129.834 1.00 59.62 290 PHE C N 1
ATOM 5645 C CA . PHE C 1 234 ? 77.742 35.818 128.456 1.00 61.32 290 PHE C CA 1
ATOM 5646 C C . PHE C 1 234 ? 77.872 36.988 127.482 1.00 62.93 290 PHE C C 1
ATOM 5647 O O . PHE C 1 234 ? 78.698 36.962 126.575 1.00 60.33 290 PHE C O 1
ATOM 5655 N N . ASP C 1 235 ? 77.030 37.998 127.657 1.00 65.83 291 ASP C N 1
ATOM 5656 C CA . ASP C 1 235 ? 77.050 39.165 126.792 1.00 69.18 291 ASP C CA 1
ATOM 5657 C C . ASP C 1 235 ? 78.407 39.883 126.859 1.00 71.85 291 ASP C C 1
ATOM 5658 O O . ASP C 1 235 ? 78.900 40.365 125.847 1.00 71.90 291 ASP C O 1
ATOM 5663 N N . LYS C 1 236 ? 78.984 39.943 128.060 1.00 74.88 292 LYS C N 1
ATOM 5664 C CA . LYS C 1 236 ? 80.281 40.604 128.323 1.00 81.09 292 LYS C CA 1
ATOM 5665 C C . LYS C 1 236 ? 81.470 39.835 127.712 1.00 81.26 292 LYS C C 1
ATOM 5666 O O . LYS C 1 236 ? 82.331 40.424 127.037 1.00 83.22 292 LYS C O 1
ATOM 5672 N N . TYR C 1 237 ? 81.453 38.510 127.825 1.00 77.48 293 TYR C N 1
ATOM 5673 C CA . TYR C 1 237 ? 82.616 37.724 127.424 1.00 78.51 293 TYR C CA 1
ATOM 5674 C C . TYR C 1 237 ? 82.527 36.831 126.191 1.00 79.97 293 TYR C C 1
ATOM 5675 O O . TYR C 1 237 ? 83.553 36.308 125.763 1.00 82.06 293 TYR C O 1
ATOM 5684 N N . LEU C 1 238 ? 81.341 36.641 125.618 1.00 77.76 294 LEU C N 1
ATOM 5685 C CA . LEU C 1 238 ? 81.215 35.807 124.418 1.00 78.98 294 LEU C CA 1
ATOM 5686 C C . LEU C 1 238 ? 81.210 36.648 123.148 1.00 81.13 294 LEU C C 1
ATOM 5687 O O . LEU C 1 238 ? 80.634 37.731 123.125 1.00 80.58 294 LEU C O 1
ATOM 5693 N N . SER D 1 1 ? 58.171 26.472 128.186 1.00 85.94 57 SER D N 1
ATOM 5694 C CA . SER D 1 1 ? 57.391 25.242 128.390 1.00 83.19 57 SER D CA 1
ATOM 5695 C C . SER D 1 1 ? 56.417 25.410 129.522 1.00 86.65 57 SER D C 1
ATOM 5696 O O . SER D 1 1 ? 56.575 26.256 130.418 1.00 86.44 57 SER D O 1
ATOM 5699 N N . ASN D 1 2 ? 55.334 24.671 129.416 1.00 81.91 58 ASN D N 1
ATOM 5700 C CA . ASN D 1 2 ? 54.530 24.506 130.579 1.00 77.14 58 ASN D CA 1
ATOM 5701 C C . ASN D 1 2 ? 53.805 23.167 130.470 1.00 70.50 58 ASN D C 1
ATOM 5702 O O . ASN D 1 2 ? 52.648 23.117 130.089 1.00 72.59 58 ASN D O 1
ATOM 5707 N N . ALA D 1 3 ? 54.515 22.073 130.755 1.00 55.33 59 ALA D N 1
ATOM 5708 C CA . ALA D 1 3 ? 53.896 20.749 130.783 1.00 47.85 59 ALA D CA 1
ATOM 5709 C C . ALA D 1 3 ? 52.749 20.767 131.791 1.00 43.93 59 ALA D C 1
ATOM 5710 O O . ALA D 1 3 ? 52.819 21.440 132.835 1.00 43.53 59 ALA D O 1
ATOM 5712 N N A GLN D 1 4 ? 51.691 20.018 131.489 0.50 41.33 60 GLN D N 1
ATOM 5713 N N B GLN D 1 4 ? 51.683 20.043 131.498 0.50 40.88 60 GLN D N 1
ATOM 5714 C CA A GLN D 1 4 ? 50.563 19.919 132.387 0.50 41.30 60 GLN D CA 1
ATOM 5715 C CA B GLN D 1 4 ? 50.600 20.016 132.454 0.50 40.70 60 GLN D CA 1
ATOM 5716 C C A GLN D 1 4 ? 51.027 19.126 133.569 0.50 41.27 60 GLN D C 1
ATOM 5717 C C B GLN D 1 4 ? 51.013 19.123 133.601 0.50 40.90 60 GLN D C 1
ATOM 5718 O O A GLN D 1 4 ? 50.745 19.514 134.669 0.50 39.85 60 GLN D O 1
ATOM 5719 O O B GLN D 1 4 ? 50.709 19.471 134.730 0.50 39.56 60 GLN D O 1
ATOM 5730 N N . VAL D 1 5 ? 51.755 18.036 133.339 1.00 39.69 61 VAL D N 1
ATOM 5731 C CA . VAL D 1 5 ? 52.282 17.208 134.420 1.00 40.80 61 VAL D CA 1
ATOM 5732 C C . VAL D 1 5 ? 53.809 17.243 134.366 1.00 41.49 61 VAL D C 1
ATOM 5733 O O . VAL D 1 5 ? 54.415 16.834 133.394 1.00 40.87 61 VAL D O 1
ATOM 5737 N N . GLU D 1 6 ? 54.424 17.749 135.421 1.00 45.25 62 GLU D N 1
ATOM 5738 C CA . GLU D 1 6 ? 55.879 17.795 135.532 1.00 48.33 62 GLU D CA 1
ATOM 5739 C C . GLU D 1 6 ? 56.438 16.393 135.393 1.00 46.01 62 GLU D C 1
ATOM 5740 O O . GLU D 1 6 ? 55.897 15.452 135.993 1.00 45.93 62 GLU D O 1
ATOM 5746 N N . PHE D 1 7 ? 57.566 16.256 134.702 1.00 42.61 63 PHE D N 1
ATOM 5747 C CA . PHE D 1 7 ? 58.192 14.950 134.582 1.00 41.73 63 PHE D CA 1
ATOM 5748 C C . PHE D 1 7 ? 58.586 14.372 135.960 1.00 43.32 63 PHE D C 1
ATOM 5749 O O . PHE D 1 7 ? 58.675 13.159 136.112 1.00 42.90 63 PHE D O 1
ATOM 5757 N N . THR D 1 8 ? 58.788 15.243 136.950 1.00 44.05 64 THR D N 1
ATOM 5758 C CA . THR D 1 8 ? 59.150 14.857 138.318 1.00 46.79 64 THR D CA 1
ATOM 5759 C C . THR D 1 8 ? 57.957 14.697 139.274 1.00 47.77 64 THR D C 1
ATOM 5760 O O . THR D 1 8 ? 58.154 14.463 140.468 1.00 51.13 64 THR D O 1
ATOM 5764 N N . ASP D 1 9 ? 56.735 14.823 138.767 1.00 47.00 65 ASP D N 1
ATOM 5765 C CA . ASP D 1 9 ? 55.540 14.729 139.609 1.00 49.49 65 ASP D CA 1
ATOM 5766 C C . ASP D 1 9 ? 55.595 13.426 140.435 1.00 51.74 65 ASP D C 1
ATOM 5767 O O . ASP D 1 9 ? 55.674 12.339 139.875 1.00 51.47 65 ASP D O 1
ATOM 5772 N N . PRO D 1 10 ? 55.576 13.535 141.776 1.00 57.27 66 PRO D N 1
ATOM 5773 C CA . PRO D 1 10 ? 55.710 12.329 142.593 1.00 58.82 66 PRO D CA 1
ATOM 5774 C C . PRO D 1 10 ? 54.568 11.320 142.478 1.00 58.82 66 PRO D C 1
ATOM 5775 O O . PRO D 1 10 ? 54.706 10.201 142.970 1.00 58.75 66 PRO D O 1
ATOM 5779 N N . GLU D 1 11 ? 53.454 11.703 141.864 1.00 55.56 67 GLU D N 1
ATOM 5780 C CA . GLU D 1 11 ? 52.338 10.782 141.707 1.00 57.51 67 GLU D CA 1
ATOM 5781 C C . GLU D 1 11 ? 52.466 9.883 140.484 1.00 53.28 67 GLU D C 1
ATOM 5782 O O . GLU D 1 11 ? 51.634 9.011 140.278 1.00 53.94 67 GLU D O 1
ATOM 5788 N N . ILE D 1 12 ? 53.516 10.064 139.692 1.00 50.38 68 ILE D N 1
ATOM 5789 C CA . ILE D 1 12 ? 53.719 9.206 138.526 1.00 48.83 68 ILE D CA 1
ATOM 5790 C C . ILE D 1 12 ? 55.135 8.653 138.502 1.00 48.53 68 ILE D C 1
ATOM 5791 O O . ILE D 1 12 ? 56.032 9.188 139.164 1.00 47.27 68 ILE D O 1
ATOM 5796 N N . PHE D 1 13 ? 55.307 7.537 137.800 1.00 47.10 69 PHE D N 1
ATOM 5797 C CA . PHE D 1 13 ? 56.617 6.937 137.612 1.00 49.18 69 PHE D CA 1
ATOM 5798 C C . PHE D 1 13 ? 56.796 6.685 136.124 1.00 46.69 69 PHE D C 1
ATOM 5799 O O . PHE D 1 13 ? 56.083 5.864 135.539 1.00 43.30 69 PHE D O 1
ATOM 5807 N N . ALA D 1 14 ? 57.764 7.377 135.526 1.00 45.22 70 ALA D N 1
ATOM 5808 C CA . ALA D 1 14 ? 58.000 7.299 134.086 1.00 43.16 70 ALA D CA 1
ATOM 5809 C C . ALA D 1 14 ? 59.348 6.690 133.741 1.00 43.47 70 ALA D C 1
ATOM 5810 O O . ALA D 1 14 ? 60.343 6.972 134.395 1.00 43.57 70 ALA D O 1
ATOM 5812 N N . GLU D 1 15 ? 59.370 5.859 132.699 1.00 42.75 71 GLU D N 1
ATOM 5813 C CA . GLU D 1 15 ? 60.620 5.274 132.211 1.00 44.79 71 GLU D CA 1
ATOM 5814 C C . GLU D 1 15 ? 60.477 4.882 130.752 1.00 42.93 71 GLU D C 1
ATOM 5815 O O . GLU D 1 15 ? 59.373 4.602 130.302 1.00 42.60 71 GLU D O 1
ATOM 5821 N N . TYR D 1 16 ? 61.590 4.880 130.023 1.00 43.43 72 TYR D N 1
ATOM 5822 C CA . TYR D 1 16 ? 61.595 4.383 128.658 1.00 43.77 72 TYR D CA 1
ATOM 5823 C C . TYR D 1 16 ? 61.801 2.879 128.722 1.00 46.33 72 TYR D C 1
ATOM 5824 O O . TYR D 1 16 ? 62.544 2.382 129.576 1.00 45.68 72 TYR D O 1
ATOM 5833 N N . ILE D 1 17 ? 61.090 2.160 127.861 1.00 45.47 73 ILE D N 1
ATOM 5834 C CA . ILE D 1 17 ? 61.197 0.707 127.790 1.00 46.96 73 ILE D CA 1
ATOM 5835 C C . ILE D 1 17 ? 61.290 0.312 126.335 1.00 46.88 73 ILE D C 1
ATOM 5836 O O . ILE D 1 17 ? 61.198 1.158 125.448 1.00 44.59 73 ILE D O 1
ATOM 5841 N N . THR D 1 18 ? 61.494 -0.975 126.102 1.00 49.67 74 THR D N 1
ATOM 5842 C CA . THR D 1 18 ? 61.439 -1.534 124.766 1.00 51.16 74 THR D CA 1
ATOM 5843 C C . THR D 1 18 ? 60.435 -2.658 124.802 1.00 48.41 74 THR D C 1
ATOM 5844 O O . THR D 1 18 ? 60.283 -3.289 125.833 1.00 48.06 74 THR D O 1
ATOM 5848 N N . TYR D 1 19 ? 59.736 -2.887 123.694 1.00 45.08 75 TYR D N 1
ATOM 5849 C CA . TYR D 1 19 ? 58.786 -3.991 123.621 1.00 45.45 75 TYR D CA 1
ATOM 5850 C C . TYR D 1 19 ? 58.854 -4.598 122.218 1.00 45.37 75 TYR D C 1
ATOM 5851 O O . TYR D 1 19 ? 59.283 -3.930 121.284 1.00 46.32 75 TYR D O 1
ATOM 5860 N N . PRO D 1 20 ? 58.418 -5.857 122.055 1.00 45.77 76 PRO D N 1
ATOM 5861 C CA . PRO D 1 20 ? 58.535 -6.490 120.735 1.00 46.59 76 PRO D CA 1
ATOM 5862 C C . PRO D 1 20 ? 57.404 -6.172 119.756 1.00 44.75 76 PRO D C 1
ATOM 5863 O O . PRO D 1 20 ? 56.238 -6.079 120.154 1.00 44.10 76 PRO D O 1
ATOM 5867 N N . SER D 1 21 ? 57.778 -5.962 118.495 1.00 45.32 77 SER D N 1
ATOM 5868 C CA . SER D 1 21 ? 56.840 -5.695 117.407 1.00 43.94 77 SER D CA 1
ATOM 5869 C C . SER D 1 21 ? 57.321 -6.511 116.216 1.00 47.11 77 SER D C 1
ATOM 5870 O O . SER D 1 21 ? 57.966 -5.978 115.313 1.00 46.45 77 SER D O 1
ATOM 5873 N N . PRO D 1 22 ? 57.017 -7.820 116.217 1.00 50.89 78 PRO D N 1
ATOM 5874 C CA . PRO D 1 22 ? 57.533 -8.740 115.194 1.00 53.68 78 PRO D CA 1
ATOM 5875 C C . PRO D 1 22 ? 57.100 -8.431 113.764 1.00 54.18 78 PRO D C 1
ATOM 5876 O O . PRO D 1 22 ? 57.810 -8.780 112.833 1.00 55.14 78 PRO D O 1
ATOM 5880 N N . ASN D 1 23 ? 55.961 -7.774 113.592 1.00 53.70 79 ASN D N 1
ATOM 5881 C CA . ASN D 1 23 ? 55.484 -7.385 112.269 1.00 54.52 79 ASN D CA 1
ATOM 5882 C C . ASN D 1 23 ? 55.699 -5.898 112.002 1.00 54.53 79 ASN D C 1
ATOM 5883 O O . ASN D 1 23 ? 55.186 -5.355 111.019 1.00 53.54 79 ASN D O 1
ATOM 5888 N N . GLY D 1 24 ? 56.436 -5.237 112.888 1.00 52.33 80 GLY D N 1
ATOM 5889 C CA . GLY D 1 24 ? 56.729 -3.824 112.738 1.00 52.14 80 GLY D CA 1
ATOM 5890 C C . GLY D 1 24 ? 58.224 -3.637 112.693 1.00 53.20 80 GLY D C 1
ATOM 5891 O O . GLY D 1 24 ? 58.907 -4.258 111.880 1.00 55.17 80 GLY D O 1
ATOM 5892 N N . HIS D 1 25 ? 58.756 -2.842 113.611 1.00 51.69 81 HIS D N 1
ATOM 5893 C CA . HIS D 1 25 ? 60.191 -2.565 113.614 1.00 53.04 81 HIS D CA 1
ATOM 5894 C C . HIS D 1 25 ? 61.020 -3.373 114.637 1.00 54.35 81 HIS D C 1
ATOM 5895 O O . HIS D 1 25 ? 62.109 -2.955 115.014 1.00 56.94 81 HIS D O 1
ATOM 5902 N N . GLY D 1 26 ? 60.519 -4.531 115.059 1.00 54.73 82 GLY D N 1
ATOM 5903 C CA . GLY D 1 26 ? 61.253 -5.389 116.000 1.00 56.34 82 GLY D CA 1
ATOM 5904 C C . GLY D 1 26 ? 61.171 -4.935 117.448 1.00 57.02 82 GLY D C 1
ATOM 5905 O O . GLY D 1 26 ? 60.095 -4.950 118.041 1.00 59.49 82 GLY D O 1
ATOM 5906 N N . GLU D 1 27 ? 62.296 -4.533 118.040 1.00 58.66 83 GLU D N 1
ATOM 5907 C CA . GLU D 1 27 ? 62.282 -4.047 119.421 1.00 57.70 83 GLU D CA 1
ATOM 5908 C C . GLU D 1 27 ? 62.040 -2.543 119.395 1.00 52.63 83 GLU D C 1
ATOM 5909 O O . GLU D 1 27 ? 62.937 -1.789 119.039 1.00 50.68 83 GLU D O 1
ATOM 5915 N N . VAL D 1 28 ? 60.864 -2.127 119.849 1.00 48.21 84 VAL D N 1
ATOM 5916 C CA . VAL D 1 28 ? 60.447 -0.735 119.793 1.00 48.13 84 VAL D CA 1
ATOM 5917 C C . VAL D 1 28 ? 60.526 -0.042 121.149 1.00 46.33 84 VAL D C 1
ATOM 5918 O O . VAL D 1 28 ? 60.057 -0.554 122.154 1.00 48.34 84 VAL D O 1
ATOM 5922 N N . ARG D 1 29 ? 61.064 1.167 121.141 1.00 46.84 85 ARG D N 1
ATOM 5923 C CA . ARG D 1 29 ? 61.167 2.005 122.333 1.00 45.62 85 ARG D CA 1
ATOM 5924 C C . ARG D 1 29 ? 59.840 2.713 122.599 1.00 44.60 85 ARG D C 1
ATOM 5925 O O . ARG D 1 29 ? 59.168 3.167 121.668 1.00 42.35 85 ARG D O 1
ATOM 5933 N N . GLY D 1 30 ? 59.477 2.810 123.872 1.00 42.41 86 GLY D N 1
ATOM 5934 C CA . GLY D 1 30 ? 58.270 3.511 124.282 1.00 42.38 86 GLY D CA 1
ATOM 5935 C C . GLY D 1 30 ? 58.429 4.181 125.634 1.00 41.23 86 GLY D C 1
ATOM 5936 O O . GLY D 1 30 ? 59.270 3.772 126.438 1.00 41.15 86 GLY D O 1
ATOM 5937 N N . TYR D 1 31 ? 57.622 5.215 125.869 1.00 37.65 87 TYR D N 1
ATOM 5938 C CA . TYR D 1 31 ? 57.606 5.936 127.144 1.00 38.54 87 TYR D CA 1
ATOM 5939 C C . TYR D 1 31 ? 56.465 5.361 127.981 1.00 38.01 87 TYR D C 1
ATOM 5940 O O . TYR D 1 31 ? 55.294 5.483 127.613 1.00 36.28 87 TYR D O 1
ATOM 5949 N N . LEU D 1 32 ? 56.817 4.692 129.075 1.00 38.00 88 LEU D N 1
ATOM 5950 C CA . LEU D 1 32 ? 55.834 4.040 129.936 1.00 40.04 88 LEU D CA 1
ATOM 5951 C C . LEU D 1 32 ? 55.661 4.840 131.211 1.00 40.06 88 LEU D C 1
ATOM 5952 O O . LEU D 1 32 ? 56.641 5.079 131.901 1.00 42.44 88 LEU D O 1
ATOM 5957 N N . VAL D 1 33 ? 54.428 5.220 131.542 1.00 38.74 89 VAL D N 1
ATOM 5958 C CA . VAL D 1 33 ? 54.178 5.981 132.761 1.00 40.27 89 VAL D CA 1
ATOM 5959 C C . VAL D 1 33 ? 53.099 5.297 133.593 1.00 42.51 89 VAL D C 1
ATOM 5960 O O . VAL D 1 33 ? 52.029 4.982 133.072 1.00 42.44 89 VAL D O 1
ATOM 5964 N N . LYS D 1 34 ? 53.379 5.084 134.880 1.00 43.60 90 LYS D N 1
ATOM 5965 C CA . LYS D 1 34 ? 52.455 4.425 135.805 1.00 45.56 90 LYS D CA 1
ATOM 5966 C C . LYS D 1 34 ? 52.107 5.327 136.970 1.00 45.04 90 LYS D C 1
ATOM 5967 O O . LYS D 1 34 ? 52.893 6.207 137.314 1.00 43.06 90 LYS D O 1
ATOM 5973 N N . PRO D 1 35 ? 50.943 5.100 137.597 1.00 46.16 91 PRO D N 1
ATOM 5974 C CA . PRO D 1 35 ? 50.667 5.788 138.847 1.00 50.06 91 PRO D CA 1
ATOM 5975 C C . PRO D 1 35 ? 51.738 5.329 139.840 1.00 54.22 91 PRO D C 1
ATOM 5976 O O . PRO D 1 35 ? 52.060 4.140 139.879 1.00 55.26 91 PRO D O 1
ATOM 5980 N N . ALA D 1 36 ? 52.311 6.252 140.606 1.00 59.53 92 ALA D N 1
ATOM 5981 C CA . ALA D 1 36 ? 53.399 5.912 141.537 1.00 66.72 92 ALA D CA 1
ATOM 5982 C C . ALA D 1 36 ? 52.962 4.976 142.650 1.00 72.09 92 ALA D C 1
ATOM 5983 O O . ALA D 1 36 ? 53.723 4.104 143.081 1.00 72.13 92 ALA D O 1
ATOM 5985 N N . LYS D 1 37 ? 51.731 5.161 143.107 1.00 80.27 93 LYS D N 1
ATOM 5986 C CA . LYS D 1 37 ? 51.199 4.373 144.189 1.00 97.12 93 LYS D CA 1
ATOM 5987 C C . LYS D 1 37 ? 50.127 3.420 143.632 1.00 102.81 93 LYS D C 1
ATOM 5988 O O . LYS D 1 37 ? 48.986 3.814 143.388 1.00 102.87 93 LYS D O 1
ATOM 6002 N N . SER D 1 39 ? 48.559 -0.469 144.256 1.00 122.40 95 SER D N 1
ATOM 6003 C CA . SER D 1 39 ? 48.530 -1.688 145.049 1.00 128.20 95 SER D CA 1
ATOM 6004 C C . SER D 1 39 ? 48.277 -2.845 144.091 1.00 121.63 95 SER D C 1
ATOM 6005 O O . SER D 1 39 ? 49.149 -3.679 143.889 1.00 130.50 95 SER D O 1
ATOM 6008 N N . GLY D 1 40 ? 47.104 -2.857 143.459 1.00 98.16 96 GLY D N 1
ATOM 6009 C CA . GLY D 1 40 ? 46.720 -3.958 142.575 1.00 93.83 96 GLY D CA 1
ATOM 6010 C C . GLY D 1 40 ? 46.997 -3.698 141.110 1.00 83.06 96 GLY D C 1
ATOM 6011 O O . GLY D 1 40 ? 47.672 -2.737 140.753 1.00 85.02 96 GLY D O 1
ATOM 6012 N N . LYS D 1 41 ? 46.484 -4.581 140.262 1.00 78.84 97 LYS D N 1
ATOM 6013 C CA . LYS D 1 41 ? 46.638 -4.438 138.823 1.00 73.52 97 LYS D CA 1
ATOM 6014 C C . LYS D 1 41 ? 45.876 -3.199 138.363 1.00 70.52 97 LYS D C 1
ATOM 6015 O O . LYS D 1 41 ? 44.822 -2.874 138.902 1.00 68.91 97 LYS D O 1
ATOM 6021 N N . THR D 1 42 ? 46.408 -2.534 137.338 1.00 64.19 98 THR D N 1
ATOM 6022 C CA . THR D 1 42 ? 45.864 -1.284 136.838 1.00 58.92 98 THR D CA 1
ATOM 6023 C C . THR D 1 42 ? 45.563 -1.388 135.330 1.00 55.27 98 THR D C 1
ATOM 6024 O O . THR D 1 42 ? 46.300 -2.045 134.603 1.00 56.90 98 THR D O 1
ATOM 6028 N N . PRO D 1 43 ? 44.468 -0.768 134.862 1.00 52.22 99 PRO D N 1
ATOM 6029 C CA . PRO D 1 43 ? 44.182 -0.808 133.415 1.00 49.94 99 PRO D CA 1
ATOM 6030 C C . PRO D 1 43 ? 45.204 0.014 132.635 1.00 47.06 99 PRO D C 1
ATOM 6031 O O . PRO D 1 43 ? 45.881 0.869 133.214 1.00 45.13 99 PRO D O 1
ATOM 6035 N N . ALA D 1 44 ? 45.310 -0.245 131.336 1.00 45.29 100 ALA D N 1
ATOM 6036 C CA . ALA D 1 44 ? 46.307 0.410 130.502 1.00 43.54 100 ALA D CA 1
ATOM 6037 C C . ALA D 1 44 ? 45.721 1.181 129.329 1.00 41.66 100 ALA D C 1
ATOM 6038 O O . ALA D 1 44 ? 44.618 0.887 128.853 1.00 43.02 100 ALA D O 1
ATOM 6040 N N . VAL D 1 45 ? 46.474 2.179 128.872 1.00 39.62 101 VAL D N 1
ATOM 6041 C CA . VAL D 1 45 ? 46.085 2.991 127.721 1.00 37.87 101 VAL D CA 1
ATOM 6042 C C . VAL D 1 45 ? 47.297 3.206 126.838 1.00 37.13 101 VAL D C 1
ATOM 6043 O O . VAL D 1 45 ? 48.358 3.585 127.319 1.00 37.64 101 VAL D O 1
ATOM 6047 N N . VAL D 1 46 ? 47.139 2.922 125.547 1.00 35.88 102 VAL D N 1
ATOM 6048 C CA . VAL D 1 46 ? 48.187 3.180 124.576 1.00 34.31 102 VAL D CA 1
ATOM 6049 C C . VAL D 1 46 ? 47.900 4.573 124.035 1.00 32.93 102 VAL D C 1
ATOM 6050 O O . VAL D 1 46 ? 46.769 4.888 123.677 1.00 31.08 102 VAL D O 1
ATOM 6054 N N . VAL D 1 47 ? 48.932 5.407 124.018 1.00 32.89 103 VAL D N 1
ATOM 6055 C CA . VAL D 1 47 ? 48.817 6.767 123.528 1.00 32.63 103 VAL D CA 1
ATOM 6056 C C . VAL D 1 47 ? 49.598 6.896 122.224 1.00 31.22 103 VAL D C 1
ATOM 6057 O O . VAL D 1 47 ? 50.805 6.678 122.203 1.00 31.42 103 VAL D O 1
ATOM 6061 N N . VAL D 1 48 ? 48.908 7.263 121.143 1.00 31.51 104 VAL D N 1
ATOM 6062 C CA . VAL D 1 48 ? 49.537 7.344 119.816 1.00 30.43 104 VAL D CA 1
ATOM 6063 C C . VAL D 1 48 ? 49.795 8.778 119.409 1.00 29.49 104 VAL D C 1
ATOM 6064 O O . VAL D 1 48 ? 48.877 9.606 119.407 1.00 27.58 104 VAL D O 1
ATOM 6068 N N . HIS D 1 49 ? 51.041 9.048 119.022 1.00 28.19 105 HIS D N 1
ATOM 6069 C CA . HIS D 1 49 ? 51.446 10.392 118.658 1.00 27.68 105 HIS D CA 1
ATOM 6070 C C . HIS D 1 49 ? 50.882 10.879 117.322 1.00 27.78 105 HIS D C 1
ATOM 6071 O O . HIS D 1 49 ? 50.091 10.189 116.665 1.00 27.02 105 HIS D O 1
ATOM 6078 N N . GLU D 1 50 ? 51.265 12.097 116.966 1.00 28.65 106 GLU D N 1
ATOM 6079 C CA . GLU D 1 50 ? 50.818 12.741 115.730 1.00 30.81 106 GLU D CA 1
ATOM 6080 C C . GLU D 1 50 ? 51.772 12.333 114.573 1.00 32.93 106 GLU D C 1
ATOM 6081 O O . GLU D 1 50 ? 52.302 11.217 114.581 1.00 35.05 106 GLU D O 1
ATOM 6087 N N . ASN D 1 51 ? 51.994 13.217 113.607 1.00 31.44 107 ASN D N 1
ATOM 6088 C CA . ASN D 1 51 ? 52.823 12.925 112.439 1.00 35.00 107 ASN D CA 1
ATOM 6089 C C . ASN D 1 51 ? 54.296 13.308 112.565 1.00 35.38 107 ASN D C 1
ATOM 6090 O O . ASN D 1 51 ? 54.980 13.471 111.562 1.00 35.76 107 ASN D O 1
ATOM 6095 N N . ARG D 1 52 ? 54.785 13.459 113.787 1.00 35.99 108 ARG D N 1
ATOM 6096 C CA . ARG D 1 52 ? 56.169 13.878 113.987 1.00 36.13 108 ARG D CA 1
ATOM 6097 C C . ARG D 1 52 ? 56.859 13.196 115.154 1.00 35.83 108 ARG D C 1
ATOM 6098 O O . ARG D 1 52 ? 57.736 13.770 115.780 1.00 33.67 108 ARG D O 1
ATOM 6106 N N . GLY D 1 53 ? 56.460 11.959 115.416 1.00 34.75 109 GLY D N 1
ATOM 6107 C CA . GLY D 1 53 ? 57.099 11.146 116.445 1.00 34.83 109 GLY D CA 1
ATOM 6108 C C . GLY D 1 53 ? 56.715 11.476 117.873 1.00 34.11 109 GLY D C 1
ATOM 6109 O O . GLY D 1 53 ? 55.799 12.266 118.147 1.00 34.04 109 GLY D O 1
ATOM 6110 N N . LEU D 1 54 ? 57.448 10.859 118.783 1.00 35.53 110 LEU D N 1
ATOM 6111 C CA . LEU D 1 54 ? 57.206 10.985 120.206 1.00 35.07 110 LEU D CA 1
ATOM 6112 C C . LEU D 1 54 ? 57.859 12.255 120.726 1.00 33.88 110 LEU D C 1
ATOM 6113 O O . LEU D 1 54 ? 58.999 12.230 121.192 1.00 34.18 110 LEU D O 1
ATOM 6118 N N . ASN D 1 55 ? 57.123 13.363 120.664 1.00 32.55 111 ASN D N 1
ATOM 6119 C CA . ASN D 1 55 ? 57.648 14.652 121.105 1.00 33.51 111 ASN D CA 1
ATOM 6120 C C . ASN D 1 55 ? 57.213 14.969 122.550 1.00 33.51 111 ASN D C 1
ATOM 6121 O O . ASN D 1 55 ? 56.457 14.215 123.144 1.00 32.29 111 ASN D O 1
ATOM 6126 N N . PRO D 1 56 ? 57.737 16.050 123.146 1.00 33.30 112 PRO D N 1
ATOM 6127 C CA . PRO D 1 56 ? 57.380 16.318 124.547 1.00 32.99 112 PRO D CA 1
ATOM 6128 C C . PRO D 1 56 ? 55.885 16.491 124.877 1.00 32.31 112 PRO D C 1
ATOM 6129 O O . PRO D 1 56 ? 55.477 16.183 125.997 1.00 31.76 112 PRO D O 1
ATOM 6133 N N . TYR D 1 57 ? 55.090 16.975 123.932 1.00 29.12 113 TYR D N 1
ATOM 6134 C CA . TYR D 1 57 ? 53.643 17.071 124.140 1.00 29.41 113 TYR D CA 1
ATOM 6135 C C . TYR D 1 57 ? 53.034 15.692 124.401 1.00 30.36 113 TYR D C 1
ATOM 6136 O O . TYR D 1 57 ? 52.284 15.519 125.362 1.00 31.06 113 TYR D O 1
ATOM 6145 N N . ILE D 1 58 ? 53.357 14.713 123.557 1.00 28.99 114 ILE D N 1
ATOM 6146 C CA . ILE D 1 58 ? 52.792 13.372 123.723 1.00 29.36 114 ILE D CA 1
ATOM 6147 C C . ILE D 1 58 ? 53.288 12.715 125.021 1.00 31.00 114 ILE D C 1
ATOM 6148 O O . ILE D 1 58 ? 52.529 12.023 125.690 1.00 31.08 114 ILE D O 1
ATOM 6153 N N . GLU D 1 59 ? 54.547 12.941 125.378 1.00 32.17 115 GLU D N 1
ATOM 6154 C CA . GLU D 1 59 ? 55.077 12.432 126.642 1.00 34.94 115 GLU D CA 1
ATOM 6155 C C . GLU D 1 59 ? 54.303 13.031 127.820 1.00 35.06 115 GLU D C 1
ATOM 6156 O O . GLU D 1 59 ? 53.965 12.331 128.771 1.00 33.81 115 GLU D O 1
ATOM 6162 N N . ASP D 1 60 ? 53.980 14.320 127.738 1.00 33.61 116 ASP D N 1
ATOM 6163 C CA . ASP D 1 60 ? 53.177 14.958 128.772 1.00 34.58 116 ASP D CA 1
ATOM 6164 C C . ASP D 1 60 ? 51.781 14.331 128.825 1.00 34.18 116 ASP D C 1
ATOM 6165 O O . ASP D 1 60 ? 51.268 14.057 129.904 1.00 35.22 116 ASP D O 1
ATOM 6170 N N . VAL D 1 61 ? 51.177 14.059 127.666 1.00 31.65 117 VAL D N 1
ATOM 6171 C CA . VAL D 1 61 ? 49.851 13.429 127.647 1.00 32.21 117 VAL D CA 1
ATOM 6172 C C . VAL D 1 61 ? 49.906 12.069 128.361 1.00 32.62 117 VAL D C 1
ATOM 6173 O O . VAL D 1 61 ? 48.991 11.730 129.116 1.00 31.51 117 VAL D O 1
ATOM 6177 N N . ALA D 1 62 ? 50.975 11.303 128.127 1.00 31.24 118 ALA D N 1
ATOM 6178 C CA . ALA D 1 62 ? 51.131 10.013 128.765 1.00 32.31 118 ALA D CA 1
ATOM 6179 C C . ALA D 1 62 ? 51.157 10.197 130.290 1.00 32.85 118 ALA D C 1
ATOM 6180 O O . ALA D 1 62 ? 50.538 9.431 131.016 1.00 34.23 118 ALA D O 1
ATOM 6182 N N . ARG D 1 63 ? 51.850 11.232 130.758 1.00 33.26 119 ARG D N 1
ATOM 6183 C CA . ARG D 1 63 ? 51.865 11.523 132.192 1.00 35.96 119 ARG D CA 1
ATOM 6184 C C . ARG D 1 63 ? 50.473 11.918 132.705 1.00 36.02 119 ARG D C 1
ATOM 6185 O O . ARG D 1 63 ? 50.091 11.531 133.807 1.00 37.49 119 ARG D O 1
ATOM 6193 N N . ARG D 1 64 ? 49.715 12.673 131.921 1.00 34.40 120 ARG D N 1
ATOM 6194 C CA . ARG D 1 64 ? 48.342 13.025 132.314 1.00 36.16 120 ARG D CA 1
ATOM 6195 C C . ARG D 1 64 ? 47.485 11.774 132.473 1.00 37.47 120 ARG D C 1
ATOM 6196 O O . ARG D 1 64 ? 46.632 11.708 133.361 1.00 38.50 120 ARG D O 1
ATOM 6204 N N . VAL D 1 65 ? 47.690 10.785 131.597 1.00 35.84 121 VAL D N 1
ATOM 6205 C CA . VAL D 1 65 ? 46.950 9.527 131.684 1.00 36.67 121 VAL D CA 1
ATOM 6206 C C . VAL D 1 65 ? 47.296 8.783 132.977 1.00 39.43 121 VAL D C 1
ATOM 6207 O O . VAL D 1 65 ? 46.410 8.252 133.655 1.00 38.63 121 VAL D O 1
ATOM 6211 N N . ALA D 1 66 ? 48.577 8.758 133.323 1.00 39.80 122 ALA D N 1
ATOM 6212 C CA . ALA D 1 66 ? 49.001 8.121 134.558 1.00 41.27 122 ALA D CA 1
ATOM 6213 C C . ALA D 1 66 ? 48.468 8.874 135.784 1.00 44.09 122 ALA D C 1
ATOM 6214 O O . ALA D 1 66 ? 48.125 8.249 136.783 1.00 44.63 122 ALA D O 1
ATOM 6216 N N . LYS D 1 67 ? 48.403 10.205 135.720 1.00 43.91 123 LYS D N 1
ATOM 6217 C CA . LYS D 1 67 ? 47.836 10.989 136.825 1.00 48.20 123 LYS D CA 1
ATOM 6218 C C . LYS D 1 67 ? 46.378 10.633 137.038 1.00 48.50 123 LYS D C 1
ATOM 6219 O O . LYS D 1 67 ? 45.885 10.696 138.159 1.00 49.59 123 LYS D O 1
ATOM 6225 N N . ALA D 1 68 ? 45.685 10.281 135.959 1.00 46.43 124 ALA D N 1
ATOM 6226 C CA . ALA D 1 68 ? 44.280 9.892 136.044 1.00 46.96 124 ALA D CA 1
ATOM 6227 C C . ALA D 1 68 ? 44.091 8.463 136.570 1.00 47.03 124 ALA D C 1
ATOM 6228 O O . ALA D 1 68 ? 42.959 8.023 136.757 1.00 47.14 124 ALA D O 1
ATOM 6230 N N . GLY D 1 69 ? 45.189 7.732 136.757 1.00 48.82 125 GLY D N 1
ATOM 6231 C CA . GLY D 1 69 ? 45.146 6.394 137.357 1.00 50.83 125 GLY D CA 1
ATOM 6232 C C . GLY D 1 69 ? 45.353 5.200 136.435 1.00 50.42 125 GLY D C 1
ATOM 6233 O O . GLY D 1 69 ? 45.050 4.083 136.820 1.00 55.32 125 GLY D O 1
ATOM 6234 N N . TYR D 1 70 ? 45.911 5.402 135.246 1.00 47.74 126 TYR D N 1
ATOM 6235 C CA . TYR D 1 70 ? 46.125 4.298 134.302 1.00 46.58 126 TYR D CA 1
ATOM 6236 C C . TYR D 1 70 ? 47.597 4.136 133.939 1.00 45.31 126 TYR D C 1
ATOM 6237 O O . TYR D 1 70 ? 48.366 5.081 134.038 1.00 46.99 126 TYR D O 1
ATOM 6246 N N . ILE D 1 71 ? 47.988 2.935 133.515 1.00 44.38 127 ILE D N 1
ATOM 6247 C CA . ILE D 1 71 ? 49.334 2.736 132.981 1.00 44.34 127 ILE D CA 1
ATOM 6248 C C . ILE D 1 71 ? 49.295 3.201 131.523 1.00 43.50 127 ILE D C 1
ATOM 6249 O O . ILE D 1 71 ? 48.502 2.692 130.734 1.00 44.88 127 ILE D O 1
ATOM 6254 N N . ALA D 1 72 ? 50.145 4.159 131.165 1.00 41.68 128 ALA D N 1
ATOM 6255 C CA . ALA D 1 72 ? 50.179 4.684 129.814 1.00 40.05 128 ALA D CA 1
ATOM 6256 C C . ALA D 1 72 ? 51.453 4.275 129.094 1.00 39.71 128 ALA D C 1
ATOM 6257 O O . ALA D 1 72 ? 52.538 4.321 129.664 1.00 41.17 128 ALA D O 1
ATOM 6259 N N . LEU D 1 73 ? 51.306 3.855 127.845 1.00 38.86 129 LEU D N 1
ATOM 6260 C CA . LEU D 1 73 ? 52.442 3.544 126.995 1.00 39.66 129 LEU D CA 1
ATOM 6261 C C . LEU D 1 73 ? 52.331 4.331 125.698 1.00 37.42 129 LEU D C 1
ATOM 6262 O O . LEU D 1 73 ? 51.351 4.193 124.963 1.00 39.00 129 LEU D O 1
ATOM 6267 N N . ALA D 1 74 ? 53.340 5.155 125.433 1.00 36.50 130 ALA D N 1
ATOM 6268 C CA . ALA D 1 74 ? 53.419 5.951 124.214 1.00 35.78 130 ALA D CA 1
ATOM 6269 C C . ALA D 1 74 ? 54.617 5.499 123.387 1.00 35.54 130 ALA D C 1
ATOM 6270 O O . ALA D 1 74 ? 55.747 5.862 123.700 1.00 32.61 130 ALA D O 1
ATOM 6272 N N . PRO D 1 75 ? 54.379 4.699 122.320 1.00 36.60 131 PRO D N 1
ATOM 6273 C CA . PRO D 1 75 ? 55.514 4.217 121.520 1.00 37.15 131 PRO D CA 1
ATOM 6274 C C . PRO D 1 75 ? 56.176 5.301 120.697 1.00 37.28 131 PRO D C 1
ATOM 6275 O O . PRO D 1 75 ? 55.547 6.333 120.409 1.00 35.32 131 PRO D O 1
ATOM 6279 N N . ASP D 1 76 ? 57.436 5.070 120.331 1.00 38.13 132 ASP D N 1
ATOM 6280 C CA . ASP D 1 76 ? 58.168 5.997 119.474 1.00 40.05 132 ASP D CA 1
ATOM 6281 C C . ASP D 1 76 ? 58.208 5.465 118.037 1.00 41.00 132 ASP D C 1
ATOM 6282 O O . ASP D 1 76 ? 58.973 4.564 117.699 1.00 41.00 132 ASP D O 1
ATOM 6287 N N . GLY D 1 77 ? 57.394 6.073 117.195 1.00 39.50 133 GLY D N 1
ATOM 6288 C CA . GLY D 1 77 ? 57.297 5.694 115.794 1.00 39.49 133 GLY D CA 1
ATOM 6289 C C . GLY D 1 77 ? 58.524 6.034 114.974 1.00 39.34 133 GLY D C 1
ATOM 6290 O O . GLY D 1 77 ? 58.633 5.608 113.831 1.00 39.79 133 GLY D O 1
ATOM 6291 N N . LEU D 1 78 ? 59.415 6.851 115.526 1.00 38.52 134 LEU D N 1
ATOM 6292 C CA . LEU D 1 78 ? 60.660 7.194 114.849 1.00 39.48 134 LEU D CA 1
ATOM 6293 C C . LEU D 1 78 ? 61.840 6.375 115.372 1.00 40.64 134 LEU D C 1
ATOM 6294 O O . LEU D 1 78 ? 62.983 6.666 115.034 1.00 41.73 134 LEU D O 1
ATOM 6299 N N . ASN D 1 79 ? 61.573 5.324 116.145 1.00 41.38 135 ASN D N 1
ATOM 6300 C CA . ASN D 1 79 ? 62.668 4.539 116.742 1.00 43.49 135 ASN D CA 1
ATOM 6301 C C . ASN D 1 79 ? 63.586 3.892 115.708 1.00 44.75 135 ASN D C 1
ATOM 6302 O O . ASN D 1 79 ? 64.765 3.728 115.966 1.00 45.93 135 ASN D O 1
ATOM 6307 N N . SER D 1 80 ? 63.063 3.580 114.526 1.00 46.15 136 SER D N 1
ATOM 6308 C CA . SER D 1 80 ? 63.868 2.959 113.466 1.00 47.11 136 SER D CA 1
ATOM 6309 C C . SER D 1 80 ? 64.771 3.950 112.730 1.00 49.52 136 SER D C 1
ATOM 6310 O O . SER D 1 80 ? 65.650 3.528 111.980 1.00 50.02 136 SER D O 1
ATOM 6313 N N . VAL D 1 81 ? 64.554 5.254 112.924 1.00 46.11 137 VAL D N 1
ATOM 6314 C CA . VAL D 1 81 ? 65.346 6.281 112.243 1.00 47.45 137 VAL D CA 1
ATOM 6315 C C . VAL D 1 81 ? 65.961 7.287 113.237 1.00 48.82 137 VAL D C 1
ATOM 6316 O O . VAL D 1 81 ? 66.092 8.472 112.932 1.00 48.50 137 VAL D O 1
ATOM 6320 N N . GLY D 1 82 ? 66.304 6.800 114.429 1.00 48.98 138 GLY D N 1
ATOM 6321 C CA . GLY D 1 82 ? 67.001 7.598 115.437 1.00 49.32 138 GLY D CA 1
ATOM 6322 C C . GLY D 1 82 ? 66.189 8.283 116.526 1.00 48.03 138 GLY D C 1
ATOM 6323 O O . GLY D 1 82 ? 66.761 8.963 117.370 1.00 49.73 138 GLY D O 1
ATOM 6324 N N . GLY D 1 83 ? 64.870 8.131 116.506 1.00 45.45 139 GLY D N 1
ATOM 6325 C CA . GLY D 1 83 ? 64.020 8.747 117.514 1.00 43.91 139 GLY D CA 1
ATOM 6326 C C . GLY D 1 83 ? 63.687 10.195 117.215 1.00 43.36 139 GLY D C 1
ATOM 6327 O O . GLY D 1 83 ? 64.159 10.766 116.233 1.00 42.54 139 GLY D O 1
ATOM 6328 N N . TYR D 1 84 ? 62.864 10.796 118.066 1.00 44.47 140 TYR D N 1
ATOM 6329 C CA . TYR D 1 84 ? 62.482 12.185 117.886 1.00 40.71 140 TYR D CA 1
ATOM 6330 C C . TYR D 1 84 ? 63.760 13.013 117.738 1.00 42.51 140 TYR D C 1
ATOM 6331 O O . TYR D 1 84 ? 64.609 13.000 118.621 1.00 44.97 140 TYR D O 1
ATOM 6340 N N . PRO D 1 85 ? 63.918 13.725 116.601 1.00 43.23 141 PRO D N 1
ATOM 6341 C CA . PRO D 1 85 ? 65.155 14.471 116.356 1.00 45.13 141 PRO D CA 1
ATOM 6342 C C . PRO D 1 85 ? 65.313 15.819 117.071 1.00 49.65 141 PRO D C 1
ATOM 6343 O O . PRO D 1 85 ? 66.335 16.475 116.888 1.00 49.41 141 PRO D O 1
ATOM 6347 N N . GLY D 1 86 ? 64.316 16.244 117.848 1.00 50.22 142 GLY D N 1
ATOM 6348 C CA . GLY D 1 86 ? 64.414 17.477 118.631 1.00 49.99 142 GLY D CA 1
ATOM 6349 C C . GLY D 1 86 ? 63.534 18.610 118.139 1.00 47.67 142 GLY D C 1
ATOM 6350 O O . GLY D 1 86 ? 63.331 19.595 118.861 1.00 46.55 142 GLY D O 1
ATOM 6351 N N . ASN D 1 87 ? 63.077 18.513 116.892 1.00 46.10 143 ASN D N 1
ATOM 6352 C CA . ASN D 1 87 ? 62.152 19.500 116.337 1.00 42.71 143 ASN D CA 1
ATOM 6353 C C . ASN D 1 87 ? 61.095 18.828 115.481 1.00 41.93 143 ASN D C 1
ATOM 6354 O O . ASN D 1 87 ? 61.349 17.797 114.842 1.00 41.18 143 ASN D O 1
ATOM 6359 N N . ASP D 1 88 ? 59.918 19.445 115.449 1.00 38.79 144 ASP D N 1
ATOM 6360 C CA . ASP D 1 88 ? 58.778 18.892 114.745 1.00 37.30 144 ASP D CA 1
ATOM 6361 C C . ASP D 1 88 ? 58.926 18.820 113.223 1.00 37.15 144 ASP D C 1
ATOM 6362 O O . ASP D 1 88 ? 58.435 17.871 112.616 1.00 39.33 144 ASP D O 1
ATOM 6367 N N . ASP D 1 89 ? 59.613 19.781 112.616 1.00 38.21 145 ASP D N 1
ATOM 6368 C CA . ASP D 1 89 ? 59.826 19.760 111.164 1.00 42.00 145 ASP D CA 1
ATOM 6369 C C . ASP D 1 89 ? 60.621 18.505 110.743 1.00 39.55 145 ASP D C 1
ATOM 6370 O O . ASP D 1 89 ? 60.261 17.823 109.786 1.00 38.27 145 ASP D O 1
ATOM 6375 N N . LYS D 1 90 ? 61.719 18.237 111.426 1.00 42.08 146 LYS D N 1
ATOM 6376 C CA . LYS D 1 90 ? 62.523 17.069 111.097 1.00 43.86 146 LYS D CA 1
ATOM 6377 C C . LYS D 1 90 ? 61.742 15.800 111.457 1.00 44.76 146 LYS D C 1
ATOM 6378 O O . LYS D 1 90 ? 61.794 14.802 110.736 1.00 46.41 146 LYS D O 1
ATOM 6384 N N . GLY D 1 91 ? 60.989 15.855 112.552 1.00 41.47 147 GLY D N 1
ATOM 6385 C CA . GLY D 1 91 ? 60.153 14.729 112.961 1.00 39.27 147 GLY D CA 1
ATOM 6386 C C . GLY D 1 91 ? 59.172 14.358 111.861 1.00 41.32 147 GLY D C 1
ATOM 6387 O O . GLY D 1 91 ? 58.985 13.184 111.564 1.00 45.23 147 GLY D O 1
ATOM 6388 N N . ARG D 1 92 ? 58.525 15.362 111.277 1.00 39.54 148 ARG D N 1
ATOM 6389 C CA . ARG D 1 92 ? 57.575 15.146 110.193 1.00 40.80 148 ARG D CA 1
ATOM 6390 C C . ARG D 1 92 ? 58.222 14.509 108.977 1.00 38.51 148 ARG D C 1
ATOM 6391 O O . ARG D 1 92 ? 57.672 13.590 108.391 1.00 38.19 148 ARG D O 1
ATOM 6399 N N . GLU D 1 93 ? 59.365 15.043 108.591 1.00 37.30 149 GLU D N 1
ATOM 6400 C CA . GLU D 1 93 ? 60.126 14.519 107.473 1.00 39.98 149 GLU D CA 1
ATOM 6401 C C . GLU D 1 93 ? 60.524 13.058 107.694 1.00 40.18 149 GLU D C 1
ATOM 6402 O O . GLU D 1 93 ? 60.392 12.228 106.795 1.00 41.83 149 GLU D O 1
ATOM 6408 N N . LEU D 1 94 ? 61.002 12.740 108.885 1.00 38.77 150 LEU D N 1
ATOM 6409 C CA . LEU D 1 94 ? 61.410 11.371 109.187 1.00 40.41 150 LEU D CA 1
ATOM 6410 C C . LEU D 1 94 ? 60.221 10.418 109.204 1.00 41.32 150 LEU D C 1
ATOM 6411 O O . LEU D 1 94 ? 60.328 9.299 108.719 1.00 44.35 150 LEU D O 1
ATOM 6416 N N . GLN D 1 95 ? 59.089 10.841 109.771 1.00 39.94 151 GLN D N 1
ATOM 6417 C CA . GLN D 1 95 ? 57.960 9.924 109.896 1.00 38.73 151 GLN D CA 1
ATOM 6418 C C . GLN D 1 95 ? 57.454 9.517 108.512 1.00 42.26 151 GLN D C 1
ATOM 6419 O O . GLN D 1 95 ? 56.994 8.390 108.335 1.00 42.20 151 GLN D O 1
ATOM 6425 N N . GLN D 1 96 ? 57.553 10.433 107.545 1.00 43.38 152 GLN D N 1
ATOM 6426 C CA . GLN D 1 96 ? 57.180 10.149 106.160 1.00 47.15 152 GLN D CA 1
ATOM 6427 C C . GLN D 1 96 ? 57.996 9.016 105.539 1.00 49.69 152 GLN D C 1
ATOM 6428 O O . GLN D 1 96 ? 57.514 8.332 104.645 1.00 52.14 152 GLN D O 1
ATOM 6434 N N . GLN D 1 97 ? 59.226 8.833 106.008 1.00 53.48 153 GLN D N 1
ATOM 6435 C CA . GLN D 1 97 ? 60.123 7.815 105.478 1.00 53.45 153 GLN D CA 1
ATOM 6436 C C . GLN D 1 97 ? 59.904 6.451 106.095 1.00 53.25 153 GLN D C 1
ATOM 6437 O O . GLN D 1 97 ? 60.400 5.473 105.575 1.00 53.70 153 GLN D O 1
ATOM 6443 N N . VAL D 1 98 ? 59.172 6.379 107.202 1.00 49.41 154 VAL D N 1
ATOM 6444 C CA . VAL D 1 98 ? 58.919 5.106 107.875 1.00 47.75 154 VAL D CA 1
ATOM 6445 C C . VAL D 1 98 ? 57.792 4.356 107.147 1.00 48.71 154 VAL D C 1
ATOM 6446 O O . VAL D 1 98 ? 56.794 4.955 106.731 1.00 44.82 154 VAL D O 1
ATOM 6450 N N . ASP D 1 99 ? 57.961 3.051 106.976 1.00 48.89 155 ASP D N 1
ATOM 6451 C CA . ASP D 1 99 ? 56.953 2.239 106.290 1.00 49.33 155 ASP D CA 1
ATOM 6452 C C . ASP D 1 99 ? 55.641 2.328 107.059 1.00 46.23 155 ASP D C 1
ATOM 6453 O O . ASP D 1 99 ? 55.608 2.022 108.243 1.00 45.28 155 ASP D O 1
ATOM 6458 N N . PRO D 1 100 ? 54.554 2.739 106.392 1.00 47.74 156 PRO D N 1
ATOM 6459 C CA . PRO D 1 100 ? 53.295 2.938 107.113 1.00 44.93 156 PRO D CA 1
ATOM 6460 C C . PRO D 1 100 ? 52.739 1.708 107.809 1.00 42.47 156 PRO D C 1
ATOM 6461 O O . PRO D 1 100 ? 52.241 1.816 108.935 1.00 40.49 156 PRO D O 1
ATOM 6465 N N . THR D 1 101 ? 52.799 0.558 107.154 1.00 42.01 157 THR D N 1
ATOM 6466 C CA . THR D 1 101 ? 52.257 -0.670 107.736 1.00 42.00 157 THR D CA 1
ATOM 6467 C C . THR D 1 101 ? 53.028 -1.090 108.978 1.00 41.59 157 THR D C 1
ATOM 6468 O O . THR D 1 101 ? 52.425 -1.463 109.985 1.00 41.64 157 THR D O 1
ATOM 6472 N N . LYS D 1 102 ? 54.357 -1.037 108.910 1.00 43.17 158 LYS D N 1
ATOM 6473 C CA . LYS D 1 102 ? 55.184 -1.413 110.059 1.00 43.77 158 LYS D CA 1
ATOM 6474 C C . LYS D 1 102 ? 54.972 -0.447 111.216 1.00 43.81 158 LYS D C 1
ATOM 6475 O O . LYS D 1 102 ? 54.932 -0.869 112.370 1.00 43.25 158 LYS D O 1
ATOM 6481 N N . LEU D 1 103 ? 54.822 0.838 110.896 1.00 41.34 159 LEU D N 1
ATOM 6482 C CA . LEU D 1 103 ? 54.581 1.860 111.924 1.00 42.09 159 LEU D CA 1
ATOM 6483 C C . LEU D 1 103 ? 53.265 1.591 112.660 1.00 41.32 159 LEU D C 1
ATOM 6484 O O . LEU D 1 103 ? 53.221 1.582 113.885 1.00 40.88 159 LEU D O 1
ATOM 6505 N N . ASN D 1 105 ? 51.705 -1.220 112.831 1.00 42.79 161 ASN D N 1
ATOM 6506 C CA . ASN D 1 105 ? 51.903 -2.469 113.576 1.00 43.60 161 ASN D CA 1
ATOM 6507 C C . ASN D 1 105 ? 52.623 -2.285 114.914 1.00 43.01 161 ASN D C 1
ATOM 6508 O O . ASN D 1 105 ? 52.356 -3.032 115.857 1.00 43.61 161 ASN D O 1
ATOM 6513 N N . ASP D 1 106 ? 53.527 -1.306 114.990 1.00 40.71 162 ASP D N 1
ATOM 6514 C CA . ASP D 1 106 ? 54.195 -0.992 116.243 1.00 40.66 162 ASP D CA 1
ATOM 6515 C C . ASP D 1 106 ? 53.176 -0.575 117.304 1.00 39.78 162 ASP D C 1
ATOM 6516 O O . ASP D 1 106 ? 53.300 -0.967 118.467 1.00 40.18 162 ASP D O 1
ATOM 6521 N N . PHE D 1 107 ? 52.176 0.214 116.914 1.00 36.62 163 PHE D N 1
ATOM 6522 C CA . PHE D 1 107 ? 51.155 0.625 117.862 1.00 36.33 163 PHE D CA 1
ATOM 6523 C C . PHE D 1 107 ? 50.235 -0.532 118.242 1.00 37.92 163 PHE D C 1
ATOM 6524 O O . PHE D 1 107 ? 49.799 -0.646 119.394 1.00 35.89 163 PHE D O 1
ATOM 6532 N N . PHE D 1 108 ? 49.926 -1.386 117.271 1.00 39.14 164 PHE D N 1
ATOM 6533 C CA . PHE D 1 108 ? 49.119 -2.574 117.537 1.00 39.90 164 PHE D CA 1
ATOM 6534 C C . PHE D 1 108 ? 49.871 -3.470 118.524 1.00 40.93 164 PHE D C 1
ATOM 6535 O O . PHE D 1 108 ? 49.279 -4.015 119.459 1.00 41.34 164 PHE D O 1
ATOM 6543 N N . ALA D 1 109 ? 51.178 -3.625 118.312 1.00 40.60 165 ALA D N 1
ATOM 6544 C CA . ALA D 1 109 ? 52.007 -4.453 119.189 1.00 41.91 165 ALA D CA 1
ATOM 6545 C C . ALA D 1 109 ? 52.046 -3.888 120.614 1.00 41.34 165 ALA D C 1
ATOM 6546 O O . ALA D 1 109 ? 52.134 -4.635 121.574 1.00 41.83 165 ALA D O 1
ATOM 6548 N N . ALA D 1 110 ? 51.964 -2.565 120.743 1.00 39.59 166 ALA D N 1
ATOM 6549 C CA . ALA D 1 110 ? 51.916 -1.933 122.054 1.00 40.07 166 ALA D CA 1
ATOM 6550 C C . ALA D 1 110 ? 50.635 -2.328 122.798 1.00 40.41 166 ALA D C 1
ATOM 6551 O O . ALA D 1 110 ? 50.650 -2.540 124.012 1.00 38.65 166 ALA D O 1
ATOM 6553 N N . ILE D 1 111 ? 49.526 -2.419 122.076 1.00 40.09 167 ILE D N 1
ATOM 6554 C CA . ILE D 1 111 ? 48.268 -2.861 122.679 1.00 42.74 167 ILE D CA 1
ATOM 6555 C C . ILE D 1 111 ? 48.452 -4.270 123.249 1.00 44.72 167 ILE D C 1
ATOM 6556 O O . ILE D 1 111 ? 48.073 -4.556 124.391 1.00 47.44 167 ILE D O 1
ATOM 6561 N N . GLU D 1 112 ? 49.015 -5.157 122.435 1.00 46.74 168 GLU D N 1
ATOM 6562 C CA . GLU D 1 112 ? 49.201 -6.549 122.838 1.00 48.31 168 GLU D CA 1
ATOM 6563 C C . GLU D 1 112 ? 50.147 -6.659 124.028 1.00 48.21 168 GLU D C 1
ATOM 6564 O O . GLU D 1 112 ? 49.900 -7.441 124.945 1.00 48.48 168 GLU D O 1
ATOM 6570 N N . PHE D 1 113 ? 51.200 -5.851 124.022 1.00 46.04 169 PHE D N 1
ATOM 6571 C CA . PHE D 1 113 ? 52.155 -5.826 125.113 1.00 48.68 169 PHE D CA 1
ATOM 6572 C C . PHE D 1 113 ? 51.490 -5.379 126.420 1.00 48.64 169 PHE D C 1
ATOM 6573 O O . PHE D 1 113 ? 51.722 -5.978 127.479 1.00 48.58 169 PHE D O 1
ATOM 6597 N N . GLN D 1 115 ? 48.382 -5.641 127.125 1.00 50.18 171 GLN D N 1
ATOM 6598 C CA . GLN D 1 115 ? 47.390 -6.668 127.503 1.00 53.46 171 GLN D CA 1
ATOM 6599 C C . GLN D 1 115 ? 48.006 -7.706 128.427 1.00 57.86 171 GLN D C 1
ATOM 6600 O O . GLN D 1 115 ? 47.349 -8.171 129.345 1.00 58.30 171 GLN D O 1
ATOM 6606 N N . ARG D 1 116 ? 49.269 -8.050 128.178 1.00 59.75 172 ARG D N 1
ATOM 6607 C CA . ARG D 1 116 ? 49.963 -9.095 128.943 1.00 63.28 172 ARG D CA 1
ATOM 6608 C C . ARG D 1 116 ? 50.917 -8.536 130.008 1.00 61.10 172 ARG D C 1
ATOM 6609 O O . ARG D 1 116 ? 51.565 -9.298 130.700 1.00 62.15 172 ARG D O 1
ATOM 6617 N N . TYR D 1 117 ? 50.962 -7.212 130.170 1.00 58.15 173 TYR D N 1
ATOM 6618 C CA . TYR D 1 117 ? 51.843 -6.589 131.152 1.00 57.67 173 TYR D CA 1
ATOM 6619 C C . TYR D 1 117 ? 51.458 -7.047 132.572 1.00 60.57 173 TYR D C 1
ATOM 6620 O O . TYR D 1 117 ? 50.313 -6.881 132.983 1.00 59.45 173 TYR D O 1
ATOM 6629 N N . PRO D 1 118 ? 52.418 -7.595 133.334 1.00 64.27 174 PRO D N 1
ATOM 6630 C CA . PRO D 1 118 ? 52.109 -8.162 134.669 1.00 68.35 174 PRO D CA 1
ATOM 6631 C C . PRO D 1 118 ? 51.394 -7.243 135.660 1.00 66.36 174 PRO D C 1
ATOM 6632 O O . PRO D 1 118 ? 50.511 -7.693 136.394 1.00 64.99 174 PRO D O 1
ATOM 6636 N N . GLN D 1 119 ? 51.750 -5.966 135.671 1.00 66.79 175 GLN D N 1
ATOM 6637 C CA . GLN D 1 119 ? 51.106 -5.025 136.574 1.00 65.30 175 GLN D CA 1
ATOM 6638 C C . GLN D 1 119 ? 49.775 -4.487 136.042 1.00 65.53 175 GLN D C 1
ATOM 6639 O O . GLN D 1 119 ? 49.110 -3.707 136.726 1.00 68.71 175 GLN D O 1
ATOM 6645 N N . ALA D 1 120 ? 49.398 -4.868 134.821 1.00 60.95 176 ALA D N 1
ATOM 6646 C CA . ALA D 1 120 ? 48.149 -4.401 134.223 1.00 56.82 176 ALA D CA 1
ATOM 6647 C C . ALA D 1 120 ? 47.033 -5.423 134.424 1.00 57.77 176 ALA D C 1
ATOM 6648 O O . ALA D 1 120 ? 47.299 -6.590 134.687 1.00 56.30 176 ALA D O 1
ATOM 6650 N N . THR D 1 121 ? 45.786 -4.980 134.268 1.00 57.73 177 THR D N 1
ATOM 6651 C CA . THR D 1 121 ? 44.620 -5.850 134.443 1.00 57.99 177 THR D CA 1
ATOM 6652 C C . THR D 1 121 ? 44.336 -6.736 133.241 1.00 57.77 177 THR D C 1
ATOM 6653 O O . THR D 1 121 ? 43.632 -7.729 133.359 1.00 66.10 177 THR D O 1
ATOM 6657 N N . GLY D 1 122 ? 44.863 -6.372 132.082 1.00 57.05 178 GLY D N 1
ATOM 6658 C CA . GLY D 1 122 ? 44.553 -7.079 130.848 1.00 56.75 178 GLY D CA 1
ATOM 6659 C C . GLY D 1 122 ? 43.681 -6.243 129.919 1.00 57.39 178 GLY D C 1
ATOM 6660 O O . GLY D 1 122 ? 43.622 -6.512 128.721 1.00 57.14 178 GLY D O 1
ATOM 6661 N N . LYS D 1 123 ? 42.988 -5.239 130.459 1.00 57.01 179 LYS D N 1
ATOM 6662 C CA . LYS D 1 123 ? 42.175 -4.358 129.630 1.00 54.88 179 LYS D CA 1
ATOM 6663 C C . LYS D 1 123 ? 43.038 -3.218 129.112 1.00 51.36 179 LYS D C 1
ATOM 6664 O O . LYS D 1 123 ? 43.845 -2.647 129.859 1.00 49.90 179 LYS D O 1
ATOM 6670 N N . VAL D 1 124 ? 42.879 -2.900 127.828 1.00 46.31 180 VAL D N 1
ATOM 6671 C CA . VAL D 1 124 ? 43.661 -1.848 127.196 1.00 43.67 180 VAL D CA 1
ATOM 6672 C C . VAL D 1 124 ? 42.773 -0.947 126.355 1.00 41.38 180 VAL D C 1
ATOM 6673 O O . VAL D 1 124 ? 41.948 -1.422 125.572 1.00 39.32 180 VAL D O 1
ATOM 6677 N N . GLY D 1 125 ? 42.946 0.358 126.544 1.00 40.28 181 GLY D N 1
ATOM 6678 C CA . GLY D 1 125 ? 42.254 1.363 125.750 1.00 39.24 181 GLY D CA 1
ATOM 6679 C C . GLY D 1 125 ? 43.288 2.057 124.887 1.00 37.91 181 GLY D C 1
ATOM 6680 O O . GLY D 1 125 ? 44.489 1.851 125.068 1.00 37.03 181 GLY D O 1
ATOM 6681 N N . ILE D 1 126 ? 42.833 2.871 123.938 1.00 36.16 182 ILE D N 1
ATOM 6682 C CA . ILE D 1 126 ? 43.753 3.586 123.079 1.00 34.68 182 ILE D CA 1
ATOM 6683 C C . ILE D 1 126 ? 43.231 4.988 122.771 1.00 33.84 182 ILE D C 1
ATOM 6684 O O . ILE D 1 126 ? 42.018 5.223 122.702 1.00 35.41 182 ILE D O 1
ATOM 6689 N N . THR D 1 127 ? 44.154 5.937 122.674 1.00 34.10 183 THR D N 1
ATOM 6690 C CA . THR D 1 127 ? 43.802 7.310 122.312 1.00 32.76 183 THR D CA 1
ATOM 6691 C C . THR D 1 127 ? 44.955 7.853 121.499 1.00 31.25 183 THR D C 1
ATOM 6692 O O . THR D 1 127 ? 46.105 7.431 121.672 1.00 31.73 183 THR D O 1
ATOM 6696 N N . GLY D 1 128 ? 44.647 8.786 120.607 1.00 30.14 184 GLY D N 1
ATOM 6697 C CA . GLY D 1 128 ? 45.661 9.388 119.763 1.00 29.31 184 GLY D CA 1
ATOM 6698 C C . GLY D 1 128 ? 45.151 10.619 119.066 1.00 29.63 184 GLY D C 1
ATOM 6699 O O . GLY D 1 128 ? 43.937 10.848 118.999 1.00 27.88 184 GLY D O 1
ATOM 6700 N N . PHE D 1 129 ? 46.096 11.395 118.538 1.00 28.78 185 PHE D N 1
ATOM 6701 C CA . PHE D 1 129 ? 45.810 12.682 117.948 1.00 28.73 185 PHE D CA 1
ATOM 6702 C C . PHE D 1 129 ? 46.307 12.751 116.503 1.00 28.15 185 PHE D C 1
ATOM 6703 O O . PHE D 1 129 ? 47.432 12.336 116.220 1.00 26.28 185 PHE D O 1
ATOM 6721 N N . TYR D 1 131 ? 47.295 11.791 113.152 1.00 29.70 187 TYR D N 1
ATOM 6722 C CA . TYR D 1 131 ? 47.741 10.443 112.782 1.00 31.00 187 TYR D CA 1
ATOM 6723 C C . TYR D 1 131 ? 47.273 9.415 113.804 1.00 31.78 187 TYR D C 1
ATOM 6724 O O . TYR D 1 131 ? 46.719 8.370 113.453 1.00 31.60 187 TYR D O 1
ATOM 6733 N N . GLY D 1 132 ? 47.451 9.746 115.084 1.00 33.50 188 GLY D N 1
ATOM 6734 C CA . GLY D 1 132 ? 47.080 8.859 116.171 1.00 33.02 188 GLY D CA 1
ATOM 6735 C C . GLY D 1 132 ? 45.600 8.574 116.307 1.00 32.82 188 GLY D C 1
ATOM 6736 O O . GLY D 1 132 ? 45.219 7.525 116.827 1.00 33.63 188 GLY D O 1
ATOM 6737 N N . GLY D 1 133 ? 44.763 9.514 115.895 1.00 30.85 189 GLY D N 1
ATOM 6738 C CA . GLY D 1 133 ? 43.314 9.293 115.905 1.00 30.84 189 GLY D CA 1
ATOM 6739 C C . GLY D 1 133 ? 42.952 8.259 114.859 1.00 30.16 189 GLY D C 1
ATOM 6740 O O . GLY D 1 133 ? 42.121 7.383 115.105 1.00 33.88 189 GLY D O 1
ATOM 6741 N N . GLY D 1 134 ? 43.612 8.343 113.707 1.00 29.98 190 GLY D N 1
ATOM 6742 C CA . GLY D 1 134 ? 43.463 7.340 112.642 1.00 30.86 190 GLY D CA 1
ATOM 6743 C C . GLY D 1 134 ? 43.865 5.944 113.118 1.00 32.24 190 GLY D C 1
ATOM 6744 O O . GLY D 1 134 ? 43.147 4.966 112.879 1.00 33.79 190 GLY D O 1
ATOM 6745 N N . VAL D 1 135 ? 44.985 5.857 113.840 1.00 33.15 191 VAL D N 1
ATOM 6746 C CA . VAL D 1 135 ? 45.454 4.571 114.407 1.00 32.61 191 VAL D CA 1
ATOM 6747 C C . VAL D 1 135 ? 44.470 4.043 115.449 1.00 33.33 191 VAL D C 1
ATOM 6748 O O . VAL D 1 135 ? 44.181 2.845 115.478 1.00 34.94 191 VAL D O 1
ATOM 6752 N N . SER D 1 136 ? 43.898 4.945 116.253 1.00 34.81 192 SER D N 1
ATOM 6753 C CA . SER D 1 136 ? 42.886 4.558 117.241 1.00 34.22 192 SER D CA 1
ATOM 6754 C C . SER D 1 136 ? 41.670 3.882 116.601 1.00 34.55 192 SER D C 1
ATOM 6755 O O . SER D 1 136 ? 41.201 2.843 117.084 1.00 34.77 192 SER D O 1
ATOM 6758 N N . ASN D 1 137 ? 41.154 4.471 115.522 1.00 33.99 193 ASN D N 1
ATOM 6759 C CA . ASN D 1 137 ? 40.039 3.876 114.794 1.00 35.15 193 ASN D CA 1
ATOM 6760 C C . ASN D 1 137 ? 40.436 2.526 114.182 1.00 35.19 193 ASN D C 1
ATOM 6761 O O . ASN D 1 137 ? 39.667 1.576 114.228 1.00 34.56 193 ASN D O 1
ATOM 6766 N N . ALA D 1 138 ? 41.624 2.459 113.589 1.00 36.82 194 ALA D N 1
ATOM 6767 C CA . ALA D 1 138 ? 42.118 1.214 112.999 1.00 38.07 194 ALA D CA 1
ATOM 6768 C C . ALA D 1 138 ? 42.256 0.130 114.055 1.00 40.12 194 ALA D C 1
ATOM 6769 O O . ALA D 1 138 ? 41.948 -1.034 113.804 1.00 42.22 194 ALA D O 1
ATOM 6771 N N . ALA D 1 139 ? 42.692 0.516 115.256 1.00 40.21 195 ALA D N 1
ATOM 6772 C CA . ALA D 1 139 ? 42.808 -0.441 116.354 1.00 40.88 195 ALA D CA 1
ATOM 6773 C C . ALA D 1 139 ? 41.427 -0.957 116.768 1.00 40.96 195 ALA D C 1
ATOM 6774 O O . ALA D 1 139 ? 41.281 -2.137 117.083 1.00 41.42 195 ALA D O 1
ATOM 6776 N N . ALA D 1 140 ? 40.416 -0.085 116.744 1.00 39.22 196 ALA D N 1
ATOM 6777 C CA . ALA D 1 140 ? 39.058 -0.494 117.095 1.00 39.84 196 ALA D CA 1
ATOM 6778 C C . ALA D 1 140 ? 38.559 -1.535 116.107 1.00 39.30 196 ALA D C 1
ATOM 6779 O O . ALA D 1 140 ? 37.830 -2.447 116.471 1.00 43.60 196 ALA D O 1
ATOM 6781 N N . VAL D 1 141 ? 38.942 -1.383 114.845 1.00 39.97 197 VAL D N 1
ATOM 6782 C CA . VAL D 1 141 ? 38.568 -2.350 113.815 1.00 42.23 197 VAL D CA 1
ATOM 6783 C C . VAL D 1 141 ? 39.282 -3.677 114.047 1.00 43.47 197 VAL D C 1
ATOM 6784 O O . VAL D 1 141 ? 38.661 -4.735 113.981 1.00 43.04 197 VAL D O 1
ATOM 6788 N N . ALA D 1 142 ? 40.572 -3.609 114.372 1.00 43.79 198 ALA D N 1
ATOM 6789 C CA . ALA D 1 142 ? 41.406 -4.808 114.494 1.00 46.92 198 ALA D CA 1
ATOM 6790 C C . ALA D 1 142 ? 41.320 -5.615 115.791 1.00 47.85 198 ALA D C 1
ATOM 6791 O O . ALA D 1 142 ? 41.534 -6.819 115.753 1.00 48.81 198 ALA D O 1
ATOM 6793 N N . TYR D 1 143 ? 41.013 -4.977 116.924 1.00 48.21 199 TYR D N 1
ATOM 6794 C CA . TYR D 1 143 ? 40.993 -5.671 118.225 1.00 45.76 199 TYR D CA 1
ATOM 6795 C C . TYR D 1 143 ? 39.603 -5.701 118.860 1.00 45.34 199 TYR D C 1
ATOM 6796 O O . TYR D 1 143 ? 39.210 -4.764 119.527 1.00 44.89 199 TYR D O 1
ATOM 6805 N N . PRO D 1 144 ? 38.859 -6.806 118.671 1.00 47.78 200 PRO D N 1
ATOM 6806 C CA . PRO D 1 144 ? 37.514 -6.844 119.251 1.00 47.82 200 PRO D CA 1
ATOM 6807 C C . PRO D 1 144 ? 37.478 -6.727 120.778 1.00 48.44 200 PRO D C 1
ATOM 6808 O O . PRO D 1 144 ? 36.458 -6.331 121.335 1.00 48.09 200 PRO D O 1
ATOM 6812 N N . GLU D 1 145 ? 38.569 -7.088 121.443 1.00 48.91 201 GLU D N 1
ATOM 6813 C CA . GLU D 1 145 ? 38.650 -7.018 122.900 1.00 50.20 201 GLU D CA 1
ATOM 6814 C C . GLU D 1 145 ? 39.173 -5.654 123.434 1.00 48.31 201 GLU D C 1
ATOM 6815 O O . GLU D 1 145 ? 39.243 -5.434 124.647 1.00 49.85 201 GLU D O 1
ATOM 6821 N N . LEU D 1 146 ? 39.494 -4.721 122.541 1.00 45.88 202 LEU D N 1
ATOM 6822 C CA . LEU D 1 146 ? 39.949 -3.382 122.948 1.00 45.39 202 LEU D CA 1
ATOM 6823 C C . LEU D 1 146 ? 38.877 -2.757 123.849 1.00 45.15 202 LEU D C 1
ATOM 6824 O O . LEU D 1 146 ? 37.694 -2.754 123.502 1.00 47.28 202 LEU D O 1
ATOM 6829 N N . ALA D 1 147 ? 39.279 -2.257 125.008 1.00 44.52 203 ALA D N 1
ATOM 6830 C CA . ALA D 1 147 ? 38.316 -1.743 125.982 1.00 44.68 203 ALA D CA 1
ATOM 6831 C C . ALA D 1 147 ? 37.595 -0.472 125.538 1.00 45.07 203 ALA D C 1
ATOM 6832 O O . ALA D 1 147 ? 36.430 -0.276 125.870 1.00 45.58 203 ALA D O 1
ATOM 6834 N N . CYS D 1 148 ? 38.306 0.401 124.832 1.00 43.71 204 CYS D N 1
ATOM 6835 C CA . CYS D 1 148 ? 37.738 1.641 124.319 1.00 43.74 204 CYS D CA 1
ATOM 6836 C C . CYS D 1 148 ? 38.743 2.316 123.396 1.00 39.72 204 CYS D C 1
ATOM 6837 O O . CYS D 1 148 ? 39.930 1.995 123.419 1.00 39.88 204 CYS D O 1
ATOM 6840 N N . ALA D 1 149 ? 38.257 3.244 122.586 1.00 37.89 205 ALA D N 1
ATOM 6841 C CA . ALA D 1 149 ? 39.106 3.998 121.665 1.00 37.11 205 ALA D CA 1
ATOM 6842 C C . ALA D 1 149 ? 38.644 5.449 121.607 1.00 36.48 205 ALA D C 1
ATOM 6843 O O . ALA D 1 149 ? 37.436 5.718 121.545 1.00 35.60 205 ALA D O 1
ATOM 6845 N N . VAL D 1 150 ? 39.610 6.367 121.646 1.00 33.38 206 VAL D N 1
ATOM 6846 C CA . VAL D 1 150 ? 39.318 7.779 121.685 1.00 33.64 206 VAL D CA 1
ATOM 6847 C C . VAL D 1 150 ? 40.156 8.534 120.649 1.00 32.46 206 VAL D C 1
ATOM 6848 O O . VAL D 1 150 ? 41.222 9.066 120.959 1.00 30.41 206 VAL D O 1
ATOM 6852 N N . PRO D 1 151 ? 39.677 8.566 119.388 1.00 33.56 207 PRO D N 1
ATOM 6853 C CA . PRO D 1 151 ? 40.379 9.326 118.376 1.00 32.22 207 PRO D CA 1
ATOM 6854 C C . PRO D 1 151 ? 40.126 10.826 118.439 1.00 30.73 207 PRO D C 1
ATOM 6855 O O . PRO D 1 151 ? 38.967 11.264 118.480 1.00 30.50 207 PRO D O 1
ATOM 6859 N N . PHE D 1 152 ? 41.207 11.602 118.447 1.00 29.20 208 PHE D N 1
ATOM 6860 C CA . PHE D 1 152 ? 41.119 13.060 118.332 1.00 28.22 208 PHE D CA 1
ATOM 6861 C C . PHE D 1 152 ? 41.432 13.437 116.878 1.00 27.01 208 PHE D C 1
ATOM 6862 O O . PHE D 1 152 ? 42.537 13.179 116.376 1.00 25.75 208 PHE D O 1
ATOM 6870 N N . TYR D 1 153 ? 40.466 14.096 116.246 1.00 29.06 209 TYR D N 1
ATOM 6871 C CA . TYR D 1 153 ? 40.581 14.622 114.876 1.00 28.79 209 TYR D CA 1
ATOM 6872 C C . TYR D 1 153 ? 41.478 13.782 113.976 1.00 28.86 209 TYR D C 1
ATOM 6873 O O . TYR D 1 153 ? 42.486 14.258 113.461 1.00 27.25 209 TYR D O 1
ATOM 6882 N N . GLY D 1 154 ? 41.059 12.535 113.780 1.00 29.41 210 GLY D N 1
ATOM 6883 C CA . GLY D 1 154 ? 41.790 11.571 112.970 1.00 31.14 210 GLY D CA 1
ATOM 6884 C C . GLY D 1 154 ? 40.914 10.859 111.939 1.00 31.32 210 GLY D C 1
ATOM 6885 O O . GLY D 1 154 ? 39.674 10.925 111.988 1.00 28.29 210 GLY D O 1
ATOM 6886 N N . ARG D 1 155 ? 41.586 10.211 110.998 1.00 33.44 211 ARG D N 1
ATOM 6887 C CA . ARG D 1 155 ? 40.925 9.487 109.917 1.00 37.79 211 ARG D CA 1
ATOM 6888 C C . ARG D 1 155 ? 39.932 8.475 110.422 1.00 36.44 211 ARG D C 1
ATOM 6889 O O . ARG D 1 155 ? 40.211 7.729 111.359 1.00 34.83 211 ARG D O 1
ATOM 6897 N N . GLN D 1 156 ? 38.782 8.441 109.764 1.00 34.22 212 GLN D N 1
ATOM 6898 C CA . GLN D 1 156 ? 37.691 7.556 110.128 1.00 34.89 212 GLN D CA 1
ATOM 6899 C C . GLN D 1 156 ? 38.074 6.120 109.797 1.00 35.33 212 GLN D C 1
ATOM 6900 O O . GLN D 1 156 ? 38.998 5.878 109.030 1.00 34.62 212 GLN D O 1
ATOM 6906 N N . ALA D 1 157 ? 37.386 5.168 110.412 1.00 36.29 213 ALA D N 1
ATOM 6907 C CA . ALA D 1 157 ? 37.577 3.763 110.084 1.00 38.28 213 ALA D CA 1
ATOM 6908 C C . ALA D 1 157 ? 36.963 3.548 108.705 1.00 41.24 213 ALA D C 1
ATOM 6909 O O . ALA D 1 157 ? 36.021 4.244 108.353 1.00 39.62 213 ALA D O 1
ATOM 6911 N N . PRO D 1 158 ? 37.485 2.587 107.927 1.00 42.06 214 PRO D N 1
ATOM 6912 C CA . PRO D 1 158 ? 36.862 2.278 106.646 1.00 44.18 214 PRO D CA 1
ATOM 6913 C C . PRO D 1 158 ? 35.420 1.798 106.846 1.00 43.30 214 PRO D C 1
ATOM 6914 O O . PRO D 1 158 ? 35.167 0.931 107.689 1.00 44.19 214 PRO D O 1
ATOM 6918 N N . THR D 1 159 ? 34.486 2.329 106.063 1.00 41.18 215 THR D N 1
ATOM 6919 C CA . THR D 1 159 ? 33.074 2.006 106.243 1.00 41.16 215 THR D CA 1
ATOM 6920 C C . THR D 1 159 ? 32.768 0.506 106.227 1.00 43.00 215 THR D C 1
ATOM 6921 O O . THR D 1 159 ? 31.972 0.033 107.038 1.00 44.06 215 THR D O 1
ATOM 6925 N N . ALA D 1 160 ? 33.389 -0.242 105.320 1.00 42.86 216 ALA D N 1
ATOM 6926 C CA . ALA D 1 160 ? 33.143 -1.684 105.227 1.00 44.71 216 ALA D CA 1
ATOM 6927 C C . ALA D 1 160 ? 33.634 -2.484 106.442 1.00 45.98 216 ALA D C 1
ATOM 6928 O O . ALA D 1 160 ? 33.248 -3.638 106.607 1.00 52.30 216 ALA D O 1
ATOM 6930 N N . ASP D 1 161 ? 34.467 -1.886 107.285 1.00 44.50 217 ASP D N 1
ATOM 6931 C CA . ASP D 1 161 ? 34.995 -2.570 108.466 1.00 46.40 217 ASP D CA 1
ATOM 6932 C C . ASP D 1 161 ? 34.290 -2.225 109.768 1.00 45.96 217 ASP D C 1
ATOM 6933 O O . ASP D 1 161 ? 34.616 -2.798 110.818 1.00 44.14 217 ASP D O 1
ATOM 6938 N N . VAL D 1 162 ? 33.334 -1.301 109.714 1.00 46.12 218 VAL D N 1
ATOM 6939 C CA . VAL D 1 162 ? 32.679 -0.801 110.923 1.00 45.65 218 VAL D CA 1
ATOM 6940 C C . VAL D 1 162 ? 31.970 -1.895 111.725 1.00 49.78 218 VAL D C 1
ATOM 6941 O O . VAL D 1 162 ? 32.018 -1.881 112.953 1.00 48.65 218 VAL D O 1
ATOM 6945 N N . ALA D 1 163 ? 31.388 -2.883 111.047 1.00 50.61 219 ALA D N 1
ATOM 6946 C CA . ALA D 1 163 ? 30.709 -3.979 111.743 1.00 51.90 219 ALA D CA 1
ATOM 6947 C C . ALA D 1 163 ? 31.633 -4.746 112.690 1.00 53.18 219 ALA D C 1
ATOM 6948 O O . ALA D 1 163 ? 31.175 -5.309 113.680 1.00 53.16 219 ALA D O 1
ATOM 6950 N N . LYS D 1 164 ? 32.933 -4.761 112.398 1.00 54.99 220 LYS D N 1
ATOM 6951 C CA . LYS D 1 164 ? 33.918 -5.463 113.241 1.00 51.30 220 LYS D CA 1
ATOM 6952 C C . LYS D 1 164 ? 34.210 -4.758 114.567 1.00 51.03 220 LYS D C 1
ATOM 6953 O O . LYS D 1 164 ? 34.691 -5.394 115.502 1.00 49.15 220 LYS D O 1
ATOM 6959 N N . ILE D 1 165 ? 33.924 -3.461 114.656 1.00 46.77 221 ILE D N 1
ATOM 6960 C CA . ILE D 1 165 ? 34.248 -2.683 115.856 1.00 46.49 221 ILE D CA 1
ATOM 6961 C C . ILE D 1 165 ? 33.432 -3.083 117.087 1.00 47.06 221 ILE D C 1
ATOM 6962 O O . ILE D 1 165 ? 32.206 -3.212 117.021 1.00 48.73 221 ILE D O 1
ATOM 6967 N N . GLU D 1 166 ? 34.128 -3.341 118.191 1.00 47.26 222 GLU D N 1
ATOM 6968 C CA . GLU D 1 166 ? 33.474 -3.654 119.465 1.00 49.86 222 GLU D CA 1
ATOM 6969 C C . GLU D 1 166 ? 33.823 -2.651 120.565 1.00 47.09 222 GLU D C 1
ATOM 6970 O O . GLU D 1 166 ? 33.028 -2.446 121.486 1.00 51.46 222 GLU D O 1
ATOM 6976 N N . ALA D 1 167 ? 34.985 -2.015 120.477 1.00 44.71 223 ALA D N 1
ATOM 6977 C CA . ALA D 1 167 ? 35.375 -1.006 121.461 1.00 44.78 223 ALA D CA 1
ATOM 6978 C C . ALA D 1 167 ? 34.471 0.231 121.394 1.00 44.00 223 ALA D C 1
ATOM 6979 O O . ALA D 1 167 ? 34.269 0.799 120.311 1.00 42.92 223 ALA D O 1
ATOM 6981 N N . PRO D 1 168 ? 33.930 0.656 122.548 1.00 44.42 224 PRO D N 1
ATOM 6982 C CA . PRO D 1 168 ? 33.173 1.907 122.605 1.00 44.47 224 PRO D CA 1
ATOM 6983 C C . PRO D 1 168 ? 34.045 3.076 122.157 1.00 41.62 224 PRO D C 1
ATOM 6984 O O . PRO D 1 168 ? 35.166 3.230 122.647 1.00 39.24 224 PRO D O 1
ATOM 6988 N N . LEU D 1 169 ? 33.514 3.887 121.248 1.00 38.58 225 LEU D N 1
ATOM 6989 C CA . LEU D 1 169 ? 34.246 4.980 120.637 1.00 39.00 225 LEU D CA 1
ATOM 6990 C C . LEU D 1 169 ? 33.836 6.348 121.129 1.00 36.09 225 LEU D C 1
ATOM 6991 O O . LEU D 1 169 ? 32.651 6.673 121.158 1.00 36.05 225 LEU D O 1
ATOM 6996 N N . LEU D 1 170 ? 34.824 7.153 121.497 1.00 34.07 226 LEU D N 1
ATOM 6997 C CA . LEU D 1 170 ? 34.586 8.549 121.851 1.00 32.57 226 LEU D CA 1
ATOM 6998 C C . LEU D 1 170 ? 35.371 9.349 120.826 1.00 30.70 226 LEU D C 1
ATOM 6999 O O . LEU D 1 170 ? 36.606 9.317 120.822 1.00 29.43 226 LEU D O 1
ATOM 7004 N N . LEU D 1 171 ? 34.667 10.056 119.955 1.00 30.55 227 LEU D N 1
ATOM 7005 C CA . LEU D 1 171 ? 35.340 10.809 118.901 1.00 30.63 227 LEU D CA 1
ATOM 7006 C C . LEU D 1 171 ? 35.273 12.310 119.113 1.00 32.19 227 LEU D C 1
ATOM 7007 O O . LEU D 1 171 ? 34.196 12.871 119.357 1.00 32.59 227 LEU D O 1
ATOM 7012 N N . HIS D 1 172 ? 36.436 12.960 119.013 1.00 31.46 228 HIS D N 1
ATOM 7013 C CA . HIS D 1 172 ? 36.528 14.399 119.120 1.00 30.68 228 HIS D CA 1
ATOM 7014 C C . HIS D 1 172 ? 36.883 15.008 117.754 1.00 29.56 228 HIS D C 1
ATOM 7015 O O . HIS D 1 172 ? 37.910 14.666 117.160 1.00 30.37 228 HIS D O 1
ATOM 7022 N N . PHE D 1 173 ? 36.038 15.903 117.266 1.00 29.19 229 PHE D N 1
ATOM 7023 C CA . PHE D 1 173 ? 36.266 16.572 115.984 1.00 27.81 229 PHE D CA 1
ATOM 7024 C C . PHE D 1 173 ? 36.304 18.080 116.166 1.00 28.28 229 PHE D C 1
ATOM 7025 O O . PHE D 1 173 ? 35.604 18.631 117.016 1.00 29.08 229 PHE D O 1
ATOM 7033 N N . ALA D 1 174 ? 37.110 18.751 115.357 1.00 27.87 230 ALA D N 1
ATOM 7034 C CA . ALA D 1 174 ? 37.187 20.198 115.376 1.00 28.59 230 ALA D CA 1
ATOM 7035 C C . ALA D 1 174 ? 36.303 20.728 114.240 1.00 30.84 230 ALA D C 1
ATOM 7036 O O . ALA D 1 174 ? 36.382 20.230 113.118 1.00 32.60 230 ALA D O 1
ATOM 7038 N N . GLU D 1 175 ? 35.483 21.730 114.523 1.00 32.21 231 GLU D N 1
ATOM 7039 C CA . GLU D 1 175 ? 34.561 22.281 113.509 1.00 32.97 231 GLU D CA 1
ATOM 7040 C C . GLU D 1 175 ? 35.245 22.687 112.208 1.00 30.82 231 GLU D C 1
ATOM 7041 O O . GLU D 1 175 ? 34.741 22.409 111.124 1.00 33.02 231 GLU D O 1
ATOM 7047 N N . LEU D 1 176 ? 36.384 23.361 112.318 1.00 29.26 232 LEU D N 1
ATOM 7048 C CA . LEU D 1 176 ? 37.082 23.865 111.150 1.00 29.56 232 LEU D CA 1
ATOM 7049 C C . LEU D 1 176 ? 37.869 22.817 110.353 1.00 27.80 232 LEU D C 1
ATOM 7050 O O . LEU D 1 176 ? 38.370 23.110 109.263 1.00 28.46 232 LEU D O 1
ATOM 7055 N N . ASP D 1 177 ? 38.014 21.615 110.903 1.00 27.67 233 ASP D N 1
ATOM 7056 C CA . ASP D 1 177 ? 38.800 20.530 110.287 1.00 26.34 233 ASP D CA 1
ATOM 7057 C C . ASP D 1 177 ? 37.978 19.798 109.222 1.00 26.80 233 ASP D C 1
ATOM 7058 O O . ASP D 1 177 ? 37.623 18.612 109.369 1.00 26.68 233 ASP D O 1
ATOM 7063 N N . THR D 1 178 ? 37.735 20.495 108.132 1.00 27.21 234 THR D N 1
ATOM 7064 C CA . THR D 1 178 ? 36.857 19.999 107.072 1.00 29.41 234 THR D CA 1
ATOM 7065 C C . THR D 1 178 ? 37.290 18.689 106.406 1.00 28.94 234 THR D C 1
ATOM 7066 O O . THR D 1 178 ? 36.443 17.887 106.037 1.00 28.66 234 THR D O 1
ATOM 7070 N N . ARG D 1 179 ? 38.592 18.467 106.246 1.00 29.76 235 ARG D N 1
ATOM 7071 C CA . ARG D 1 179 ? 39.068 17.244 105.589 1.00 28.76 235 ARG D CA 1
ATOM 7072 C C . ARG D 1 179 ? 38.680 16.001 106.371 1.00 29.22 235 ARG D C 1
ATOM 7073 O O . ARG D 1 179 ? 38.278 15.007 105.785 1.00 28.98 235 ARG D O 1
ATOM 7081 N N . ILE D 1 180 ? 38.804 16.047 107.685 1.00 28.14 236 ILE D N 1
ATOM 7082 C CA . ILE D 1 180 ? 38.414 14.908 108.524 1.00 28.74 236 ILE D CA 1
ATOM 7083 C C . ILE D 1 180 ? 36.894 14.836 108.639 1.00 28.54 236 ILE D C 1
ATOM 7084 O O . ILE D 1 180 ? 36.318 13.765 108.548 1.00 29.15 236 ILE D O 1
ATOM 7089 N N . ASN D 1 181 ? 36.261 15.972 108.883 1.00 27.83 237 ASN D N 1
ATOM 7090 C CA . ASN D 1 181 ? 34.810 16.012 109.071 1.00 28.55 237 ASN D CA 1
ATOM 7091 C C . ASN D 1 181 ? 34.008 15.525 107.871 1.00 30.28 237 ASN D C 1
ATOM 7092 O O . ASN D 1 181 ? 32.921 14.996 108.030 1.00 31.05 237 ASN D O 1
ATOM 7097 N N A GLU D 1 182 ? 34.564 15.702 106.675 0.50 30.05 238 GLU D N 1
ATOM 7098 N N B GLU D 1 182 ? 34.565 15.682 106.672 0.50 30.78 238 GLU D N 1
ATOM 7099 C CA A GLU D 1 182 ? 33.919 15.272 105.443 0.50 30.89 238 GLU D CA 1
ATOM 7100 C CA B GLU D 1 182 ? 33.917 15.232 105.441 0.50 32.10 238 GLU D CA 1
ATOM 7101 C C A GLU D 1 182 ? 33.588 13.757 105.470 0.50 31.96 238 GLU D C 1
ATOM 7102 C C B GLU D 1 182 ? 33.562 13.748 105.500 0.50 32.70 238 GLU D C 1
ATOM 7103 O O A GLU D 1 182 ? 32.540 13.345 104.980 0.50 32.63 238 GLU D O 1
ATOM 7104 O O B GLU D 1 182 ? 32.531 13.330 104.977 0.50 33.27 238 GLU D O 1
ATOM 7115 N N . GLY D 1 183 ? 34.409 12.952 106.140 1.00 31.23 239 GLY D N 1
ATOM 7116 C CA . GLY D 1 183 ? 34.164 11.517 106.255 1.00 32.44 239 GLY D CA 1
ATOM 7117 C C . GLY D 1 183 ? 33.323 11.077 107.448 1.00 33.51 239 GLY D C 1
ATOM 7118 O O . GLY D 1 183 ? 32.943 9.911 107.531 1.00 36.12 239 GLY D O 1
ATOM 7119 N N . TRP D 1 184 ? 33.026 11.990 108.367 1.00 32.95 240 TRP D N 1
ATOM 7120 C CA . TRP D 1 184 ? 32.277 11.633 109.570 1.00 32.04 240 TRP D CA 1
ATOM 7121 C C . TRP D 1 184 ? 30.847 11.130 109.315 1.00 33.02 240 TRP D C 1
ATOM 7122 O O . TRP D 1 184 ? 30.491 10.081 109.838 1.00 33.26 240 TRP D O 1
ATOM 7133 N N . PRO D 1 185 ? 30.050 11.827 108.486 1.00 34.94 241 PRO D N 1
ATOM 7134 C CA . PRO D 1 185 ? 28.686 11.336 108.245 1.00 36.72 241 PRO D CA 1
ATOM 7135 C C . PRO D 1 185 ? 28.594 9.876 107.773 1.00 39.19 241 PRO D C 1
ATOM 7136 O O . PRO D 1 185 ? 27.752 9.134 108.275 1.00 39.69 241 PRO D O 1
ATOM 7140 N N . ALA D 1 186 ? 29.480 9.437 106.879 1.00 38.94 242 ALA D N 1
ATOM 7141 C CA . ALA D 1 186 ? 29.473 8.031 106.456 1.00 39.37 242 ALA D CA 1
ATOM 7142 C C . ALA D 1 186 ? 29.843 7.108 107.620 1.00 38.67 242 ALA D C 1
ATOM 7143 O O . ALA D 1 186 ? 29.270 6.026 107.772 1.00 41.18 242 ALA D O 1
ATOM 7145 N N . TYR D 1 187 ? 30.808 7.523 108.429 1.00 36.03 243 TYR D N 1
ATOM 7146 C CA . TYR D 1 187 ? 31.252 6.712 109.573 1.00 36.59 243 TYR D CA 1
ATOM 7147 C C . TYR D 1 187 ? 30.131 6.625 110.606 1.00 37.97 243 TYR D C 1
ATOM 7148 O O . TYR D 1 187 ? 29.784 5.530 111.067 1.00 38.23 243 TYR D O 1
ATOM 7157 N N . GLU D 1 188 ? 29.505 7.765 110.903 1.00 38.05 244 GLU D N 1
ATOM 7158 C CA . GLU D 1 188 ? 28.401 7.778 111.857 1.00 38.41 244 GLU D CA 1
ATOM 7159 C C . GLU D 1 188 ? 27.229 6.916 111.391 1.00 39.35 244 GLU D C 1
ATOM 7160 O O . GLU D 1 188 ? 26.659 6.167 112.185 1.00 38.78 244 GLU D O 1
ATOM 7166 N N . ALA D 1 189 ? 26.871 7.015 110.113 1.00 39.81 245 ALA D N 1
ATOM 7167 C CA . ALA D 1 189 ? 25.766 6.219 109.568 1.00 40.42 245 ALA D CA 1
ATOM 7168 C C . ALA D 1 189 ? 26.043 4.717 109.720 1.00 41.08 245 ALA D C 1
ATOM 7169 O O . ALA D 1 189 ? 25.146 3.954 110.062 1.00 40.88 245 ALA D O 1
ATOM 7171 N N . ALA D 1 190 ? 27.284 4.300 109.489 1.00 41.73 246 ALA D N 1
ATOM 7172 C CA . ALA D 1 190 ? 27.660 2.892 109.638 1.00 41.78 246 ALA D CA 1
ATOM 7173 C C . ALA D 1 190 ? 27.642 2.462 111.104 1.00 42.06 246 ALA D C 1
ATOM 7174 O O . ALA D 1 190 ? 27.267 1.333 111.417 1.00 42.86 246 ALA D O 1
ATOM 7176 N N . LEU D 1 191 ? 28.076 3.350 111.996 1.00 42.40 247 LEU D N 1
ATOM 7177 C CA . LEU D 1 191 ? 28.066 3.044 113.424 1.00 43.32 247 LEU D CA 1
ATOM 7178 C C . LEU D 1 191 ? 26.629 2.826 113.886 1.00 44.76 247 LEU D C 1
ATOM 7179 O O . LEU D 1 191 ? 26.326 1.830 114.557 1.00 46.04 247 LEU D O 1
ATOM 7184 N N . LYS D 1 192 ? 25.735 3.719 113.480 1.00 44.62 248 LYS D N 1
ATOM 7185 C CA . LYS D 1 192 ? 24.323 3.591 113.839 1.00 47.18 248 LYS D CA 1
ATOM 7186 C C . LYS D 1 192 ? 23.670 2.368 113.202 1.00 49.79 248 LYS D C 1
ATOM 7187 O O . LYS D 1 192 ? 22.939 1.634 113.871 1.00 52.36 248 LYS D O 1
ATOM 7193 N N . ALA D 1 193 ? 23.931 2.144 111.914 1.00 48.35 249 ALA D N 1
ATOM 7194 C CA . ALA D 1 193 ? 23.363 0.993 111.211 1.00 50.79 249 ALA D CA 1
ATOM 7195 C C . ALA D 1 193 ? 23.775 -0.336 111.855 1.00 51.84 249 ALA D C 1
ATOM 7196 O O . ALA D 1 193 ? 23.057 -1.324 111.748 1.00 53.27 249 ALA D O 1
ATOM 7198 N N . ASN D 1 194 ? 24.932 -0.353 112.509 1.00 49.89 250 ASN D N 1
ATOM 7199 C CA . ASN D 1 194 ? 25.445 -1.559 113.162 1.00 52.72 250 ASN D CA 1
ATOM 7200 C C . ASN D 1 194 ? 25.328 -1.546 114.684 1.00 53.04 250 ASN D C 1
ATOM 7201 O O . ASN D 1 194 ? 25.980 -2.337 115.367 1.00 61.55 250 ASN D O 1
ATOM 7206 N N . ASN D 1 195 ? 24.499 -0.645 115.204 1.00 54.82 251 ASN D N 1
ATOM 7207 C CA . ASN D 1 195 ? 24.243 -0.527 116.641 1.00 57.37 251 ASN D CA 1
ATOM 7208 C C . ASN D 1 195 ? 25.487 -0.452 117.509 1.00 52.05 251 ASN D C 1
ATOM 7209 O O . ASN D 1 195 ? 25.548 -1.084 118.559 1.00 50.48 251 ASN D O 1
ATOM 7214 N N . LYS D 1 196 ? 26.470 0.327 117.073 1.00 48.95 252 LYS D N 1
ATOM 7215 C CA . LYS D 1 196 ? 27.719 0.452 117.812 1.00 47.96 252 LYS D CA 1
ATOM 7216 C C . LYS D 1 196 ? 27.617 1.528 118.877 1.00 48.02 252 LYS D C 1
ATOM 7217 O O . LYS D 1 196 ? 26.880 2.498 118.723 1.00 47.47 252 LYS D O 1
ATOM 7223 N N . VAL D 1 197 ? 28.361 1.329 119.958 1.00 47.33 253 VAL D N 1
ATOM 7224 C CA . VAL D 1 197 ? 28.396 2.258 121.066 1.00 47.74 253 VAL D CA 1
ATOM 7225 C C . VAL D 1 197 ? 29.411 3.348 120.750 1.00 46.60 253 VAL D C 1
ATOM 7226 O O . VAL D 1 197 ? 30.589 3.063 120.525 1.00 47.88 253 VAL D O 1
ATOM 7230 N N . TYR D 1 198 ? 28.952 4.591 120.697 1.00 44.82 254 TYR D N 1
ATOM 7231 C CA . TYR D 1 198 ? 29.850 5.712 120.433 1.00 43.72 254 TYR D CA 1
ATOM 7232 C C . TYR D 1 198 ? 29.245 7.028 120.908 1.00 42.61 254 TYR D C 1
ATOM 7233 O O . TYR D 1 198 ? 28.037 7.134 121.101 1.00 40.91 254 TYR D O 1
ATOM 7242 N N . GLU D 1 199 ? 30.116 8.013 121.102 1.00 41.91 255 GLU D N 1
ATOM 7243 C CA . GLU D 1 199 ? 29.709 9.391 121.346 1.00 43.18 255 GLU D CA 1
ATOM 7244 C C . GLU D 1 199 ? 30.668 10.224 120.536 1.00 39.55 255 GLU D C 1
ATOM 7245 O O . GLU D 1 199 ? 31.864 9.940 120.500 1.00 38.56 255 GLU D O 1
ATOM 7251 N N . ALA D 1 200 ? 30.149 11.241 119.872 1.00 38.00 256 ALA D N 1
ATOM 7252 C CA . ALA D 1 200 ? 30.986 12.103 119.054 1.00 35.48 256 ALA D CA 1
ATOM 7253 C C . ALA D 1 200 ? 30.668 13.552 119.375 1.00 33.63 256 ALA D C 1
ATOM 7254 O O . ALA D 1 200 ? 29.512 13.912 119.581 1.00 32.63 256 ALA D O 1
ATOM 7256 N N . TYR D 1 201 ? 31.708 14.368 119.412 1.00 33.61 257 TYR D N 1
ATOM 7257 C CA . TYR D 1 201 ? 31.566 15.781 119.720 1.00 35.56 257 TYR D CA 1
ATOM 7258 C C . TYR D 1 201 ? 32.323 16.615 118.719 1.00 35.30 257 TYR D C 1
ATOM 7259 O O . TYR D 1 201 ? 33.474 16.308 118.375 1.00 35.25 257 TYR D O 1
ATOM 7268 N N . ILE D 1 202 ? 31.664 17.670 118.253 1.00 35.64 258 ILE D N 1
ATOM 7269 C CA . ILE D 1 202 ? 32.278 18.616 117.342 1.00 35.24 258 ILE D CA 1
ATOM 7270 C C . ILE D 1 202 ? 32.472 19.904 118.121 1.00 36.03 258 ILE D C 1
ATOM 7271 O O . ILE D 1 202 ? 31.500 20.511 118.580 1.00 37.39 258 ILE D O 1
ATOM 7276 N N . TYR D 1 203 ? 33.724 20.321 118.272 1.00 33.20 259 TYR D N 1
ATOM 7277 C CA . TYR D 1 203 ? 34.065 21.503 119.069 1.00 32.39 259 TYR D CA 1
ATOM 7278 C C . TYR D 1 203 ? 34.003 22.746 118.194 1.00 32.19 259 TYR D C 1
ATOM 7279 O O . TYR D 1 203 ? 34.730 22.827 117.205 1.00 31.30 259 TYR D O 1
ATOM 7288 N N . PRO D 1 204 ? 33.124 23.715 118.534 1.00 33.08 260 PRO D N 1
ATOM 7289 C CA . PRO D 1 204 ? 32.962 24.866 117.643 1.00 33.76 260 PRO D CA 1
ATOM 7290 C C . PRO D 1 204 ? 34.142 25.829 117.640 1.00 32.81 260 PRO D C 1
ATOM 7291 O O . PRO D 1 204 ? 34.835 25.969 118.643 1.00 33.04 260 PRO D O 1
ATOM 7295 N N . GLY D 1 205 ? 34.370 26.451 116.490 1.00 33.10 261 GLY D N 1
ATOM 7296 C CA . GLY D 1 205 ? 35.360 27.506 116.343 1.00 33.78 261 GLY D CA 1
ATOM 7297 C C . GLY D 1 205 ? 36.819 27.134 116.485 1.00 34.71 261 GLY D C 1
ATOM 7298 O O . GLY D 1 205 ? 37.657 28.016 116.593 1.00 37.50 261 GLY D O 1
ATOM 7299 N N . VAL D 1 206 ? 37.131 25.844 116.511 1.00 33.30 262 VAL D N 1
ATOM 7300 C CA . VAL D 1 206 ? 38.515 25.404 116.624 1.00 32.87 262 VAL D CA 1
ATOM 7301 C C . VAL D 1 206 ? 38.873 24.488 115.463 1.00 31.45 262 VAL D C 1
ATOM 7302 O O . VAL D 1 206 ? 38.002 23.995 114.742 1.00 31.88 262 VAL D O 1
ATOM 7306 N N . ASN D 1 207 ? 40.172 24.276 115.296 1.00 32.38 263 ASN D N 1
ATOM 7307 C CA . ASN D 1 207 ? 40.684 23.462 114.230 1.00 31.03 263 ASN D CA 1
ATOM 7308 C C . ASN D 1 207 ? 41.394 22.218 114.763 1.00 31.00 263 ASN D C 1
ATOM 7309 O O . ASN D 1 207 ? 41.565 22.050 115.972 1.00 31.62 263 ASN D O 1
ATOM 7314 N N . HIS D 1 208 ? 41.797 21.342 113.847 1.00 29.12 264 HIS D N 1
ATOM 7315 C CA . HIS D 1 208 ? 42.582 20.160 114.200 1.00 28.14 264 HIS D CA 1
ATOM 7316 C C . HIS D 1 208 ? 43.785 20.630 115.042 1.00 26.35 264 HIS D C 1
ATOM 7317 O O . HIS D 1 208 ? 44.330 21.726 114.849 1.00 24.92 264 HIS D O 1
ATOM 7324 N N . GLY D 1 209 ? 44.184 19.786 115.982 1.00 28.98 265 GLY D N 1
ATOM 7325 C CA . GLY D 1 209 ? 45.307 20.073 116.877 1.00 29.85 265 GLY D CA 1
ATOM 7326 C C . GLY D 1 209 ? 44.960 20.939 118.075 1.00 30.86 265 GLY D C 1
ATOM 7327 O O . GLY D 1 209 ? 45.861 21.375 118.794 1.00 31.60 265 GLY D O 1
ATOM 7328 N N . PHE D 1 210 ? 43.671 21.125 118.361 1.00 29.24 266 PHE D N 1
ATOM 7329 C CA . PHE D 1 210 ? 43.283 22.012 119.462 1.00 28.47 266 PHE D CA 1
ATOM 7330 C C . PHE D 1 210 ? 43.724 21.560 120.854 1.00 29.32 266 PHE D C 1
ATOM 7331 O O . PHE D 1 210 ? 43.771 22.368 121.768 1.00 28.74 266 PHE D O 1
ATOM 7339 N N . HIS D 1 211 ? 44.011 20.270 121.016 1.00 29.92 267 HIS D N 1
ATOM 7340 C CA . HIS D 1 211 ? 44.475 19.753 122.297 1.00 28.89 267 HIS D CA 1
ATOM 7341 C C . HIS D 1 211 ? 45.982 19.936 122.458 1.00 28.27 267 HIS D C 1
ATOM 7342 O O . HIS D 1 211 ? 46.492 19.863 123.571 1.00 27.17 267 HIS D O 1
ATOM 7349 N N . ASN D 1 212 ? 46.691 20.181 121.355 1.00 27.52 268 ASN D N 1
ATOM 7350 C CA . ASN D 1 212 ? 48.148 20.331 121.403 1.00 27.54 268 ASN D CA 1
ATOM 7351 C C . ASN D 1 212 ? 48.559 21.725 121.854 1.00 28.88 268 ASN D C 1
ATOM 7352 O O . ASN D 1 212 ? 48.627 22.677 121.070 1.00 27.09 268 ASN D O 1
ATOM 7357 N N . ASP D 1 213 ? 48.883 21.813 123.137 1.00 29.93 269 ASP D N 1
ATOM 7358 C CA . ASP D 1 213 ? 49.259 23.070 123.770 1.00 32.08 269 ASP D CA 1
ATOM 7359 C C . ASP D 1 213 ? 50.634 23.605 123.353 1.00 31.11 269 ASP D C 1
ATOM 7360 O O . ASP D 1 213 ? 51.003 24.704 123.763 1.00 32.60 269 ASP D O 1
ATOM 7365 N N . SER D 1 214 ? 51.376 22.869 122.524 1.00 28.59 270 SER D N 1
ATOM 7366 C CA . SER D 1 214 ? 52.653 23.367 122.022 1.00 29.76 270 SER D CA 1
ATOM 7367 C C . SER D 1 214 ? 52.509 24.055 120.650 1.00 30.30 270 SER D C 1
ATOM 7368 O O . SER D 1 214 ? 53.512 24.492 120.071 1.00 31.34 270 SER D O 1
ATOM 7371 N N . THR D 1 215 ? 51.275 24.178 120.138 1.00 29.81 271 THR D N 1
ATOM 7372 C CA . THR D 1 215 ? 51.045 24.771 118.814 1.00 30.55 271 THR D CA 1
ATOM 7373 C C . THR D 1 215 ? 50.053 25.931 118.893 1.00 29.88 271 THR D C 1
ATOM 7374 O O . THR D 1 215 ? 49.281 26.018 119.842 1.00 27.90 271 THR D O 1
ATOM 7378 N N . PRO D 1 216 ? 50.033 26.787 117.861 1.00 31.92 272 PRO D N 1
ATOM 7379 C CA . PRO D 1 216 ? 49.093 27.922 117.836 1.00 34.45 272 PRO D CA 1
ATOM 7380 C C . PRO D 1 216 ? 47.628 27.520 117.666 1.00 36.09 272 PRO D C 1
ATOM 7381 O O . PRO D 1 216 ? 46.747 28.351 117.875 1.00 41.49 272 PRO D O 1
ATOM 7385 N N . ARG D 1 217 ? 47.360 26.270 117.289 1.00 34.72 273 ARG D N 1
ATOM 7386 C CA . ARG D 1 217 ? 45.978 25.786 117.170 1.00 35.99 273 ARG D CA 1
ATOM 7387 C C . ARG D 1 217 ? 45.368 25.385 118.509 1.00 31.07 273 ARG D C 1
ATOM 7388 O O . ARG D 1 217 ? 44.191 25.031 118.586 1.00 29.96 273 ARG D O 1
ATOM 7396 N N . TYR D 1 218 ? 46.170 25.439 119.563 1.00 30.55 274 TYR D N 1
ATOM 7397 C CA . TYR D 1 218 ? 45.696 25.097 120.884 1.00 30.85 274 TYR D CA 1
ATOM 7398 C C . TYR D 1 218 ? 44.497 25.938 121.273 1.00 31.91 274 TYR D C 1
ATOM 7399 O O . TYR D 1 218 ? 44.503 27.143 121.060 1.00 33.01 274 TYR D O 1
ATOM 7408 N N . ASP D 1 219 ? 43.477 25.298 121.828 1.00 33.41 275 ASP D N 1
ATOM 7409 C CA . ASP D 1 219 ? 42.352 26.009 122.429 1.00 33.53 275 ASP D CA 1
ATOM 7410 C C . ASP D 1 219 ? 42.101 25.369 123.794 1.00 33.83 275 ASP D C 1
ATOM 7411 O O . ASP D 1 219 ? 41.604 24.249 123.878 1.00 31.48 275 ASP D O 1
ATOM 7416 N N . LYS D 1 220 ? 42.406 26.099 124.858 1.00 35.56 276 LYS D N 1
ATOM 7417 C CA . LYS D 1 220 ? 42.276 25.569 126.217 1.00 37.88 276 LYS D CA 1
ATOM 7418 C C . LYS D 1 220 ? 40.890 25.053 126.550 1.00 37.97 276 LYS D C 1
ATOM 7419 O O . LYS D 1 220 ? 40.750 23.960 127.096 1.00 38.50 276 LYS D O 1
ATOM 7425 N N . SER D 1 221 ? 39.864 25.826 126.227 1.00 37.39 277 SER D N 1
ATOM 7426 C CA . SER D 1 221 ? 38.493 25.455 126.559 1.00 39.33 277 SER D CA 1
ATOM 7427 C C . SER D 1 221 ? 38.079 24.131 125.903 1.00 38.01 277 SER D C 1
ATOM 7428 O O . SER D 1 221 ? 37.545 23.224 126.566 1.00 39.37 277 SER D O 1
ATOM 7431 N N . ALA D 1 222 ? 38.348 23.995 124.614 1.00 34.82 278 ALA D N 1
ATOM 7432 C CA . ALA D 1 222 ? 38.023 22.753 123.921 1.00 33.18 278 ALA D CA 1
ATOM 7433 C C . ALA D 1 222 ? 38.902 21.611 124.419 1.00 31.94 278 ALA D C 1
ATOM 7434 O O . ALA D 1 222 ? 38.435 20.482 124.578 1.00 30.74 278 ALA D O 1
ATOM 7436 N N . ALA D 1 223 ? 40.186 21.887 124.612 1.00 31.72 279 ALA D N 1
ATOM 7437 C CA . ALA D 1 223 ? 41.141 20.862 125.041 1.00 31.33 279 ALA D CA 1
ATOM 7438 C C . ALA D 1 223 ? 40.723 20.259 126.375 1.00 32.75 279 ALA D C 1
ATOM 7439 O O . ALA D 1 223 ? 40.660 19.034 126.520 1.00 30.21 279 ALA D O 1
ATOM 7441 N N . ASP D 1 224 ? 40.434 21.132 127.344 1.00 34.79 280 ASP D N 1
ATOM 7442 C CA . ASP D 1 224 ? 40.037 20.707 128.683 1.00 37.39 280 ASP D CA 1
ATOM 7443 C C . ASP D 1 224 ? 38.728 19.937 128.675 1.00 38.63 280 ASP D C 1
ATOM 7444 O O . ASP D 1 224 ? 38.613 18.913 129.352 1.00 39.78 280 ASP D O 1
ATOM 7449 N N . LEU D 1 225 ? 37.750 20.420 127.917 1.00 37.10 281 LEU D N 1
ATOM 7450 C CA . LEU D 1 225 ? 36.459 19.731 127.810 1.00 38.82 281 LEU D CA 1
ATOM 7451 C C . LEU D 1 225 ? 36.625 18.339 127.180 1.00 36.37 281 LEU D C 1
ATOM 7452 O O . LEU D 1 225 ? 36.096 17.353 127.681 1.00 36.81 281 LEU D O 1
ATOM 7457 N N . ALA D 1 226 ? 37.353 18.261 126.071 1.00 35.18 282 ALA D N 1
ATOM 7458 C CA . ALA D 1 226 ? 37.617 16.970 125.426 1.00 33.92 282 ALA D CA 1
ATOM 7459 C C . ALA D 1 226 ? 38.335 16.011 126.362 1.00 33.96 282 ALA D C 1
ATOM 7460 O O . ALA D 1 226 ? 38.045 14.810 126.394 1.00 35.08 282 ALA D O 1
ATOM 7462 N N . TRP D 1 227 ? 39.280 16.529 127.132 1.00 35.32 283 TRP D N 1
ATOM 7463 C CA . TRP D 1 227 ? 40.020 15.675 128.041 1.00 36.83 283 TRP D CA 1
ATOM 7464 C C . TRP D 1 227 ? 39.127 15.165 129.182 1.00 40.33 283 TRP D C 1
ATOM 7465 O O . TRP D 1 227 ? 39.223 14.001 129.551 1.00 39.90 283 TRP D O 1
ATOM 7476 N N . GLN D 1 228 ? 38.264 16.020 129.720 1.00 39.88 284 GLN D N 1
ATOM 7477 C CA . GLN D 1 228 ? 37.349 15.599 130.776 1.00 44.45 284 GLN D CA 1
ATOM 7478 C C . GLN D 1 228 ? 36.475 14.470 130.264 1.00 42.13 284 GLN D C 1
ATOM 7479 O O . GLN D 1 228 ? 36.259 13.494 130.961 1.00 38.62 284 GLN D O 1
ATOM 7485 N N . ARG D 1 229 ? 35.951 14.627 129.050 1.00 39.83 285 ARG D N 1
ATOM 7486 C CA . ARG D 1 229 ? 35.125 13.583 128.450 1.00 40.25 285 ARG D CA 1
ATOM 7487 C C . ARG D 1 229 ? 35.907 12.284 128.263 1.00 38.24 285 ARG D C 1
ATOM 7488 O O . ARG D 1 229 ? 35.376 11.194 128.467 1.00 39.81 285 ARG D O 1
ATOM 7496 N N . THR D 1 230 ? 37.169 12.419 127.878 1.00 36.25 286 THR D N 1
ATOM 7497 C CA . THR D 1 230 ? 38.051 11.278 127.690 1.00 35.71 286 THR D CA 1
ATOM 7498 C C . THR D 1 230 ? 38.249 10.519 129.005 1.00 37.95 286 THR D C 1
ATOM 7499 O O . THR D 1 230 ? 38.155 9.302 129.034 1.00 39.52 286 THR D O 1
ATOM 7503 N N . LEU D 1 231 ? 38.504 11.236 130.095 1.00 38.61 287 LEU D N 1
ATOM 7504 C CA . LEU D 1 231 ? 38.692 10.590 131.394 1.00 40.97 287 LEU D CA 1
ATOM 7505 C C . LEU D 1 231 ? 37.420 9.865 131.864 1.00 42.18 287 LEU D C 1
ATOM 7506 O O . LEU D 1 231 ? 37.500 8.787 132.445 1.00 42.30 287 LEU D O 1
ATOM 7511 N N . LYS D 1 232 ? 36.259 10.458 131.616 1.00 42.09 288 LYS D N 1
ATOM 7512 C CA . LYS D 1 232 ? 34.998 9.803 131.966 1.00 46.23 288 LYS D CA 1
ATOM 7513 C C . LYS D 1 232 ? 34.803 8.522 131.158 1.00 44.05 288 LYS D C 1
ATOM 7514 O O . LYS D 1 232 ? 34.266 7.541 131.656 1.00 46.21 288 LYS D O 1
ATOM 7520 N N . TRP D 1 233 ? 35.246 8.544 129.907 1.00 42.94 289 TRP D N 1
ATOM 7521 C CA . TRP D 1 233 ? 35.135 7.385 129.033 1.00 42.50 289 TRP D CA 1
ATOM 7522 C C . TRP D 1 233 ? 36.041 6.280 129.561 1.00 43.82 289 TRP D C 1
ATOM 7523 O O . TRP D 1 233 ? 35.614 5.123 129.697 1.00 43.85 289 TRP D O 1
ATOM 7534 N N . PHE D 1 234 ? 37.283 6.640 129.885 1.00 43.12 290 PHE D N 1
ATOM 7535 C CA . PHE D 1 234 ? 38.223 5.684 130.465 1.00 44.07 290 PHE D CA 1
ATOM 7536 C C . PHE D 1 234 ? 37.677 5.083 131.759 1.00 45.19 290 PHE D C 1
ATOM 7537 O O . PHE D 1 234 ? 37.747 3.878 131.969 1.00 45.92 290 PHE D O 1
ATOM 7545 N N A ASP D 1 235 ? 37.135 5.930 132.623 0.50 45.39 291 ASP D N 1
ATOM 7546 N N B ASP D 1 235 ? 37.143 5.926 132.635 0.50 45.80 291 ASP D N 1
ATOM 7547 C CA A ASP D 1 235 ? 36.578 5.476 133.892 0.50 47.32 291 ASP D CA 1
ATOM 7548 C CA B ASP D 1 235 ? 36.595 5.438 133.909 0.50 48.01 291 ASP D CA 1
ATOM 7549 C C A ASP D 1 235 ? 35.431 4.492 133.676 0.50 49.10 291 ASP D C 1
ATOM 7550 C C B ASP D 1 235 ? 35.423 4.492 133.689 0.50 49.51 291 ASP D C 1
ATOM 7551 O O A ASP D 1 235 ? 35.278 3.519 134.406 0.50 50.59 291 ASP D O 1
ATOM 7552 O O B ASP D 1 235 ? 35.267 3.519 134.417 0.50 50.94 291 ASP D O 1
ATOM 7561 N N . LYS D 1 236 ? 34.615 4.762 132.670 1.00 48.88 292 LYS D N 1
ATOM 7562 C CA . LYS D 1 236 ? 33.479 3.912 132.372 1.00 52.78 292 LYS D CA 1
ATOM 7563 C C . LYS D 1 236 ? 33.855 2.562 131.757 1.00 52.39 292 LYS D C 1
ATOM 7564 O O . LYS D 1 236 ? 33.275 1.538 132.115 1.00 52.16 292 LYS D O 1
ATOM 7570 N N . TYR D 1 237 ? 34.839 2.551 130.867 1.00 51.36 293 TYR D N 1
ATOM 7571 C CA . TYR D 1 237 ? 35.152 1.337 130.118 1.00 53.10 293 TYR D CA 1
ATOM 7572 C C . TYR D 1 237 ? 36.448 0.594 130.436 1.00 54.07 293 TYR D C 1
ATOM 7573 O O . TYR D 1 237 ? 36.628 -0.511 129.948 1.00 52.24 293 TYR D O 1
ATOM 7582 N N . LEU D 1 238 ? 37.340 1.177 131.228 1.00 56.31 294 LEU D N 1
ATOM 7583 C CA . LEU D 1 238 ? 38.586 0.496 131.576 1.00 58.86 294 LEU D CA 1
ATOM 7584 C C . LEU D 1 238 ? 38.477 -0.207 132.927 1.00 64.60 294 LEU D C 1
ATOM 7585 O O . LEU D 1 238 ? 37.868 0.314 133.853 1.00 67.47 294 LEU D O 1
ATOM 7591 N N . SER E 1 1 ? 25.965 26.797 87.916 1.00 71.34 57 SER E N 1
ATOM 7592 C CA . SER E 1 1 ? 25.097 25.574 87.777 1.00 70.17 57 SER E CA 1
ATOM 7593 C C . SER E 1 1 ? 25.270 24.768 86.435 1.00 58.67 57 SER E C 1
ATOM 7594 O O . SER E 1 1 ? 24.447 23.895 86.090 1.00 52.36 57 SER E O 1
ATOM 7597 N N . ASN E 1 2 ? 26.382 25.014 85.725 1.00 57.31 58 ASN E N 1
ATOM 7598 C CA . ASN E 1 2 ? 26.674 24.324 84.459 1.00 45.79 58 ASN E CA 1
ATOM 7599 C C . ASN E 1 2 ? 28.179 24.233 84.035 1.00 44.56 58 ASN E C 1
ATOM 7600 O O . ASN E 1 2 ? 29.081 24.677 84.755 1.00 46.82 58 ASN E O 1
ATOM 7605 N N . ALA E 1 3 ? 28.422 23.649 82.865 1.00 34.66 59 ALA E N 1
ATOM 7606 C CA . ALA E 1 3 ? 29.771 23.450 82.343 1.00 32.30 59 ALA E CA 1
ATOM 7607 C C . ALA E 1 3 ? 30.432 24.702 81.747 1.00 31.53 59 ALA E C 1
ATOM 7608 O O . ALA E 1 3 ? 29.792 25.513 81.060 1.00 31.42 59 ALA E O 1
ATOM 7610 N N . GLN E 1 4 ? 31.724 24.847 82.000 1.00 28.56 60 GLN E N 1
ATOM 7611 C CA . GLN E 1 4 ? 32.477 25.951 81.451 1.00 29.12 60 GLN E CA 1
ATOM 7612 C C . GLN E 1 4 ? 32.636 25.697 79.970 1.00 26.45 60 GLN E C 1
ATOM 7613 O O . GLN E 1 4 ? 32.411 26.609 79.221 1.00 25.39 60 GLN E O 1
ATOM 7619 N N . VAL E 1 5 ? 32.923 24.452 79.574 1.00 24.97 61 VAL E N 1
ATOM 7620 C CA . VAL E 1 5 ? 33.002 24.090 78.161 1.00 22.92 61 VAL E CA 1
ATOM 7621 C C . VAL E 1 5 ? 31.957 23.036 77.823 1.00 23.43 61 VAL E C 1
ATOM 7622 O O . VAL E 1 5 ? 31.925 21.966 78.410 1.00 21.39 61 VAL E O 1
ATOM 7626 N N . GLU E 1 6 ? 31.044 23.395 76.924 1.00 24.77 62 GLU E N 1
ATOM 7627 C CA . GLU E 1 6 ? 29.980 22.490 76.496 1.00 26.59 62 GLU E CA 1
ATOM 7628 C C . GLU E 1 6 ? 30.585 21.231 75.922 1.00 23.75 62 GLU E C 1
ATOM 7629 O O . GLU E 1 6 ? 31.576 21.309 75.184 1.00 23.37 62 GLU E O 1
ATOM 7635 N N . PHE E 1 7 ? 29.988 20.076 76.207 1.00 22.19 63 PHE E N 1
ATOM 7636 C CA . PHE E 1 7 ? 30.515 18.819 75.670 1.00 20.40 63 PHE E CA 1
ATOM 7637 C C . PHE E 1 7 ? 30.480 18.809 74.133 1.00 21.21 63 PHE E C 1
ATOM 7638 O O . PHE E 1 7 ? 31.284 18.125 73.513 1.00 20.54 63 PHE E O 1
ATOM 7646 N N . THR E 1 8 ? 29.617 19.640 73.544 1.00 22.13 64 THR E N 1
ATOM 7647 C CA . THR E 1 8 ? 29.483 19.777 72.089 1.00 22.81 64 THR E CA 1
ATOM 7648 C C . THR E 1 8 ? 30.308 20.909 71.461 1.00 23.44 64 THR E C 1
ATOM 7649 O O . THR E 1 8 ? 30.181 21.173 70.265 1.00 24.80 64 THR E O 1
ATOM 7653 N N . ASP E 1 9 ? 31.116 21.599 72.260 1.00 22.76 65 ASP E N 1
ATOM 7654 C CA . ASP E 1 9 ? 31.904 22.740 71.770 1.00 23.79 65 ASP E CA 1
ATOM 7655 C C . ASP E 1 9 ? 32.708 22.326 70.523 1.00 25.31 65 ASP E C 1
ATOM 7656 O O . ASP E 1 9 ? 33.480 21.378 70.581 1.00 25.21 65 ASP E O 1
ATOM 7661 N N . PRO E 1 10 ? 32.499 23.012 69.387 1.00 27.83 66 PRO E N 1
ATOM 7662 C CA . PRO E 1 10 ? 33.144 22.566 68.149 1.00 28.56 66 PRO E CA 1
ATOM 7663 C C . PRO E 1 10 ? 34.659 22.728 68.122 1.00 28.30 66 PRO E C 1
ATOM 7664 O O . PRO E 1 10 ? 35.298 22.188 67.237 1.00 27.69 66 PRO E O 1
ATOM 7668 N N . GLU E 1 11 ? 35.221 23.441 69.091 1.00 27.54 67 GLU E N 1
ATOM 7669 C CA . GLU E 1 11 ? 36.664 23.598 69.157 1.00 28.51 67 GLU E CA 1
ATOM 7670 C C . GLU E 1 11 ? 37.354 22.442 69.862 1.00 26.59 67 GLU E C 1
ATOM 7671 O O . GLU E 1 11 ? 38.576 22.417 69.924 1.00 28.90 67 GLU E O 1
ATOM 7677 N N . ILE E 1 12 ? 36.597 21.477 70.386 1.00 24.55 68 ILE E N 1
ATOM 7678 C CA . ILE E 1 12 ? 37.214 20.318 71.050 1.00 23.84 68 ILE E CA 1
ATOM 7679 C C . ILE E 1 12 ? 36.670 19.022 70.500 1.00 23.92 68 ILE E C 1
ATOM 7680 O O . ILE E 1 12 ? 35.579 18.999 69.906 1.00 22.23 68 ILE E O 1
ATOM 7685 N N . PHE E 1 13 ? 37.441 17.948 70.653 1.00 20.72 69 PHE E N 1
ATOM 7686 C CA . PHE E 1 13 ? 36.990 16.609 70.266 1.00 21.96 69 PHE E CA 1
ATOM 7687 C C . PHE E 1 13 ? 37.227 15.682 71.451 1.00 22.04 69 PHE E C 1
ATOM 7688 O O . PHE E 1 13 ? 38.383 15.441 71.834 1.00 20.34 69 PHE E O 1
ATOM 7696 N N . ALA E 1 14 ? 36.148 15.165 72.023 1.00 18.78 70 ALA E N 1
ATOM 7697 C CA . ALA E 1 14 ? 36.233 14.318 73.211 1.00 17.98 70 ALA E CA 1
ATOM 7698 C C . ALA E 1 14 ? 35.817 12.886 72.937 1.00 20.23 70 ALA E C 1
ATOM 7699 O O . ALA E 1 14 ? 34.851 12.653 72.204 1.00 18.07 70 ALA E O 1
ATOM 7701 N N . GLU E 1 15 ? 36.536 11.930 73.525 1.00 20.06 71 GLU E N 1
ATOM 7702 C CA . GLU E 1 15 ? 36.170 10.518 73.418 1.00 22.39 71 GLU E CA 1
ATOM 7703 C C . GLU E 1 15 ? 36.749 9.741 74.584 1.00 21.40 71 GLU E C 1
ATOM 7704 O O . GLU E 1 15 ? 37.739 10.159 75.186 1.00 22.37 71 GLU E O 1
ATOM 7710 N N . TYR E 1 16 ? 36.110 8.635 74.931 1.00 22.90 72 TYR E N 1
ATOM 7711 C CA . TYR E 1 16 ? 36.631 7.765 75.989 1.00 22.35 72 TYR E CA 1
ATOM 7712 C C . TYR E 1 16 ? 37.566 6.808 75.311 1.00 24.56 72 TYR E C 1
ATOM 7713 O O . TYR E 1 16 ? 37.304 6.372 74.183 1.00 26.21 72 TYR E O 1
ATOM 7722 N N . ILE E 1 17 ? 38.676 6.503 75.973 1.00 23.05 73 ILE E N 1
ATOM 7723 C CA . ILE E 1 17 ? 39.651 5.557 75.467 1.00 25.04 73 ILE E CA 1
ATOM 7724 C C . ILE E 1 17 ? 40.058 4.632 76.595 1.00 25.61 73 ILE E C 1
ATOM 7725 O O . ILE E 1 17 ? 39.610 4.796 77.720 1.00 23.49 73 ILE E O 1
ATOM 7730 N N . THR E 1 18 ? 40.887 3.641 76.272 1.00 26.77 74 THR E N 1
ATOM 7731 C CA . THR E 1 18 ? 41.502 2.812 77.284 1.00 27.73 74 THR E CA 1
ATOM 7732 C C . THR E 1 18 ? 43.000 2.878 77.024 1.00 28.23 74 THR E C 1
ATOM 7733 O O . THR E 1 18 ? 43.423 3.052 75.888 1.00 28.03 74 THR E O 1
ATOM 7737 N N . TYR E 1 19 ? 43.803 2.785 78.074 1.00 25.07 75 TYR E N 1
ATOM 7738 C CA . TYR E 1 19 ? 45.264 2.786 77.921 1.00 26.87 75 TYR E CA 1
ATOM 7739 C C . TYR E 1 19 ? 45.846 1.784 78.922 1.00 25.67 75 TYR E C 1
ATOM 7740 O O . TYR E 1 19 ? 45.187 1.452 79.906 1.00 26.65 75 TYR E O 1
ATOM 7749 N N . PRO E 1 20 ? 47.060 1.275 78.666 1.00 29.78 76 PRO E N 1
ATOM 7750 C CA . PRO E 1 20 ? 47.610 0.269 79.568 1.00 28.62 76 PRO E CA 1
ATOM 7751 C C . PRO E 1 20 ? 48.276 0.816 80.843 1.00 28.23 76 PRO E C 1
ATOM 7752 O O . PRO E 1 20 ? 48.958 1.844 80.810 1.00 22.95 76 PRO E O 1
ATOM 7756 N N . SER E 1 21 ? 48.041 0.111 81.948 1.00 26.10 77 SER E N 1
ATOM 7757 C CA . SER E 1 21 ? 48.619 0.433 83.248 1.00 25.62 77 SER E CA 1
ATOM 7758 C C . SER E 1 21 ? 49.039 -0.896 83.859 1.00 27.60 77 SER E C 1
ATOM 7759 O O . SER E 1 21 ? 48.329 -1.441 84.707 1.00 26.31 77 SER E O 1
ATOM 7762 N N . PRO E 1 22 ? 50.203 -1.423 83.423 1.00 30.20 78 PRO E N 1
ATOM 7763 C CA . PRO E 1 22 ? 50.651 -2.750 83.844 1.00 31.50 78 PRO E CA 1
ATOM 7764 C C . PRO E 1 22 ? 50.902 -2.906 85.343 1.00 32.87 78 PRO E C 1
ATOM 7765 O O . PRO E 1 22 ? 50.808 -4.009 85.857 1.00 39.33 78 PRO E O 1
ATOM 7769 N N . ASN E 1 23 ? 51.205 -1.820 86.037 1.00 32.21 79 ASN E N 1
ATOM 7770 C CA . ASN E 1 23 ? 51.416 -1.862 87.477 1.00 31.95 79 ASN E CA 1
ATOM 7771 C C . ASN E 1 23 ? 50.230 -1.301 88.245 1.00 31.88 79 ASN E C 1
ATOM 7772 O O . ASN E 1 23 ? 50.308 -1.078 89.448 1.00 30.54 79 ASN E O 1
ATOM 7777 N N . GLY E 1 24 ? 49.144 -1.034 87.528 1.00 31.01 80 GLY E N 1
ATOM 7778 C CA . GLY E 1 24 ? 47.938 -0.514 88.127 1.00 32.27 80 GLY E CA 1
ATOM 7779 C C . GLY E 1 24 ? 46.794 -1.460 87.845 1.00 29.96 80 GLY E C 1
ATOM 7780 O O . GLY E 1 24 ? 46.875 -2.635 88.170 1.00 32.66 80 GLY E O 1
ATOM 7781 N N . HIS E 1 25 ? 45.745 -0.965 87.206 1.00 27.16 81 HIS E N 1
ATOM 7782 C CA . HIS E 1 25 ? 44.556 -1.795 86.963 1.00 28.70 81 HIS E CA 1
ATOM 7783 C C . HIS E 1 25 ? 44.451 -2.370 85.548 1.00 30.97 81 HIS E C 1
ATOM 7784 O O . HIS E 1 25 ? 43.368 -2.729 85.118 1.00 33.54 81 HIS E O 1
ATOM 7791 N N . GLY E 1 26 ? 45.575 -2.488 84.848 1.00 30.72 82 GLY E N 1
ATOM 7792 C CA . GLY E 1 26 ? 45.580 -3.070 83.505 1.00 32.52 82 GLY E CA 1
ATOM 7793 C C . GLY E 1 26 ? 45.110 -2.104 82.431 1.00 32.84 82 GLY E C 1
ATOM 7794 O O . GLY E 1 26 ? 45.778 -1.122 82.166 1.00 36.15 82 GLY E O 1
ATOM 7795 N N . GLU E 1 27 ? 43.978 -2.385 81.794 1.00 33.94 83 GLU E N 1
ATOM 7796 C CA . GLU E 1 27 ? 43.466 -1.506 80.750 1.00 34.43 83 GLU E CA 1
ATOM 7797 C C . GLU E 1 27 ? 42.539 -0.501 81.400 1.00 32.58 83 GLU E C 1
ATOM 7798 O O . GLU E 1 27 ? 41.432 -0.853 81.798 1.00 36.36 83 GLU E O 1
ATOM 7804 N N . VAL E 1 28 ? 42.980 0.746 81.478 1.00 26.42 84 VAL E N 1
ATOM 7805 C CA . VAL E 1 28 ? 42.250 1.776 82.196 1.00 24.14 84 VAL E CA 1
ATOM 7806 C C . VAL E 1 28 ? 41.506 2.700 81.238 1.00 22.75 84 VAL E C 1
ATOM 7807 O O . VAL E 1 28 ? 42.071 3.188 80.264 1.00 23.07 84 VAL E O 1
ATOM 7811 N N . ARG E 1 29 ? 40.264 2.990 81.578 1.00 21.95 85 ARG E N 1
ATOM 7812 C CA . ARG E 1 29 ? 39.447 3.919 80.830 1.00 22.98 85 ARG E CA 1
ATOM 7813 C C . ARG E 1 29 ? 39.805 5.370 81.197 1.00 20.04 85 ARG E C 1
ATOM 7814 O O . ARG E 1 29 ? 40.039 5.692 82.362 1.00 18.49 85 ARG E O 1
ATOM 7822 N N . GLY E 1 30 ? 39.813 6.235 80.189 1.00 17.89 86 GLY E N 1
ATOM 7823 C CA . GLY E 1 30 ? 40.065 7.655 80.393 1.00 17.81 86 GLY E CA 1
ATOM 7824 C C . GLY E 1 30 ? 39.302 8.517 79.404 1.00 17.67 86 GLY E C 1
ATOM 7825 O O . GLY E 1 30 ? 38.916 8.057 78.323 1.00 19.08 86 GLY E O 1
ATOM 7826 N N . TYR E 1 31 ? 39.059 9.756 79.792 1.00 18.46 87 TYR E N 1
ATOM 7827 C CA . TYR E 1 31 ? 38.388 10.744 78.957 1.00 16.89 87 TYR E CA 1
ATOM 7828 C C . TYR E 1 31 ? 39.479 11.571 78.274 1.00 17.19 87 TYR E C 1
ATOM 7829 O O . TYR E 1 31 ? 40.229 12.288 78.943 1.00 16.66 87 TYR E O 1
ATOM 7838 N N . LEU E 1 32 ? 39.586 11.434 76.949 1.00 16.82 88 LEU E N 1
ATOM 7839 C CA . LEU E 1 32 ? 40.610 12.108 76.171 1.00 17.12 88 LEU E CA 1
ATOM 7840 C C . LEU E 1 32 ? 39.986 13.244 75.388 1.00 17.46 88 LEU E C 1
ATOM 7841 O O . LEU E 1 32 ? 39.049 13.008 74.622 1.00 17.69 88 LEU E O 1
ATOM 7846 N N . VAL E 1 33 ? 40.474 14.467 75.580 1.00 16.94 89 VAL E N 1
ATOM 7847 C CA . VAL E 1 33 ? 39.948 15.612 74.841 1.00 18.60 89 VAL E CA 1
ATOM 7848 C C . VAL E 1 33 ? 41.064 16.323 74.092 1.00 18.79 89 VAL E C 1
ATOM 7849 O O . VAL E 1 33 ? 42.092 16.639 74.680 1.00 19.98 89 VAL E O 1
ATOM 7853 N N . LYS E 1 34 ? 40.859 16.582 72.793 1.00 20.67 90 LYS E N 1
ATOM 7854 C CA . LYS E 1 34 ? 41.854 17.237 71.929 1.00 22.06 90 LYS E CA 1
ATOM 7855 C C . LYS E 1 34 ? 41.297 18.507 71.335 1.00 22.37 90 LYS E C 1
ATOM 7856 O O . LYS E 1 34 ? 40.088 18.618 71.177 1.00 19.69 90 LYS E O 1
ATOM 7862 N N . PRO E 1 35 ? 42.179 19.460 70.971 1.00 22.21 91 PRO E N 1
ATOM 7863 C CA . PRO E 1 35 ? 41.719 20.590 70.182 1.00 24.82 91 PRO E CA 1
ATOM 7864 C C . PRO E 1 35 ? 41.199 20.029 68.861 1.00 26.86 91 PRO E C 1
ATOM 7865 O O . PRO E 1 35 ? 41.813 19.129 68.299 1.00 27.18 91 PRO E O 1
ATOM 7869 N N . ALA E 1 36 ? 40.059 20.525 68.387 1.00 29.78 92 ALA E N 1
ATOM 7870 C CA . ALA E 1 36 ? 39.438 19.971 67.174 1.00 37.48 92 ALA E CA 1
ATOM 7871 C C . ALA E 1 36 ? 40.279 20.201 65.923 1.00 40.51 92 ALA E C 1
ATOM 7872 O O . ALA E 1 36 ? 40.321 19.355 65.026 1.00 40.39 92 ALA E O 1
ATOM 7874 N N . LYS E 1 37 ? 40.919 21.354 65.863 1.00 45.62 93 LYS E N 1
ATOM 7875 C CA . LYS E 1 37 ? 41.750 21.679 64.719 1.00 64.31 93 LYS E CA 1
ATOM 7876 C C . LYS E 1 37 ? 43.210 21.648 65.123 1.00 66.10 93 LYS E C 1
ATOM 7877 O O . LYS E 1 37 ? 43.713 22.589 65.740 1.00 73.95 93 LYS E O 1
ATOM 7899 N N . SER E 1 39 ? 46.994 20.762 63.469 1.00 76.70 95 SER E N 1
ATOM 7900 C CA . SER E 1 39 ? 47.777 20.455 62.287 1.00 79.89 95 SER E CA 1
ATOM 7901 C C . SER E 1 39 ? 48.905 19.515 62.722 1.00 71.04 95 SER E C 1
ATOM 7902 O O . SER E 1 39 ? 48.911 18.332 62.377 1.00 74.38 95 SER E O 1
ATOM 7905 N N . GLY E 1 40 ? 49.807 20.022 63.552 1.00 48.69 96 GLY E N 1
ATOM 7906 C CA . GLY E 1 40 ? 50.967 19.246 63.994 1.00 41.38 96 GLY E CA 1
ATOM 7907 C C . GLY E 1 40 ? 50.770 18.561 65.338 1.00 35.20 96 GLY E C 1
ATOM 7908 O O . GLY E 1 40 ? 49.670 18.520 65.881 1.00 30.59 96 GLY E O 1
ATOM 7909 N N . LYS E 1 41 ? 51.866 18.038 65.878 1.00 29.62 97 LYS E N 1
ATOM 7910 C CA . LYS E 1 41 ? 51.836 17.421 67.185 1.00 28.83 97 LYS E CA 1
ATOM 7911 C C . LYS E 1 41 ? 51.527 18.476 68.243 1.00 26.02 97 LYS E C 1
ATOM 7912 O O . LYS E 1 41 ? 51.933 19.643 68.139 1.00 26.01 97 LYS E O 1
ATOM 7918 N N . THR E 1 42 ? 50.820 18.059 69.283 1.00 24.59 98 THR E N 1
ATOM 7919 C CA . THR E 1 42 ? 50.354 18.955 70.336 1.00 23.73 98 THR E CA 1
ATOM 7920 C C . THR E 1 42 ? 50.835 18.466 71.707 1.00 22.89 98 THR E C 1
ATOM 7921 O O . THR E 1 42 ? 50.868 17.267 71.956 1.00 22.25 98 THR E O 1
ATOM 7925 N N . PRO E 1 43 ? 51.194 19.384 72.614 1.00 22.27 99 PRO E N 1
ATOM 7926 C CA . PRO E 1 43 ? 51.550 18.941 73.972 1.00 21.68 99 PRO E CA 1
ATOM 7927 C C . PRO E 1 43 ? 50.357 18.358 74.748 1.00 23.01 99 PRO E C 1
ATOM 7928 O O . PRO E 1 43 ? 49.210 18.629 74.413 1.00 21.85 99 PRO E O 1
ATOM 7932 N N . ALA E 1 44 ? 50.627 17.599 75.810 1.00 20.86 100 ALA E N 1
ATOM 7933 C CA . ALA E 1 44 ? 49.589 16.922 76.576 1.00 19.86 100 ALA E CA 1
ATOM 7934 C C . ALA E 1 44 ? 49.586 17.261 78.056 1.00 19.84 100 ALA E C 1
ATOM 7935 O O . ALA E 1 44 ? 50.607 17.645 78.626 1.00 18.59 100 ALA E O 1
ATOM 7937 N N . VAL E 1 45 ? 48.425 17.081 78.677 1.00 18.10 101 VAL E N 1
ATOM 7938 C CA . VAL E 1 45 ? 48.263 17.305 80.101 1.00 18.19 101 VAL E CA 1
ATOM 7939 C C . VAL E 1 45 ? 47.412 16.186 80.671 1.00 18.10 101 VAL E C 1
ATOM 7940 O O . VAL E 1 45 ? 46.336 15.888 80.134 1.00 17.26 101 VAL E O 1
ATOM 7944 N N . VAL E 1 46 ? 47.895 15.567 81.740 1.00 17.48 102 VAL E N 1
ATOM 7945 C CA . VAL E 1 46 ? 47.133 14.574 82.465 1.00 17.30 102 VAL E CA 1
ATOM 7946 C C . VAL E 1 46 ? 46.382 15.317 83.572 1.00 16.51 102 VAL E C 1
ATOM 7947 O O . VAL E 1 46 ? 46.962 16.144 84.286 1.00 14.07 102 VAL E O 1
ATOM 7951 N N . VAL E 1 47 ? 45.082 15.064 83.666 1.00 15.30 103 VAL E N 1
ATOM 7952 C CA . VAL E 1 47 ? 44.240 15.712 84.666 1.00 15.25 103 VAL E CA 1
ATOM 7953 C C . VAL E 1 47 ? 43.784 14.677 85.673 1.00 15.18 103 VAL E C 1
ATOM 7954 O O . VAL E 1 47 ? 43.139 13.706 85.299 1.00 16.10 103 VAL E O 1
ATOM 7958 N N . VAL E 1 48 ? 44.117 14.892 86.942 1.00 14.33 104 VAL E N 1
ATOM 7959 C CA . VAL E 1 48 ? 43.821 13.921 87.989 1.00 14.03 104 VAL E CA 1
ATOM 7960 C C . VAL E 1 48 ? 42.662 14.389 88.844 1.00 14.25 104 VAL E C 1
ATOM 7961 O O . VAL E 1 48 ? 42.684 15.493 89.399 1.00 14.66 104 VAL E O 1
ATOM 7965 N N . HIS E 1 49 ? 41.665 13.527 88.977 1.00 14.60 105 HIS E N 1
ATOM 7966 C CA . HIS E 1 49 ? 40.466 13.839 89.738 1.00 14.28 105 HIS E CA 1
ATOM 7967 C C . HIS E 1 49 ? 40.680 13.896 91.263 1.00 15.69 105 HIS E C 1
ATOM 7968 O O . HIS E 1 49 ? 41.808 13.764 91.769 1.00 15.29 105 HIS E O 1
ATOM 7975 N N . GLU E 1 50 ? 39.585 14.162 91.973 1.00 15.91 106 GLU E N 1
ATOM 7976 C CA . GLU E 1 50 ? 39.594 14.302 93.430 1.00 16.75 106 GLU E CA 1
ATOM 7977 C C . GLU E 1 50 ? 39.389 12.919 94.066 1.00 17.19 106 GLU E C 1
ATOM 7978 O O . GLU E 1 50 ? 39.828 11.912 93.494 1.00 19.14 106 GLU E O 1
ATOM 7984 N N . ASN E 1 51 ? 38.726 12.858 95.223 1.00 18.59 107 ASN E N 1
ATOM 7985 C CA . ASN E 1 51 ? 38.528 11.600 95.959 1.00 18.28 107 ASN E CA 1
ATOM 7986 C C . ASN E 1 51 ? 37.205 10.872 95.652 1.00 17.89 107 ASN E C 1
ATOM 7987 O O . ASN E 1 51 ? 36.784 10.020 96.412 1.00 16.83 107 ASN E O 1
ATOM 7992 N N . ARG E 1 52 ? 36.584 11.172 94.516 1.00 18.08 108 ARG E N 1
ATOM 7993 C CA . ARG E 1 52 ? 35.335 10.526 94.159 1.00 19.47 108 ARG E CA 1
ATOM 7994 C C . ARG E 1 52 ? 35.199 10.166 92.684 1.00 19.61 108 ARG E C 1
ATOM 7995 O O . ARG E 1 52 ? 34.087 10.179 92.124 1.00 20.83 108 ARG E O 1
ATOM 8003 N N . GLY E 1 53 ? 36.319 9.862 92.044 1.00 16.09 109 GLY E N 1
ATOM 8004 C CA . GLY E 1 53 ? 36.315 9.408 90.657 1.00 17.79 109 GLY E CA 1
ATOM 8005 C C . GLY E 1 53 ? 36.162 10.483 89.612 1.00 17.46 109 GLY E C 1
ATOM 8006 O O . GLY E 1 53 ? 36.205 11.693 89.898 1.00 16.54 109 GLY E O 1
ATOM 8007 N N . LEU E 1 54 ? 35.957 10.017 88.391 1.00 17.14 110 LEU E N 1
ATOM 8008 C CA . LEU E 1 54 ? 35.869 10.881 87.229 1.00 17.04 110 LEU E CA 1
ATOM 8009 C C . LEU E 1 54 ? 34.430 11.395 87.087 1.00 17.91 110 LEU E C 1
ATOM 8010 O O . LEU E 1 54 ? 33.624 10.782 86.391 1.00 19.22 110 LEU E O 1
ATOM 8015 N N . ASN E 1 55 ? 34.130 12.505 87.756 1.00 17.61 111 ASN E N 1
ATOM 8016 C CA . ASN E 1 55 ? 32.784 13.087 87.750 1.00 15.74 111 ASN E CA 1
ATOM 8017 C C . ASN E 1 55 ? 32.677 14.207 86.697 1.00 16.29 111 ASN E C 1
ATOM 8018 O O . ASN E 1 55 ? 33.663 14.531 86.050 1.00 16.57 111 ASN E O 1
ATOM 8023 N N . PRO E 1 56 ? 31.474 14.766 86.488 1.00 16.88 112 PRO E N 1
ATOM 8024 C CA . PRO E 1 56 ? 31.337 15.750 85.413 1.00 16.75 112 PRO E CA 1
ATOM 8025 C C . PRO E 1 56 ? 32.202 17.013 85.543 1.0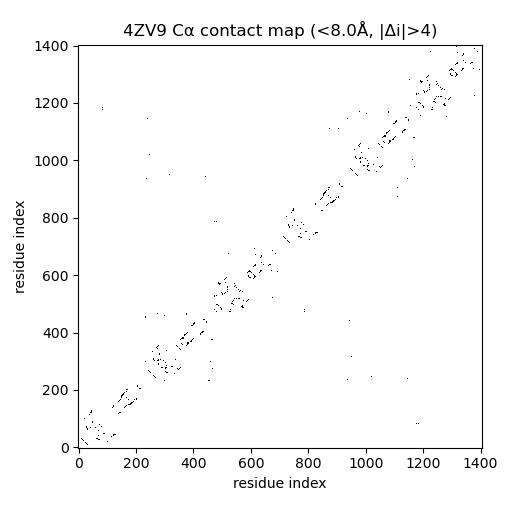0 16.16 112 PRO E C 1
ATOM 8026 O O . PRO E 1 56 ? 32.563 17.595 84.520 1.00 14.78 112 PRO E O 1
ATOM 8030 N N . TYR E 1 57 ? 32.534 17.418 86.776 1.00 14.40 113 TYR E N 1
ATOM 8031 C CA . TYR E 1 57 ? 33.416 18.560 86.995 1.00 14.71 113 TYR E CA 1
ATOM 8032 C C . TYR E 1 57 ? 34.799 18.310 86.382 1.00 13.98 113 TYR E C 1
ATOM 8033 O O . TYR E 1 57 ? 35.289 19.121 85.616 1.00 14.18 113 TYR E O 1
ATOM 8042 N N . ILE E 1 58 ? 35.381 17.161 86.667 1.00 13.08 114 ILE E N 1
ATOM 8043 C CA . ILE E 1 58 ? 36.692 16.852 86.110 1.00 14.45 114 ILE 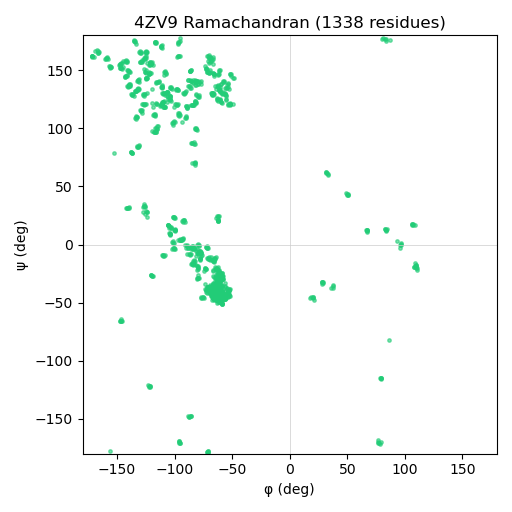E CA 1
ATOM 8044 C C . ILE E 1 58 ? 36.656 16.715 84.583 1.00 14.74 114 ILE E C 1
ATOM 8045 O O . ILE E 1 58 ? 37.611 17.103 83.896 1.00 15.18 114 ILE E O 1
ATOM 8050 N N . GLU E 1 59 ? 35.593 16.114 84.054 1.00 14.44 115 GLU E N 1
ATOM 8051 C CA . GLU E 1 59 ? 35.474 15.991 82.585 1.00 15.55 115 GLU E CA 1
ATOM 8052 C C . GLU E 1 59 ? 35.420 17.389 81.962 1.00 16.13 115 GLU E C 1
ATOM 8053 O O . GLU E 1 59 ? 36.020 17.649 80.914 1.00 16.39 115 GLU E O 1
ATOM 8059 N N . ASP E 1 60 ? 34.731 18.308 82.622 1.00 16.30 116 ASP E N 1
ATOM 8060 C CA . ASP E 1 60 ? 34.688 19.690 82.127 1.00 16.47 116 ASP E CA 1
ATOM 8061 C C . ASP E 1 60 ? 36.092 20.307 82.166 1.00 16.77 116 ASP E C 1
ATOM 8062 O O . ASP E 1 60 ? 36.479 20.979 81.237 1.00 16.97 116 ASP E O 1
ATOM 8067 N N . VAL E 1 61 ? 36.842 20.069 83.243 1.00 16.12 117 VAL E N 1
ATOM 8068 C CA . VAL E 1 61 ? 38.208 20.607 83.348 1.00 16.33 117 VAL E CA 1
ATOM 8069 C C . VAL E 1 61 ? 39.060 20.100 82.205 1.00 15.17 117 VAL E C 1
ATOM 8070 O O . VAL E 1 61 ? 39.804 20.853 81.605 1.00 17.90 117 VAL E O 1
ATOM 8074 N N . ALA E 1 62 ? 38.932 18.824 81.880 1.00 16.48 118 ALA E N 1
ATOM 8075 C CA . ALA E 1 62 ? 39.648 18.267 80.726 1.00 16.75 118 ALA E CA 1
ATOM 8076 C C . ALA E 1 62 ? 39.291 19.036 79.455 1.00 14.94 118 ALA E C 1
ATOM 8077 O O . ALA E 1 62 ? 40.167 19.329 78.614 1.00 16.17 118 ALA E O 1
ATOM 8079 N N . ARG E 1 63 ? 38.016 19.340 79.263 1.00 13.73 119 ARG E N 1
ATOM 8080 C CA . ARG E 1 63 ? 37.608 20.130 78.074 1.00 14.24 119 ARG E CA 1
ATOM 8081 C C . ARG E 1 63 ? 38.196 21.534 78.117 1.00 13.80 119 ARG E C 1
ATOM 8082 O O . ARG E 1 63 ? 38.601 22.061 77.063 1.00 15.86 119 ARG E O 1
ATOM 8090 N N . ARG E 1 64 ? 38.300 22.130 79.311 1.00 13.58 120 ARG E N 1
ATOM 8091 C CA . ARG E 1 64 ? 38.907 23.463 79.444 1.00 14.94 120 ARG E CA 1
ATOM 8092 C C . ARG E 1 64 ? 40.381 23.414 79.025 1.00 14.67 120 ARG E C 1
ATOM 8093 O O . ARG E 1 64 ? 40.878 24.339 78.395 1.00 16.14 120 ARG E O 1
ATOM 8101 N N . VAL E 1 65 ? 41.051 22.313 79.345 1.00 14.18 121 VAL E N 1
ATOM 8102 C CA . VAL E 1 65 ? 42.468 22.144 78.934 1.00 14.86 121 VAL E CA 1
ATOM 8103 C C . VAL E 1 65 ? 42.587 22.057 77.404 1.00 15.37 121 VAL E C 1
ATOM 8104 O O . VAL E 1 65 ? 43.459 22.666 76.806 1.00 17.58 121 VAL E O 1
ATOM 8108 N N . ALA E 1 66 ? 41.689 21.299 76.767 1.00 16.06 122 ALA E N 1
ATOM 8109 C CA . ALA E 1 66 ? 41.683 21.190 75.309 1.00 17.29 122 ALA E CA 1
ATOM 8110 C C . ALA E 1 66 ? 41.322 22.515 74.627 1.00 19.17 122 ALA E C 1
ATOM 8111 O O . ALA E 1 66 ? 41.903 22.846 73.593 1.00 19.26 122 ALA E O 1
ATOM 8113 N N . LYS E 1 67 ? 40.409 23.282 75.212 1.00 18.48 123 LYS E N 1
ATOM 8114 C CA . LYS E 1 67 ? 40.104 24.623 74.697 1.00 22.53 123 LYS E CA 1
ATOM 8115 C C . LYS E 1 67 ? 41.317 25.535 74.723 1.00 21.96 123 LYS E C 1
ATOM 8116 O O . LYS E 1 67 ? 41.468 26.410 73.870 1.00 21.86 123 LYS E O 1
ATOM 8122 N N . ALA E 1 68 ? 42.181 25.336 75.712 1.00 21.80 124 ALA E N 1
ATOM 8123 C CA . ALA E 1 68 ? 43.381 26.133 75.817 1.00 22.29 124 ALA E CA 1
ATOM 8124 C C . ALA E 1 68 ? 44.482 25.681 74.835 1.00 22.45 124 ALA E C 1
ATOM 8125 O O . ALA E 1 68 ? 45.535 26.299 74.773 1.00 21.95 124 ALA E O 1
ATOM 8127 N N . GLY E 1 69 ? 44.253 24.582 74.113 1.00 22.88 125 GLY E N 1
ATOM 8128 C CA . GLY E 1 69 ? 45.177 24.109 73.073 1.00 22.31 125 GLY E CA 1
ATOM 8129 C C . GLY E 1 69 ? 46.014 22.861 73.362 1.00 21.68 125 GLY E C 1
ATOM 8130 O O . GLY E 1 69 ? 46.976 22.601 72.653 1.00 21.57 125 GLY E O 1
ATOM 8131 N N . TYR E 1 70 ? 45.646 22.069 74.364 1.00 20.67 126 TYR E N 1
ATOM 8132 C CA . TYR E 1 70 ? 46.435 20.875 74.733 1.00 19.88 126 TYR E CA 1
ATOM 8133 C C . TYR E 1 70 ? 45.602 19.613 74.646 1.00 21.16 126 TYR E C 1
ATOM 8134 O O . TYR E 1 70 ? 44.373 19.666 74.751 1.00 19.36 126 TYR E O 1
ATOM 8143 N N . ILE E 1 71 ? 46.257 18.472 74.484 1.00 19.65 127 ILE E N 1
ATOM 8144 C CA . ILE E 1 71 ? 45.563 17.199 74.558 1.00 19.95 127 ILE E CA 1
ATOM 8145 C C . ILE E 1 71 ? 45.437 16.839 76.032 1.00 21.99 127 ILE E C 1
ATOM 8146 O O . ILE E 1 71 ? 46.445 16.767 76.721 1.00 21.92 127 ILE E O 1
ATOM 8151 N N . ALA E 1 72 ? 44.214 16.645 76.518 1.00 18.30 128 ALA E N 1
ATOM 8152 C CA . ALA E 1 72 ? 43.975 16.341 77.916 1.00 17.74 128 ALA E CA 1
ATOM 8153 C C . ALA E 1 72 ? 43.492 14.917 78.100 1.00 17.43 128 ALA E C 1
ATOM 8154 O O . ALA E 1 72 ? 42.664 14.427 77.328 1.00 19.05 128 ALA E O 1
ATOM 8156 N N . LEU E 1 73 ? 44.058 14.231 79.087 1.00 17.36 129 LEU E N 1
ATOM 8157 C CA . LEU E 1 73 ? 43.636 12.877 79.435 1.00 18.18 129 LEU E CA 1
ATOM 8158 C C . LEU E 1 73 ? 43.320 12.831 80.913 1.00 18.11 129 LEU E C 1
ATOM 8159 O O . LEU E 1 73 ? 44.190 13.132 81.744 1.00 17.92 129 LEU E O 1
ATOM 8164 N N . ALA E 1 74 ? 42.071 12.487 81.227 1.00 15.65 130 ALA E N 1
ATOM 8165 C CA . ALA E 1 74 ? 41.605 12.366 82.591 1.00 15.67 130 ALA E CA 1
ATOM 8166 C C . ALA E 1 74 ? 41.234 10.916 82.858 1.00 17.96 130 ALA E C 1
ATOM 8167 O O . ALA E 1 74 ? 40.147 10.473 82.447 1.00 18.23 130 ALA E O 1
ATOM 8169 N N . PRO E 1 75 ? 42.140 10.153 83.502 1.00 16.77 131 PRO E N 1
ATOM 8170 C CA . PRO E 1 75 ? 41.809 8.759 83.783 1.00 17.72 131 PRO E CA 1
ATOM 8171 C C . PRO E 1 75 ? 40.666 8.567 84.783 1.00 16.58 131 PRO E C 1
ATOM 8172 O O . PRO E 1 75 ? 40.382 9.436 85.598 1.00 16.22 131 PRO E O 1
ATOM 8176 N N . ASP E 1 76 ? 40.006 7.415 84.688 1.00 20.29 132 ASP E N 1
ATOM 8177 C CA . ASP E 1 76 ? 38.945 7.057 85.630 1.00 21.85 132 ASP E CA 1
ATOM 8178 C C . ASP E 1 76 ? 39.499 6.100 86.691 1.00 19.23 132 ASP E C 1
ATOM 8179 O O . ASP E 1 76 ? 39.664 4.893 86.465 1.00 18.95 132 ASP E O 1
ATOM 8184 N N . GLY E 1 77 ? 39.698 6.639 87.873 1.00 16.62 133 GLY E N 1
ATOM 8185 C CA . GLY E 1 77 ? 40.223 5.877 89.000 1.00 19.62 133 GLY E CA 1
ATOM 8186 C C . GLY E 1 77 ? 39.245 4.870 89.565 1.00 19.95 133 GLY E C 1
ATOM 8187 O O . GLY E 1 77 ? 39.632 4.063 90.400 1.00 21.50 133 GLY E O 1
ATOM 8188 N N . LEU E 1 78 ? 37.970 4.960 89.177 1.00 18.13 134 LEU E N 1
ATOM 8189 C CA . LEU E 1 78 ? 36.958 4.005 89.601 1.00 17.99 134 LEU E CA 1
ATOM 8190 C C . LEU E 1 78 ? 36.683 2.965 88.547 1.00 18.63 134 LEU E C 1
ATOM 8191 O O . LEU E 1 78 ? 35.733 2.168 88.700 1.00 21.95 134 LEU E O 1
ATOM 8196 N N . ASN E 1 79 ? 37.523 2.891 87.524 1.00 19.48 135 ASN E N 1
ATOM 8197 C CA . ASN E 1 79 ? 37.279 1.947 86.446 1.00 22.95 135 ASN E CA 1
ATOM 8198 C C . ASN E 1 79 ? 37.241 0.479 86.907 1.00 24.54 135 ASN E C 1
ATOM 8199 O O . ASN E 1 79 ? 36.530 -0.319 86.317 1.00 25.08 135 ASN E O 1
ATOM 8204 N N . SER E 1 80 ? 37.969 0.143 87.975 1.00 25.90 136 SER E N 1
ATOM 8205 C CA . SER E 1 80 ? 38.031 -1.254 88.458 1.00 27.30 136 SER E CA 1
ATOM 8206 C C . SER E 1 80 ? 36.836 -1.625 89.322 1.00 27.98 136 SER E C 1
ATOM 8207 O O . SER E 1 80 ? 36.619 -2.806 89.572 1.00 30.02 136 SER E O 1
ATOM 8210 N N . VAL E 1 81 ? 36.019 -0.646 89.705 1.00 27.54 137 VAL E N 1
ATOM 8211 C CA . VAL E 1 81 ? 34.818 -0.917 90.503 1.00 27.24 137 VAL E CA 1
ATOM 8212 C C . VAL E 1 81 ? 33.544 -0.338 89.871 1.00 27.87 137 VAL E C 1
ATOM 8213 O O . VAL E 1 81 ? 32.626 0.094 90.566 1.00 31.85 137 VAL E O 1
ATOM 8217 N N . GLY E 1 82 ? 33.472 -0.347 88.542 1.00 28.02 138 GLY E N 1
ATOM 8218 C CA . GLY E 1 82 ? 32.252 0.056 87.830 1.00 27.13 138 GLY E CA 1
ATOM 8219 C C . GLY E 1 82 ? 32.117 1.501 87.388 1.00 29.48 138 GLY E C 1
ATOM 8220 O O . GLY E 1 82 ? 31.100 1.865 86.790 1.00 27.16 138 GLY E O 1
ATOM 8221 N N . GLY E 1 83 ? 33.141 2.323 87.613 1.00 23.65 139 GLY E N 1
ATOM 8222 C CA . GLY E 1 83 ? 33.119 3.701 87.118 1.00 24.16 139 GLY E CA 1
ATOM 8223 C C . GLY E 1 83 ? 32.313 4.642 87.999 1.00 24.18 139 GLY E C 1
ATOM 8224 O O . GLY E 1 83 ? 31.767 4.234 88.996 1.00 24.13 139 GLY E O 1
ATOM 8225 N N . TYR E 1 84 ? 32.299 5.923 87.663 1.00 23.66 140 TYR E N 1
ATOM 8226 C CA . TYR E 1 84 ? 31.601 6.912 88.489 1.00 20.75 140 TYR E CA 1
ATOM 8227 C C . TYR E 1 84 ? 30.136 6.469 88.648 1.00 22.29 140 TYR E C 1
ATOM 8228 O O . TYR E 1 84 ? 29.484 6.237 87.664 1.00 23.47 140 TYR E O 1
ATOM 8237 N N . PRO E 1 85 ? 29.640 6.344 89.893 1.00 21.80 141 PRO E N 1
ATOM 8238 C CA . PRO E 1 85 ? 28.339 5.757 90.105 1.00 22.47 141 PRO E CA 1
ATOM 8239 C C . PRO E 1 85 ? 27.155 6.735 89.963 1.00 21.85 141 PRO E C 1
ATOM 8240 O O . PRO E 1 85 ? 26.041 6.316 90.152 1.00 22.11 141 PRO E O 1
ATOM 8244 N N . GLY E 1 86 ? 27.426 8.004 89.686 1.00 19.31 142 GLY E N 1
ATOM 8245 C CA . GLY E 1 86 ? 26.379 8.986 89.461 1.00 21.06 142 GLY E CA 1
ATOM 8246 C C . GLY E 1 86 ? 26.204 10.007 90.570 1.00 22.26 142 GLY E C 1
ATOM 8247 O O . GLY E 1 86 ? 25.614 11.059 90.344 1.00 20.09 142 GLY E O 1
ATOM 8248 N N . ASN E 1 87 ? 26.771 9.715 91.742 1.00 18.25 143 ASN E N 1
ATOM 8249 C CA . ASN E 1 87 ? 26.805 10.681 92.828 1.00 19.14 143 ASN E CA 1
ATOM 8250 C C . ASN E 1 87 ? 28.157 10.639 93.564 1.00 19.43 143 ASN E C 1
ATOM 8251 O O . ASN E 1 87 ? 28.813 9.586 93.653 1.00 17.57 143 ASN E O 1
ATOM 8256 N N . ASP E 1 88 ? 28.549 11.795 94.080 1.00 18.48 144 ASP E N 1
ATOM 8257 C CA . ASP E 1 88 ? 29.817 11.934 94.764 1.00 19.27 144 ASP E CA 1
ATOM 8258 C C . ASP E 1 88 ? 29.952 11.108 96.047 1.00 20.10 144 ASP E C 1
ATOM 8259 O O . ASP E 1 88 ? 31.062 10.641 96.348 1.00 20.34 144 ASP E O 1
ATOM 8264 N N . ASP E 1 89 ? 28.865 10.928 96.807 1.00 20.04 145 ASP E N 1
ATOM 8265 C CA . ASP E 1 89 ? 28.934 10.143 98.058 1.00 21.69 145 ASP E CA 1
ATOM 8266 C C . ASP E 1 89 ? 29.338 8.699 97.780 1.00 20.50 145 ASP E C 1
ATOM 8267 O O . ASP E 1 89 ? 30.212 8.132 98.437 1.00 20.29 145 ASP E O 1
ATOM 8272 N N . LYS E 1 90 ? 28.691 8.077 96.797 1.00 20.01 146 LYS E N 1
ATOM 8273 C CA . LYS E 1 90 ? 29.047 6.706 96.433 1.00 21.78 146 LYS E CA 1
ATOM 8274 C C . LYS E 1 90 ? 30.446 6.685 95.802 1.00 20.68 146 LYS E C 1
ATOM 8275 O O . LYS E 1 90 ? 31.223 5.756 96.021 1.00 20.01 146 LYS E O 1
ATOM 8281 N N . GLY E 1 91 ? 30.760 7.707 95.013 1.00 20.13 147 GLY E N 1
ATOM 8282 C CA . GLY E 1 91 ? 32.076 7.821 94.408 1.00 20.04 147 GLY E CA 1
ATOM 8283 C C . GLY E 1 91 ? 33.174 7.788 95.486 1.00 20.79 147 GLY E C 1
ATOM 8284 O O . GLY E 1 91 ? 34.209 7.129 95.318 1.00 20.50 147 GLY E O 1
ATOM 8285 N N . ARG E 1 92 ? 32.960 8.538 96.563 1.00 21.44 148 ARG E N 1
ATOM 8286 C CA . ARG E 1 92 ? 33.942 8.642 97.657 1.00 24.94 148 ARG E CA 1
ATOM 8287 C C . ARG E 1 92 ? 34.126 7.272 98.358 1.00 25.22 148 ARG E C 1
ATOM 8288 O O . ARG E 1 92 ? 35.273 6.831 98.598 1.00 23.61 148 ARG E O 1
ATOM 8296 N N . GLU E 1 93 ? 33.012 6.584 98.606 1.00 22.29 149 GLU E N 1
ATOM 8297 C CA . GLU E 1 93 ? 33.034 5.232 99.191 1.00 25.64 149 GLU E CA 1
ATOM 8298 C C . GLU E 1 93 ? 33.785 4.245 98.293 1.00 25.38 149 GLU E C 1
ATOM 8299 O O . GLU E 1 93 ? 34.622 3.459 98.765 1.00 25.17 149 GLU E O 1
ATOM 8305 N N . LEU E 1 94 ? 33.509 4.299 96.994 1.00 22.93 150 LEU E N 1
ATOM 8306 C CA . LEU E 1 94 ? 34.162 3.378 96.064 1.00 23.66 150 LEU E CA 1
ATOM 8307 C C . LEU E 1 94 ? 35.671 3.635 95.919 1.00 22.83 150 LEU E C 1
ATOM 8308 O O . LEU E 1 94 ? 36.477 2.688 95.897 1.00 22.72 150 LEU E O 1
ATOM 8313 N N . GLN E 1 95 ? 36.066 4.901 95.853 1.00 18.84 151 GLN E N 1
ATOM 8314 C CA . GLN E 1 95 ? 37.472 5.195 95.678 1.00 21.32 151 GLN E CA 1
ATOM 8315 C C . GLN E 1 95 ? 38.312 4.649 96.866 1.00 21.65 151 GLN E C 1
ATOM 8316 O O . GLN E 1 95 ? 39.460 4.268 96.690 1.00 20.14 151 GLN E O 1
ATOM 8322 N N A GLN E 1 96 ? 37.736 4.670 98.064 0.50 24.46 152 GLN E N 1
ATOM 8323 N N B GLN E 1 96 ? 37.746 4.660 98.070 0.50 21.39 152 GLN E N 1
ATOM 8324 C CA A GLN E 1 96 ? 38.401 4.120 99.246 0.50 27.88 152 GLN E CA 1
ATOM 8325 C CA B GLN E 1 96 ? 38.447 4.110 99.241 0.50 22.45 152 GLN E CA 1
ATOM 8326 C C A GLN E 1 96 ? 38.704 2.628 99.121 0.50 27.79 152 GLN E C 1
ATOM 8327 C C B GLN E 1 96 ? 38.710 2.612 99.118 0.50 24.56 152 GLN E C 1
ATOM 8328 O O A GLN E 1 96 ? 39.611 2.134 99.778 0.50 29.29 152 GLN E O 1
ATOM 8329 O O B GLN E 1 96 ? 39.581 2.087 99.781 0.50 25.55 152 GLN E O 1
ATOM 8340 N N . GLN E 1 97 ? 37.919 1.916 98.313 1.00 26.35 153 GLN E N 1
ATOM 8341 C CA . GLN E 1 97 ? 38.082 0.483 98.137 1.00 28.06 153 GLN E CA 1
ATOM 8342 C C . GLN E 1 97 ? 39.133 0.137 97.095 1.00 28.09 153 GLN E C 1
ATOM 8343 O O . GLN E 1 97 ? 39.548 -1.004 97.022 1.00 27.35 153 GLN E O 1
ATOM 8349 N N . VAL E 1 98 ? 39.587 1.116 96.318 1.00 23.80 154 VAL E N 1
ATOM 8350 C CA . VAL E 1 98 ? 40.595 0.885 95.321 1.00 22.84 154 VAL E CA 1
ATOM 8351 C C . VAL E 1 98 ? 41.991 0.909 95.961 1.00 24.89 154 VAL E C 1
ATOM 8352 O O . VAL E 1 98 ? 42.288 1.756 96.821 1.00 22.02 154 VAL E O 1
ATOM 8356 N N . ASP E 1 99 ? 42.842 -0.030 95.567 1.00 25.69 155 ASP E N 1
ATOM 8357 C CA . ASP E 1 99 ? 44.201 -0.100 96.130 1.00 28.09 155 ASP E CA 1
ATOM 8358 C C . ASP E 1 99 ? 44.929 1.210 95.816 1.00 25.71 155 ASP E C 1
ATOM 8359 O O . ASP E 1 99 ? 45.035 1.590 94.662 1.00 24.03 155 ASP E O 1
ATOM 8364 N N . PRO E 1 100 ? 45.442 1.899 96.844 1.00 25.00 156 PRO E N 1
ATOM 8365 C CA . PRO E 1 100 ? 46.063 3.192 96.600 1.00 22.91 156 PRO E CA 1
ATOM 8366 C C . PRO E 1 100 ? 47.258 3.204 95.652 1.00 22.61 156 PRO E C 1
ATOM 8367 O O . PRO E 1 100 ? 47.379 4.121 94.820 1.00 19.74 156 PRO E O 1
ATOM 8371 N N . THR E 1 101 ? 48.144 2.221 95.774 1.00 21.41 157 THR E N 1
ATOM 8372 C CA . THR E 1 101 ? 49.325 2.169 94.918 1.00 22.58 157 THR E CA 1
ATOM 8373 C C . THR E 1 101 ? 48.949 1.952 93.462 1.00 23.35 157 THR E C 1
ATOM 8374 O O . THR E 1 101 ? 49.505 2.597 92.573 1.00 21.73 157 THR E O 1
ATOM 8378 N N . LYS E 1 102 ? 48.022 1.032 93.209 1.00 25.48 158 LYS E N 1
ATOM 8379 C CA . LYS E 1 102 ? 47.593 0.759 91.836 1.00 25.67 158 LYS E CA 1
ATOM 8380 C C . LYS E 1 102 ? 46.899 1.967 91.240 1.00 23.93 158 LYS E C 1
ATOM 8381 O O . LYS E 1 102 ? 47.071 2.259 90.061 1.00 23.06 158 LYS E O 1
ATOM 8387 N N . LEU E 1 103 ? 46.107 2.656 92.059 1.00 23.02 159 LEU E N 1
ATOM 8388 C CA . LEU E 1 103 ? 45.400 3.848 91.600 1.00 22.65 159 LEU E CA 1
ATOM 8389 C C . LEU E 1 103 ? 46.401 4.931 91.168 1.00 22.47 159 LEU E C 1
ATOM 8390 O O . LEU E 1 103 ? 46.265 5.503 90.090 1.00 19.64 159 LEU E O 1
ATOM 8411 N N . ASN E 1 105 ? 49.485 4.500 90.337 1.00 23.96 161 ASN E N 1
ATOM 8412 C CA . ASN E 1 105 ? 50.138 3.981 89.139 1.00 24.08 161 ASN E CA 1
ATOM 8413 C C . ASN E 1 105 ? 49.342 4.175 87.842 1.00 22.13 161 ASN E C 1
ATOM 8414 O O . ASN E 1 105 ? 49.947 4.341 86.782 1.00 21.81 161 ASN E O 1
ATOM 8419 N N . ASP E 1 106 ? 48.007 4.142 87.925 1.00 20.67 162 ASP E N 1
ATOM 8420 C CA . ASP E 1 106 ? 47.170 4.408 86.763 1.00 20.75 162 ASP E CA 1
ATOM 8421 C C . ASP E 1 106 ? 47.423 5.820 86.244 1.00 20.00 162 ASP E C 1
ATOM 8422 O O . ASP E 1 106 ? 47.479 6.020 85.035 1.00 20.63 162 ASP E O 1
ATOM 8427 N N . PHE E 1 107 ? 47.595 6.795 87.155 1.00 18.44 163 PHE E N 1
ATOM 8428 C CA . PHE E 1 107 ? 47.856 8.172 86.725 1.00 17.77 163 PHE E CA 1
ATOM 8429 C C . PHE E 1 107 ? 49.285 8.343 86.191 1.00 17.71 163 PHE E C 1
ATOM 8430 O O . PHE E 1 107 ? 49.506 9.035 85.198 1.00 17.54 163 PHE E O 1
ATOM 8438 N N . PHE E 1 108 ? 50.225 7.610 86.768 1.00 18.99 164 PHE E N 1
ATOM 8439 C CA . PHE E 1 108 ? 51.599 7.590 86.261 1.00 19.48 164 PHE E CA 1
ATOM 8440 C C . PHE E 1 108 ? 51.628 6.979 84.859 1.00 20.24 164 PHE E C 1
ATOM 8441 O O . PHE E 1 108 ? 52.298 7.492 83.962 1.00 19.62 164 PHE E O 1
ATOM 8449 N N . ALA E 1 109 ? 50.876 5.896 84.665 1.00 21.33 165 ALA E N 1
ATOM 8450 C CA . ALA E 1 109 ? 50.806 5.237 83.366 1.00 19.75 165 ALA E CA 1
ATOM 8451 C C . ALA E 1 109 ? 50.192 6.173 82.320 1.00 19.08 165 ALA E C 1
ATOM 8452 O O . ALA E 1 109 ? 50.535 6.095 81.143 1.00 20.67 165 ALA E O 1
ATOM 8454 N N . ALA E 1 110 ? 49.266 7.039 82.738 1.00 17.98 166 ALA E N 1
ATOM 8455 C CA . ALA E 1 110 ? 48.659 8.002 81.831 1.00 17.54 166 ALA E CA 1
ATOM 8456 C C . ALA E 1 110 ? 49.711 8.993 81.325 1.00 18.86 166 ALA E C 1
ATOM 8457 O O . ALA E 1 110 ? 49.695 9.385 80.159 1.00 18.74 166 ALA E O 1
ATOM 8459 N N . ILE E 1 111 ? 50.636 9.388 82.202 1.00 19.58 167 ILE E N 1
ATOM 8460 C CA . ILE E 1 111 ? 51.719 10.282 81.804 1.00 20.35 167 ILE E CA 1
ATOM 8461 C C . ILE E 1 111 ? 52.585 9.612 80.724 1.00 22.08 167 ILE E C 1
ATOM 8462 O O . ILE E 1 111 ? 52.858 10.202 79.665 1.00 22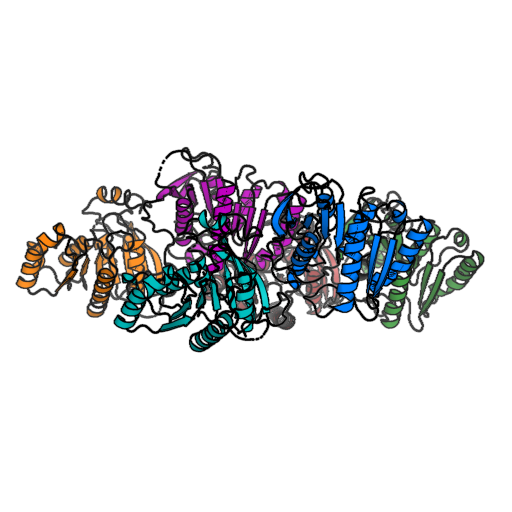.03 167 ILE E O 1
ATOM 8467 N N . GLU E 1 112 ? 52.965 8.369 80.974 1.00 21.51 168 GLU E N 1
ATOM 8468 C CA . GLU E 1 112 ? 53.785 7.623 80.024 1.00 23.72 168 GLU E CA 1
ATOM 8469 C C . GLU E 1 112 ? 53.050 7.431 78.693 1.00 24.25 168 GLU E C 1
ATOM 8470 O O . GLU E 1 112 ? 53.662 7.533 77.635 1.00 24.64 168 GLU E O 1
ATOM 8476 N N . PHE E 1 113 ? 51.751 7.159 78.750 1.00 23.21 169 PHE E N 1
ATOM 8477 C CA . PHE E 1 113 ? 50.942 6.961 77.557 1.00 23.87 169 PHE E CA 1
ATOM 8478 C C . PHE E 1 113 ? 50.901 8.252 76.743 1.00 23.54 169 PHE E C 1
ATOM 8479 O O . PHE E 1 113 ? 51.027 8.207 75.512 1.00 23.61 169 PHE E O 1
ATOM 8495 N N . GLN E 1 115 ? 53.049 10.636 76.827 1.00 21.63 171 GLN E N 1
ATOM 8496 C CA . GLN E 1 115 ? 54.388 10.890 76.342 1.00 26.11 171 GLN E CA 1
ATOM 8497 C C . GLN E 1 115 ? 54.627 10.244 74.958 1.00 23.56 171 GLN E C 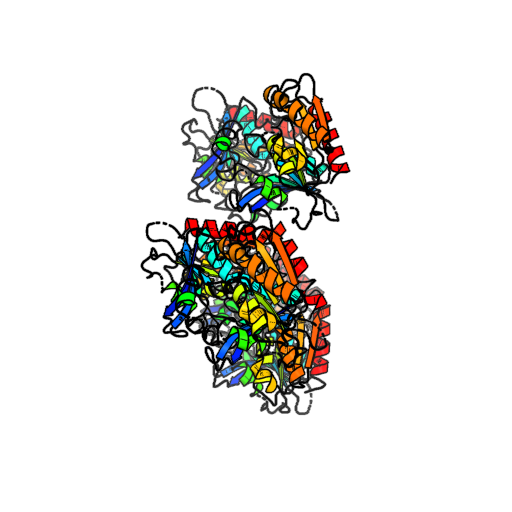1
ATOM 8498 O O . GLN E 1 115 ? 55.308 10.812 74.104 1.00 22.26 171 GLN E O 1
ATOM 8504 N N . ARG E 1 116 ? 54.066 9.058 74.733 1.00 24.92 172 ARG E N 1
ATOM 8505 C CA . ARG E 1 116 ? 54.268 8.303 73.497 1.00 27.76 172 ARG E CA 1
ATOM 8506 C C . ARG E 1 116 ? 53.114 8.409 72.499 1.00 27.98 172 ARG E C 1
ATOM 8507 O O . ARG E 1 116 ? 53.153 7.790 71.435 1.00 27.97 172 ARG E O 1
ATOM 8515 N N . TYR E 1 117 ? 52.086 9.183 72.830 1.00 26.25 173 TYR E N 1
ATOM 8516 C CA . TYR E 1 117 ? 50.906 9.321 71.988 1.00 25.63 173 TYR E CA 1
ATOM 8517 C C . TYR E 1 117 ? 51.294 9.936 70.647 1.00 26.71 173 TYR E C 1
ATOM 8518 O O . TYR E 1 117 ? 51.875 11.016 70.623 1.00 23.53 173 TYR E O 1
ATOM 8527 N N . PRO E 1 118 ? 50.984 9.256 69.524 1.00 27.72 174 PRO E N 1
ATOM 8528 C CA . PRO E 1 118 ? 51.429 9.727 68.205 1.00 29.54 174 PRO E CA 1
ATOM 8529 C C . PRO E 1 118 ? 51.099 11.183 67.856 1.00 26.61 174 PRO E C 1
ATOM 8530 O O . PRO E 1 118 ? 51.913 11.854 67.221 1.00 26.91 174 PRO E O 1
ATOM 8534 N N A GLN E 1 119 ? 49.924 11.663 68.249 0.50 24.65 175 GLN E N 1
ATOM 8535 N N B GLN E 1 119 ? 49.925 11.658 68.252 0.50 24.83 175 GLN E N 1
ATOM 8536 C CA A GLN E 1 119 ? 49.530 13.043 67.945 0.50 24.72 175 GLN E CA 1
ATOM 8537 C CA B GLN E 1 119 ? 49.518 13.030 67.949 0.50 25.05 175 GLN E CA 1
ATOM 8538 C C A GLN E 1 119 ? 50.077 14.056 68.949 0.50 23.10 175 GLN E C 1
ATOM 8539 C C B GLN E 1 119 ? 50.067 14.052 68.954 0.50 23.25 175 GLN E C 1
ATOM 8540 O O A GLN E 1 119 ? 49.892 15.261 68.771 0.50 23.38 175 GLN E O 1
ATOM 8541 O O B GLN E 1 119 ? 49.887 15.258 68.775 0.50 23.52 175 GLN E O 1
ATOM 8552 N N . ALA E 1 120 ? 50.755 13.577 69.989 1.00 22.19 176 ALA E N 1
ATOM 8553 C CA . ALA E 1 120 ? 51.352 14.454 70.984 1.00 21.17 176 ALA E CA 1
ATOM 8554 C C . ALA E 1 120 ? 52.845 14.711 70.687 1.00 21.52 176 ALA E C 1
ATOM 8555 O O . ALA E 1 120 ? 53.466 13.992 69.924 1.00 21.80 176 ALA E O 1
ATOM 8557 N N . THR E 1 121 ? 53.401 15.763 71.291 1.00 22.23 177 THR E N 1
ATOM 8558 C CA . THR E 1 121 ? 54.788 16.158 71.062 1.00 24.29 177 THR E CA 1
ATOM 8559 C C . THR E 1 121 ? 55.769 15.334 71.859 1.00 25.53 177 THR E C 1
ATOM 8560 O O . THR E 1 121 ? 56.970 15.319 71.535 1.00 26.63 177 THR E O 1
ATOM 8564 N N . GLY E 1 122 ? 55.296 14.721 72.928 1.00 23.15 178 GLY E N 1
ATOM 8565 C CA . GLY E 1 122 ? 56.181 14.025 73.832 1.00 24.42 178 GLY E CA 1
ATOM 8566 C C . GLY E 1 122 ? 56.313 14.736 75.171 1.00 25.98 178 GLY E C 1
ATOM 8567 O O . GLY E 1 122 ? 56.702 14.107 76.157 1.00 25.21 178 GLY E O 1
ATOM 8568 N N . LYS E 1 123 ? 55.973 16.025 75.224 1.00 24.62 179 LYS E N 1
ATOM 8569 C CA . LYS E 1 123 ? 55.967 16.739 76.493 1.00 25.73 179 LYS E CA 1
ATOM 8570 C C . LYS E 1 123 ? 54.613 16.562 77.195 1.00 23.03 179 LYS E C 1
ATOM 8571 O O . LYS E 1 123 ? 53.562 16.629 76.549 1.00 19.70 179 LYS E O 1
ATOM 8577 N N . VAL E 1 124 ? 54.654 16.277 78.490 1.00 19.82 180 VAL E N 1
ATOM 8578 C CA . VAL E 1 124 ? 53.457 16.050 79.269 1.00 21.60 180 VAL E CA 1
ATOM 8579 C C . VAL E 1 124 ? 53.521 16.822 80.566 1.00 23.88 180 VAL E C 1
ATOM 8580 O O . VAL E 1 124 ? 54.531 16.778 81.268 1.00 25.04 180 VAL E O 1
ATOM 8584 N N . GLY E 1 125 ? 52.438 17.518 80.866 1.00 22.31 181 GLY E N 1
ATOM 8585 C CA . GLY E 1 125 ? 52.283 18.212 82.122 1.00 22.16 181 GLY E CA 1
ATOM 8586 C C . GLY E 1 125 ? 51.209 17.505 82.918 1.00 20.65 181 GLY E C 1
ATOM 8587 O O . GLY E 1 125 ? 50.509 16.629 82.394 1.00 20.56 181 GLY E O 1
ATOM 8588 N N . ILE E 1 126 ? 51.073 17.854 84.191 1.00 18.93 182 ILE E N 1
ATOM 8589 C CA . ILE E 1 126 ? 50.026 17.245 85.025 1.00 17.58 182 ILE E CA 1
ATOM 8590 C C . ILE E 1 126 ? 49.398 18.272 85.963 1.00 17.41 182 ILE E C 1
ATOM 8591 O O . ILE E 1 126 ? 50.063 19.220 86.409 1.00 16.69 182 ILE E O 1
ATOM 8596 N N . THR E 1 127 ? 48.105 18.109 86.223 1.00 16.75 183 THR E N 1
ATOM 8597 C CA . THR E 1 127 ? 47.409 18.970 87.154 1.00 17.11 183 THR E CA 1
ATOM 8598 C C . THR E 1 127 ? 46.347 18.139 87.812 1.00 17.12 183 THR E C 1
ATOM 8599 O O . THR E 1 127 ? 45.843 17.166 87.224 1.00 15.92 183 THR E O 1
ATOM 8603 N N . GLY E 1 128 ? 45.993 18.509 89.030 1.00 16.37 184 GLY E N 1
ATOM 8604 C CA . GLY E 1 128 ? 44.989 17.759 89.773 1.00 17.34 184 GLY E CA 1
ATOM 8605 C C . GLY E 1 128 ? 44.548 18.502 91.010 1.00 18.52 184 GLY E C 1
ATOM 8606 O O . GLY E 1 128 ? 45.231 19.449 91.444 1.00 15.24 184 GLY E O 1
ATOM 8607 N N . PHE E 1 129 ? 43.440 18.030 91.581 1.00 14.50 185 PHE E N 1
ATOM 8608 C CA . PHE E 1 129 ? 42.791 18.689 92.683 1.00 17.60 185 PHE E CA 1
ATOM 8609 C C . PHE E 1 129 ? 42.593 17.760 93.870 1.00 16.65 185 PHE E C 1
ATOM 8610 O O . PHE E 1 129 ? 42.144 16.636 93.676 1.00 18.16 185 PHE E O 1
ATOM 8638 N N . TYR E 1 131 ? 43.041 15.083 96.165 1.00 17.56 187 TYR E N 1
ATOM 8639 C CA . TYR E 1 131 ? 43.758 13.840 95.878 1.00 17.42 187 TYR E CA 1
ATOM 8640 C C . TYR E 1 131 ? 44.686 14.031 94.680 1.00 17.57 187 TYR E C 1
ATOM 8641 O O . TYR E 1 131 ? 45.857 13.657 94.719 1.00 16.69 187 TYR E O 1
ATOM 8650 N N . GLY E 1 132 ? 44.161 14.661 93.634 1.00 16.11 188 GLY E N 1
ATOM 8651 C CA . GLY E 1 132 ? 44.904 14.887 92.420 1.00 16.57 188 GLY E CA 1
ATOM 8652 C C . GLY E 1 132 ? 46.086 15.820 92.534 1.00 16.92 188 GLY E C 1
ATOM 8653 O O . GLY E 1 132 ? 47.038 15.713 91.759 1.00 18.33 188 GLY E O 1
ATOM 8654 N N . GLY E 1 133 ? 46.030 16.760 93.467 1.00 15.83 189 GLY E N 1
ATOM 8655 C CA . GLY E 1 133 ? 47.179 17.647 93.714 1.00 16.17 189 GLY E CA 1
ATOM 8656 C C . GLY E 1 133 ? 48.323 16.831 94.308 1.00 16.29 189 GLY E C 1
ATOM 8657 O O . GLY E 1 133 ? 49.495 17.027 93.954 1.00 17.20 189 GLY E O 1
ATOM 8658 N N . GLY E 1 134 ? 47.978 15.925 95.220 1.00 15.80 190 GLY E N 1
ATOM 8659 C CA . GLY E 1 134 ? 48.950 14.995 95.806 1.00 17.13 190 GLY E CA 1
ATOM 8660 C C . GLY E 1 134 ? 49.623 14.146 94.739 1.00 17.66 190 GLY E C 1
ATOM 8661 O O . GLY E 1 134 ? 50.845 13.983 94.736 1.00 18.11 190 GLY E O 1
ATOM 8662 N N . VAL E 1 135 ? 48.818 13.620 93.815 1.00 18.51 191 VAL E N 1
ATOM 8663 C CA . VAL E 1 135 ? 49.354 12.807 92.706 1.00 19.23 191 VAL E CA 1
ATOM 8664 C C . VAL E 1 135 ? 50.270 13.657 91.810 1.00 18.52 191 VAL E C 1
ATOM 8665 O O . VAL E 1 135 ? 51.317 13.181 91.368 1.00 17.13 191 VAL E O 1
ATOM 8669 N N . SER E 1 136 ? 49.887 14.916 91.567 1.00 17.71 192 SER E N 1
ATOM 8670 C CA . SER E 1 136 ? 50.715 15.832 90.784 1.00 17.62 192 SER E CA 1
ATOM 8671 C C . SER E 1 136 ? 52.117 16.006 91.375 1.00 17.19 192 SER E C 1
ATOM 8672 O O . SER E 1 136 ? 53.124 15.970 90.644 1.00 17.74 192 SER E O 1
ATOM 8675 N N . ASN E 1 137 ? 52.200 16.219 92.687 1.00 17.74 193 ASN E N 1
ATOM 8676 C CA . ASN E 1 137 ? 53.502 16.356 93.354 1.00 18.34 193 ASN E CA 1
ATOM 8677 C C . ASN E 1 137 ? 54.282 15.050 93.289 1.00 19.09 193 ASN E C 1
ATOM 8678 O O . ASN E 1 137 ? 55.482 15.061 93.041 1.00 18.27 193 ASN E O 1
ATOM 8683 N N . ALA E 1 138 ? 53.597 13.932 93.513 1.00 18.86 194 ALA E N 1
ATOM 8684 C CA . ALA E 1 138 ? 54.236 12.631 93.435 1.00 19.34 194 ALA E CA 1
ATOM 8685 C C . ALA E 1 138 ? 54.793 12.384 92.027 1.00 20.16 194 ALA E C 1
ATOM 8686 O O . ALA E 1 138 ? 55.874 11.804 91.872 1.00 18.99 194 ALA E O 1
ATOM 8688 N N . ALA E 1 139 ? 54.057 12.817 91.010 1.00 19.58 195 ALA E N 1
ATOM 8689 C CA . ALA E 1 139 ? 54.513 12.680 89.631 1.00 18.89 195 ALA E CA 1
ATOM 8690 C C . ALA E 1 139 ? 55.754 13.526 89.383 1.00 20.15 195 ALA E C 1
ATOM 8691 O O . ALA E 1 139 ? 56.662 13.087 88.669 1.00 21.48 195 ALA E O 1
ATOM 8693 N N . ALA E 1 140 ? 55.809 14.717 89.976 1.00 19.65 196 ALA E N 1
ATOM 8694 C CA . ALA E 1 140 ? 56.980 15.580 89.834 1.00 21.21 196 ALA E CA 1
ATOM 8695 C C . ALA E 1 140 ? 58.212 14.902 90.424 1.00 22.54 196 ALA E C 1
ATOM 8696 O O . ALA E 1 140 ? 59.309 15.040 89.886 1.00 23.89 196 ALA E O 1
ATOM 8698 N N . VAL E 1 141 ? 58.020 14.166 91.515 1.00 22.42 197 VAL E N 1
ATOM 8699 C CA . VAL E 1 141 ? 59.111 13.422 92.133 1.00 24.51 197 VAL E CA 1
ATOM 8700 C C . VAL E 1 141 ? 59.554 12.270 91.239 1.00 25.77 197 VAL E C 1
ATOM 8701 O O . VAL E 1 141 ? 60.741 12.073 91.013 1.00 25.41 197 VAL E O 1
ATOM 8705 N N . ALA E 1 142 ? 58.587 11.551 90.683 1.00 25.56 198 ALA E N 1
ATOM 8706 C CA . ALA E 1 142 ? 58.874 10.347 89.920 1.00 25.52 198 ALA E CA 1
ATOM 8707 C C . ALA E 1 142 ? 59.349 10.532 88.469 1.00 25.10 198 ALA E C 1
ATOM 8708 O O . ALA E 1 142 ? 60.061 9.678 87.974 1.00 25.71 198 ALA E O 1
ATOM 8710 N N . TYR E 1 143 ? 58.961 11.609 87.786 1.00 23.73 199 TYR E N 1
ATOM 8711 C CA . TYR E 1 143 ? 59.288 11.789 86.347 1.00 22.39 199 TYR E CA 1
ATOM 8712 C C . TYR E 1 143 ? 60.147 13.012 86.063 1.00 22.87 199 TYR E C 1
ATOM 8713 O O . TYR E 1 143 ? 59.634 14.121 85.946 1.00 20.36 199 TYR E O 1
ATOM 8722 N N . PRO E 1 144 ? 61.476 12.818 85.942 1.00 24.86 200 PRO E N 1
ATOM 8723 C CA . PRO E 1 144 ? 62.339 13.988 85.713 1.00 25.33 200 PRO E CA 1
ATOM 8724 C C . PRO E 1 144 ? 62.072 14.723 84.393 1.00 25.69 200 PRO E C 1
ATOM 8725 O O . PRO E 1 144 ? 62.388 15.899 84.282 1.00 26.63 200 PRO E O 1
ATOM 8729 N N . GLU E 1 145 ? 61.458 14.049 83.429 1.00 27.60 201 GLU E N 1
ATOM 8730 C CA . GLU E 1 145 ? 61.118 14.681 82.150 1.00 28.53 201 GLU E CA 1
ATOM 8731 C C . GLU E 1 145 ? 59.759 15.380 82.129 1.00 26.81 201 GLU E C 1
ATOM 8732 O O . GLU E 1 145 ? 59.378 15.949 81.112 1.00 23.78 201 GLU E O 1
ATOM 8738 N N . LEU E 1 146 ? 59.009 15.300 83.217 1.00 24.34 202 LEU E N 1
ATOM 8739 C CA . LEU E 1 146 ? 57.685 15.910 83.271 1.00 23.07 202 LEU E CA 1
ATOM 8740 C C . LEU E 1 146 ? 57.842 17.390 82.950 1.00 22.74 202 LEU E C 1
ATOM 8741 O O . LEU E 1 146 ? 58.661 18.065 83.570 1.00 21.96 202 LEU E O 1
ATOM 8746 N N . ALA E 1 147 ? 57.035 17.911 82.031 1.00 20.47 203 ALA E N 1
ATOM 8747 C CA . ALA E 1 147 ? 57.167 19.304 81.613 1.00 22.74 203 ALA E CA 1
ATOM 8748 C C . ALA E 1 147 ? 56.772 20.342 82.669 1.00 23.26 203 ALA E C 1
ATOM 8749 O O . ALA E 1 147 ? 57.370 21.416 82.731 1.00 23.12 203 ALA E O 1
ATOM 8751 N N . CYS E 1 148 ? 55.732 20.049 83.440 1.00 21.46 204 CYS E N 1
ATOM 8752 C CA . CYS E 1 148 ? 55.304 20.921 84.523 1.00 23.35 204 CYS E CA 1
ATOM 8753 C C . CYS E 1 148 ? 54.253 20.198 85.380 1.00 22.23 204 CYS E C 1
ATOM 8754 O O . CYS E 1 148 ? 53.709 19.168 84.981 1.00 22.31 204 CYS E O 1
ATOM 8757 N N . ALA E 1 149 ? 54.050 20.688 86.597 1.00 20.32 205 ALA E N 1
ATOM 8758 C CA . ALA E 1 149 ? 53.074 20.099 87.512 1.00 20.16 205 ALA E CA 1
ATOM 8759 C C . ALA E 1 149 ? 52.352 21.213 88.246 1.00 19.74 205 ALA E C 1
ATOM 8760 O O . ALA E 1 149 ? 52.990 22.192 88.694 1.00 20.34 205 ALA E O 1
ATOM 8762 N N . VAL E 1 150 ? 51.037 21.069 88.359 1.00 18.42 206 VAL E N 1
ATOM 8763 C CA . VAL E 1 150 ? 50.211 22.098 88.953 1.00 17.52 206 VAL E CA 1
ATOM 8764 C C . VAL E 1 150 ? 49.244 21.504 89.969 1.00 17.16 206 VAL E C 1
ATOM 8765 O O . VAL E 1 150 ? 48.093 21.186 89.648 1.00 17.64 206 VAL E O 1
ATOM 8769 N N . PRO E 1 151 ? 49.705 21.328 91.217 1.00 17.63 207 PRO E N 1
ATOM 8770 C CA . PRO E 1 151 ? 48.823 20.790 92.251 1.00 16.94 207 PRO E CA 1
ATOM 8771 C C . PRO E 1 151 ? 47.913 21.833 92.860 1.00 17.38 207 PRO E C 1
ATOM 8772 O O . PRO E 1 151 ? 48.396 22.912 93.259 1.00 19.80 207 PRO E O 1
ATOM 8776 N N . PHE E 1 152 ? 46.626 21.521 92.912 1.00 15.55 208 PHE E N 1
ATOM 8777 C CA . PHE E 1 152 ? 45.637 22.342 93.604 1.00 16.23 208 PHE E CA 1
ATOM 8778 C C . PHE E 1 152 ? 45.347 21.707 94.965 1.00 16.32 208 PHE E C 1
ATOM 8779 O O . PHE E 1 152 ? 44.867 20.559 95.042 1.00 15.09 208 PHE E O 1
ATOM 8787 N N . TYR E 1 153 ? 45.639 22.461 96.022 1.00 15.64 209 TYR E N 1
ATOM 8788 C CA . TYR E 1 153 ? 45.394 22.061 97.425 1.00 16.91 209 TYR E CA 1
ATOM 8789 C C . TYR E 1 153 ? 45.514 20.582 97.686 1.00 16.69 209 TYR E C 1
ATOM 8790 O O . TYR E 1 153 ? 44.565 19.918 98.081 1.00 17.19 209 TYR E O 1
ATOM 8799 N N . GLY E 1 154 ? 46.714 20.089 97.448 1.00 18.11 210 GLY E N 1
ATOM 8800 C CA . GLY E 1 154 ? 47.020 18.697 97.591 1.00 20.50 210 GLY E CA 1
ATOM 8801 C C . GLY E 1 154 ? 48.280 18.465 98.419 1.00 20.00 210 GLY E C 1
ATOM 8802 O O . GLY E 1 154 ? 49.085 19.379 98.677 1.00 20.72 210 GLY E O 1
ATOM 8803 N N . ARG E 1 155 ? 48.415 17.219 98.845 1.00 21.44 211 ARG E N 1
ATOM 8804 C CA . ARG E 1 155 ? 49.548 16.774 99.660 1.00 25.76 211 ARG E CA 1
ATOM 8805 C C . ARG E 1 155 ? 50.897 17.126 99.045 1.00 25.06 211 ARG E C 1
ATOM 8806 O O . ARG E 1 155 ? 51.112 16.926 97.855 1.00 22.09 211 ARG E O 1
ATOM 8814 N N . GLN E 1 156 ? 51.786 17.661 99.875 1.00 24.53 212 GLN E N 1
ATOM 8815 C CA . GLN E 1 156 ? 53.118 18.065 99.451 1.00 26.58 212 GLN E CA 1
ATOM 8816 C C . GLN E 1 156 ? 53.918 16.826 99.050 1.00 23.89 212 GLN E C 1
ATOM 8817 O O . GLN E 1 156 ? 53.598 15.712 99.442 1.00 23.95 212 GLN E O 1
ATOM 8823 N N . ALA E 1 157 ? 54.967 17.029 98.276 1.00 23.05 213 ALA E N 1
ATOM 8824 C CA . ALA E 1 157 ? 55.916 15.963 98.000 1.00 23.40 213 ALA E CA 1
ATOM 8825 C C . ALA E 1 157 ? 56.686 15.672 99.292 1.00 24.25 213 ALA E C 1
ATOM 8826 O O . ALA E 1 157 ? 56.889 16.554 100.112 1.00 23.55 213 ALA E O 1
ATOM 8828 N N . PRO E 1 158 ? 57.125 14.424 99.482 1.00 27.14 214 PRO E N 1
ATOM 8829 C CA . PRO E 1 158 ? 57.945 14.137 100.650 1.00 27.23 214 PRO E CA 1
ATOM 8830 C C . PRO E 1 158 ? 59.246 14.957 100.631 1.00 28.33 214 PRO E C 1
ATOM 8831 O O . PRO E 1 158 ? 59.953 14.982 99.618 1.00 27.37 214 PRO E O 1
ATOM 8835 N N . THR E 1 159 ? 59.603 15.578 101.756 1.00 30.19 215 THR E N 1
ATOM 8836 C CA . THR E 1 159 ? 60.778 16.442 101.803 1.00 31.01 215 THR E CA 1
ATOM 8837 C C . THR E 1 159 ? 62.062 15.793 101.327 1.00 31.70 215 THR E C 1
ATOM 8838 O O . THR E 1 159 ? 62.839 16.413 100.599 1.00 32.92 215 THR E O 1
ATOM 8842 N N . ALA E 1 160 ? 62.313 14.548 101.723 1.00 35.59 216 ALA E N 1
ATOM 8843 C CA . ALA E 1 160 ? 63.540 13.860 101.301 1.00 37.61 216 ALA E CA 1
ATOM 8844 C C . ALA E 1 160 ? 63.630 13.574 99.783 1.00 39.00 216 ALA E C 1
ATOM 8845 O O . ALA E 1 160 ? 64.706 13.246 99.278 1.00 39.94 216 ALA E O 1
ATOM 8847 N N . ASP E 1 161 ? 62.523 13.709 99.057 1.00 36.53 217 ASP E N 1
ATOM 8848 C CA . ASP E 1 161 ? 62.497 13.444 97.610 1.00 36.04 217 ASP E CA 1
ATOM 8849 C C . ASP E 1 161 ? 62.534 14.698 96.744 1.00 35.37 217 ASP E C 1
ATOM 8850 O O . ASP E 1 161 ? 62.558 14.600 95.507 1.00 31.67 217 ASP E O 1
ATOM 8855 N N . VAL E 1 162 ? 62.530 15.868 97.378 1.00 32.73 218 VAL E N 1
ATOM 8856 C CA . VAL E 1 162 ? 62.444 17.123 96.636 1.00 32.91 218 VAL E CA 1
ATOM 8857 C C . VAL E 1 162 ? 63.591 17.326 95.642 1.00 32.42 218 VAL E C 1
ATOM 8858 O O . VAL E 1 162 ? 63.371 17.850 94.542 1.00 30.16 218 VAL E O 1
ATOM 8862 N N . ALA E 1 163 ? 64.790 16.867 95.977 1.00 31.23 219 ALA E N 1
ATOM 8863 C CA . ALA E 1 163 ? 65.932 17.032 95.076 1.00 32.72 219 ALA E CA 1
ATOM 8864 C C . ALA E 1 163 ? 65.694 16.372 93.717 1.00 32.22 219 ALA E C 1
ATOM 8865 O O . ALA E 1 163 ? 66.275 16.790 92.718 1.00 31.53 219 ALA E O 1
ATOM 8867 N N . LYS E 1 164 ? 64.860 15.336 93.684 1.00 31.43 220 LYS E N 1
ATOM 8868 C CA . LYS E 1 164 ? 64.573 14.618 92.438 1.00 31.32 220 LYS E CA 1
ATOM 8869 C C . LYS E 1 164 ? 63.676 15.394 91.474 1.00 28.89 220 LYS E C 1
ATOM 8870 O O . LYS E 1 164 ? 63.666 15.112 90.282 1.00 26.23 220 LYS E O 1
ATOM 8876 N N . ILE E 1 165 ? 62.942 16.382 91.975 1.00 28.17 221 ILE E N 1
ATOM 8877 C CA . ILE E 1 165 ? 61.981 17.127 91.144 1.00 26.94 221 ILE E CA 1
ATOM 8878 C C . ILE E 1 165 ? 62.644 18.003 90.076 1.00 27.27 221 ILE E C 1
ATOM 8879 O O . ILE E 1 165 ? 63.586 18.748 90.371 1.00 24.57 221 ILE E O 1
ATOM 8884 N N . GLU E 1 166 ? 62.169 17.880 88.830 1.00 25.05 222 GLU E N 1
ATOM 8885 C CA . GLU E 1 166 ? 62.669 18.717 87.731 1.00 27.09 222 GLU E CA 1
ATOM 8886 C C . GLU E 1 166 ? 61.570 19.543 87.091 1.00 25.93 222 GLU E C 1
ATOM 8887 O O . GLU E 1 166 ? 61.840 20.606 86.537 1.00 27.11 222 GLU E O 1
ATOM 8893 N N . ALA E 1 167 ? 60.332 19.072 87.175 1.00 23.84 223 ALA E N 1
ATOM 8894 C CA . ALA E 1 167 ? 59.208 19.807 86.608 1.00 21.32 223 ALA E CA 1
ATOM 8895 C C . ALA E 1 167 ? 58.948 21.100 87.359 1.00 21.68 223 ALA E C 1
ATOM 8896 O O . ALA E 1 167 ? 58.853 21.079 88.589 1.00 20.06 223 ALA E O 1
ATOM 8898 N N . PRO E 1 168 ? 58.829 22.222 86.630 1.00 22.07 224 PRO E N 1
ATOM 8899 C CA . PRO E 1 168 ? 58.468 23.480 87.240 1.00 23.04 224 PRO E CA 1
ATOM 8900 C C . PRO E 1 168 ? 57.098 23.324 87.890 1.00 22.71 224 PRO E C 1
ATOM 8901 O O . PRO E 1 168 ? 56.163 22.852 87.258 1.00 20.31 224 PRO E O 1
ATOM 8905 N N . LEU E 1 169 ? 57.004 23.756 89.135 1.00 23.85 225 LEU E N 1
ATOM 8906 C CA . LEU E 1 169 ? 55.803 23.600 89.945 1.00 22.12 225 LEU E CA 1
ATOM 8907 C C . LEU E 1 169 ? 55.030 24.884 90.140 1.00 20.97 225 LEU E C 1
ATOM 8908 O O . LEU E 1 169 ? 55.602 25.904 90.525 1.00 20.32 225 LEU E O 1
ATOM 8913 N N . LEU E 1 170 ? 53.728 24.814 89.904 1.00 18.56 226 LEU E N 1
ATOM 8914 C CA . LEU E 1 170 ? 52.823 25.912 90.206 1.00 18.59 226 LEU E CA 1
ATOM 8915 C C . LEU E 1 170 ? 51.865 25.370 91.247 1.00 17.14 226 LEU E C 1
ATOM 8916 O O . LEU E 1 170 ? 51.053 24.491 90.951 1.00 16.70 226 LEU E O 1
ATOM 8921 N N . LEU E 1 171 ? 51.954 25.875 92.471 1.00 16.72 227 LEU E N 1
ATOM 8922 C CA . LEU E 1 171 ? 51.124 25.374 93.546 1.00 17.70 227 LEU E CA 1
ATOM 8923 C C . LEU E 1 171 ? 50.058 26.355 93.972 1.00 17.17 227 LEU E C 1
ATOM 8924 O O . LEU E 1 171 ? 50.352 27.533 94.241 1.00 17.40 227 LEU E O 1
ATOM 8929 N N . HIS E 1 172 ? 48.822 25.866 94.053 1.00 15.60 228 HIS E N 1
ATOM 8930 C CA . HIS E 1 172 ? 47.704 26.651 94.518 1.00 17.11 228 HIS E CA 1
ATOM 8931 C C . HIS E 1 172 ? 47.234 26.141 95.885 1.00 18.01 228 HIS E C 1
ATOM 8932 O O . HIS E 1 172 ? 46.850 24.972 96.031 1.00 18.40 228 HIS E O 1
ATOM 8939 N N . PHE E 1 173 ? 47.234 27.024 96.881 1.00 17.45 229 PHE E N 1
ATOM 8940 C CA . PHE E 1 173 ? 46.791 26.666 98.221 1.00 18.37 229 PHE E CA 1
ATOM 8941 C C . PHE E 1 173 ? 45.634 27.545 98.656 1.00 18.70 229 PHE E C 1
ATOM 8942 O O . PHE E 1 173 ? 45.573 28.721 98.297 1.00 23.57 229 PHE E O 1
ATOM 8950 N N . ALA E 1 174 ? 44.733 26.986 99.448 1.00 19.16 230 ALA E N 1
ATOM 8951 C CA . ALA E 1 174 ? 43.622 27.749 100.011 1.00 19.44 230 ALA E CA 1
ATOM 8952 C C . ALA E 1 174 ? 44.010 28.169 101.433 1.00 21.72 230 ALA E C 1
ATOM 8953 O O . ALA E 1 174 ? 44.475 27.344 102.202 1.00 23.48 230 ALA E O 1
ATOM 8955 N N . GLU E 1 175 ? 43.797 29.439 101.777 1.00 22.37 231 GLU E N 1
ATOM 8956 C CA . GLU E 1 175 ? 44.144 29.936 103.108 1.00 25.33 231 GLU E CA 1
ATOM 8957 C C . GLU E 1 175 ? 43.574 29.107 104.267 1.00 25.36 231 GLU E C 1
ATOM 8958 O O . GLU E 1 175 ? 44.280 28.813 105.240 1.00 22.84 231 GLU E O 1
ATOM 8964 N N . LEU E 1 176 ? 42.308 28.727 104.170 1.00 22.04 232 LEU E N 1
ATOM 8965 C CA . LEU E 1 176 ? 41.659 27.986 105.250 1.00 24.83 232 LEU E CA 1
ATOM 8966 C C . LEU E 1 176 ? 42.024 26.493 105.340 1.00 23.50 232 LEU E C 1
ATOM 8967 O O . LEU E 1 176 ? 41.641 25.812 106.302 1.00 24.87 232 LEU E O 1
ATOM 8972 N N . ASP E 1 177 ? 42.760 25.987 104.357 1.00 23.13 233 ASP E N 1
ATOM 8973 C CA . ASP E 1 177 ? 43.103 24.552 104.265 1.00 22.28 233 ASP E CA 1
ATOM 8974 C C . ASP E 1 177 ? 44.337 24.254 105.091 1.00 24.77 233 ASP E C 1
ATOM 8975 O O . ASP E 1 177 ? 45.407 23.924 104.567 1.00 23.17 233 ASP E O 1
ATOM 8980 N N . THR E 1 178 ? 44.158 24.327 106.399 1.00 24.63 234 THR E N 1
ATOM 8981 C CA . THR E 1 178 ? 45.256 24.202 107.325 1.00 27.84 234 THR E CA 1
ATOM 8982 C C . THR E 1 178 ? 46.032 22.895 107.279 1.00 25.28 234 THR E C 1
ATOM 8983 O O . THR E 1 178 ? 47.231 22.927 107.488 1.00 26.78 234 THR E O 1
ATOM 8987 N N . ARG E 1 179 ? 45.367 21.760 107.046 1.00 26.07 235 ARG E N 1
ATOM 8988 C CA . ARG E 1 179 ? 46.074 20.477 107.024 1.00 26.12 235 ARG E CA 1
ATOM 8989 C C . ARG E 1 179 ? 47.091 20.429 105.932 1.00 25.87 235 ARG E C 1
ATOM 8990 O O . ARG E 1 179 ? 48.183 19.927 106.146 1.00 30.48 235 ARG E O 1
ATOM 8998 N N . ILE E 1 180 ? 46.755 20.947 104.755 1.00 22.33 236 ILE E N 1
ATOM 8999 C CA . ILE E 1 180 ? 47.703 20.961 103.654 1.00 21.39 236 ILE E CA 1
ATOM 9000 C C . ILE E 1 180 ? 48.741 22.038 103.871 1.00 22.92 236 ILE E C 1
ATOM 9001 O O . ILE E 1 180 ? 49.922 21.823 103.654 1.00 22.52 236 ILE E O 1
ATOM 9006 N N . ASN E 1 181 ? 48.304 23.223 104.257 1.00 22.34 237 ASN E N 1
ATOM 9007 C CA . ASN E 1 181 ? 49.223 24.354 104.444 1.00 23.58 237 ASN E CA 1
ATOM 9008 C C . ASN E 1 181 ? 50.305 24.120 105.510 1.00 27.95 237 ASN E C 1
ATOM 9009 O O . ASN E 1 181 ? 51.393 24.670 105.416 1.00 28.60 237 ASN E O 1
ATOM 9014 N N . GLU E 1 182 ? 50.000 23.295 106.503 1.00 27.43 238 GLU E N 1
ATOM 9015 C CA . GLU E 1 182 ? 50.959 22.946 107.559 1.00 36.10 238 GLU E CA 1
ATOM 9016 C C . GLU E 1 182 ? 52.268 22.433 106.977 1.00 32.55 238 GLU E C 1
ATOM 9017 O O . GLU E 1 182 ? 53.323 22.677 107.527 1.00 31.42 238 GLU E O 1
ATOM 9023 N N . GLY E 1 183 ? 52.172 21.658 105.907 1.00 28.45 239 GLY E N 1
ATOM 9024 C CA . GLY E 1 183 ? 53.347 21.050 105.292 1.00 31.20 239 GLY E CA 1
ATOM 9025 C C . GLY E 1 183 ? 54.061 21.917 104.273 1.00 30.11 239 GLY E C 1
ATOM 9026 O O . GLY E 1 183 ? 55.130 21.552 103.821 1.00 30.48 239 GLY E O 1
ATOM 9027 N N . TRP E 1 184 ? 53.469 23.050 103.895 1.00 28.56 240 TRP E N 1
ATOM 9028 C CA . TRP E 1 184 ? 54.044 23.893 102.861 1.00 27.58 240 TRP E CA 1
ATOM 9029 C C . TRP E 1 184 ? 55.411 24.486 103.213 1.00 29.31 240 TRP E C 1
ATOM 9030 O O . TRP E 1 184 ? 56.325 24.381 102.405 1.00 27.96 240 TRP E O 1
ATOM 9041 N N . PRO E 1 185 ? 55.583 25.019 104.431 1.00 32.09 241 PRO E N 1
ATOM 9042 C CA . PRO E 1 185 ? 56.887 25.626 104.719 1.00 32.84 241 PRO E CA 1
ATOM 9043 C C . PRO E 1 185 ? 58.067 24.663 104.561 1.00 34.03 241 PRO E C 1
ATOM 9044 O O . PRO E 1 185 ? 59.101 25.057 104.032 1.00 31.39 241 PRO E O 1
ATOM 9048 N N . ALA E 1 186 ? 57.905 23.408 104.972 1.00 33.42 242 ALA E N 1
ATOM 9049 C CA . ALA E 1 186 ? 58.988 22.433 104.814 1.00 34.84 242 ALA E CA 1
ATOM 9050 C C . ALA E 1 186 ? 59.226 22.139 103.336 1.00 31.99 242 ALA E C 1
ATOM 9051 O O . ALA E 1 186 ? 60.365 22.014 102.897 1.00 28.71 242 ALA E O 1
ATOM 9053 N N . TYR E 1 187 ? 58.156 22.069 102.560 1.00 29.16 243 TYR E N 1
ATOM 9054 C CA . TYR E 1 187 ? 58.270 21.821 101.119 1.00 27.96 243 TYR E CA 1
ATOM 9055 C C . TYR E 1 187 ? 58.957 23.005 100.443 1.00 28.45 243 TYR E C 1
ATOM 9056 O O . TYR E 1 187 ? 59.899 22.825 99.664 1.00 26.21 243 TYR E O 1
ATOM 9065 N N . GLU E 1 188 ? 58.533 24.217 100.781 1.00 28.42 244 GLU E N 1
ATOM 9066 C CA . GLU E 1 188 ? 59.122 25.400 100.172 1.00 28.74 244 GLU E CA 1
ATOM 9067 C C . GLU E 1 188 ? 60.611 25.516 100.507 1.00 30.60 244 GLU E C 1
ATOM 9068 O O . GLU E 1 188 ? 61.409 25.835 99.640 1.00 30.53 244 GLU E O 1
ATOM 9074 N N . ALA E 1 189 ? 60.970 25.254 101.758 1.00 29.76 245 ALA E N 1
ATOM 9075 C CA . ALA E 1 189 ? 62.366 25.332 102.176 1.00 31.55 245 ALA E CA 1
ATOM 9076 C C . ALA E 1 189 ? 63.232 24.344 101.387 1.00 31.67 245 ALA E C 1
ATOM 9077 O O . ALA E 1 189 ? 64.345 24.686 100.987 1.00 32.00 245 ALA E O 1
ATOM 9079 N N . ALA E 1 190 ? 62.715 23.139 101.151 1.00 28.63 246 ALA E N 1
ATOM 9080 C CA . ALA E 1 190 ? 63.441 22.140 100.376 1.00 28.16 246 ALA E CA 1
ATOM 9081 C C . ALA E 1 190 ? 63.540 22.541 98.897 1.00 29.22 246 ALA E C 1
ATOM 9082 O O . ALA E 1 190 ? 64.572 22.311 98.252 1.00 28.92 246 ALA E O 1
ATOM 9084 N N . LEU E 1 191 ? 62.485 23.156 98.356 1.00 28.00 247 LEU E N 1
ATOM 9085 C CA . LEU E 1 191 ? 62.507 23.621 96.972 1.00 26.83 247 LEU E CA 1
ATOM 9086 C C . LEU E 1 191 ? 63.588 24.693 96.804 1.00 30.03 247 LEU E C 1
ATOM 9087 O O . LEU E 1 191 ? 64.395 24.629 95.876 1.00 28.66 247 LEU E O 1
ATOM 9092 N N . LYS E 1 192 ? 63.623 25.652 97.723 1.00 30.72 248 LYS E N 1
ATOM 9093 C CA . LYS E 1 192 ? 64.612 26.716 97.664 1.00 33.27 248 LYS E CA 1
ATOM 9094 C C . LYS E 1 192 ? 66.035 26.188 97.889 1.00 36.82 248 LYS E C 1
ATOM 9095 O O . LYS E 1 192 ? 66.953 26.562 97.168 1.00 35.46 248 LYS E O 1
ATOM 9101 N N . ALA E 1 193 ? 66.207 25.312 98.882 1.00 36.26 249 ALA E N 1
ATOM 9102 C CA . ALA E 1 193 ? 67.518 24.736 99.176 1.00 38.70 249 ALA E CA 1
ATOM 9103 C C . ALA E 1 193 ? 68.087 23.974 97.987 1.00 37.14 249 ALA E C 1
ATOM 9104 O O . ALA E 1 193 ? 69.306 23.870 97.841 1.00 37.87 249 ALA E O 1
ATOM 9106 N N . ASN E 1 194 ? 67.213 23.455 97.136 1.00 33.96 250 ASN E N 1
ATOM 9107 C CA . ASN E 1 194 ? 67.626 22.689 95.958 1.00 33.63 250 ASN E CA 1
ATOM 9108 C C . ASN E 1 194 ? 67.493 23.445 94.632 1.00 33.54 250 ASN E C 1
ATOM 9109 O O . ASN E 1 194 ? 67.498 22.835 93.564 1.00 33.68 250 ASN E O 1
ATOM 9114 N N . ASN E 1 195 ? 67.346 24.766 94.715 1.00 35.06 251 ASN E N 1
ATOM 9115 C CA . ASN E 1 195 ? 67.213 25.633 93.550 1.00 35.65 251 ASN E CA 1
ATOM 9116 C C . ASN E 1 195 ? 66.168 25.186 92.527 1.00 34.05 251 ASN E C 1
ATOM 9117 O O . ASN E 1 195 ? 66.409 25.253 91.326 1.00 32.24 251 ASN E O 1
ATOM 9122 N N . LYS E 1 196 ? 65.002 24.766 93.006 1.00 30.14 252 LYS E N 1
ATOM 9123 C CA . LYS E 1 196 ? 63.949 24.316 92.127 1.00 30.18 252 LYS E CA 1
ATOM 9124 C C . LYS E 1 196 ? 63.095 25.471 91.636 1.00 28.83 252 LYS E C 1
ATOM 9125 O O . LYS E 1 196 ? 62.914 26.466 92.332 1.00 26.23 252 LYS E O 1
ATOM 9131 N N . VAL E 1 197 ? 62.550 25.301 90.435 1.00 28.12 253 VAL E N 1
ATOM 9132 C CA . VAL E 1 197 ? 61.690 26.303 89.816 1.00 28.22 253 VAL E CA 1
ATOM 9133 C C . VAL E 1 197 ? 60.260 26.084 90.296 1.00 26.95 253 VAL E C 1
ATOM 9134 O O . VAL E 1 197 ? 59.700 25.004 90.119 1.00 25.65 253 VAL E O 1
ATOM 9138 N N . TYR E 1 198 ? 59.680 27.093 90.940 1.00 26.89 254 TYR E N 1
ATOM 9139 C CA . TYR E 1 198 ? 58.300 26.987 91.425 1.00 23.52 254 TYR E CA 1
ATOM 9140 C C . TYR E 1 198 ? 57.695 28.351 91.688 1.00 23.00 254 TYR E C 1
ATOM 9141 O O . TYR E 1 198 ? 58.408 29.348 91.826 1.00 24.13 254 TYR E O 1
ATOM 9150 N N . GLU E 1 199 ? 56.371 28.389 91.716 1.00 21.68 255 GLU E N 1
ATOM 9151 C CA . GLU E 1 199 ? 55.619 29.558 92.134 1.00 22.13 255 GLU E CA 1
ATOM 9152 C C . GLU E 1 199 ? 54.490 29.006 92.960 1.00 20.73 255 GLU E C 1
ATOM 9153 O O . GLU E 1 199 ? 53.878 28.006 92.597 1.00 18.20 255 GLU E O 1
ATOM 9159 N N . ALA E 1 200 ? 54.189 29.665 94.076 1.00 22.27 256 ALA E N 1
ATOM 9160 C CA . ALA E 1 200 ? 53.120 29.211 94.936 1.00 21.89 256 ALA E CA 1
ATOM 9161 C C . ALA E 1 200 ? 52.227 30.387 95.285 1.00 24.37 256 ALA E C 1
ATOM 9162 O O . ALA E 1 200 ? 52.719 31.490 95.542 1.00 22.72 256 ALA E O 1
ATOM 9164 N N . TYR E 1 201 ? 50.925 30.125 95.341 1.00 21.60 257 TYR E N 1
ATOM 9165 C CA . TYR E 1 201 ? 49.953 31.146 95.679 1.00 22.51 257 TYR E CA 1
ATOM 9166 C C . TYR E 1 201 ? 48.985 30.645 96.741 1.00 21.11 257 TYR E C 1
ATOM 9167 O O . TYR E 1 201 ? 48.486 29.526 96.656 1.00 19.42 257 TYR E O 1
ATOM 9176 N N . ILE E 1 202 ? 48.744 31.477 97.743 1.00 21.54 258 ILE E N 1
ATOM 9177 C CA . ILE E 1 202 ? 47.778 31.191 98.794 1.00 23.85 258 ILE E CA 1
ATOM 9178 C C . ILE E 1 202 ? 46.583 32.120 98.583 1.00 23.28 258 ILE E C 1
ATOM 9179 O O . ILE E 1 202 ? 46.724 33.333 98.607 1.00 25.85 258 ILE E O 1
ATOM 9184 N N . TYR E 1 203 ? 45.413 31.533 98.339 1.00 21.10 259 TYR E N 1
ATOM 9185 C CA . TYR E 1 203 ? 44.219 32.296 98.015 1.00 20.35 259 TYR E CA 1
ATOM 9186 C C . TYR E 1 203 ? 43.487 32.637 99.301 1.00 22.71 259 TYR E C 1
ATOM 9187 O O . TYR E 1 203 ? 43.075 31.744 100.029 1.00 22.53 259 TYR E O 1
ATOM 9196 N N . PRO E 1 204 ? 43.319 33.941 99.601 1.00 25.05 260 PRO E N 1
ATOM 9197 C CA . PRO E 1 204 ? 42.715 34.298 100.882 1.00 26.60 260 PRO E CA 1
ATOM 9198 C C . PRO E 1 204 ? 41.222 34.004 101.002 1.00 24.46 260 PRO E C 1
ATOM 9199 O O . PRO E 1 204 ? 40.493 34.063 100.019 1.00 23.90 260 PRO E O 1
ATOM 9203 N N . GLY E 1 205 ? 40.795 33.693 102.215 1.00 23.98 261 GLY E N 1
ATOM 9204 C CA . GLY E 1 205 ? 39.382 33.526 102.543 1.00 23.35 261 GLY E CA 1
ATOM 9205 C C . GLY E 1 205 ? 38.659 32.352 101.919 1.00 22.81 261 GLY E C 1
ATOM 9206 O O . GLY E 1 205 ? 37.436 32.300 101.979 1.00 22.35 261 GLY E O 1
ATOM 9207 N N . VAL E 1 206 ? 39.389 31.419 101.320 1.00 20.32 262 VAL E N 1
ATOM 9208 C CA . VAL E 1 206 ? 38.768 30.266 100.697 1.00 20.02 262 VAL E CA 1
ATOM 9209 C C . VAL E 1 206 ? 39.363 28.981 101.274 1.00 20.54 262 VAL E C 1
ATOM 9210 O O . VAL E 1 206 ? 40.411 29.002 101.917 1.00 20.66 262 VAL E O 1
ATOM 9214 N N . ASN E 1 207 ? 38.678 27.879 101.031 1.00 20.78 263 ASN E N 1
ATOM 9215 C CA . ASN E 1 207 ? 39.087 26.576 101.522 1.00 20.85 263 ASN E CA 1
ATOM 9216 C C . ASN E 1 207 ? 39.425 25.644 100.366 1.00 20.43 263 ASN E C 1
ATOM 9217 O O . ASN E 1 207 ? 39.240 25.989 99.191 1.00 19.37 263 ASN E O 1
ATOM 9222 N N . HIS E 1 208 ? 39.933 24.470 100.712 1.00 20.51 264 HIS E N 1
ATOM 9223 C CA . HIS E 1 208 ? 40.192 23.415 99.736 1.00 20.74 264 HIS E CA 1
ATOM 9224 C C . HIS E 1 208 ? 38.903 23.202 98.898 1.00 21.11 264 HIS E C 1
ATOM 9225 O O . HIS E 1 208 ? 37.767 23.384 99.387 1.00 19.22 264 HIS E O 1
ATOM 9232 N N . GLY E 1 209 ? 39.085 22.900 97.617 1.00 17.66 265 GLY E N 1
ATOM 9233 C CA . GLY E 1 209 ? 37.982 22.698 96.685 1.00 17.31 265 GLY E CA 1
ATOM 9234 C C . GLY E 1 209 ? 37.414 23.964 96.066 1.00 16.90 265 GLY E C 1
ATOM 9235 O O . GLY E 1 209 ? 36.382 23.922 95.377 1.00 19.83 265 GLY E O 1
ATOM 9236 N N . PHE E 1 210 ? 38.118 25.093 96.221 1.00 17.03 266 PHE E N 1
ATOM 9237 C CA . PHE E 1 210 ? 37.581 26.363 95.694 1.00 16.21 266 PHE E CA 1
ATOM 9238 C C . PHE E 1 210 ? 37.418 26.419 94.182 1.00 15.84 266 PHE E C 1
ATOM 9239 O O . PHE E 1 210 ? 36.649 27.254 93.663 1.00 15.65 266 PHE E O 1
ATOM 9247 N N . HIS E 1 211 ? 38.115 25.561 93.450 1.00 15.02 267 HIS E N 1
ATOM 9248 C CA . HIS E 1 211 ? 37.986 25.526 91.997 1.00 14.72 267 HIS E CA 1
ATOM 9249 C C . HIS E 1 211 ? 36.787 24.674 91.547 1.00 14.72 267 HIS E C 1
ATOM 9250 O O . HIS E 1 211 ? 36.365 24.753 90.379 1.00 14.71 267 HIS E O 1
ATOM 9257 N N . ASN E 1 212 ? 36.282 23.833 92.436 1.00 13.98 268 ASN E N 1
ATOM 9258 C CA . ASN E 1 212 ? 35.187 22.938 92.083 1.00 15.15 268 ASN E CA 1
ATOM 9259 C C . ASN E 1 212 ? 33.837 23.633 92.137 1.00 14.12 268 ASN E C 1
ATOM 9260 O O . ASN E 1 212 ? 33.215 23.782 93.200 1.00 14.34 268 ASN E O 1
ATOM 9265 N N . ASP E 1 213 ? 33.374 24.011 90.955 1.00 15.37 269 ASP E N 1
ATOM 9266 C CA . ASP E 1 213 ? 32.142 24.763 90.811 1.00 17.46 269 ASP E CA 1
ATOM 9267 C C . ASP E 1 213 ? 30.869 23.976 91.075 1.00 17.60 269 ASP E C 1
ATOM 9268 O O . ASP E 1 213 ? 29.769 24.541 91.042 1.00 18.11 269 ASP E O 1
ATOM 9273 N N . SER E 1 214 ? 30.994 22.694 91.377 1.00 17.06 270 SER E N 1
ATOM 9274 C CA . SER E 1 214 ? 29.822 21.880 91.704 1.00 17.72 270 SER E CA 1
ATOM 9275 C C . SER E 1 214 ? 29.614 21.745 93.218 1.00 19.80 270 SER E C 1
ATOM 9276 O O . SER E 1 214 ? 28.716 21.018 93.654 1.00 20.66 270 SER E O 1
ATOM 9279 N N . THR E 1 215 ? 30.433 22.429 94.023 1.00 16.98 271 THR E N 1
ATOM 9280 C CA . THR E 1 215 ? 30.381 22.314 95.488 1.00 17.27 271 THR E CA 1
ATOM 9281 C C . THR E 1 215 ? 30.241 23.689 96.146 1.00 17.71 271 THR E C 1
ATOM 9282 O O . THR E 1 215 ? 30.572 24.697 95.534 1.00 17.19 271 THR E O 1
ATOM 9286 N N . PRO E 1 216 ? 29.767 23.727 97.400 1.00 22.01 272 PRO E N 1
ATOM 9287 C CA . PRO E 1 216 ? 29.636 24.996 98.138 1.00 22.93 272 PRO E CA 1
ATOM 9288 C C . PRO E 1 216 ? 30.960 25.684 98.485 1.00 22.23 272 PRO E C 1
ATOM 9289 O O . PRO E 1 216 ? 30.950 26.849 98.876 1.00 19.57 272 PRO E O 1
ATOM 9293 N N . ARG E 1 217 ? 32.080 24.990 98.349 1.00 19.37 273 ARG E N 1
ATOM 9294 C CA . ARG E 1 217 ? 33.384 25.604 98.586 1.00 22.04 273 ARG E CA 1
ATOM 9295 C C . ARG E 1 217 ? 33.872 26.413 97.395 1.00 19.95 273 ARG E C 1
ATOM 9296 O O . ARG E 1 217 ? 34.921 27.051 97.454 1.00 16.99 273 ARG E O 1
ATOM 9304 N N . TYR E 1 218 ? 33.146 26.334 96.284 1.00 18.91 274 TYR E N 1
ATOM 9305 C CA . TYR E 1 218 ? 33.511 27.065 95.093 1.00 18.30 274 TYR E CA 1
ATOM 9306 C C . TYR E 1 218 ? 33.660 28.546 95.363 1.00 18.57 274 TYR E C 1
ATOM 9307 O O . TYR E 1 218 ? 32.834 29.133 96.047 1.00 19.30 274 TYR E O 1
ATOM 9316 N N . ASP E 1 219 ? 34.728 29.130 94.845 1.00 18.66 275 ASP E N 1
ATOM 9317 C CA . ASP E 1 219 ? 34.898 30.585 94.868 1.00 20.56 275 ASP E CA 1
ATOM 9318 C C . ASP E 1 219 ? 35.337 31.031 93.468 1.00 20.75 275 ASP E C 1
ATOM 9319 O O . ASP E 1 219 ? 36.468 30.751 93.050 1.00 19.10 275 ASP E O 1
ATOM 9324 N N . LYS E 1 220 ? 34.439 31.693 92.737 1.00 19.16 276 LYS E N 1
ATOM 9325 C CA . LYS E 1 220 ? 34.716 32.050 91.339 1.00 19.36 276 LYS E CA 1
ATOM 9326 C C . LYS E 1 220 ? 35.994 32.871 91.146 1.00 19.09 276 LYS E C 1
ATOM 9327 O O . LYS E 1 220 ? 36.787 32.575 90.261 1.00 17.96 276 LYS E O 1
ATOM 9333 N N . SER E 1 221 ? 36.192 33.877 91.979 1.00 19.73 277 SER E N 1
ATOM 9334 C CA . SER E 1 221 ? 37.353 34.748 91.839 1.00 21.16 277 SER E CA 1
ATOM 9335 C C . SER E 1 221 ? 38.666 33.982 92.005 1.00 21.37 277 SER E C 1
ATOM 9336 O O . SER E 1 221 ? 39.565 34.148 91.192 1.00 19.60 277 SER E O 1
ATOM 9339 N N . ALA E 1 222 ? 38.762 33.151 93.042 1.00 19.53 278 ALA E N 1
ATOM 9340 C CA . ALA E 1 222 ? 39.965 32.379 93.261 1.00 20.68 278 ALA E CA 1
ATOM 9341 C C . ALA E 1 222 ? 40.131 31.320 92.183 1.00 18.43 278 ALA E C 1
ATOM 9342 O O . ALA E 1 222 ? 41.224 31.107 91.677 1.00 17.58 278 ALA E O 1
ATOM 9344 N N . ALA E 1 223 ? 39.033 30.667 91.813 1.00 18.05 279 ALA E N 1
ATOM 9345 C CA . ALA E 1 223 ? 39.054 29.638 90.778 1.00 17.33 279 ALA E CA 1
ATOM 9346 C C . ALA E 1 223 ? 39.563 30.165 89.442 1.00 17.18 279 ALA E C 1
ATOM 9347 O O . ALA E 1 223 ? 40.479 29.584 88.842 1.00 16.50 279 ALA E O 1
ATOM 9349 N N . ASP E 1 224 ? 38.981 31.266 88.994 1.00 17.84 280 ASP E N 1
ATOM 9350 C CA . ASP E 1 224 ? 39.383 31.889 87.736 1.00 19.05 280 ASP E CA 1
ATOM 9351 C C . ASP E 1 224 ? 40.828 32.350 87.757 1.00 17.63 280 ASP E C 1
ATOM 9352 O O . ASP E 1 224 ? 41.544 32.166 86.773 1.00 16.47 280 ASP E O 1
ATOM 9357 N N . LEU E 1 225 ? 41.247 32.977 88.856 1.00 17.72 281 LEU E N 1
ATOM 9358 C CA . LEU E 1 225 ? 42.622 33.470 88.955 1.00 18.23 281 LEU E CA 1
ATOM 9359 C C . LEU E 1 225 ? 43.612 32.298 88.929 1.00 17.86 281 LEU E C 1
ATOM 9360 O O . LEU E 1 225 ? 44.602 32.329 88.212 1.00 19.13 281 LEU E O 1
ATOM 9365 N N . ALA E 1 226 ? 43.336 31.264 89.707 1.00 17.26 282 ALA E N 1
ATOM 9366 C CA . ALA E 1 226 ? 44.185 30.064 89.705 1.00 17.08 282 ALA E CA 1
ATOM 9367 C C . ALA E 1 226 ? 44.239 29.404 88.322 1.00 16.97 282 ALA E C 1
ATOM 9368 O O . ALA E 1 226 ? 45.306 28.994 87.857 1.00 18.37 282 ALA E O 1
ATOM 9370 N N . TRP E 1 227 ? 43.116 29.378 87.625 1.00 16.21 283 TRP E N 1
ATOM 9371 C CA . TRP E 1 227 ? 43.111 28.807 86.283 1.00 16.72 283 TRP E CA 1
ATOM 9372 C C . TRP E 1 227 ? 43.893 29.646 85.277 1.00 17.75 283 TRP E C 1
ATOM 9373 O O . TRP E 1 227 ? 44.623 29.102 84.455 1.00 19.53 283 TRP E O 1
ATOM 9384 N N . GLN E 1 228 ? 43.760 30.977 85.342 1.00 19.84 284 GLN E N 1
ATOM 9385 C CA . GLN E 1 228 ? 44.468 31.896 84.432 1.00 19.92 284 GLN E CA 1
ATOM 9386 C C . GLN E 1 228 ? 46.005 31.701 84.655 1.00 21.34 284 GLN E C 1
ATOM 9387 O O . GLN E 1 228 ? 46.781 31.528 83.700 1.00 22.20 284 GLN E O 1
ATOM 9393 N N . ARG E 1 229 ? 46.426 31.577 85.910 1.00 19.63 285 ARG E N 1
ATOM 9394 C CA . ARG E 1 229 ? 47.840 31.281 86.219 1.00 19.80 285 ARG E CA 1
ATOM 9395 C C . ARG E 1 229 ? 48.284 29.923 85.686 1.00 18.65 285 ARG E C 1
ATOM 9396 O O . ARG E 1 229 ? 49.413 29.760 85.194 1.00 20.66 285 ARG E O 1
ATOM 9404 N N . THR E 1 230 ? 47.395 28.945 85.777 1.00 17.90 286 THR E N 1
ATOM 9405 C CA . THR E 1 230 ? 47.665 27.593 85.283 1.00 16.98 286 THR E CA 1
ATOM 9406 C C . THR E 1 230 ? 47.867 27.597 83.762 1.00 18.12 286 THR E C 1
ATOM 9407 O O . THR E 1 230 ? 48.832 27.018 83.265 1.00 20.25 286 THR E O 1
ATOM 9411 N N . LEU E 1 231 ? 47.020 28.311 83.031 1.00 18.69 287 LEU E N 1
ATOM 9412 C CA . LEU E 1 231 ? 47.180 28.411 81.575 1.00 19.25 287 LEU E CA 1
ATOM 9413 C C . LEU E 1 231 ? 48.481 29.088 81.168 1.00 20.92 287 LEU E C 1
ATOM 9414 O O . LEU E 1 231 ? 49.140 28.676 80.191 1.00 21.13 287 LEU E O 1
ATOM 9419 N N . LYS E 1 232 ? 48.876 30.121 81.905 1.00 22.31 288 LYS E N 1
ATOM 9420 C CA . LYS E 1 232 ? 50.149 30.784 81.610 1.00 23.60 288 LYS E CA 1
ATOM 9421 C C . LYS E 1 232 ? 51.330 29.840 81.862 1.00 22.79 288 LYS E C 1
ATOM 9422 O O . LYS E 1 232 ? 52.334 29.878 81.151 1.00 23.14 288 LYS E O 1
ATOM 9428 N N . TRP E 1 233 ? 51.211 29.010 82.884 1.00 21.66 289 TRP E N 1
ATOM 9429 C CA . TRP E 1 233 ? 52.257 28.037 83.229 1.00 21.25 289 TRP E CA 1
ATOM 9430 C C . TRP E 1 233 ? 52.367 27.010 82.108 1.00 22.28 289 TRP E C 1
ATOM 9431 O O . TRP E 1 233 ? 53.469 26.714 81.629 1.00 24.86 289 TRP E O 1
ATOM 9442 N N . PHE E 1 234 ? 51.228 26.490 81.665 1.00 19.49 290 PHE E N 1
ATOM 9443 C CA . PHE E 1 234 ? 51.197 25.555 80.551 1.00 20.84 290 PHE E CA 1
ATOM 9444 C C . PHE E 1 234 ? 51.814 26.154 79.283 1.00 23.81 290 PHE E C 1
ATOM 9445 O O . PHE E 1 234 ? 52.616 25.513 78.614 1.00 23.26 290 PHE E O 1
ATOM 9453 N N . ASP E 1 235 ? 51.450 27.389 78.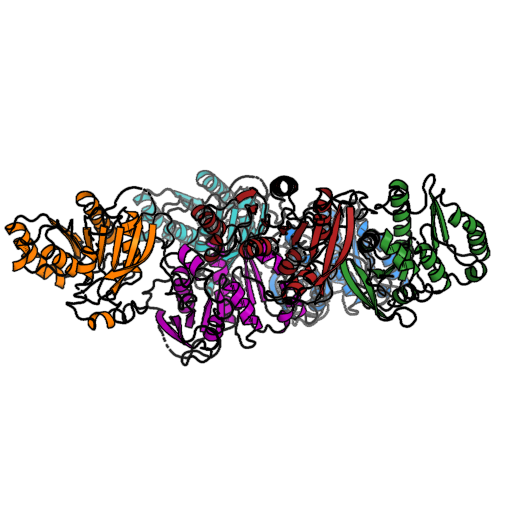977 1.00 26.66 291 ASP E N 1
ATOM 9454 C CA . ASP E 1 235 ? 51.957 28.075 77.802 1.00 28.68 291 ASP E CA 1
ATOM 9455 C C . ASP E 1 235 ? 53.471 28.242 77.880 1.00 29.85 291 ASP E C 1
ATOM 9456 O O . ASP E 1 235 ? 54.166 28.119 76.882 1.00 27.17 291 ASP E O 1
ATOM 9461 N N . LYS E 1 236 ? 53.974 28.513 79.078 1.00 27.27 292 LYS E N 1
ATOM 9462 C CA . LYS E 1 236 ? 55.391 28.699 79.272 1.00 28.12 292 LYS E CA 1
ATOM 9463 C C . LYS E 1 236 ? 56.194 27.400 79.188 1.00 25.78 292 LYS E C 1
ATOM 9464 O O . LYS E 1 236 ? 57.279 27.388 78.607 1.00 26.47 292 LYS E O 1
ATOM 9470 N N . TYR E 1 237 ? 55.669 26.314 79.730 1.00 23.51 293 TYR E N 1
ATOM 9471 C CA . TYR E 1 237 ? 56.450 25.092 79.852 1.00 25.97 293 TYR E CA 1
ATOM 9472 C C . TYR E 1 237 ? 56.086 23.909 78.986 1.00 27.55 293 TYR E C 1
ATOM 9473 O O . TYR E 1 237 ? 56.829 22.940 78.970 1.00 26.97 293 TYR E O 1
ATOM 9482 N N . LEU E 1 238 ? 54.950 23.948 78.299 1.00 29.35 294 LEU E N 1
ATOM 9483 C CA . LEU E 1 238 ? 54.566 22.811 77.469 1.00 31.26 294 LEU E CA 1
ATOM 9484 C C . LEU E 1 238 ? 54.921 22.927 76.012 1.00 37.41 294 LEU E C 1
ATOM 9485 O O . LEU E 1 238 ? 55.208 21.956 75.291 1.00 41.59 294 LEU E O 1
ATOM 9491 N N . SER F 1 1 ? 35.412 66.317 98.476 1.00 46.43 57 SER F N 1
ATOM 9492 C CA . SER F 1 1 ? 36.652 67.070 98.141 1.00 43.49 57 SER F CA 1
ATOM 9493 C C . SER F 1 1 ? 37.332 66.437 96.948 1.00 38.63 57 SER F C 1
ATOM 9494 O O . SER F 1 1 ? 37.423 65.216 96.879 1.00 40.09 57 SER F O 1
ATOM 9497 N N . ASN F 1 2 ? 37.844 67.271 96.044 1.00 37.13 58 ASN F N 1
ATOM 9498 C CA . ASN F 1 2 ? 38.577 66.811 94.856 1.00 36.74 58 ASN F CA 1
ATOM 9499 C C . ASN F 1 2 ? 40.096 67.005 95.037 1.00 39.29 58 ASN F C 1
ATOM 9500 O O . ASN F 1 2 ? 40.863 66.976 94.069 1.00 36.04 58 ASN F O 1
ATOM 9505 N N . ALA F 1 3 ? 40.516 67.261 96.277 1.00 40.10 59 ALA F N 1
ATOM 9506 C CA . ALA F 1 3 ? 41.939 67.443 96.585 1.00 41.36 59 ALA F CA 1
ATOM 9507 C C . ALA F 1 3 ? 42.719 66.172 96.255 1.00 39.39 59 ALA F C 1
ATOM 9508 O O . ALA F 1 3 ? 42.157 65.069 96.307 1.00 42.18 59 ALA F O 1
ATOM 9510 N N . GLN F 1 4 ? 43.988 66.340 95.888 1.00 35.63 60 GLN F N 1
ATOM 9511 C CA . GLN F 1 4 ? 44.890 65.211 95.776 1.00 32.25 60 GLN F CA 1
ATOM 9512 C C . GLN F 1 4 ? 45.019 64.543 97.157 1.00 30.06 60 GLN F C 1
ATOM 9513 O O . GLN F 1 4 ? 44.902 65.175 98.214 1.00 26.69 60 GLN F O 1
ATOM 9519 N N . VAL F 1 5 ? 45.184 63.232 97.130 1.00 27.58 61 VAL F N 1
ATOM 9520 C CA . VAL F 1 5 ? 45.266 62.426 98.333 1.00 28.01 61 VAL F CA 1
ATOM 9521 C C . VAL F 1 5 ? 46.655 61.802 98.394 1.00 29.18 61 VAL F C 1
ATOM 9522 O O . VAL F 1 5 ? 47.049 61.075 97.491 1.00 28.70 61 VAL F O 1
ATOM 9526 N N . GLU F 1 6 ? 47.381 62.079 99.467 1.00 29.79 62 GLU F N 1
ATOM 9527 C CA . GLU F 1 6 ? 48.708 61.486 99.679 1.00 34.51 62 GLU F CA 1
ATOM 9528 C C . GLU F 1 6 ? 48.620 59.975 99.677 1.00 29.77 62 GLU F C 1
ATOM 9529 O O . GLU F 1 6 ? 47.690 59.414 100.276 1.00 26.36 62 GLU F O 1
ATOM 9535 N N . PHE F 1 7 ? 49.594 59.309 99.071 1.00 27.87 63 PHE F N 1
ATOM 9536 C CA . PHE F 1 7 ? 49.584 57.837 99.059 1.00 27.39 63 PHE F CA 1
ATOM 9537 C C . PHE F 1 7 ? 49.628 57.270 100.477 1.00 26.63 63 PHE F C 1
ATOM 9538 O O . PHE F 1 7 ? 49.184 56.153 100.703 1.00 28.08 63 PHE F O 1
ATOM 9546 N N . THR F 1 8 ? 50.153 58.050 101.424 1.00 27.27 64 THR F N 1
ATOM 9547 C CA . THR F 1 8 ? 50.274 57.643 102.821 1.00 29.05 64 THR F CA 1
ATOM 9548 C C . THR F 1 8 ? 49.098 58.064 103.713 1.00 30.68 64 THR F C 1
ATOM 9549 O O . THR F 1 8 ? 49.155 57.889 104.933 1.00 31.10 64 THR F O 1
ATOM 9553 N N . ASP F 1 9 ? 48.070 58.678 103.128 1.00 29.04 65 ASP F N 1
ATOM 9554 C CA . ASP F 1 9 ? 46.945 59.197 103.903 1.00 28.43 65 ASP F CA 1
ATOM 9555 C C . ASP F 1 9 ? 46.407 58.082 104.809 1.00 27.84 65 ASP F C 1
ATOM 9556 O O . ASP F 1 9 ? 46.003 57.038 104.322 1.00 29.07 65 ASP F O 1
ATOM 9561 N N . PRO F 1 10 ? 46.406 58.295 106.130 1.00 31.09 66 PRO F N 1
ATOM 9562 C CA . PRO F 1 10 ? 45.970 57.219 107.033 1.00 32.48 66 PRO F CA 1
ATOM 9563 C C . PRO F 1 10 ? 44.500 56.815 106.917 1.00 31.38 66 PRO F C 1
ATOM 9564 O O . PRO F 1 10 ? 44.112 55.798 107.478 1.00 31.71 66 PRO F O 1
ATOM 9568 N N . GLU F 1 11 ? 43.690 57.595 106.211 1.00 31.17 67 GLU F N 1
ATOM 9569 C CA . GLU F 1 11 ? 42.269 57.256 106.046 1.00 32.60 67 GLU F CA 1
ATOM 9570 C C . GLU F 1 11 ? 42.024 56.292 104.891 1.00 31.62 67 GLU F C 1
ATOM 9571 O O . GLU F 1 11 ? 40.895 55.873 104.674 1.00 28.17 67 GLU F O 1
ATOM 9577 N N . ILE F 1 12 ? 43.074 55.928 104.154 1.00 29.01 68 ILE F N 1
ATOM 9578 C CA . ILE F 1 12 ? 42.918 54.975 103.052 1.00 28.67 68 ILE F CA 1
ATOM 9579 C C . ILE F 1 12 ? 43.942 53.858 103.168 1.00 27.16 68 ILE F C 1
ATOM 9580 O O . ILE F 1 12 ? 44.954 54.008 103.840 1.00 27.31 68 ILE F O 1
ATOM 9585 N N . PHE F 1 13 ? 43.633 52.722 102.563 1.00 26.25 69 PHE F N 1
ATOM 9586 C CA . PHE F 1 13 ? 44.553 51.593 102.512 1.00 25.91 69 PHE F CA 1
ATOM 9587 C C . PHE F 1 13 ? 44.662 51.162 101.054 1.00 24.18 69 PHE F C 1
ATOM 9588 O O . PHE F 1 13 ? 43.677 50.698 100.462 1.00 22.89 69 PHE F O 1
ATOM 9596 N N . ALA F 1 14 ? 45.843 51.336 100.469 1.00 22.30 70 ALA F N 1
ATOM 9597 C CA . ALA F 1 14 ? 46.061 51.041 99.060 1.00 22.04 70 ALA F CA 1
ATOM 9598 C C . ALA F 1 14 ? 47.009 49.870 98.860 1.00 21.57 70 ALA F C 1
ATOM 9599 O O . ALA F 1 14 ? 47.997 49.745 99.569 1.00 22.97 70 ALA F O 1
ATOM 9601 N N . GLU F 1 15 ? 46.707 49.022 97.882 1.00 21.67 71 GLU F N 1
ATOM 9602 C CA . GLU F 1 15 ? 47.598 47.929 97.520 1.00 23.65 71 GLU F CA 1
ATOM 9603 C C . GLU F 1 15 ? 47.368 47.520 96.088 1.00 22.20 71 GLU F C 1
ATOM 9604 O O . GLU F 1 15 ? 46.259 47.707 95.562 1.00 20.37 71 GLU F O 1
ATOM 9610 N N . TYR F 1 16 ? 48.407 46.974 95.440 1.00 19.72 72 TYR F N 1
ATOM 9611 C CA . TYR F 1 16 ? 48.233 46.423 94.096 1.00 20.09 72 TYR F CA 1
ATOM 9612 C C . TYR F 1 16 ? 47.757 44.995 94.265 1.00 21.45 72 TYR F C 1
ATOM 9613 O O . TYR F 1 16 ? 48.190 44.298 95.188 1.00 21.55 72 TYR F O 1
ATOM 9622 N N . ILE F 1 17 ? 46.832 44.576 93.408 1.00 20.02 73 ILE F N 1
ATOM 9623 C CA . ILE F 1 17 ? 46.317 43.224 93.424 1.00 20.86 73 ILE F CA 1
ATOM 9624 C C . ILE F 1 17 ? 46.295 42.704 92.002 1.00 21.69 73 ILE F C 1
ATOM 9625 O O . ILE F 1 17 ? 46.587 43.442 91.056 1.00 20.62 73 ILE F O 1
ATOM 9630 N N . THR F 1 18 ? 45.997 41.423 91.851 1.00 21.67 74 THR F N 1
ATOM 9631 C CA . THR F 1 18 ? 45.737 40.877 90.529 1.00 23.05 74 THR F CA 1
ATOM 9632 C C . THR F 1 18 ? 44.339 40.278 90.588 1.00 20.46 74 THR F C 1
ATOM 9633 O O . THR F 1 18 ? 43.891 39.828 91.657 1.00 22.35 74 THR F O 1
ATOM 9637 N N . TYR F 1 19 ? 43.622 40.293 89.471 1.00 18.21 75 TYR F N 1
ATOM 9638 C CA . TYR F 1 19 ? 42.278 39.696 89.430 1.00 18.09 75 TYR F CA 1
ATOM 9639 C C . TYR F 1 19 ? 42.117 39.004 88.067 1.00 16.78 75 TYR F C 1
ATOM 9640 O O . TYR F 1 19 ? 42.841 39.322 87.128 1.00 17.51 75 TYR F O 1
ATOM 9649 N N . PRO F 1 20 ? 41.197 38.044 87.957 1.00 16.94 76 PRO F N 1
ATOM 9650 C CA . PRO F 1 20 ? 41.095 37.304 86.705 1.00 16.85 76 PRO F CA 1
ATOM 9651 C C . PRO F 1 20 ? 40.246 37.995 85.646 1.00 16.06 76 PRO F C 1
ATOM 9652 O O . PRO F 1 20 ? 39.216 38.582 85.954 1.00 17.40 76 PRO F O 1
ATOM 9656 N N . SER F 1 21 ? 40.691 37.897 84.402 1.00 15.03 77 SER F N 1
ATOM 9657 C CA . SER F 1 21 ? 39.984 38.419 83.250 1.00 14.90 77 SER F CA 1
ATOM 9658 C C . SER F 1 21 ? 40.098 37.351 82.163 1.00 16.22 77 SER F C 1
ATOM 9659 O O . SER F 1 21 ? 40.928 37.476 81.249 1.00 14.79 77 SER F O 1
ATOM 9662 N N . PRO F 1 22 ? 39.254 36.299 82.244 1.00 19.93 78 PRO F N 1
ATOM 9663 C CA . PRO F 1 22 ? 39.340 35.162 81.307 1.00 21.96 78 PRO F CA 1
ATOM 9664 C C . PRO F 1 22 ? 39.120 35.503 79.829 1.00 20.65 78 PRO F C 1
ATOM 9665 O O . PRO F 1 22 ? 39.650 34.812 78.974 1.00 21.72 78 PRO F O 1
ATOM 9669 N N . ASN F 1 23 ? 38.380 36.568 79.537 1.00 19.55 79 ASN F N 1
ATOM 9670 C CA . ASN F 1 23 ? 38.164 36.994 78.161 1.00 22.29 79 ASN F CA 1
ATOM 9671 C C . ASN F 1 23 ? 38.990 38.204 77.797 1.00 20.90 79 ASN F C 1
ATOM 9672 O O . ASN F 1 23 ? 38.788 38.817 76.742 1.00 19.85 79 ASN F O 1
ATOM 9677 N N . GLY F 1 24 ? 39.922 38.564 78.676 1.00 20.85 80 GLY F N 1
ATOM 9678 C CA . GLY F 1 24 ? 40.792 39.690 78.441 1.00 18.91 80 GLY F CA 1
ATOM 9679 C C . GLY F 1 24 ? 42.223 39.209 78.483 1.00 18.44 80 GLY F C 1
ATOM 9680 O O . GLY F 1 24 ? 42.592 38.296 77.758 1.00 19.98 80 GLY F O 1
ATOM 9681 N N . HIS F 1 25 ? 43.016 39.775 79.380 1.00 17.15 81 HIS F N 1
ATOM 9682 C CA . HIS F 1 25 ? 44.432 39.432 79.446 1.00 19.41 81 HIS F CA 1
ATOM 9683 C C . HIS F 1 25 ? 44.804 38.425 80.538 1.00 20.27 81 HIS F C 1
ATOM 9684 O O . HIS F 1 25 ? 45.965 38.377 80.966 1.00 21.76 81 HIS F O 1
ATOM 9691 N N . GLY F 1 26 ? 43.828 37.634 80.988 1.00 19.35 82 GLY F N 1
ATOM 9692 C CA . GLY F 1 26 ? 44.084 36.548 81.909 1.00 21.32 82 GLY F CA 1
ATOM 9693 C C . GLY F 1 26 ? 44.088 36.968 83.363 1.00 20.95 82 GLY F C 1
ATOM 9694 O O . GLY F 1 26 ? 43.119 36.840 84.101 1.00 23.63 82 GLY F O 1
ATOM 9695 N N . GLU F 1 27 ? 45.224 37.478 83.759 1.00 22.36 83 GLU F N 1
ATOM 9696 C CA . GLU F 1 27 ? 45.481 37.913 85.115 1.00 25.42 83 GLU F CA 1
ATOM 9697 C C . GLU F 1 27 ? 45.797 39.388 84.951 1.00 24.60 83 GLU F C 1
ATOM 9698 O O . GLU F 1 27 ? 46.642 39.775 84.153 1.00 28.26 83 GLU F O 1
ATOM 9704 N N . VAL F 1 28 ? 45.029 40.226 85.615 1.00 20.48 84 VAL F N 1
ATOM 9705 C CA . VAL F 1 28 ? 45.240 41.627 85.482 1.00 19.05 84 VAL F CA 1
ATOM 9706 C C . VAL F 1 28 ? 45.582 42.339 86.805 1.00 18.16 84 VAL F C 1
ATOM 9707 O O . VAL F 1 28 ? 44.946 42.117 87.817 1.00 21.29 84 VAL F O 1
ATOM 9711 N N . ARG F 1 29 ? 46.597 43.191 86.756 1.00 17.88 85 ARG F N 1
ATOM 9712 C CA . ARG F 1 29 ? 47.028 43.972 87.894 1.00 16.98 85 ARG F CA 1
ATOM 9713 C C . ARG F 1 29 ? 46.145 45.199 88.029 1.00 19.05 85 ARG F C 1
ATOM 9714 O O . ARG F 1 29 ? 45.748 45.794 87.027 1.00 17.76 85 ARG F O 1
ATOM 9722 N N . GLY F 1 30 ? 45.828 45.554 89.262 1.00 17.66 86 GLY F N 1
ATOM 9723 C CA . GLY F 1 30 ? 45.008 46.714 89.557 1.00 18.13 86 GLY F CA 1
ATOM 9724 C C . GLY F 1 30 ? 45.393 47.353 90.876 1.00 16.95 86 GLY F C 1
ATOM 9725 O O . GLY F 1 30 ? 45.945 46.692 91.756 1.00 18.08 86 GLY F O 1
ATOM 9726 N N . TYR F 1 31 ? 45.112 48.642 90.990 1.00 16.06 87 TYR F N 1
ATOM 9727 C CA . TYR F 1 31 ? 45.350 49.407 92.204 1.00 16.19 87 TYR F CA 1
ATOM 9728 C C . TYR F 1 31 ? 44.037 49.432 92.979 1.00 17.20 87 TYR F C 1
ATOM 9729 O O . TYR F 1 31 ? 43.061 50.030 92.537 1.00 16.95 87 TYR F O 1
ATOM 9738 N N . LEU F 1 32 ? 44.006 48.734 94.118 1.00 18.17 88 LEU F N 1
ATOM 9739 C CA . LEU F 1 32 ? 42.820 48.662 94.977 1.00 18.76 88 LEU F CA 1
ATOM 9740 C C . LEU F 1 32 ? 42.967 49.559 96.204 1.00 20.14 88 LEU F C 1
ATOM 9741 O O . LEU F 1 32 ? 43.952 49.436 96.932 1.00 21.33 88 LEU F O 1
ATOM 9746 N N . VAL F 1 33 ? 42.030 50.484 96.418 1.00 19.26 89 VAL F N 1
ATOM 9747 C CA . VAL F 1 33 ? 42.113 51.398 97.547 1.00 20.37 89 VAL F CA 1
ATOM 9748 C C . VAL F 1 33 ? 40.806 51.330 98.344 1.00 22.27 89 VAL F C 1
ATOM 9749 O O . VAL F 1 33 ? 39.732 51.455 97.777 1.00 20.12 89 VAL F O 1
ATOM 9753 N N . LYS F 1 34 ? 40.924 51.114 99.649 1.00 22.60 90 LYS F N 1
ATOM 9754 C CA . LYS F 1 34 ? 39.778 51.017 100.550 1.00 27.17 90 LYS F CA 1
ATOM 9755 C C . LYS F 1 34 ? 39.823 52.109 101.603 1.00 25.52 90 LYS F C 1
ATOM 9756 O O . LYS F 1 34 ? 40.903 52.561 101.969 1.00 22.97 90 LYS F O 1
ATOM 9762 N N . PRO F 1 35 ? 38.652 52.480 102.145 1.00 26.69 91 PRO F N 1
ATOM 9763 C CA . PRO F 1 35 ? 38.658 53.307 103.365 1.00 28.71 91 PRO F CA 1
ATOM 9764 C C . PRO F 1 35 ? 39.368 52.512 104.479 1.00 30.00 91 PRO F C 1
ATOM 9765 O O . PRO F 1 35 ? 39.149 51.313 104.607 1.00 31.25 91 PRO F O 1
ATOM 9769 N N . ALA F 1 36 ? 40.246 53.150 105.238 1.00 32.34 92 ALA F N 1
ATOM 9770 C CA . ALA F 1 36 ? 41.027 52.451 106.255 1.00 35.57 92 ALA F CA 1
ATOM 9771 C C . ALA F 1 36 ? 40.167 51.925 107.405 1.00 42.06 92 ALA F C 1
ATOM 9772 O O . ALA F 1 36 ? 40.445 50.867 107.961 1.00 42.03 92 ALA F O 1
ATOM 9774 N N . LYS F 1 37 ? 39.137 52.675 107.758 1.00 47.60 93 LYS F N 1
ATOM 9775 C CA . LYS F 1 37 ? 38.243 52.280 108.831 1.00 67.17 93 LYS F CA 1
ATOM 9776 C C . LYS F 1 37 ? 36.911 51.848 108.245 1.00 74.38 93 LYS F C 1
ATOM 9777 O O . LYS F 1 37 ? 36.084 52.687 107.892 1.00 79.06 93 LYS F O 1
ATOM 9791 N N . SER F 1 39 ? 33.783 49.137 109.034 1.00 81.39 95 SER F N 1
ATOM 9792 C CA . SER F 1 39 ? 33.181 48.161 109.927 1.00 84.12 95 SER F CA 1
ATOM 9793 C C . SER F 1 39 ? 32.475 47.116 109.060 1.00 81.71 95 SER F C 1
ATOM 9794 O O . SER F 1 39 ? 32.903 45.963 108.991 1.00 85.85 95 SER F O 1
ATOM 9797 N N . GLY F 1 40 ? 31.432 47.543 108.350 1.00 59.95 96 GLY F N 1
ATOM 9798 C CA . GLY F 1 40 ? 30.650 46.641 107.510 1.00 56.56 96 GLY F CA 1
ATOM 9799 C C . GLY F 1 40 ? 31.088 46.627 106.057 1.00 46.69 96 GLY F C 1
ATOM 9800 O O . GLY F 1 40 ? 32.136 47.163 105.690 1.00 46.42 96 GLY F O 1
ATOM 9801 N N . LYS F 1 41 ? 30.287 45.973 105.227 1.00 45.57 97 LYS F N 1
ATOM 9802 C CA . LYS F 1 41 ? 30.568 45.885 103.802 1.00 39.63 97 LYS F CA 1
ATOM 9803 C C . LYS F 1 41 ? 30.452 47.280 103.195 1.00 34.67 97 LYS F C 1
ATOM 9804 O O . LYS F 1 41 ? 29.635 48.083 103.625 1.00 32.24 97 LYS F O 1
ATOM 9810 N N . THR F 1 42 ? 31.252 47.539 102.168 1.00 31.51 98 THR F N 1
ATOM 9811 C CA . THR F 1 42 ? 31.328 48.859 101.536 1.00 29.64 98 THR F CA 1
ATOM 9812 C C . THR F 1 42 ? 31.064 48.751 100.029 1.00 25.55 98 THR F C 1
ATOM 9813 O O . THR F 1 42 ? 31.459 47.770 99.405 1.00 25.78 98 THR F O 1
ATOM 9817 N N . PRO F 1 43 ? 30.375 49.744 99.430 1.00 23.80 99 PRO F N 1
ATOM 9818 C CA . PRO F 1 43 ? 30.143 49.692 97.981 1.00 21.69 99 PRO F CA 1
ATOM 9819 C C . PRO F 1 43 ? 31.452 49.922 97.208 1.00 19.73 99 PRO F C 1
ATOM 9820 O O . PRO F 1 43 ? 32.409 50.438 97.775 1.00 20.63 99 PRO F O 1
ATOM 9824 N N . ALA F 1 44 ? 31.478 49.515 95.946 1.00 19.98 100 ALA F N 1
ATOM 9825 C CA . ALA F 1 44 ? 32.677 49.603 95.143 1.00 20.17 100 ALA F CA 1
ATOM 9826 C C . ALA F 1 44 ? 32.506 50.473 93.892 1.00 19.36 100 ALA F C 1
ATOM 9827 O O . ALA F 1 44 ? 31.415 50.601 93.363 1.00 16.50 100 ALA F O 1
ATOM 9829 N N . VAL F 1 45 ? 33.626 51.002 93.417 1.00 16.90 101 VAL F N 1
ATOM 9830 C CA . VAL F 1 45 ? 33.673 51.754 92.209 1.00 16.52 101 VAL F CA 1
ATOM 9831 C C . VAL F 1 45 ? 34.888 51.308 91.399 1.00 16.49 101 VAL F C 1
ATOM 9832 O O . VAL F 1 45 ? 36.000 51.263 91.910 1.00 17.76 101 VAL F O 1
ATOM 9836 N N . VAL F 1 46 ? 34.659 50.995 90.128 1.00 17.14 102 VAL F N 1
ATOM 9837 C CA . VAL F 1 46 ? 35.743 50.706 89.202 1.00 17.37 102 VAL F CA 1
ATOM 9838 C C . VAL F 1 46 ? 36.114 52.042 88.550 1.00 16.44 102 VAL F C 1
ATOM 9839 O O . VAL F 1 46 ? 35.244 52.787 88.087 1.00 17.72 102 VAL F O 1
ATOM 9843 N N . VAL F 1 47 ? 37.400 52.345 88.528 1.00 16.05 103 VAL F N 1
ATOM 9844 C CA . VAL F 1 47 ? 37.904 53.596 87.947 1.00 16.02 103 VAL F CA 1
ATOM 9845 C C . VAL F 1 47 ? 38.715 53.264 86.703 1.00 14.76 103 VAL F C 1
ATOM 9846 O O . VAL F 1 47 ? 39.707 52.539 86.780 1.00 14.01 103 VAL F O 1
ATOM 9850 N N . VAL F 1 48 ? 38.281 53.772 85.559 1.00 15.64 104 VAL F N 1
ATOM 9851 C CA . VAL F 1 48 ? 38.919 53.465 84.274 1.00 15.02 104 VAL F CA 1
ATOM 9852 C C . VAL F 1 48 ? 39.775 54.610 83.786 1.00 15.39 104 VAL F C 1
ATOM 9853 O O . VAL F 1 48 ? 39.321 55.740 83.676 1.00 16.60 104 VAL F O 1
ATOM 9857 N N . HIS F 1 49 ? 41.035 54.305 83.469 1.00 15.29 105 HIS F N 1
ATOM 9858 C CA . HIS F 1 49 ? 41.980 55.320 83.064 1.00 15.99 105 HIS F CA 1
ATOM 9859 C C . HIS F 1 49 ? 41.707 55.892 81.680 1.00 16.59 105 HIS F C 1
ATOM 9860 O O . HIS F 1 49 ? 40.760 55.497 81.003 1.00 14.63 105 HIS F O 1
ATOM 9867 N N . GLU F 1 50 ? 42.596 56.796 81.266 1.00 17.98 106 GLU F N 1
ATOM 9868 C CA . GLU F 1 50 ? 42.535 57.435 79.956 1.00 18.69 106 GLU F CA 1
ATOM 9869 C C . GLU F 1 50 ? 43.235 56.560 78.895 1.00 16.78 106 GLU F C 1
ATOM 9870 O O . GLU F 1 50 ? 43.252 55.316 79.004 1.00 15.37 106 GLU F O 1
ATOM 9876 N N . ASN F 1 51 ? 43.848 57.188 77.895 1.00 18.00 107 ASN F N 1
ATOM 9877 C CA . ASN F 1 51 ? 44.527 56.472 76.799 1.00 18.48 107 ASN F CA 1
ATOM 9878 C C . ASN F 1 51 ? 46.007 56.209 77.008 1.00 21.73 107 ASN F C 1
ATOM 9879 O O . ASN F 1 51 ? 46.732 55.938 76.046 1.00 20.46 107 ASN F O 1
ATOM 9884 N N . ARG F 1 52 ? 46.480 56.261 78.257 1.00 20.83 108 ARG F N 1
ATOM 9885 C CA . ARG F 1 52 ? 47.898 56.024 78.514 1.00 20.93 108 ARG F CA 1
ATOM 9886 C C . ARG F 1 52 ? 48.201 55.198 79.747 1.00 19.69 108 ARG F C 1
ATOM 9887 O O . ARG F 1 52 ? 49.230 55.374 80.384 1.00 19.13 108 ARG F O 1
ATOM 9895 N N . GLY F 1 53 ? 47.295 54.289 80.071 1.00 17.86 109 GLY F N 1
ATOM 9896 C CA . GLY F 1 53 ? 47.499 53.366 81.180 1.00 19.07 109 GLY F CA 1
ATOM 9897 C C . GLY F 1 53 ? 47.258 53.956 82.562 1.00 16.93 109 GLY F C 1
ATOM 9898 O O . GLY F 1 53 ? 46.753 55.075 82.721 1.00 15.30 109 GLY F O 1
ATOM 9899 N N . LEU F 1 54 ? 47.607 53.161 83.549 1.00 14.82 110 LEU F N 1
ATOM 9900 C CA . LEU F 1 54 ? 47.398 53.497 84.930 1.00 16.87 110 LEU F CA 1
ATOM 9901 C C . LEU F 1 54 ? 48.523 54.408 85.423 1.00 18.97 110 LEU F C 1
ATOM 9902 O O . LEU F 1 54 ? 49.529 53.931 85.957 1.00 17.46 110 LEU F O 1
ATOM 9907 N N . ASN F 1 55 ? 48.356 55.712 85.213 1.00 18.06 111 ASN F N 1
ATOM 9908 C CA . ASN F 1 55 ? 49.384 56.673 85.614 1.00 17.93 111 ASN F CA 1
ATOM 9909 C C . ASN F 1 55 ? 49.089 57.278 87.000 1.00 17.36 111 ASN F C 1
ATOM 9910 O O . ASN F 1 55 ? 48.064 56.976 87.596 1.00 16.76 111 ASN F O 1
ATOM 9915 N N . PRO F 1 56 ? 49.980 58.148 87.522 1.00 17.41 112 PRO F N 1
ATOM 9916 C CA . PRO F 1 56 ? 49.758 58.603 88.898 1.00 17.88 112 PRO F CA 1
ATOM 9917 C C . PRO F 1 56 ? 48.484 59.411 89.132 1.00 18.14 112 PRO F C 1
ATOM 9918 O O . PRO F 1 56 ? 47.960 59.417 90.244 1.00 18.18 112 PRO F O 1
ATOM 9922 N N . TYR F 1 57 ? 47.980 60.083 88.101 1.00 17.56 113 TYR F N 1
ATOM 9923 C CA . TYR F 1 57 ? 46.729 60.841 88.221 1.00 17.12 113 TYR F CA 1
ATOM 9924 C C . TYR F 1 57 ? 45.560 59.905 88.506 1.00 18.26 113 TYR F C 1
ATOM 9925 O O . TYR F 1 57 ? 44.799 60.141 89.436 1.00 17.88 113 TYR F O 1
ATOM 9934 N N . ILE F 1 58 ? 45.459 58.807 87.759 1.00 16.52 114 ILE F N 1
ATOM 9935 C CA . ILE F 1 58 ? 44.363 57.842 87.992 1.00 17.30 114 ILE F CA 1
ATOM 9936 C C . ILE F 1 58 ? 44.487 57.147 89.348 1.00 17.31 114 ILE F C 1
ATOM 9937 O O . ILE F 1 58 ? 43.486 56.925 90.018 1.00 17.51 114 ILE F O 1
ATOM 9942 N N . GLU F 1 59 ? 45.707 56.836 89.764 1.00 18.20 115 GLU F N 1
ATOM 9943 C CA . GLU F 1 59 ? 45.931 56.257 91.095 1.00 18.97 115 GLU F CA 1
ATOM 9944 C C . GLU F 1 59 ? 45.459 57.243 92.175 1.00 19.07 115 GLU F C 1
ATOM 9945 O O . GLU F 1 59 ? 44.818 56.844 93.154 1.00 18.44 115 GLU F O 1
ATOM 9951 N N . ASP F 1 60 ? 45.723 58.526 91.975 1.00 19.61 116 ASP F N 1
ATOM 9952 C CA . ASP F 1 60 ? 45.254 59.535 92.916 1.00 21.43 116 ASP F CA 1
ATOM 9953 C C . ASP F 1 60 ? 43.711 59.575 92.928 1.00 19.91 116 ASP F C 1
ATOM 9954 O O . ASP F 1 60 ? 43.100 59.638 93.984 1.00 17.94 116 ASP F O 1
ATOM 9959 N N . VAL F 1 61 ? 43.088 59.504 91.759 1.00 19.18 117 VAL F N 1
ATOM 9960 C CA . VAL F 1 61 ? 41.618 59.503 91.688 1.00 19.45 117 VAL F CA 1
ATOM 9961 C C . VAL F 1 61 ? 41.044 58.320 92.465 1.00 20.25 117 VAL F C 1
ATOM 9962 O O . VAL F 1 61 ? 40.059 58.473 93.177 1.00 19.22 117 VAL F O 1
ATOM 9966 N N . ALA F 1 62 ? 41.689 57.157 92.366 1.00 19.13 118 ALA F N 1
ATOM 9967 C CA . ALA F 1 62 ? 41.257 55.998 93.108 1.00 19.61 118 ALA F CA 1
ATOM 9968 C C . ALA F 1 62 ? 41.302 56.306 94.609 1.00 19.99 118 ALA F C 1
ATOM 9969 O O . ALA F 1 62 ? 40.390 55.910 95.345 1.00 19.81 118 ALA F O 1
ATOM 9971 N N . ARG F 1 63 ? 42.360 56.964 95.063 1.00 20.65 119 ARG F N 1
ATOM 9972 C CA . ARG F 1 63 ? 42.465 57.342 96.459 1.00 20.64 119 ARG F CA 1
ATOM 9973 C C . ARG F 1 63 ? 41.365 58.344 96.857 1.00 21.08 119 ARG F C 1
ATOM 9974 O O . ARG F 1 63 ? 40.825 58.244 97.946 1.00 20.92 119 ARG F O 1
ATOM 9982 N N . ARG F 1 64 ? 41.021 59.272 95.962 1.00 21.01 120 ARG F N 1
ATOM 9983 C CA . ARG F 1 64 ? 39.935 60.223 96.227 1.00 22.21 120 ARG F CA 1
ATOM 9984 C C . ARG F 1 64 ? 38.606 59.490 96.389 1.00 22.01 120 ARG F C 1
ATOM 9985 O O . ARG F 1 64 ? 37.805 59.860 97.241 1.00 23.16 120 ARG F O 1
ATOM 9993 N N . VAL F 1 65 ? 38.389 58.443 95.592 1.00 18.64 121 VAL F N 1
ATOM 9994 C CA . VAL F 1 65 ? 37.181 57.620 95.718 1.00 19.98 121 VAL F CA 1
ATOM 9995 C C . VAL F 1 65 ? 37.142 56.916 97.081 1.00 20.46 121 VAL F C 1
ATOM 9996 O O . VAL F 1 65 ? 36.092 56.893 97.740 1.00 21.18 121 VAL F O 1
ATOM 10000 N N . ALA F 1 66 ? 38.273 56.374 97.524 1.00 21.54 122 ALA F N 1
ATOM 10001 C CA . ALA F 1 66 ? 38.343 55.721 98.835 1.00 23.52 122 ALA F CA 1
ATOM 10002 C C . ALA F 1 66 ? 38.169 56.731 99.978 1.00 25.13 122 ALA F C 1
ATOM 10003 O O . ALA F 1 66 ? 37.533 56.419 100.976 1.00 28.12 122 ALA F O 1
ATOM 10005 N N . LYS F 1 67 ? 38.712 57.937 99.832 1.00 26.20 123 LYS F N 1
ATOM 10006 C CA . LYS F 1 67 ? 38.488 58.983 100.835 1.00 28.30 123 LYS F CA 1
ATOM 10007 C C . LYS F 1 67 ? 36.996 59.323 100.963 1.00 26.81 123 LYS F C 1
ATOM 10008 O O . LYS F 1 67 ? 36.544 59.700 102.039 1.00 24.20 123 LYS F O 1
ATOM 10014 N N . ALA F 1 68 ? 36.254 59.221 99.859 1.00 24.65 124 ALA F N 1
ATOM 10015 C CA . ALA F 1 68 ? 34.828 59.495 99.857 1.00 25.85 124 ALA F CA 1
ATOM 10016 C C . ALA F 1 68 ? 34.013 58.336 100.458 1.00 27.08 124 ALA F C 1
ATOM 10017 O O . ALA F 1 68 ? 32.805 58.472 100.616 1.00 27.31 124 ALA F O 1
ATOM 10019 N N . GLY F 1 69 ? 34.665 57.210 100.755 1.00 25.96 125 GLY F N 1
ATOM 10020 C CA . GLY F 1 69 ? 34.028 56.091 101.446 1.00 27.84 125 GLY F CA 1
ATOM 10021 C C . GLY F 1 69 ? 33.746 54.839 100.632 1.00 27.72 125 GLY F C 1
ATOM 10022 O O . GLY F 1 69 ? 32.963 54.011 101.063 1.00 25.56 125 GLY F O 1
ATOM 10023 N N . TYR F 1 70 ? 34.370 54.679 99.468 1.00 24.33 126 TYR F N 1
ATOM 10024 C CA . TYR F 1 70 ? 34.105 53.510 98.622 1.00 23.22 126 TYR F CA 1
ATOM 10025 C C . TYR F 1 70 ? 35.357 52.698 98.371 1.00 23.57 126 TYR F C 1
ATOM 10026 O O . TYR F 1 70 ? 36.458 53.226 98.464 1.00 23.28 126 TYR F O 1
ATOM 10035 N N . ILE F 1 71 ? 35.195 51.412 98.058 1.00 23.83 127 ILE F N 1
ATOM 10036 C CA . ILE F 1 71 ? 36.334 50.600 97.649 1.00 25.18 127 ILE F CA 1
ATOM 10037 C C . ILE F 1 71 ? 36.545 50.896 96.164 1.00 20.68 127 ILE F C 1
ATOM 10038 O O . ILE F 1 71 ? 35.643 50.712 95.368 1.00 21.36 127 ILE F O 1
ATOM 10043 N N . ALA F 1 72 ? 37.743 51.338 95.804 1.00 19.97 128 ALA F N 1
ATOM 10044 C CA . ALA F 1 72 ? 38.040 51.684 94.433 1.00 21.39 128 ALA F CA 1
ATOM 10045 C C . ALA F 1 72 ? 39.028 50.690 93.831 1.00 20.84 128 ALA F C 1
ATOM 10046 O O . ALA F 1 72 ? 40.007 50.328 94.467 1.00 20.12 128 ALA F O 1
ATOM 10048 N N . LEU F 1 73 ? 38.768 50.292 92.592 1.00 19.73 129 LEU F N 1
ATOM 10049 C CA . LEU F 1 73 ? 39.679 49.438 91.843 1.00 17.65 129 LEU F CA 1
ATOM 10050 C C . LEU F 1 73 ? 39.956 50.075 90.505 1.00 16.81 129 LEU F C 1
ATOM 10051 O O . LEU F 1 73 ? 39.034 50.317 89.728 1.00 15.20 129 LEU F O 1
ATOM 10056 N N . ALA F 1 74 ? 41.240 50.358 90.252 1.00 16.06 130 ALA F N 1
ATOM 10057 C CA . ALA F 1 74 ? 41.686 50.957 88.980 1.00 15.45 130 ALA F CA 1
ATOM 10058 C C . ALA F 1 74 ? 42.607 49.974 88.269 1.00 16.16 130 ALA F C 1
ATOM 10059 O O . ALA F 1 74 ? 43.761 49.831 88.659 1.00 16.77 130 ALA F O 1
ATOM 10061 N N . PRO F 1 75 ? 42.083 49.247 87.272 1.00 15.30 131 PRO F N 1
ATOM 10062 C CA . PRO F 1 75 ? 42.927 48.276 86.589 1.00 17.27 131 PRO F CA 1
ATOM 10063 C C . PRO F 1 75 ? 44.030 48.910 85.762 1.00 17.19 131 PRO F C 1
ATOM 10064 O O . PRO F 1 75 ? 43.891 50.060 85.342 1.00 16.62 131 PRO F O 1
ATOM 10068 N N . ASP F 1 76 ? 45.077 48.134 85.491 1.00 16.77 132 ASP F N 1
ATOM 10069 C CA . ASP F 1 76 ? 46.155 48.574 84.615 1.00 19.77 132 ASP F CA 1
ATOM 10070 C C . ASP F 1 76 ? 46.018 47.956 83.223 1.00 15.77 132 ASP F C 1
ATOM 10071 O O . ASP F 1 76 ? 46.308 46.778 82.991 1.00 18.15 132 ASP F O 1
ATOM 10076 N N . GLY F 1 77 ? 45.537 48.760 82.303 1.00 14.14 133 GLY F N 1
ATOM 10077 C CA . GLY F 1 77 ? 45.324 48.322 80.925 1.00 15.94 133 GLY F CA 1
ATOM 10078 C C . GLY F 1 77 ? 46.591 48.073 80.138 1.00 15.66 133 GLY F C 1
ATOM 10079 O O . GLY F 1 77 ? 46.534 47.500 79.042 1.00 16.36 133 GLY F O 1
ATOM 10080 N N . LEU F 1 78 ? 47.732 48.478 80.692 1.00 16.70 134 LEU F N 1
ATOM 10081 C CA . LEU F 1 78 ? 49.030 48.168 80.086 1.00 16.97 134 LEU F CA 1
ATOM 10082 C C . LEU F 1 78 ? 49.725 46.987 80.740 1.00 19.01 134 LEU F C 1
ATOM 10083 O O . LEU F 1 78 ? 50.868 46.685 80.425 1.00 19.43 134 LEU F O 1
ATOM 10088 N N . ASN F 1 79 ? 49.002 46.233 81.559 1.00 20.68 135 ASN F N 1
ATOM 10089 C CA . ASN F 1 79 ? 49.626 45.109 82.244 1.00 21.25 135 ASN F CA 1
ATOM 10090 C C . ASN F 1 79 ? 50.216 44.044 81.308 1.00 21.19 135 ASN F C 1
ATOM 10091 O O . ASN F 1 79 ? 51.182 43.375 81.676 1.00 22.47 135 ASN F O 1
ATOM 10096 N N . SER F 1 80 ? 49.638 43.867 80.123 1.00 20.57 136 SER F N 1
ATOM 10097 C CA . SER F 1 80 ? 50.122 42.851 79.189 1.00 20.78 136 SER F CA 1
ATOM 10098 C C . SER F 1 80 ? 51.396 43.275 78.445 1.00 23.24 136 SER F C 1
ATOM 10099 O O . SER F 1 80 ? 52.009 42.444 77.778 1.00 23.48 136 SER F O 1
ATOM 10102 N N . VAL F 1 81 ? 51.754 44.551 78.534 1.00 20.20 137 VAL F N 1
ATOM 10103 C CA . VAL F 1 81 ? 52.914 45.074 77.832 1.00 22.78 137 VAL F CA 1
ATOM 10104 C C . VAL F 1 81 ? 53.869 45.783 78.790 1.00 22.78 137 VAL F C 1
ATOM 10105 O O . VAL F 1 81 ? 54.518 46.755 78.420 1.00 24.99 137 VAL F O 1
ATOM 10109 N N . GLY F 1 82 ? 53.932 45.302 80.029 1.00 22.27 138 GLY F N 1
ATOM 10110 C CA . GLY F 1 82 ? 54.895 45.795 81.043 1.00 21.79 138 GLY F CA 1
ATOM 10111 C C . GLY F 1 82 ? 54.431 46.843 82.033 1.00 20.10 138 GLY F C 1
ATOM 10112 O O . GLY F 1 82 ? 55.208 47.290 82.868 1.00 19.70 138 GLY F O 1
ATOM 10113 N N . GLY F 1 83 ? 53.175 47.264 81.944 1.00 17.53 139 GLY F N 1
ATOM 10114 C CA . GLY F 1 83 ? 52.652 48.273 82.873 1.00 16.99 139 GLY F CA 1
ATOM 10115 C C . GLY F 1 83 ? 52.974 49.699 82.448 1.00 15.82 139 GLY F C 1
ATOM 10116 O O . GLY F 1 83 ? 53.685 49.930 81.464 1.00 16.70 139 GLY F O 1
ATOM 10117 N N . TYR F 1 84 ? 52.452 50.667 83.189 1.00 17.01 140 TYR F N 1
ATOM 10118 C CA . TYR F 1 84 ? 52.718 52.085 82.901 1.00 17.65 140 TYR F CA 1
ATOM 10119 C C . TYR F 1 84 ? 54.235 52.266 82.800 1.00 16.64 140 TYR F C 1
ATOM 10120 O O . TYR F 1 84 ? 54.964 51.940 83.728 1.00 20.17 140 TYR F O 1
ATOM 10129 N N . PRO F 1 85 ? 54.720 52.739 81.641 1.00 15.74 141 PRO F N 1
ATOM 10130 C CA . PRO F 1 85 ? 56.172 52.825 81.423 1.00 17.03 141 PRO F CA 1
ATOM 10131 C C . PRO F 1 85 ? 56.875 54.008 82.051 1.00 16.64 141 PRO F C 1
ATOM 10132 O O . PRO F 1 85 ? 58.091 54.138 81.884 1.00 19.20 141 PRO F O 1
ATOM 10136 N N . GLY F 1 86 ? 56.141 54.875 82.755 1.00 18.16 142 GLY F N 1
ATOM 10137 C CA . GLY F 1 86 ? 56.738 56.015 83.447 1.00 18.55 142 GLY F CA 1
ATOM 10138 C C . GLY F 1 86 ? 56.465 57.361 82.819 1.00 18.66 142 GLY F C 1
ATOM 10139 O O . GLY F 1 86 ? 56.711 58.413 83.449 1.00 18.31 142 GLY F O 1
ATOM 10140 N N . ASN F 1 87 ? 56.077 57.358 81.545 1.00 18.14 143 ASN F N 1
ATOM 10141 C CA . ASN F 1 87 ? 55.711 58.594 80.862 1.00 18.32 143 ASN F CA 1
ATOM 10142 C C . ASN F 1 87 ? 54.491 58.393 79.979 1.00 19.35 143 ASN F C 1
ATOM 10143 O O . 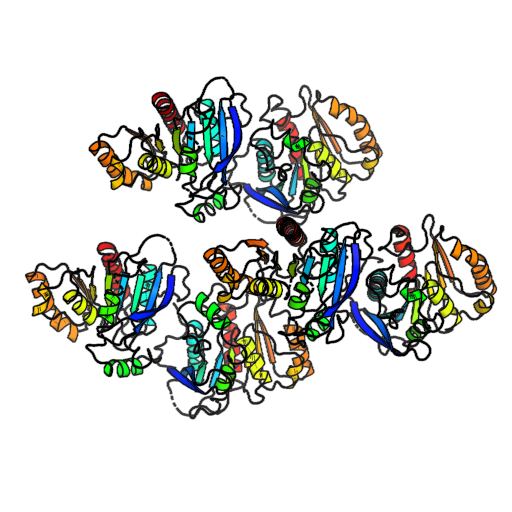ASN F 1 87 ? 54.269 57.306 79.432 1.00 17.84 143 ASN F O 1
ATOM 10148 N N . ASP F 1 88 ? 53.704 59.452 79.848 1.00 19.17 144 ASP F N 1
ATOM 10149 C CA . ASP F 1 88 ? 52.461 59.402 79.101 1.00 20.42 144 ASP F CA 1
ATOM 10150 C C . ASP F 1 88 ? 52.610 59.121 77.599 1.00 21.52 144 ASP F C 1
ATOM 10151 O O . ASP F 1 88 ? 51.750 58.448 77.018 1.00 20.95 144 ASP F O 1
ATOM 10156 N N . ASP F 1 89 ? 53.666 59.629 76.970 1.00 22.50 145 ASP F N 1
ATOM 10157 C CA . ASP F 1 89 ? 53.876 59.378 75.537 1.00 22.04 145 ASP F CA 1
ATOM 10158 C C . ASP F 1 89 ? 54.033 57.894 75.255 1.00 22.11 145 ASP F C 1
ATOM 10159 O O . ASP F 1 89 ? 53.427 57.359 74.316 1.00 20.75 145 ASP F O 1
ATOM 10164 N N . LYS F 1 90 ? 54.876 57.228 76.035 1.00 18.44 146 LYS F N 1
ATOM 10165 C CA . LYS F 1 90 ? 55.092 55.822 75.827 1.00 18.52 146 LYS F CA 1
ATOM 10166 C C . LYS F 1 90 ? 53.834 55.063 76.219 1.00 16.55 146 LYS F C 1
ATOM 10167 O O . LYS F 1 90 ? 53.463 54.088 75.563 1.00 17.42 146 LYS F O 1
ATOM 10173 N N . GLY F 1 91 ? 53.142 55.549 77.236 1.00 15.90 147 GLY F N 1
ATOM 10174 C CA . GLY F 1 91 ? 51.888 54.946 77.677 1.00 16.31 147 GLY F CA 1
ATOM 10175 C C . GLY F 1 91 ? 50.862 54.947 76.554 1.00 19.99 147 GLY F C 1
ATOM 10176 O O . GLY F 1 91 ? 50.198 53.942 76.319 1.00 16.94 147 GLY F O 1
ATOM 10177 N N A ARG F 1 92 ? 50.739 56.079 75.865 0.50 19.20 148 ARG F N 1
ATOM 10178 N N B ARG F 1 92 ? 50.721 56.086 75.866 0.50 20.10 148 ARG F N 1
ATOM 10179 C CA A ARG F 1 92 ? 49.820 56.199 74.741 0.50 19.87 148 ARG F CA 1
ATOM 10180 C CA B ARG F 1 92 ? 49.794 56.178 74.745 0.50 21.44 148 ARG F CA 1
ATOM 10181 C C A ARG F 1 92 ? 50.152 55.239 73.622 0.50 18.75 148 ARG F C 1
ATOM 10182 C C B ARG F 1 92 ? 50.151 55.189 73.660 0.50 19.67 148 ARG F C 1
ATOM 10183 O O A ARG F 1 92 ? 49.265 54.596 73.054 0.50 18.50 148 ARG F O 1
ATOM 10184 O O B ARG F 1 92 ? 49.274 54.484 73.142 0.50 19.55 148 ARG F O 1
ATOM 10199 N N . GLU F 1 93 ? 51.433 55.162 73.291 1.00 19.30 149 GLU F N 1
ATOM 10200 C CA . GLU F 1 93 ? 51.907 54.275 72.255 1.00 18.73 149 GLU F CA 1
ATOM 10201 C C . GLU F 1 93 ? 51.616 52.826 72.594 1.00 18.19 149 GLU F C 1
ATOM 10202 O O . GLU F 1 93 ? 51.146 52.064 71.729 1.00 17.97 149 GLU F O 1
ATOM 10208 N N . LEU F 1 94 ? 51.879 52.437 73.838 1.00 15.11 150 LEU F N 1
ATOM 10209 C CA . LEU F 1 94 ? 51.645 51.056 74.258 1.00 16.47 150 LEU F CA 1
ATOM 10210 C C . LEU F 1 94 ? 50.161 50.707 74.286 1.00 16.69 150 LEU F C 1
ATOM 10211 O O . LEU F 1 94 ? 49.776 49.633 73.834 1.00 16.09 150 LEU F O 1
ATOM 10216 N N . GLN F 1 95 ? 49.326 51.631 74.739 1.00 15.68 151 GLN F N 1
ATOM 10217 C CA . GLN F 1 95 ? 47.898 51.315 74.844 1.00 17.30 151 GLN F CA 1
ATOM 10218 C C . GLN F 1 95 ? 47.260 51.064 73.477 1.00 17.31 151 GLN F C 1
ATOM 10219 O O . GLN F 1 95 ? 46.398 50.194 73.342 1.00 19.63 151 GLN F O 1
ATOM 10225 N N . GLN F 1 96 ? 47.726 51.777 72.455 1.00 18.35 152 GLN F N 1
ATOM 10226 C CA . GLN F 1 96 ? 47.220 51.586 71.105 1.00 20.68 152 GLN F CA 1
ATOM 10227 C C . GLN F 1 96 ? 47.594 50.180 70.540 1.00 23.63 152 GLN F C 1
ATOM 10228 O O . GLN F 1 96 ? 46.885 49.685 69.695 1.00 22.21 152 GLN F O 1
ATOM 10234 N N . GLN F 1 97 ? 48.637 49.518 71.068 1.00 21.42 153 GLN F N 1
ATOM 10235 C CA . GLN F 1 97 ? 49.011 48.176 70.639 1.00 22.39 153 GLN F CA 1
ATOM 10236 C C . GLN F 1 97 ? 48.172 47.076 71.298 1.00 20.50 153 GLN F C 1
ATOM 10237 O O . GLN F 1 97 ? 48.209 45.941 70.856 1.00 22.89 153 GLN F O 1
ATOM 10243 N N . VAL F 1 98 ? 47.495 47.392 72.396 1.00 19.17 154 VAL F N 1
ATOM 10244 C CA . VAL F 1 98 ? 46.734 46.397 73.142 1.00 19.27 154 VAL F CA 1
ATOM 10245 C C . VAL F 1 98 ? 45.430 46.129 72.399 1.00 20.42 154 VAL F C 1
ATOM 10246 O O . VAL F 1 98 ? 44.781 47.065 71.913 1.00 19.44 154 VAL F O 1
ATOM 10250 N N . ASP F 1 99 ? 45.039 44.861 72.322 1.00 19.75 155 ASP F N 1
ATOM 10251 C CA . ASP F 1 99 ? 43.793 44.490 71.649 1.00 20.74 155 ASP F CA 1
ATOM 10252 C C . ASP F 1 99 ? 42.614 45.190 72.328 1.00 19.39 155 ASP F C 1
ATOM 10253 O O . ASP F 1 99 ? 42.424 45.046 73.520 1.00 18.80 155 ASP F O 1
ATOM 10258 N N . PRO F 1 100 ? 41.839 45.973 71.570 1.00 20.18 156 PRO F N 1
ATOM 10259 C CA . PRO F 1 100 ? 40.773 46.743 72.182 1.00 19.18 156 PRO F CA 1
ATOM 10260 C C . PRO F 1 100 ? 39.710 45.946 72.917 1.00 17.02 156 PRO F C 1
ATOM 10261 O O . PRO F 1 100 ? 39.274 46.358 74.002 1.00 15.21 156 PRO F O 1
ATOM 10265 N N . THR F 1 101 ? 39.295 44.818 72.349 1.00 16.93 157 THR F N 1
ATOM 10266 C CA . THR F 1 101 ? 38.267 43.994 72.975 1.00 18.68 157 THR F CA 1
ATOM 10267 C C . THR F 1 101 ? 38.749 43.385 74.282 1.00 16.97 157 THR F C 1
ATOM 10268 O O . THR F 1 101 ? 38.017 43.405 75.280 1.00 17.64 157 THR F O 1
ATOM 10272 N N . LYS F 1 102 ? 39.981 42.884 74.299 1.00 17.72 158 LYS F N 1
ATOM 10273 C CA . LYS F 1 102 ? 40.530 42.288 75.519 1.00 17.62 158 LYS F CA 1
ATOM 10274 C C . LYS F 1 102 ? 40.724 43.347 76.591 1.00 18.34 158 LYS F C 1
ATOM 10275 O O . LYS F 1 102 ? 40.453 43.092 77.765 1.00 17.97 158 LYS F O 1
ATOM 10281 N N . LEU F 1 103 ? 41.133 44.555 76.175 1.00 17.18 159 LEU F N 1
ATOM 10282 C CA . LEU F 1 103 ? 41.316 45.649 77.107 1.00 16.37 159 LEU F CA 1
ATOM 10283 C C . LEU F 1 103 ? 39.982 46.029 77.787 1.00 16.43 159 LEU F C 1
ATOM 10284 O O . LEU F 1 103 ? 39.920 46.171 79.010 1.00 15.75 159 LEU F O 1
ATOM 10305 N N . ASN F 1 105 ? 37.367 44.179 78.039 1.00 17.50 161 ASN F N 1
ATOM 10306 C CA . ASN F 1 105 ? 37.001 43.034 78.876 1.00 17.63 161 ASN F CA 1
ATOM 10307 C C . ASN F 1 105 ? 37.690 43.007 80.227 1.00 15.76 161 ASN F C 1
ATOM 10308 O O . ASN F 1 105 ? 37.092 42.556 81.212 1.00 17.69 161 ASN F O 1
ATOM 10313 N N . ASP F 1 106 ? 38.931 43.488 80.288 1.00 15.99 162 ASP F N 1
ATOM 10314 C CA . ASP F 1 106 ? 39.632 43.618 81.570 1.00 16.10 162 ASP F CA 1
ATOM 10315 C C . ASP F 1 106 ? 38.878 44.544 82.538 1.00 14.92 162 ASP F C 1
ATOM 10316 O O . ASP F 1 106 ? 38.766 44.255 83.736 1.00 15.42 162 ASP F O 1
ATOM 10321 N N . PHE F 1 107 ? 38.354 45.657 82.038 1.00 14.91 163 PHE F N 1
ATOM 10322 C CA . PHE F 1 107 ? 37.544 46.552 82.883 1.00 15.20 163 PHE F CA 1
ATOM 10323 C C . PHE F 1 107 ? 36.198 45.949 83.271 1.00 15.57 163 PHE F C 1
ATOM 10324 O O . PHE F 1 107 ? 35.711 46.123 84.399 1.00 16.73 163 PHE F O 1
ATOM 10332 N N . PHE F 1 108 ? 35.581 45.229 82.346 1.00 15.32 164 PHE F N 1
ATOM 10333 C CA . PHE F 1 108 ? 34.334 44.529 82.639 1.00 14.74 164 PHE F CA 1
ATOM 10334 C C . PHE F 1 108 ? 34.593 43.491 83.740 1.00 14.97 164 PHE F C 1
ATOM 10335 O O . PHE F 1 108 ? 33.780 43.329 84.655 1.00 16.11 164 PHE F O 1
ATOM 10343 N N . ALA F 1 109 ? 35.722 42.791 83.643 1.00 15.35 165 ALA F N 1
ATOM 10344 C CA . ALA F 1 109 ? 36.078 41.758 84.615 1.00 16.40 165 ALA F CA 1
ATOM 10345 C C . ALA F 1 109 ? 36.297 42.372 85.986 1.00 16.95 165 ALA F C 1
ATOM 10346 O O . ALA F 1 109 ? 36.018 41.738 86.996 1.00 19.40 165 ALA F O 1
ATOM 10348 N N . ALA F 1 110 ? 36.772 43.620 86.022 1.00 15.55 166 ALA F N 1
ATOM 10349 C CA . ALA F 1 110 ? 36.978 44.320 87.276 1.00 15.05 166 ALA F CA 1
ATOM 10350 C C . ALA F 1 110 ? 35.628 44.590 87.954 1.00 16.44 166 ALA F C 1
ATOM 10351 O O . ALA F 1 110 ? 35.505 44.479 89.173 1.00 14.94 166 ALA F O 1
ATOM 10353 N N . ILE F 1 111 ? 34.609 44.907 87.160 1.00 15.50 167 ILE F N 1
ATOM 10354 C CA . ILE F 1 111 ? 33.264 45.088 87.718 1.00 16.51 167 ILE F CA 1
ATOM 10355 C C . ILE F 1 111 ? 32.788 43.793 88.383 1.00 17.99 167 ILE F C 1
ATOM 10356 O O . ILE F 1 111 ? 32.296 43.798 89.525 1.00 19.11 167 ILE F O 1
ATOM 10361 N N . GLU F 1 112 ? 32.924 42.685 87.661 1.00 18.55 168 GLU F N 1
ATOM 10362 C CA . GLU F 1 112 ? 32.493 41.392 88.168 1.00 21.46 168 GLU F CA 1
ATOM 10363 C C . GLU F 1 112 ? 33.266 40.976 89.430 1.00 20.53 168 GLU F C 1
ATOM 10364 O O . GLU F 1 112 ? 32.674 40.462 90.379 1.00 19.07 168 GLU F O 1
ATOM 10370 N N . PHE F 1 113 ? 34.567 41.250 89.441 1.00 20.07 169 PHE F N 1
ATOM 10371 C CA . PHE F 1 113 ? 35.412 40.979 90.579 1.00 20.25 169 PHE F CA 1
ATOM 10372 C C . PHE F 1 113 ? 34.961 41.786 91.802 1.00 20.55 169 PHE F C 1
ATOM 10373 O O . PHE F 1 113 ? 34.878 41.253 92.927 1.00 21.02 169 PHE F O 1
ATOM 10389 N N . GLN F 1 115 ? 32.003 42.954 92.330 1.00 21.39 171 GLN F N 1
ATOM 10390 C CA . GLN F 1 115 ? 30.657 42.491 92.709 1.00 23.02 171 GLN F CA 1
ATOM 10391 C C . GLN F 1 115 ? 30.738 41.386 93.749 1.00 24.52 171 GLN F C 1
ATOM 10392 O O . GLN F 1 115 ? 29.917 41.314 94.643 1.00 22.14 171 GLN F O 1
ATOM 10398 N N . ARG F 1 116 ? 31.756 40.541 93.626 1.00 24.77 172 ARG F N 1
ATOM 10399 C CA . ARG F 1 116 ? 31.917 39.383 94.499 1.00 26.96 172 ARG F CA 1
ATOM 10400 C C . ARG F 1 116 ? 32.943 39.560 95.614 1.00 27.41 172 ARG F C 1
ATOM 10401 O O . ARG F 1 116 ? 33.191 38.632 96.372 1.00 28.59 172 ARG F O 1
ATOM 10409 N N . TYR F 1 117 ? 33.557 40.734 95.689 1.00 25.50 173 TYR F N 1
ATOM 10410 C CA . TYR F 1 117 ? 34.596 40.998 96.671 1.00 26.85 173 TYR F CA 1
ATOM 10411 C C . TYR F 1 117 ? 34.008 40.894 98.093 1.00 28.98 173 TYR F C 1
ATOM 10412 O O . TYR F 1 117 ? 33.017 41.550 98.395 1.00 26.04 173 TYR F O 1
ATOM 10421 N N . PRO F 1 118 ? 34.614 40.063 98.977 1.00 34.03 174 PRO F N 1
ATOM 10422 C CA . PRO F 1 118 ? 34.027 39.782 100.310 1.00 33.34 174 PRO F CA 1
ATOM 10423 C C . PRO F 1 118 ? 33.756 41.001 101.190 1.00 31.54 174 PRO F C 1
ATOM 10424 O O . PRO F 1 118 ? 32.732 41.054 101.876 1.00 32.79 174 PRO F O 1
ATOM 10428 N N . GLN F 1 119 ? 34.614 41.997 101.122 1.00 31.09 175 GLN F N 1
ATOM 10429 C CA . GLN F 1 119 ? 34.410 43.211 101.906 1.00 37.57 175 GLN F CA 1
ATOM 10430 C C . GLN F 1 119 ? 33.465 44.222 101.246 1.00 31.63 175 GLN F C 1
ATOM 10431 O O . GLN F 1 119 ? 33.191 45.270 101.823 1.00 33.13 175 GLN F O 1
ATOM 10437 N N . ALA F 1 120 ? 33.008 43.930 100.031 1.00 27.42 176 ALA F N 1
ATOM 10438 C CA . ALA F 1 120 ? 32.103 44.832 99.315 1.00 25.05 176 ALA F CA 1
ATOM 10439 C C . ALA F 1 120 ? 30.644 44.419 99.520 1.00 25.92 176 ALA F C 1
ATOM 10440 O O . ALA F 1 120 ? 30.373 43.280 99.877 1.00 29.49 176 ALA F O 1
ATOM 10442 N N . THR F 1 121 ? 29.726 45.337 99.248 1.00 25.86 177 THR F N 1
ATOM 10443 C CA . THR F 1 121 ? 28.291 45.084 99.409 1.00 27.17 177 THR F CA 1
ATOM 10444 C C . THR F 1 121 ? 27.690 44.307 98.245 1.00 26.86 177 THR F C 1
ATOM 10445 O O . THR F 1 121 ? 26.622 43.727 98.383 1.00 27.39 177 THR F O 1
ATOM 10449 N N . GLY F 1 122 ? 28.381 44.280 97.107 1.00 23.33 178 GLY F N 1
ATOM 10450 C CA . GLY F 1 122 ? 27.841 43.649 95.906 1.00 25.51 178 GLY F CA 1
ATOM 10451 C C . GLY F 1 122 ? 27.437 44.679 94.862 1.00 25.92 178 GLY F C 1
ATOM 10452 O O . GLY F 1 122 ? 27.306 44.355 93.685 1.00 29.46 178 GLY F O 1
ATOM 10453 N N . LYS F 1 123 ? 27.249 45.926 95.277 1.00 24.06 179 LYS F N 1
ATOM 10454 C CA . LYS F 1 123 ? 26.935 46.989 94.316 1.00 24.39 179 LYS F CA 1
ATOM 10455 C C . LYS F 1 123 ? 28.222 47.583 93.791 1.00 20.68 179 LYS F C 1
ATOM 10456 O O . LYS F 1 123 ? 29.160 47.833 94.557 1.00 18.17 179 LYS F O 1
ATOM 10462 N N . VAL F 1 124 ? 28.264 47.800 92.480 1.00 18.49 180 VAL F N 1
ATOM 10463 C CA . VAL F 1 124 ? 29.428 48.375 91.842 1.00 19.18 180 VAL F CA 1
ATOM 10464 C C . VAL F 1 124 ? 29.032 49.513 90.894 1.00 19.26 180 VAL F C 1
ATOM 10465 O O . VAL F 1 124 ? 28.112 49.363 90.087 1.00 18.99 180 VAL F O 1
ATOM 10469 N N . GLY F 1 125 ? 29.747 50.627 91.004 1.00 16.85 181 GLY F N 1
ATOM 10470 C CA . GLY F 1 125 ? 29.585 51.745 90.107 1.00 18.38 181 GLY F CA 1
ATOM 10471 C C . GLY F 1 125 ? 30.851 51.845 89.267 1.00 17.99 181 GLY F C 1
ATOM 10472 O O . GLY F 1 125 ? 31.835 51.165 89.532 1.00 16.33 181 GLY F O 1
ATOM 10473 N N . ILE F 1 126 ? 30.812 52.685 88.238 1.00 16.91 182 ILE F N 1
ATOM 10474 C CA . ILE F 1 126 ? 31.969 52.869 87.386 1.00 15.92 182 ILE F CA 1
ATOM 10475 C C . ILE F 1 126 ? 32.127 54.315 86.970 1.00 16.08 182 ILE F C 1
ATOM 10476 O O . ILE F 1 126 ? 31.138 55.046 86.782 1.00 17.74 182 ILE F O 1
ATOM 10481 N N . THR F 1 127 ? 33.378 54.755 86.857 1.00 15.09 183 THR F N 1
ATOM 10482 C CA . THR F 1 127 ? 33.662 56.110 86.373 1.00 15.56 183 THR F CA 1
ATOM 10483 C C . THR F 1 127 ? 34.978 56.042 85.615 1.00 16.11 183 THR F C 1
ATOM 10484 O O . THR F 1 127 ? 35.818 55.169 85.875 1.00 15.14 183 THR F O 1
ATOM 10488 N N . GLY F 1 128 ? 35.139 56.932 84.653 1.00 16.27 184 GLY F N 1
ATOM 10489 C CA . GLY F 1 128 ? 36.345 56.950 83.849 1.00 17.62 184 GLY F CA 1
ATOM 10490 C C . GLY F 1 128 ? 36.446 58.231 83.060 1.00 17.57 184 GLY F C 1
ATOM 10491 O O . GLY F 1 128 ? 35.447 58.923 82.848 1.00 15.28 184 GLY F O 1
ATOM 10492 N N . PHE F 1 129 ? 37.638 58.453 82.529 1.00 16.37 185 PHE F N 1
ATOM 10493 C CA . PHE F 1 129 ? 37.951 59.661 81.825 1.00 17.03 185 PHE F CA 1
ATOM 10494 C C . PHE F 1 129 ? 38.447 59.365 80.416 1.00 16.63 185 PHE F C 1
ATOM 10495 O O . PHE F 1 129 ? 39.320 58.511 80.243 1.00 16.40 185 PHE F O 1
ATOM 10513 N N . TYR F 1 131 ? 39.062 57.788 77.260 1.00 17.08 187 TYR F N 1
ATOM 10514 C CA . TYR F 1 131 ? 38.887 56.369 76.980 1.00 17.25 187 TYR F CA 1
ATOM 10515 C C . TYR F 1 131 ? 37.962 55.737 78.021 1.00 16.15 187 TYR F C 1
ATOM 10516 O O . TYR F 1 131 ? 37.042 54.996 77.701 1.00 16.21 187 TYR F O 1
ATOM 10525 N N . GLY F 1 132 ? 38.217 56.076 79.285 1.00 16.36 188 GLY F N 1
ATOM 10526 C CA . GLY F 1 132 ? 37.471 55.523 80.389 1.00 17.64 188 GLY F CA 1
ATOM 10527 C C . GLY F 1 132 ? 36.015 55.923 80.455 1.00 17.00 188 GLY F C 1
ATOM 10528 O O . GLY F 1 132 ? 35.205 55.190 81.012 1.00 16.70 188 GLY F O 1
ATOM 10529 N N . GLY F 1 133 ? 35.686 57.084 79.905 1.00 16.73 189 GLY F N 1
ATOM 10530 C CA . GLY F 1 133 ? 34.282 57.505 79.825 1.00 16.81 189 GLY F CA 1
ATOM 10531 C C . GLY F 1 133 ? 33.542 56.618 78.840 1.00 16.48 189 GLY F C 1
ATOM 10532 O O . GLY F 1 133 ? 32.402 56.210 79.083 1.00 15.24 189 GLY F O 1
ATOM 10533 N N . GLY F 1 134 ? 34.218 56.283 77.745 1.00 14.78 190 GLY F N 1
ATOM 10534 C CA . GLY F 1 134 ? 33.701 55.341 76.743 1.00 14.95 190 GLY F CA 1
ATOM 10535 C C . GLY F 1 134 ? 33.414 53.970 77.327 1.00 16.29 190 GLY F C 1
ATOM 10536 O O . GLY F 1 134 ? 32.336 53.388 77.119 1.00 16.09 190 GLY F O 1
ATOM 10537 N N . VAL F 1 135 ? 34.353 53.484 78.119 1.00 18.61 191 VAL F N 1
ATOM 10538 C CA . VAL F 1 135 ? 34.185 52.203 78.802 1.00 16.25 191 VAL F CA 1
ATOM 10539 C C . VAL F 1 135 ? 33.032 52.260 79.795 1.00 15.10 191 VAL F C 1
ATOM 10540 O O . VAL F 1 135 ? 32.275 51.292 79.917 1.00 15.13 191 VAL F O 1
ATOM 10544 N N . SER F 1 136 ? 32.876 53.394 80.488 1.00 15.32 192 SER F N 1
ATOM 10545 C CA . SER F 1 136 ? 31.781 53.561 81.461 1.00 15.73 192 SER F CA 1
ATOM 10546 C C . SER F 1 136 ? 30.419 53.417 80.791 1.00 16.18 192 SER F C 1
ATOM 10547 O O . SER F 1 136 ? 29.529 52.729 81.307 1.00 17.32 192 SER F O 1
ATOM 10550 N N . ASN F 1 137 ? 30.249 54.054 79.631 1.00 16.86 193 ASN F N 1
ATOM 10551 C CA . ASN F 1 137 ? 29.012 53.919 78.861 1.00 16.72 193 ASN F CA 1
ATOM 10552 C C . ASN F 1 137 ? 28.802 52.494 78.366 1.00 15.77 193 ASN F C 1
ATOM 10553 O O . ASN F 1 137 ? 27.687 51.952 78.445 1.00 15.10 193 ASN F O 1
ATOM 10558 N N . ALA F 1 138 ? 29.869 51.874 77.864 1.00 14.67 194 ALA F N 1
ATOM 10559 C CA . ALA F 1 138 ? 29.794 50.495 77.398 1.00 16.08 194 ALA F CA 1
ATOM 10560 C C . ALA F 1 138 ? 29.417 49.545 78.535 1.00 16.31 194 ALA F C 1
ATOM 10561 O O . ALA F 1 138 ? 28.634 48.595 78.349 1.00 17.52 194 ALA F O 1
ATOM 10563 N N . ALA F 1 139 ? 29.926 49.823 79.735 1.00 16.28 195 ALA F N 1
ATOM 10564 C CA . ALA F 1 139 ? 29.576 49.015 80.908 1.00 17.03 195 ALA F CA 1
ATOM 10565 C C . ALA F 1 139 ? 28.100 49.176 81.256 1.00 16.64 195 ALA F C 1
ATOM 10566 O O . ALA F 1 139 ? 27.450 48.206 81.650 1.00 15.06 195 ALA F O 1
ATOM 10568 N N . ALA F 1 140 ? 27.564 50.395 81.112 1.00 18.03 196 ALA F N 1
ATOM 10569 C CA . ALA F 1 140 ? 26.149 50.640 81.400 1.00 18.20 196 ALA F CA 1
ATOM 10570 C C . ALA F 1 140 ? 25.278 49.821 80.465 1.00 18.26 196 ALA F C 1
ATOM 10571 O O . ALA F 1 140 ? 24.225 49.339 80.849 1.00 22.66 196 ALA F O 1
ATOM 10573 N N . VAL F 1 141 ? 25.714 49.688 79.217 1.00 19.81 197 VAL F N 1
ATOM 10574 C CA . VAL F 1 141 ? 25.004 48.856 78.251 1.00 18.20 197 VAL F CA 1
ATOM 10575 C C . VAL F 1 141 ? 25.082 47.377 78.634 1.00 21.52 197 VAL F C 1
ATOM 10576 O O . VAL F 1 141 ? 24.069 46.671 78.607 1.00 21.12 197 VAL F O 1
ATOM 10580 N N . ALA F 1 142 ? 26.278 46.921 79.017 1.00 19.34 198 ALA F N 1
ATOM 10581 C CA . ALA F 1 142 ? 26.510 45.494 79.271 1.00 19.20 198 ALA F CA 1
ATOM 10582 C C . ALA F 1 142 ? 26.039 44.924 80.621 1.00 20.27 198 ALA F C 1
ATOM 10583 O O . ALA F 1 142 ? 25.712 43.755 80.688 1.00 19.33 198 ALA F O 1
ATOM 10585 N N . TYR F 1 143 ? 25.945 45.748 81.663 1.00 19.65 199 TYR F N 1
ATOM 10586 C CA . TYR F 1 143 ? 25.578 45.252 83.012 1.00 18.83 199 TYR F CA 1
ATOM 10587 C C . TYR F 1 143 ? 24.310 45.882 83.557 1.00 19.08 199 TYR F C 1
ATOM 10588 O O . TYR F 1 143 ? 24.361 46.973 84.137 1.00 17.28 199 TYR F O 1
ATOM 10597 N N . PRO F 1 144 ? 23.169 45.185 83.427 1.00 19.69 200 PRO F N 1
ATOM 10598 C CA . PRO F 1 144 ? 21.922 45.786 83.890 1.00 20.98 200 PRO F CA 1
ATOM 10599 C C . PRO F 1 144 ? 21.893 46.052 85.406 1.00 23.15 200 PRO F C 1
ATOM 10600 O O . PRO F 1 144 ? 21.142 46.908 85.868 1.00 24.99 200 PRO F O 1
ATOM 10604 N N . GLU F 1 145 ? 22.708 45.337 86.166 1.00 22.19 201 GLU F N 1
ATOM 10605 C CA . GLU F 1 145 ? 22.777 45.515 87.616 1.00 25.59 201 GLU F CA 1
ATOM 10606 C C . GLU F 1 145 ? 23.806 46.580 88.090 1.00 23.72 201 GLU F C 1
ATOM 10607 O O . GLU F 1 145 ? 23.946 46.842 89.283 1.00 22.69 201 GLU F O 1
ATOM 10613 N N . LEU F 1 146 ? 24.520 47.198 87.158 1.00 22.22 202 LEU F N 1
ATOM 10614 C CA . LEU F 1 146 ? 25.526 48.232 87.496 1.00 20.75 202 LEU F CA 1
ATOM 10615 C C . LEU F 1 146 ? 24.816 49.317 88.280 1.00 21.17 202 LEU F C 1
ATOM 10616 O O . LEU F 1 146 ? 23.754 49.814 87.850 1.00 19.01 202 LEU F O 1
ATOM 10621 N N . ALA F 1 147 ? 25.365 49.695 89.429 1.00 19.52 203 ALA F N 1
ATOM 10622 C CA . ALA F 1 147 ? 24.689 50.670 90.292 1.00 20.77 203 ALA F CA 1
ATOM 10623 C C . ALA F 1 147 ? 24.608 52.083 89.707 1.00 20.83 203 ALA F C 1
ATOM 10624 O O . ALA F 1 147 ? 23.634 52.816 89.944 1.00 19.49 203 ALA F O 1
ATOM 10626 N N . CYS F 1 148 ? 25.654 52.491 88.991 1.00 18.35 204 CYS F N 1
ATOM 10627 C CA . CYS F 1 148 ? 25.697 53.812 88.355 1.00 18.74 204 CYS F CA 1
ATOM 10628 C C . CYS F 1 148 ? 26.915 53.904 87.458 1.00 18.64 204 CYS F C 1
ATOM 10629 O O . CYS F 1 148 ? 27.843 53.100 87.575 1.00 20.28 204 CYS F O 1
ATOM 10632 N N . ALA F 1 149 ? 26.899 54.867 86.543 1.00 17.31 205 ALA F N 1
ATOM 10633 C CA . ALA F 1 149 ? 28.020 55.090 85.635 1.00 17.70 205 ALA F CA 1
ATOM 10634 C C . ALA F 1 149 ? 28.235 56.585 85.454 1.00 19.31 205 ALA F C 1
ATOM 10635 O O . ALA F 1 149 ? 27.275 57.347 85.282 1.00 20.00 205 ALA F O 1
ATOM 10637 N N . VAL F 1 150 ? 29.495 57.002 85.500 1.00 20.09 206 VAL F N 1
ATOM 10638 C CA . VAL F 1 150 ? 29.854 58.405 85.408 1.00 17.87 206 VAL F CA 1
ATOM 10639 C C . VAL F 1 150 ? 30.980 58.620 84.373 1.00 17.36 206 VAL F C 1
ATOM 10640 O O . VAL F 1 150 ? 32.157 58.672 84.718 1.00 16.44 206 VAL F O 1
ATOM 10644 N N . PRO F 1 151 ? 30.607 58.747 83.090 1.00 17.12 207 PRO F N 1
ATOM 10645 C CA . PRO F 1 151 ? 31.600 59.013 82.067 1.00 16.33 207 PRO F CA 1
ATOM 10646 C C . PRO F 1 151 ? 32.025 60.485 81.992 1.00 16.25 207 PRO F C 1
ATOM 10647 O O . PRO F 1 151 ? 31.169 61.371 81.907 1.00 18.60 207 PRO F O 1
ATOM 10651 N N . PHE F 1 152 ? 33.329 60.722 82.045 1.00 14.76 208 PHE F N 1
ATOM 10652 C CA . PHE F 1 152 ? 33.894 62.040 81.821 1.00 15.68 208 PHE F CA 1
ATOM 10653 C C . PHE F 1 152 ? 34.373 62.094 80.376 1.00 15.96 208 PHE F C 1
ATOM 10654 O O . PHE F 1 152 ? 35.288 61.340 79.975 1.00 14.96 208 PHE F O 1
ATOM 10662 N N . TYR F 1 153 ? 33.814 63.027 79.610 1.00 16.37 209 TYR F N 1
ATOM 10663 C CA . TYR F 1 153 ? 34.210 63.306 78.228 1.00 17.10 209 TYR F CA 1
ATOM 10664 C C . TYR F 1 153 ? 34.672 62.111 77.439 1.00 19.20 209 TYR F C 1
ATOM 10665 O O . TYR F 1 153 ? 35.818 62.045 76.982 1.00 17.43 209 TYR F O 1
ATOM 10674 N N . GLY F 1 154 ? 33.758 61.152 77.310 1.00 19.27 210 GLY F N 1
ATOM 10675 C CA . GLY F 1 154 ? 34.034 59.893 76.630 1.00 20.34 210 GLY F CA 1
ATOM 10676 C C . GLY F 1 154 ? 32.994 59.527 75.597 1.00 20.30 210 GLY F C 1
ATOM 10677 O O . GLY F 1 154 ? 31.882 60.080 75.569 1.00 17.81 210 GLY F O 1
ATOM 10678 N N . ARG F 1 155 ? 33.349 58.558 74.775 1.00 18.19 211 ARG F N 1
ATOM 10679 C CA . ARG F 1 155 ? 32.474 58.058 73.722 1.00 21.94 211 ARG F CA 1
ATOM 10680 C C . ARG F 1 155 ? 31.097 57.630 74.221 1.00 19.20 211 ARG F C 1
ATOM 10681 O O . ARG F 1 155 ? 30.982 56.942 75.218 1.00 16.42 211 ARG F O 1
ATOM 10689 N N . GLN F 1 156 ? 30.062 58.020 73.487 1.00 19.06 212 GLN F N 1
ATOM 10690 C CA . GLN F 1 156 ? 28.686 57.717 73.838 1.00 21.44 212 GLN F CA 1
ATOM 10691 C C . GLN F 1 156 ? 28.408 56.223 73.654 1.00 21.56 212 GLN F C 1
ATOM 10692 O O . GLN F 1 156 ? 29.166 55.520 72.983 1.00 20.30 212 GLN F O 1
ATOM 10698 N N . ALA F 1 157 ? 27.324 55.741 74.245 1.00 19.31 213 ALA F N 1
ATOM 10699 C CA . ALA F 1 157 ? 26.889 54.366 74.013 1.00 20.15 213 ALA F CA 1
ATOM 10700 C C . ALA F 1 157 ? 26.305 54.295 72.617 1.00 22.10 213 ALA F C 1
ATOM 10701 O O . ALA F 1 157 ? 25.775 55.289 72.136 1.00 20.90 213 ALA F O 1
ATOM 10703 N N . PRO F 1 158 ? 26.340 53.113 71.979 1.00 24.16 214 PRO F N 1
ATOM 10704 C CA . PRO F 1 158 ? 25.695 52.975 70.671 1.00 25.52 214 PRO F CA 1
ATOM 10705 C C . PRO F 1 158 ? 24.180 53.183 70.801 1.00 25.60 214 PRO F C 1
ATOM 10706 O O . PRO F 1 158 ? 23.551 52.604 71.690 1.00 24.23 214 PRO F O 1
ATOM 10710 N N . THR F 1 159 ? 23.591 53.978 69.917 1.00 22.38 215 THR F N 1
ATOM 10711 C CA . THR F 1 159 ? 22.176 54.313 70.022 1.00 23.78 215 THR F CA 1
ATOM 10712 C C . THR F 1 159 ? 21.243 53.107 70.107 1.00 26.47 215 THR F C 1
ATOM 10713 O O . THR F 1 159 ? 20.305 53.118 70.890 1.00 25.73 215 THR F O 1
ATOM 10717 N N . ALA F 1 160 ? 21.479 52.082 69.289 1.00 25.71 216 ALA F N 1
ATOM 10718 C CA . ALA F 1 160 ? 20.617 50.901 69.301 1.00 28.52 216 ALA F CA 1
ATOM 10719 C C . ALA F 1 160 ? 20.695 50.089 70.608 1.00 29.83 216 ALA F C 1
ATOM 10720 O O . ALA F 1 160 ? 19.841 49.235 70.847 1.00 28.31 216 ALA F O 1
ATOM 10722 N N . ASP F 1 161 ? 21.685 50.359 71.448 1.00 26.78 217 ASP F N 1
ATOM 10723 C CA . ASP F 1 161 ? 21.847 49.629 72.720 1.00 26.97 217 ASP F CA 1
ATOM 10724 C C . ASP F 1 161 ? 21.342 50.387 73.946 1.00 26.05 217 ASP F C 1
ATOM 10725 O O . ASP F 1 161 ? 21.344 49.838 75.058 1.00 24.74 217 ASP F O 1
ATOM 10730 N N . VAL F 1 162 ? 20.885 51.619 73.752 1.00 23.65 218 VAL F N 1
ATOM 10731 C CA . VAL F 1 162 ? 20.467 52.465 74.873 1.00 23.69 218 VAL F CA 1
ATOM 10732 C C . VAL F 1 162 ? 19.328 51.867 75.700 1.00 23.94 218 VAL F C 1
ATOM 10733 O O . VAL F 1 162 ? 19.338 51.982 76.926 1.00 21.56 218 VAL F O 1
ATOM 10737 N N . ALA F 1 163 ? 18.395 51.168 75.056 1.00 24.58 219 ALA F N 1
ATOM 10738 C CA . ALA F 1 163 ? 17.268 50.553 75.776 1.00 24.69 219 ALA F CA 1
ATOM 10739 C C . ALA F 1 163 ? 17.731 49.538 76.845 1.00 22.80 219 ALA F C 1
ATOM 10740 O O . ALA F 1 163 ? 17.054 49.347 77.841 1.00 22.91 219 ALA F O 1
ATOM 10742 N N . LYS F 1 164 ? 18.909 48.952 76.663 1.00 23.76 220 LYS F N 1
ATOM 10743 C CA . LYS F 1 164 ? 19.461 47.986 77.614 1.00 24.58 220 LYS F CA 1
ATOM 10744 C C . LYS F 1 164 ? 19.986 48.624 78.905 1.00 21.81 220 LYS F C 1
ATOM 10745 O O . LYS F 1 164 ? 20.107 47.942 79.911 1.00 19.57 220 LYS F O 1
ATOM 10751 N N . ILE F 1 165 ? 20.317 49.907 78.870 1.00 20.90 221 ILE F N 1
ATOM 10752 C CA . ILE F 1 165 ? 20.911 50.587 80.028 1.00 20.49 221 ILE F CA 1
ATOM 10753 C C . ILE F 1 165 ? 19.959 50.693 81.215 1.00 22.50 221 ILE F C 1
ATOM 10754 O O . ILE F 1 165 ? 18.796 51.114 81.074 1.00 21.70 221 ILE F O 1
ATOM 10759 N N . GLU F 1 166 ? 20.446 50.286 82.389 1.00 22.94 222 GLU F N 1
ATOM 10760 C CA . GLU F 1 166 ? 19.682 50.425 83.631 1.00 23.72 222 GLU F CA 1
ATOM 10761 C C . GLU F 1 166 ? 20.398 51.319 84.665 1.00 22.03 222 GLU F C 1
ATOM 10762 O O . GLU F 1 166 ? 19.748 51.933 85.498 1.00 20.32 222 GLU F O 1
ATOM 10768 N N . ALA F 1 167 ? 21.723 51.392 84.611 1.00 19.56 223 ALA F N 1
ATOM 10769 C CA . ALA F 1 167 ? 22.494 52.213 85.546 1.00 20.28 223 ALA F CA 1
ATOM 10770 C C . ALA F 1 167 ? 22.230 53.703 85.322 1.00 21.12 223 ALA F C 1
ATOM 10771 O O . ALA F 1 167 ? 22.330 54.183 84.183 1.00 18.62 223 ALA F O 1
ATOM 10773 N N . PRO F 1 168 ? 21.901 54.442 86.400 1.00 18.48 224 PRO F N 1
ATOM 10774 C CA . PRO F 1 168 ? 21.774 55.894 86.318 1.00 18.94 224 PRO F CA 1
ATOM 10775 C C . PRO F 1 168 ? 23.076 56.501 85.840 1.00 18.78 224 PRO F C 1
ATOM 10776 O O . PRO F 1 168 ? 24.127 56.208 86.396 1.00 17.16 224 PRO F O 1
ATOM 10780 N N . LEU F 1 169 ? 22.980 57.375 84.851 1.00 19.11 225 LEU F N 1
ATOM 10781 C CA . LEU F 1 169 ? 24.146 57.975 84.196 1.00 18.47 225 LEU F CA 1
ATOM 10782 C C . LEU F 1 169 ? 24.347 59.433 84.557 1.00 18.15 225 LEU F C 1
ATOM 10783 O O . LEU F 1 169 ? 23.418 60.233 84.475 1.00 18.09 225 LEU F O 1
ATOM 10788 N N . LEU F 1 170 ? 25.568 59.775 84.947 1.00 17.54 226 LEU F N 1
ATOM 10789 C CA . LEU F 1 170 ? 25.954 61.162 85.161 1.00 17.43 226 LEU F CA 1
ATOM 10790 C C . LEU F 1 170 ? 27.046 61.442 84.140 1.00 16.35 226 LEU F C 1
ATOM 10791 O O . LEU F 1 170 ? 28.141 60.873 84.231 1.00 14.83 226 LEU F O 1
ATOM 10796 N N . LEU F 1 171 ? 26.754 62.274 83.147 1.00 16.68 227 LEU F N 1
ATOM 10797 C CA . LEU F 1 171 ? 27.705 62.546 82.084 1.00 17.09 227 LEU F CA 1
ATOM 10798 C C . LEU F 1 171 ? 28.295 63.956 82.178 1.00 19.19 227 LEU F C 1
ATOM 10799 O O . LEU F 1 171 ? 27.565 64.951 82.297 1.00 19.49 227 LEU F O 1
ATOM 10804 N N . HIS F 1 172 ? 29.622 64.028 82.138 1.00 17.49 228 HIS F N 1
ATOM 10805 C CA . HIS F 1 172 ? 30.334 65.307 82.136 1.00 18.60 228 HIS F CA 1
ATOM 10806 C C . HIS F 1 172 ? 30.954 65.546 80.747 1.00 19.39 228 HIS F C 1
ATOM 10807 O O . HIS F 1 172 ? 31.746 64.734 80.268 1.00 20.72 228 HIS F O 1
ATOM 10814 N N . PHE F 1 173 ? 30.618 66.670 80.130 1.00 19.32 229 PHE F N 1
ATOM 10815 C CA . PHE F 1 173 ? 31.154 67.029 78.827 1.00 18.83 229 PHE F CA 1
ATOM 10816 C C . PHE F 1 173 ? 31.858 68.378 78.884 1.00 20.47 229 PHE F C 1
ATOM 10817 O O . PHE F 1 173 ? 31.449 69.264 79.631 1.00 22.36 229 PHE F O 1
ATOM 10825 N N . ALA F 1 174 ? 32.913 68.533 78.086 1.00 19.60 230 ALA F N 1
ATOM 10826 C CA . ALA F 1 174 ? 33.627 69.794 77.983 1.00 20.32 230 ALA F CA 1
ATOM 10827 C C . ALA F 1 174 ? 33.125 70.506 76.754 1.00 22.49 230 ALA F C 1
ATOM 10828 O O . ALA F 1 174 ? 33.014 69.899 75.677 1.00 22.84 230 ALA F O 1
ATOM 10830 N N . GLU F 1 175 ? 32.835 71.798 76.881 1.00 23.60 231 GLU F N 1
ATOM 10831 C CA . GLU F 1 175 ? 32.292 72.558 75.752 1.00 26.13 231 GLU F CA 1
ATOM 10832 C C . GLU F 1 175 ? 33.140 72.470 74.480 1.00 26.43 231 GLU F C 1
ATOM 10833 O O . GLU F 1 175 ? 32.603 72.336 73.378 1.00 26.27 231 GLU F O 1
ATOM 10839 N N . LEU F 1 176 ? 34.451 72.579 74.625 1.00 25.19 232 LEU F N 1
ATOM 10840 C CA . LEU F 1 176 ? 35.338 72.614 73.467 1.00 25.77 232 LEU F CA 1
ATOM 10841 C C . LEU F 1 176 ? 35.629 71.228 72.847 1.00 24.54 232 LEU F C 1
ATOM 10842 O O . LEU F 1 176 ? 36.239 71.152 71.784 1.00 24.44 232 LEU F O 1
ATOM 10847 N N . ASP F 1 177 ? 35.185 70.156 73.499 1.00 22.27 233 ASP F N 1
ATOM 10848 C CA . ASP F 1 177 ? 35.440 68.788 73.051 1.00 22.31 233 ASP F CA 1
ATOM 10849 C C . ASP F 1 177 ? 34.437 68.358 71.969 1.00 21.56 233 ASP F C 1
ATOM 10850 O O . ASP F 1 177 ? 33.577 67.511 72.186 1.00 21.03 233 ASP F O 1
ATOM 10855 N N . THR F 1 178 ? 34.580 68.949 70.794 1.00 23.02 234 THR F N 1
ATOM 10856 C CA . THR F 1 178 ? 33.607 68.784 69.716 1.00 24.89 234 THR F CA 1
ATOM 10857 C C . THR F 1 178 ? 33.446 67.369 69.203 1.00 23.67 234 THR F C 1
ATOM 10858 O O . THR F 1 178 ? 32.334 66.986 68.838 1.00 22.70 234 THR F O 1
ATOM 10862 N N . ARG F 1 179 ? 34.531 66.594 69.152 1.00 20.39 235 ARG F N 1
ATOM 10863 C CA . ARG F 1 179 ? 34.432 65.215 68.669 1.00 22.50 235 ARG F CA 1
ATOM 10864 C C . ARG F 1 179 ? 33.486 64.380 69.516 1.00 22.96 235 ARG F C 1
ATOM 10865 O O . ARG F 1 179 ? 32.713 63.603 68.986 1.00 23.24 235 ARG F O 1
ATOM 10873 N N . ILE F 1 180 ? 33.570 64.514 70.829 1.00 23.01 236 ILE F N 1
ATOM 10874 C CA . ILE F 1 180 ? 32.676 63.763 71.709 1.00 21.55 236 ILE F CA 1
ATOM 10875 C C . ILE F 1 180 ? 31.280 64.375 71.715 1.00 22.10 236 ILE F C 1
ATOM 10876 O O . ILE F 1 180 ? 30.281 63.665 71.651 1.00 22.75 236 ILE F O 1
ATOM 10881 N N . ASN F 1 181 ? 31.212 65.688 71.834 1.00 20.89 237 ASN F N 1
ATOM 10882 C CA . ASN F 1 181 ? 29.919 66.383 71.882 1.00 23.90 237 ASN F CA 1
ATOM 10883 C C . ASN F 1 181 ? 29.028 66.169 70.657 1.00 27.51 237 ASN F C 1
ATOM 10884 O O . ASN F 1 181 ? 27.803 66.182 70.766 1.00 22.66 237 ASN F O 1
ATOM 10889 N N . GLU F 1 182 ? 29.649 65.949 69.508 1.00 27.86 238 GLU F N 1
ATOM 10890 C CA . GLU F 1 182 ? 28.916 65.709 68.271 1.00 30.61 238 GLU F CA 1
ATOM 10891 C C . GLU F 1 182 ? 27.939 64.522 68.394 1.00 25.92 238 GLU F C 1
ATOM 10892 O O . GLU F 1 182 ? 26.845 64.553 67.849 1.00 23.44 238 GLU F O 1
ATOM 10898 N N . GLY F 1 183 ? 28.301 63.508 69.179 1.00 24.59 239 GLY F N 1
ATOM 10899 C CA . GLY F 1 183 ? 27.438 62.336 69.381 1.00 25.26 239 GLY F CA 1
ATOM 10900 C C . GLY F 1 183 ? 26.450 62.438 70.531 1.00 23.73 239 GLY F C 1
ATOM 10901 O O . GLY F 1 183 ? 25.579 61.570 70.678 1.00 24.40 239 GLY F O 1
ATOM 10902 N N . TRP F 1 184 ? 26.561 63.481 71.344 1.00 22.07 240 TRP F N 1
ATOM 10903 C CA . TRP F 1 184 ? 25.684 63.603 72.512 1.00 22.10 240 TRP F CA 1
ATOM 10904 C C . TRP F 1 184 ? 24.189 63.737 72.177 1.00 22.29 240 TRP F C 1
ATOM 10905 O O . TRP F 1 184 ? 23.374 63.032 72.770 1.00 24.27 240 TRP F O 1
ATOM 10916 N N . PRO F 1 185 ? 23.819 64.605 71.214 1.00 23.28 241 PRO F N 1
ATOM 10917 C CA . PRO F 1 185 ? 22.385 64.753 70.948 1.00 23.47 241 PRO F CA 1
ATOM 10918 C C . PRO F 1 185 ? 21.673 63.448 70.605 1.00 23.23 241 PRO F C 1
ATOM 10919 O O . PRO F 1 185 ? 20.556 63.207 71.097 1.00 21.28 241 PRO F O 1
ATOM 10923 N N . ALA F 1 186 ? 22.302 62.578 69.821 1.00 21.26 242 ALA F N 1
ATOM 10924 C CA . ALA F 1 186 ? 21.670 61.288 69.499 1.00 22.64 242 ALA F CA 1
ATOM 10925 C C . ALA F 1 186 ? 21.542 60.423 70.755 1.00 21.83 242 ALA F C 1
ATOM 10926 O O . ALA F 1 186 ? 20.540 59.719 70.950 1.00 21.76 242 ALA F O 1
ATOM 10928 N N . TYR F 1 187 ? 22.561 60.460 71.601 1.00 21.55 243 TYR F N 1
ATOM 10929 C CA . TYR F 1 187 ? 22.552 59.660 72.832 1.00 21.01 243 TYR F CA 1
ATOM 10930 C C . TYR F 1 187 ? 21.478 60.178 73.769 1.00 19.92 243 TYR F C 1
ATOM 10931 O O . TYR F 1 187 ? 20.666 59.401 74.307 1.00 21.46 243 TYR F O 1
ATOM 10940 N N . GLU F 1 188 ? 21.426 61.490 73.941 1.00 22.27 244 GLU F N 1
ATOM 10941 C CA . GLU F 1 188 ? 20.399 62.077 74.799 1.00 22.38 244 GLU F CA 1
ATOM 10942 C C . GLU F 1 188 ? 18.978 61.758 74.315 1.00 24.46 244 GLU F C 1
ATOM 10943 O O . GLU F 1 188 ? 18.103 61.442 75.133 1.00 22.19 244 GLU F O 1
ATOM 10949 N N . ALA F 1 189 ? 18.739 61.874 73.008 1.00 22.57 245 ALA F N 1
ATOM 10950 C CA . ALA F 1 189 ? 17.428 61.597 72.460 1.00 24.03 245 ALA F CA 1
ATOM 10951 C C . ALA F 1 189 ? 16.997 60.157 72.747 1.00 21.96 245 ALA F C 1
ATOM 10952 O O . ALA F 1 189 ? 15.836 59.910 73.078 1.00 20.67 245 ALA F O 1
ATOM 10954 N N . ALA F 1 190 ? 17.934 59.219 72.645 1.00 20.97 246 ALA F N 1
ATOM 10955 C CA . ALA F 1 190 ? 17.644 57.809 72.930 1.00 21.44 246 ALA F CA 1
ATOM 10956 C C . ALA F 1 190 ? 17.397 57.565 74.437 1.00 21.19 246 ALA F C 1
ATOM 10957 O O . ALA F 1 190 ? 16.533 56.768 74.805 1.00 19.16 246 ALA F O 1
ATOM 10959 N N . LEU F 1 191 ? 18.132 58.273 75.288 1.00 19.49 247 LEU F N 1
ATOM 10960 C CA . LEU F 1 191 ? 17.942 58.166 76.725 1.00 19.27 247 LEU F CA 1
ATOM 10961 C C . LEU F 1 191 ? 16.540 58.645 77.104 1.00 20.10 247 LEU F C 1
ATOM 10962 O O . LEU F 1 191 ? 15.819 57.944 77.818 1.00 19.03 247 LEU F O 1
ATOM 10967 N N . LYS F 1 192 ? 16.137 59.796 76.566 1.00 20.09 248 LYS F N 1
ATOM 10968 C CA . LYS F 1 192 ? 14.828 60.323 76.833 1.00 20.72 248 LYS F CA 1
ATOM 10969 C C . LYS F 1 192 ? 13.732 59.428 76.263 1.00 22.03 248 LYS F C 1
ATOM 10970 O O . LYS F 1 192 ? 12.715 59.185 76.928 1.00 21.67 248 LYS F O 1
ATOM 10976 N N . ALA F 1 193 ? 13.901 58.978 75.016 1.00 21.48 249 ALA F N 1
ATOM 10977 C CA . ALA F 1 193 ? 12.885 58.144 74.373 1.00 23.41 249 ALA F CA 1
ATOM 10978 C C . ALA F 1 193 ? 12.644 56.849 75.146 1.00 23.21 249 ALA F C 1
ATOM 10979 O O . ALA F 1 193 ? 11.582 56.261 75.057 1.00 23.80 249 ALA F O 1
ATOM 10981 N N . ASN F 1 194 ? 13.655 56.396 75.872 1.00 23.29 250 ASN F N 1
ATOM 10982 C CA . ASN F 1 194 ? 13.564 55.166 76.656 1.00 23.55 250 ASN F CA 1
ATOM 10983 C C . ASN F 1 194 ? 13.424 55.388 78.163 1.00 21.99 250 ASN F C 1
ATOM 10984 O O . ASN F 1 194 ? 13.644 54.463 78.953 1.00 22.19 250 ASN F O 1
ATOM 10989 N N . ASN F 1 195 ? 13.076 56.610 78.549 1.00 20.86 251 ASN F N 1
ATOM 10990 C CA . ASN F 1 195 ? 12.864 56.980 79.958 1.00 21.43 251 ASN F CA 1
ATOM 10991 C C . ASN F 1 195 ? 13.979 56.590 80.895 1.00 21.72 251 ASN F C 1
ATOM 10992 O O . ASN F 1 195 ? 13.735 56.088 81.995 1.00 21.29 251 ASN F O 1
ATOM 10997 N N . LYS F 1 196 ? 15.211 56.816 80.460 1.00 20.14 252 LYS F N 1
ATOM 10998 C CA . LYS F 1 196 ? 16.367 56.448 81.276 1.00 20.58 252 LYS F CA 1
ATOM 10999 C C . LYS F 1 196 ? 16.712 57.553 82.243 1.00 21.00 252 LYS F C 1
ATOM 11000 O O . LYS F 1 196 ? 16.489 58.730 81.956 1.00 20.62 252 LYS F O 1
ATOM 11006 N N . VAL F 1 197 ? 17.277 57.160 83.384 1.00 20.73 253 VAL F N 1
ATOM 11007 C CA . VAL F 1 197 ? 17.684 58.093 84.416 1.00 20.74 253 VAL F CA 1
ATOM 11008 C C . VAL F 1 197 ? 19.077 58.604 84.096 1.00 20.43 253 VAL F C 1
ATOM 11009 O O . VAL F 1 197 ? 20.017 57.816 83.979 1.00 19.80 253 VAL F O 1
ATOM 11013 N N . TYR F 1 198 ? 19.214 59.912 83.912 1.00 20.61 254 TYR F N 1
ATOM 11014 C CA . TYR F 1 198 ? 20.514 60.502 83.629 1.00 19.57 254 TYR F CA 1
ATOM 11015 C C . TYR F 1 198 ? 20.519 61.994 83.971 1.00 20.65 254 TYR F C 1
ATOM 11016 O O . TYR F 1 198 ? 19.470 62.623 84.053 1.00 21.24 254 TYR F O 1
ATOM 11025 N N . GLU F 1 199 ? 21.711 62.530 84.143 1.00 20.43 255 GLU F N 1
ATOM 11026 C CA . GLU F 1 199 ? 21.938 63.969 84.234 1.00 22.15 255 GLU F CA 1
ATOM 11027 C C . GLU F 1 199 ? 23.195 64.228 83.432 1.00 21.72 255 GLU F C 1
ATOM 11028 O O . GLU F 1 199 ? 24.150 63.442 83.505 1.00 22.34 255 GLU F O 1
ATOM 11034 N N . ALA F 1 200 ? 23.201 65.301 82.651 1.00 21.26 256 ALA F N 1
ATOM 11035 C CA . ALA F 1 200 ? 24.348 65.622 81.828 1.00 21.29 256 ALA F CA 1
ATOM 11036 C C . ALA F 1 200 ? 24.689 67.084 82.006 1.00 22.38 256 ALA F C 1
ATOM 11037 O O . ALA F 1 200 ? 23.801 67.922 82.106 1.00 20.91 256 ALA F O 1
ATOM 11039 N N . TYR F 1 201 ? 25.980 67.369 82.052 1.00 20.66 257 TYR F N 1
ATOM 11040 C CA . TYR F 1 201 ? 26.480 68.728 82.232 1.00 22.01 257 TYR F CA 1
ATOM 11041 C C . TYR F 1 201 ? 27.553 69.047 81.219 1.00 23.58 257 TYR F C 1
ATOM 11042 O O . TYR F 1 201 ? 28.474 68.243 81.004 1.00 19.71 257 TYR F O 1
ATOM 11051 N N . ILE F 1 202 ? 27.436 70.232 80.606 1.00 23.13 258 ILE F N 1
ATOM 11052 C CA . ILE F 1 202 ? 28.433 70.727 79.679 1.00 25.38 258 ILE F CA 1
ATOM 11053 C C . ILE F 1 202 ? 29.148 71.884 80.374 1.00 26.07 258 ILE F C 1
ATOM 11054 O O . ILE F 1 202 ? 28.535 72.879 80.713 1.00 29.91 258 ILE F O 1
ATOM 11059 N N . TYR F 1 203 ? 30.450 71.734 80.582 1.00 25.14 259 TYR F N 1
ATOM 11060 C CA . TYR F 1 203 ? 31.250 72.715 81.311 1.00 24.91 259 TYR F CA 1
ATOM 11061 C C . TYR F 1 203 ? 31.784 73.754 80.315 1.00 26.54 259 TYR F C 1
ATOM 11062 O O . TYR F 1 203 ? 32.512 73.403 79.392 1.00 26.47 259 TYR F O 1
ATOM 11071 N N . PRO F 1 204 ? 31.392 75.036 80.475 1.00 26.31 260 PRO F N 1
ATOM 11072 C CA . PRO F 1 204 ? 31.808 76.039 79.499 1.00 28.29 260 PRO F CA 1
ATOM 11073 C C . PRO F 1 204 ? 33.290 76.389 79.508 1.00 28.23 260 PRO F C 1
ATOM 11074 O O . PRO F 1 204 ? 33.942 76.334 80.545 1.00 30.30 260 PRO F O 1
ATOM 11078 N N . GLY F 1 205 ? 33.808 76.725 78.334 1.00 28.29 261 GLY F N 1
ATOM 11079 C CA . GLY F 1 205 ? 35.163 77.243 78.189 1.00 28.85 261 GLY F CA 1
ATOM 11080 C C . GLY F 1 205 ? 36.301 76.282 78.490 1.00 28.27 261 GLY F C 1
ATOM 11081 O O . GLY F 1 205 ? 37.441 76.715 78.576 1.00 28.76 261 GLY F O 1
ATOM 11082 N N . VAL F 1 206 ? 36.017 74.990 78.613 1.00 26.28 262 VAL F N 1
ATOM 11083 C CA . VAL F 1 206 ? 37.068 74.001 78.897 1.00 25.68 262 VAL F CA 1
ATOM 11084 C C . VAL F 1 206 ? 37.043 72.906 77.850 1.00 25.32 262 VAL F C 1
ATOM 11085 O O . VAL F 1 206 ? 36.061 72.749 77.107 1.00 24.79 262 VAL F O 1
ATOM 11089 N N . ASN F 1 207 ? 38.117 72.133 77.818 1.00 26.76 263 ASN F N 1
ATOM 11090 C CA . ASN F 1 207 ? 38.258 71.046 76.870 1.00 25.09 263 ASN F CA 1
ATOM 11091 C C . ASN F 1 207 ? 38.338 69.699 77.574 1.00 22.93 263 ASN F C 1
ATOM 11092 O O . ASN F 1 207 ? 38.350 69.624 78.803 1.00 22.25 263 ASN F O 1
ATOM 11097 N N . HIS F 1 208 ? 38.357 68.639 76.778 1.00 21.70 264 HIS F N 1
ATOM 11098 C CA . HIS F 1 208 ? 38.521 67.287 77.301 1.00 22.47 264 HIS F CA 1
ATOM 11099 C C . HIS F 1 208 ? 39.765 67.289 78.196 1.00 21.35 264 HIS F C 1
ATOM 11100 O O . HIS F 1 208 ? 40.741 68.026 77.956 1.00 21.28 264 HIS F O 1
ATOM 11107 N N . GLY F 1 209 ? 39.708 66.475 79.238 1.00 21.45 265 GLY F N 1
ATOM 11108 C CA . GLY F 1 209 ? 40.806 66.343 80.200 1.00 19.03 265 GLY F CA 1
ATOM 11109 C C . GLY F 1 209 ? 40.818 67.373 81.294 1.00 19.36 265 GLY F C 1
ATOM 11110 O O . GLY F 1 209 ? 41.810 67.489 82.028 1.00 18.99 265 GLY F O 1
ATOM 11111 N N . PHE F 1 210 ? 39.719 68.122 81.450 1.00 19.51 266 PHE F N 1
ATOM 11112 C CA . PHE F 1 210 ? 39.738 69.231 82.424 1.00 20.14 266 PHE F CA 1
ATOM 11113 C C . PHE F 1 210 ? 39.900 68.790 83.877 1.00 20.26 266 PHE F C 1
ATOM 11114 O O . PHE F 1 210 ? 40.264 69.599 84.722 1.00 20.47 266 PHE F O 1
ATOM 11122 N N . HIS F 1 211 ? 39.613 67.524 84.168 1.00 19.14 267 HIS F N 1
ATOM 11123 C CA . HIS F 1 211 ? 39.762 67.011 85.516 1.00 19.91 267 HIS F CA 1
ATOM 11124 C C . HIS F 1 211 ? 41.191 66.560 85.793 1.00 21.38 267 HIS F C 1
ATOM 11125 O O . HIS F 1 211 ? 41.559 66.367 86.944 1.00 20.32 267 HIS F O 1
ATOM 11132 N N . ASN F 1 212 ? 41.989 66.381 84.737 1.00 21.77 268 ASN F N 1
ATOM 11133 C CA . ASN F 1 212 ? 43.349 65.879 84.891 1.00 20.55 268 ASN F CA 1
ATOM 11134 C C . ASN F 1 212 ? 44.311 67.001 85.265 1.00 20.81 268 ASN F C 1
ATOM 11135 O O . ASN F 1 212 ? 44.801 67.740 84.418 1.00 20.08 268 ASN F O 1
ATOM 11140 N N . ASP F 1 213 ? 44.607 67.059 86.551 1.00 20.78 269 ASP F N 1
ATOM 11141 C CA . ASP F 1 213 ? 45.441 68.105 87.118 1.00 24.16 269 ASP F CA 1
ATOM 11142 C C . ASP F 1 213 ? 46.932 67.965 86.771 1.00 23.17 269 ASP F C 1
ATOM 11143 O O . ASP F 1 213 ? 47.712 68.830 87.125 1.00 22.02 269 ASP F O 1
ATOM 11148 N N . SER F 1 214 ? 47.311 66.916 86.047 1.00 21.76 270 SER F N 1
ATOM 11149 C CA . SER F 1 214 ? 48.697 66.767 85.604 1.00 22.25 270 SER F CA 1
ATOM 11150 C C . SER F 1 214 ? 48.930 67.309 84.179 1.00 24.80 270 SER F C 1
ATOM 11151 O O . SER F 1 214 ? 50.031 67.182 83.647 1.00 22.88 270 SER F O 1
ATOM 11154 N N . THR F 1 215 ? 47.906 67.908 83.568 1.00 23.84 271 THR F N 1
ATOM 11155 C CA . THR F 1 215 ? 47.989 68.394 82.192 1.00 24.95 271 THR F CA 1
ATOM 11156 C C . THR F 1 215 ? 47.595 69.863 82.095 1.00 25.99 271 THR F C 1
ATOM 11157 O O . THR F 1 215 ? 46.873 70.359 82.959 1.00 24.66 271 THR F O 1
ATOM 11161 N N . PRO F 1 216 ? 48.002 70.537 81.006 1.00 29.81 272 PRO F N 1
ATOM 11162 C CA . PRO F 1 216 ? 47.601 71.947 80.778 1.00 29.59 272 PRO F CA 1
ATOM 11163 C C . PRO F 1 216 ? 46.104 72.157 80.530 1.00 28.25 272 PRO F C 1
ATOM 11164 O O . PRO F 1 216 ? 45.642 73.291 80.587 1.00 27.81 272 PRO F O 1
ATOM 11168 N N A ARG F 1 217 ? 45.351 71.095 80.245 0.50 25.99 273 ARG F N 1
ATOM 11169 N N B ARG F 1 217 ? 45.385 71.080 80.226 0.50 26.42 273 ARG F N 1
ATOM 11170 C CA A ARG F 1 217 ? 43.895 71.217 80.040 0.50 26.83 273 ARG F CA 1
ATOM 11171 C CA B ARG F 1 217 ? 43.940 71.145 80.008 0.50 27.72 273 ARG F CA 1
ATOM 11172 C C A ARG F 1 217 ? 43.132 71.252 81.355 0.50 25.92 273 ARG F C 1
ATOM 11173 C C B ARG F 1 217 ? 43.157 71.222 81.330 0.50 26.41 273 ARG F C 1
ATOM 11174 O O A ARG F 1 217 ? 41.910 71.460 81.372 0.50 26.56 273 ARG F O 1
ATOM 11175 O O B ARG F 1 217 ? 41.945 71.436 81.319 0.50 27.22 273 ARG F O 1
ATOM 11190 N N . TYR F 1 218 ? 43.846 71.063 82.459 1.00 24.40 274 TYR F N 1
ATOM 11191 C CA . TYR F 1 218 ? 43.221 71.118 83.773 1.00 25.37 274 TYR F CA 1
ATOM 11192 C C . TYR F 1 218 ? 42.495 72.425 83.996 1.00 23.17 274 TYR F C 1
ATOM 11193 O O . TYR F 1 218 ? 43.015 73.490 83.668 1.00 24.38 274 TYR F O 1
ATOM 11202 N N . ASP F 1 219 ? 41.284 72.345 84.528 1.00 23.86 275 ASP F N 1
ATOM 11203 C CA . ASP F 1 219 ? 40.554 73.542 84.961 1.00 24.09 275 ASP F CA 1
ATOM 11204 C C . ASP F 1 219 ? 39.988 73.239 86.348 1.00 26.17 275 ASP F C 1
ATOM 11205 O O . ASP F 1 219 ? 39.054 72.443 86.482 1.00 25.27 275 ASP F O 1
ATOM 11210 N N . LYS F 1 220 ? 40.530 73.899 87.371 1.00 27.45 276 LYS F N 1
ATOM 11211 C CA . LYS F 1 220 ? 40.137 73.616 88.750 1.00 29.48 276 LYS F CA 1
ATOM 11212 C C . LYS F 1 220 ? 38.635 73.771 89.019 1.00 27.02 276 LYS F C 1
ATOM 11213 O O . LYS F 1 220 ? 38.026 72.895 89.627 1.00 27.37 276 LYS F O 1
ATOM 11219 N N A SER F 1 221 ? 38.043 74.861 88.545 0.50 27.15 277 SER F N 1
ATOM 11220 N N B SER F 1 221 ? 38.065 74.874 88.546 0.50 27.55 277 SER F N 1
ATOM 11221 C CA A SER F 1 221 ? 36.623 75.117 88.791 0.50 27.77 277 SER F CA 1
ATOM 11222 C CA B SER F 1 221 ? 36.654 75.166 88.738 0.50 28.51 277 SER F CA 1
ATOM 11223 C C A SER F 1 221 ? 35.728 74.036 88.210 0.50 26.72 277 SER F C 1
ATOM 11224 C C B SER F 1 221 ? 35.768 74.043 88.213 0.50 27.13 277 SER F C 1
ATOM 11225 O O A SER F 1 221 ? 34.839 73.532 88.902 0.50 27.80 277 SER F O 1
ATOM 11226 O O B SER F 1 221 ? 34.948 73.509 88.949 0.50 28.14 277 SER F O 1
ATOM 11231 N N . ALA F 1 222 ? 35.965 73.666 86.952 1.00 25.47 278 ALA F N 1
ATOM 11232 C CA . ALA F 1 222 ? 35.166 72.628 86.334 1.00 24.72 278 ALA F CA 1
ATOM 11233 C C . ALA F 1 222 ? 35.442 71.271 86.991 1.00 22.89 278 ALA F C 1
ATOM 11234 O O . ALA F 1 222 ? 34.533 70.484 87.225 1.00 20.74 278 ALA F O 1
ATOM 11236 N N . ALA F 1 223 ? 36.711 70.994 87.271 1.00 22.81 279 ALA F N 1
ATOM 11237 C CA . ALA F 1 223 ? 37.104 69.709 87.867 1.00 21.21 279 ALA F CA 1
ATOM 11238 C C . ALA F 1 223 ? 36.401 69.504 89.201 1.00 21.65 279 ALA F C 1
ATOM 11239 O O . ALA F 1 223 ? 35.852 68.435 89.455 1.00 21.53 279 ALA F O 1
ATOM 11241 N N . ASP F 1 224 ? 36.496 70.510 90.071 1.00 25.69 280 ASP F N 1
ATOM 11242 C CA . ASP F 1 224 ? 35.925 70.426 91.415 1.00 26.33 280 ASP F CA 1
ATOM 11243 C C . ASP F 1 224 ? 34.409 70.279 91.374 1.00 26.42 280 ASP F C 1
ATOM 11244 O O . ASP F 1 224 ? 33.850 69.474 92.117 1.00 26.28 280 ASP F O 1
ATOM 11249 N N . LEU F 1 225 ? 33.761 71.046 90.502 1.00 24.84 281 LEU F N 1
ATOM 11250 C CA . LEU F 1 225 ? 32.303 70.972 90.359 1.00 26.29 281 LEU F CA 1
ATOM 11251 C C . LEU F 1 225 ? 31.876 69.593 89.854 1.00 24.72 281 LEU F C 1
ATOM 11252 O O . LEU F 1 225 ? 30.962 68.982 90.392 1.00 23.89 281 LEU F O 1
ATOM 11257 N N . ALA F 1 226 ? 32.540 69.102 88.813 1.00 23.69 282 ALA F N 1
ATOM 11258 C CA . ALA F 1 226 ? 32.234 67.765 88.283 1.00 23.64 282 ALA F CA 1
ATOM 11259 C C . ALA F 1 226 ? 32.450 66.693 89.353 1.00 22.36 282 ALA F C 1
ATOM 11260 O O . ALA F 1 226 ? 31.658 65.735 89.465 1.00 22.23 282 ALA F O 1
ATOM 11262 N N . TRP F 1 227 ? 33.511 66.837 90.141 1.00 21.54 283 TRP F N 1
ATOM 11263 C CA . TRP F 1 227 ? 33.776 65.827 91.177 1.00 21.87 283 TRP F CA 1
ATOM 11264 C C . TRP F 1 227 ? 32.695 65.861 92.278 1.00 23.17 283 TRP F C 1
ATOM 11265 O O . TRP F 1 227 ? 32.270 64.816 92.743 1.00 23.55 283 TRP F O 1
ATOM 11276 N N . GLN F 1 228 ? 32.260 67.052 92.668 1.00 26.00 284 GLN F N 1
ATOM 11277 C CA . GLN F 1 228 ? 31.226 67.177 93.693 1.00 27.41 284 GLN F CA 1
ATOM 11278 C C . GLN F 1 228 ? 29.969 66.487 93.207 1.00 24.14 284 GLN F C 1
ATOM 11279 O O . GLN F 1 228 ? 29.328 65.772 93.962 1.00 22.31 284 GLN F O 1
ATOM 11285 N N . ARG F 1 229 ? 29.604 66.738 91.959 1.00 22.98 285 ARG F N 1
ATOM 11286 C CA . ARG F 1 229 ? 28.418 66.101 91.372 1.00 23.50 285 ARG F CA 1
ATOM 11287 C C . ARG F 1 229 ? 28.573 64.580 91.338 1.00 21.13 285 ARG F C 1
ATOM 11288 O O . ARG F 1 229 ? 27.624 63.836 91.589 1.00 20.18 285 ARG F O 1
ATOM 11296 N N . THR F 1 230 ? 29.783 64.127 91.045 1.00 19.03 286 THR F N 1
ATOM 11297 C CA . THR F 1 230 ? 30.087 62.691 91.003 1.00 18.47 286 THR F CA 1
ATOM 11298 C C . THR F 1 230 ? 29.909 62.048 92.381 1.00 19.53 286 THR F C 1
ATOM 11299 O O . THR F 1 230 ? 29.283 60.984 92.503 1.00 18.91 286 THR F O 1
ATOM 11303 N N . LEU F 1 231 ? 30.424 62.686 93.428 1.00 20.10 287 LEU F N 1
ATOM 11304 C CA . LEU F 1 231 ? 30.284 62.146 94.776 1.00 22.72 287 LEU F CA 1
ATOM 11305 C C . LEU F 1 231 ? 28.802 62.094 95.215 1.00 23.59 287 LEU F C 1
ATOM 11306 O O . LEU F 1 231 ? 28.386 61.146 95.883 1.00 25.46 287 LEU F O 1
ATOM 11311 N N . LYS F 1 232 ? 28.015 63.091 94.829 1.00 24.19 288 LYS F N 1
ATOM 11312 C CA . LYS F 1 232 ? 26.585 63.094 95.157 1.00 26.05 288 LYS F CA 1
ATOM 11313 C C . LYS F 1 232 ? 25.876 61.939 94.447 1.00 24.99 288 LYS F C 1
ATOM 11314 O O . LYS F 1 232 ? 24.957 61.330 94.993 1.00 22.59 288 LYS F O 1
ATOM 11320 N N . TRP F 1 233 ? 26.299 61.656 93.218 1.00 22.45 289 TRP F N 1
ATOM 11321 C CA . TRP F 1 233 ? 25.724 60.572 92.436 1.00 22.15 289 TRP F CA 1
ATOM 11322 C C . TRP F 1 233 ? 26.043 59.250 93.118 1.00 21.70 289 TRP F C 1
ATOM 11323 O O . TRP F 1 233 ? 25.159 58.400 93.309 1.00 22.51 289 TRP F O 1
ATOM 11334 N N . PHE F 1 234 ? 27.301 59.069 93.491 1.00 20.89 290 PHE F N 1
ATOM 11335 C CA . PHE F 1 234 ? 27.714 57.844 94.197 1.00 22.30 290 PHE F CA 1
ATOM 11336 C C . PHE F 1 234 ? 26.939 57.669 95.493 1.00 24.57 290 PHE F C 1
ATOM 11337 O O . PHE F 1 234 ? 26.482 56.571 95.802 1.00 25.59 290 PHE F O 1
ATOM 11345 N N . ASP F 1 235 ? 26.812 58.747 96.260 1.00 25.41 291 ASP F N 1
ATOM 11346 C CA . ASP F 1 235 ? 26.105 58.711 97.520 1.00 27.32 291 ASP F CA 1
ATOM 11347 C C . ASP F 1 235 ? 24.647 58.300 97.307 1.00 26.99 291 ASP F C 1
ATOM 11348 O O . ASP F 1 235 ? 24.074 57.562 98.101 1.00 23.18 291 ASP F O 1
ATOM 11353 N N . LYS F 1 236 ? 24.054 58.783 96.227 1.00 24.91 292 LYS F N 1
ATOM 11354 C CA . LYS F 1 236 ? 22.665 58.479 95.934 1.00 27.87 292 LYS F CA 1
ATOM 11355 C C . LYS F 1 236 ? 22.437 57.044 95.462 1.00 25.15 292 LYS F C 1
ATOM 11356 O O . LYS F 1 236 ? 21.455 56.413 95.853 1.00 25.96 292 LYS F O 1
ATOM 11362 N N . TYR F 1 237 ? 23.326 56.536 94.615 1.00 22.97 293 TYR F N 1
ATOM 11363 C CA . TYR F 1 237 ? 23.088 55.243 93.966 1.00 22.75 293 TYR F CA 1
ATOM 11364 C C . TYR F 1 237 ? 23.911 54.059 94.403 1.00 24.91 293 TYR F C 1
ATOM 11365 O O . TYR F 1 237 ? 23.607 52.944 94.005 1.00 24.12 293 TYR F O 1
ATOM 11374 N N . LEU F 1 238 ? 24.942 54.262 95.220 1.00 26.87 294 LEU F N 1
ATOM 11375 C CA . LEU F 1 238 ? 25.742 53.130 95.690 1.00 35.59 294 LEU F CA 1
ATOM 11376 C C . LEU F 1 238 ? 25.295 52.667 97.071 1.00 40.41 294 LEU F C 1
ATOM 11377 O O . LEU F 1 238 ? 24.955 53.495 97.922 1.00 50.39 294 LEU F O 1
#

Organism: Escherichia coli O157:H7 (NCBI:txid83334)

Foldseek 3Di:
DLDFDDPVRQQKDKDKDWFAQPLADGTWIKIKMAGNDDAAFAEEEEEEDQQWDDPLSSRVQNVVRVLGHIYIYTTLLVVVPTRPHDRVVSNVSSVVGDPVNSSVSLRVQVVCPVPSHPSAYEYEYQCRLQVQQVSQLVDLRHQAGERELDAHHPLVSLLSGNHEYEYEAEPVACVRVVCVVSRVVSCVVNVHHYDYDYHYPAHRCCLRPVDPRHDVVSNVVSVVVVSVSVVVGD/DLDFDPPVRQQKDKDKAWFAQPLADGTWIKIKMAGNDDAAFAEEEEEEDQQWDDVLSSRVQNVVRSLGHIYIYTTLLRVPPTRPHDRVVSNVSSVVGDVVNSSPSLRVQVVCPVPSHPSAYEYEYQCRLQVQQVSQLVDLRHQAGERELDAHHPLVSLLSGNHEYEYEAEPVACVRVVCVVSRVVSCVVNVYHYHYDYHYPAHRCCLRPVDPRHDVVSNVVSVVVVSVSVVVRD/DLDFDDPVRQQKDKDKDWFAQPLADGTWIKIKMAGNDDAAFAEEEEEEDQQWDDPLSSRVQNVVRVLGHIYIYTTLLRVPPTRPHDRVVSNVSSVVGDPVNSSVSLRVQVVCPVPSHPSAYEYEYLCRLQVQQVSQLVDLRHQAGERELDAHHPLVSLLSGNHEYEYEAEPVACVRVVCVVSRVVSCVVNVHHYDYDYHYPAHRCCLRPVDPRHDVVSNVVSVVVVSVSVVVGD/DCQVADPVRQQKDKDKDWFAQPLADGTWIKIKMAGNDDAAFAEEEEEEDQQWDDPLSSSVQNVVRSLGHIYIYTTLLRVPPTRPHDRVVSNVSSVVGDVVNSSVSLRVQVVCPVPSHPSAYEYEYLCRLQVQQVSQLVDLRHQAGERELDAHHPLVSLLSGNHEYEYEAEPVACVRVVCVVSRVVSCVVNVHHYHYDYHYPAHRCCLRPVDPRHDVVSNVVSVVVVSVSVVVRD/DDFPADPVRQQKDKDKAWFAQPLADGTWIKIKMAGNDDAAFAEEEEEEDQQWDDPLSSSVQNVVRVLGHIYIYTTLLRVPPTRPHDRVVSNVSSVVGDVVNSSVSLRVQVVCPVPSHPSAYEYEYQCRLQVQQVSQLVDLRHQAGEREQDAHHPLVSLLSGNHEYEYEAEPVACVRVVCVVSRVVSCVVNVHHYDYDYHYPAHRCCLRPVDPRHDVVSNVVSVVVVSVSVVVGD/DLDFDDPVRQQKDKDWDWFAQPLADGIWIKIKMAGNDDAAFAEEEEEEDQQWDDVLSSRVQNVVRSLGHIYIYITLLVVVPTRPHDRVVSNVSSVVGDPVNSSVSLRVLVVCPVPSHPSAYEYEYLCRLQVQQVSQLVDLRHQAGEREQDAHHPLVSLLSGNHEYEYEAEPVACVRVVCVVSRVVSCVVNVYHYDYDYDYPAHRPCLRPVDPRHDPVSNVVSVVVVSVSVVVRD

InterPro domains:
  IPR002925 Dienelactone hydrolase [PF01738] (97-307)
  IPR029058 Alpha/Beta hydrolase fold [G3DSA:3.40.50.1820] (71-307)
  IPR029058 Alpha/Beta hydrolase fold [SSF53474] (83-307)
  IPR048094 YghX hydrolase-like [NF041440] (16-307)
  IPR051049 Dienelactone hydrolase-like enzyme [PTHR46623] (92-306)
  IPR057802 YqhI domain [PF23678] (14-49)

Solvent-accessible surface area: 56899 Å² total

Secondary structure (DSSP, 8-state):
------TT-TTEEEEEEEEEETTTTEEEEEEEEEE-----EEEEEEE--TT-S-HHHHHHHHHHHHTT-EEEEE-TTGGGTS--SSHHHHHHHHHHS-TTT--HHHHHHH----TTEEEEEEEEE--HHHHHHHHHHH-TT--EEEEBS-PPPPGGGGGG--S-EEEEEETT-HHHHTTHHHHHHHHHHTT--EEEEEETT--TTTT-TTSTT--HHHHHHHHHHHHHHHHHH-/------TT-TTEEEEEEEEEETTTTEEEEEEEEEE-----EEEEEEE--TT-S-HHHHHHHHHHHHTT-EEEEE-TTGGGTS--SSHHHHHHHHHHS-TTT--HHHHHHH----TTEEEEEEEEE--HHHHHHHHHHH-TT--EEEEBS-PPPPGGGGGG--S-EEEEEETT-HHHHTTHHHHHHHHHHTT--EEEEEETT--TTTT-TTSTT--HHHHHHHHHHHHHHHHHH-/------TT-TTEEEEEEEEEETTTTEEEEEEEEEE-----EEEEEEE--TT-S-HHHHHHHHHHHHTT-EEEEE-TTGGGTS--SSHHHHHHHHHHS-TTT--HHHHHHH----TTEEEEEEEEE--HHHHHHHHHHH-TT--EEEEBS-PPPPGGGGGG--S-EEEEEETT-HHHHTTHHHHHHHHHHTT--EEEEEETT--TTTT-TTSTT--HHHHHHHHHHHHHHHHHH-/---SS-TT-TTEEEEEEEEEETTTTEEEEEEEEEE-----EEEEEEE--TT-S-HHHHHHHHHHHHTT-EEEEE-TTGGGTS--SSHHHHHHHHHHS-TTT--HHHHHHH----TTEEEEEEEEE--HHHHHHHHHHH-TT--EEEEBS-PPPPGGGGGG--S-EEEEEETT-HHHHTTHHHHHHHHHHTT--EEEEEETT--TTTT-TTSTT--HHHHHHHHHHHHHHHHHH-/---SS-TT-TTEEEEEEEEEETTTTEEEEEEEEEE-----EEEEEEE--TT-S-HHHHHHHHHHHHTT-EEEEE-TTGGGTS--SSHHHHHHHHHHS-TTT--HHHHHHH----TTEEEEEEEEE--HHHHHHHHHHH-TT--EEEEBS-PPPPGGGGGG--S-EEEEEETT-HHHHTTHHHHHHHHHHTT--EEEEEETT--TTTT-TTSTT--HHHHHHHHHHHHHHHHHH-/------TT-TTEEEEEEEEEETTTTEEEEEEEEEE-----EEEEEEE--TT-S-HHHHHHHHHHHHTT-EEEEE-TTGGGTS--SSHHHHHHHHHHS-TTT--HHHHHHH----TTEEEEEEEEE--HHHHHHHHHHH-TT--EEEEBS-PPPPGGGGGG--S-EEEEEETT-HHHHTTHHHHHHHHHHTT--EEEEEETT--TTTT-TTSTT--HHHHHHHHHHHHHHHHHH-